Protein 7DZ9 (pdb70)

InterPro domains:
  IPR007801 RiPP precursor modification enzyme MbnB/TglH/ChrH [PF05114] (18-244)
  IPR007801 RiPP precursor modification enzyme MbnB/TglH/ChrH [PTHR42194] (23-264)
  IPR036237 Xylose isomerase-like superfamily [SSF51658] (25-200)

Radius of gyration: 30.86 Å; Cα contacts (8 Å, |Δi|>4): 1750; chains: 6; bounding box: 82×70×90 Å

Organism: NCBI:txid796620

CATH classification: 3.20.20.150

Structure (mmCIF, N/CA/C/O backbone):
data_7DZ9
#
_entry.id   7DZ9
#
_cell.length_a   81.915
_cell.length_b   69.065
_cell.length_c   82.573
_cell.angle_alpha   90.000
_cell.angle_beta   93.590
_cell.angle_gamma   90.000
#
_symmetry.space_group_name_H-M   'P 1 21 1'
#
loop_
_entity.id
_entity.type
_entity.pdbx_description
1 polymer MbnB
2 polymer cpMbnB
3 polymer MbnC
4 polymer MbnA
5 polymer MbnA
6 non-polymer 'FE (III) ION'
7 water water
#
loop_
_atom_site.group_PDB
_atom_site.id
_atom_site.type_symbol
_atom_site.label_atom_id
_atom_site.label_alt_id
_atom_site.label_comp_id
_atom_site.label_asym_id
_atom_site.label_entity_id
_atom_site.label_seq_id
_atom_site.pdbx_PDB_ins_code
_atom_site.Cartn_x
_atom_site.Cartn_y
_atom_site.Cartn_z
_atom_site.occupancy
_atom_site.B_iso_or_equiv
_atom_site.auth_seq_id
_atom_site.auth_comp_id
_atom_site.auth_asym_id
_atom_site.auth_atom_id
_atom_site.pdbx_PDB_model_num
ATOM 1 N N . MET A 1 1 ? 96.75300 21.54000 91.47000 1.000 34.39000 1 MET A N 1
ATOM 2 C CA . MET A 1 1 ? 96.23800 20.94700 90.24000 1.000 28.79000 1 MET A CA 1
ATOM 3 C C . MET A 1 1 ? 95.12500 19.96800 90.58800 1.000 31.67000 1 MET A C 1
ATOM 4 O O . MET A 1 1 ? 95.36300 18.93900 91.21700 1.000 34.19000 1 MET A O 1
ATOM 9 N N . ASN A 1 2 ? 93.90600 20.30700 90.18600 1.000 26.29000 2 ASN A N 1
ATOM 10 C CA . ASN A 1 2 ? 92.77700 19.39400 90.29700 1.000 30.07000 2 ASN A CA 1
ATOM 11 C C . ASN A 1 2 ? 92.79500 18.45000 89.10600 1.000 26.84000 2 ASN A C 1
ATOM 12 O O . ASN A 1 2 ? 92.83800 18.89500 87.95200 1.000 25.86000 2 ASN A O 1
ATOM 17 N N . VAL A 1 3 ? 92.79700 17.15400 89.37400 1.000 23.84000 3 VAL A N 1
ATOM 18 C CA . VAL A 1 3 ? 92.82800 16.14500 88.32400 1.000 23.69000 3 VAL A CA 1
ATOM 19 C C . VAL A 1 3 ? 91.45000 15.50000 88.25600 1.000 24.52000 3 VAL A C 1
ATOM 20 O O . VAL A 1 3 ? 90.94500 15.00400 89.27100 1.000 22.83000 3 VAL A O 1
ATOM 24 N N . GLY A 1 4 ? 90.83700 15.53200 87.07100 1.000 18.12000 4 GLY A N 1
ATOM 25 C CA . GLY A 1 4 ? 89.50300 14.98500 86.90400 1.000 22.52000 4 GLY A CA 1
ATOM 26 C C . GLY A 1 4 ? 89.35800 14.00800 85.75900 1.000 18.30000 4 GLY A C 1
ATOM 27 O O . GLY A 1 4 ? 90.35700 13.59400 85.15900 1.000 18.37000 4 GLY A O 1
ATOM 28 N N . VAL A 1 5 ? 88.11000 13.62300 85.46800 1.000 18.85000 5 VAL A N 1
ATOM 29 C CA . VAL A 1 5 ? 87.77200 12.68100 84.40500 1.000 16.45000 5 VAL A CA 1
ATOM 30 C C . VAL A 1 5 ? 86.52000 13.18500 83.69200 1.000 18.23000 5 VAL A C 1
ATOM 31 O O . VAL A 1 5 ? 85.77000 14.01400 84.21300 1.000 18.99000 5 VAL A O 1
ATOM 35 N N . ASN A 1 6 ? 86.28000 12.64300 82.49900 1.000 17.27000 6 ASN A N 1
ATOM 36 C CA . ASN A 1 6 ? 85.11000 12.99900 81.71500 1.000 18.27000 6 ASN A CA 1
ATOM 37 C C . ASN A 1 6 ? 84.00900 11.96400 81.93200 1.000 18.28000 6 ASN A C 1
ATOM 38 O O . ASN A 1 6 ? 84.27400 10.80100 82.25300 1.000 18.21000 6 ASN A O 1
ATOM 43 N N . TRP A 1 7 ? 82.76400 12.42000 81.80300 1.000 19.88000 7 TRP A N 1
ATOM 44 C CA . TRP A 1 7 ? 81.57200 11.59600 82.00600 1.000 20.02000 7 TRP A CA 1
ATOM 45 C C . TRP A 1 7 ? 80.57500 11.98500 80.92400 1.000 22.22000 7 TRP A C 1
ATOM 46 O O . TRP A 1 7 ? 80.10900 13.12700 80.90000 1.000 18.42000 7 TRP A O 1
ATOM 57 N N . SER A 1 8 ? 80.28700 11.05900 80.00700 1.000 23.04000 8 SER A N 1
ATOM 58 C CA . SER A 1 8 ? 79.38700 11.32200 78.89400 1.000 24.11000 8 SER A CA 1
ATOM 59 C C . SER A 1 8 ? 78.10800 10.49100 78.91000 1.000 26.93000 8 SER A C 1
ATOM 60 O O . SER A 1 8 ? 77.21100 10.75900 78.09900 1.000 25.74000 8 SER A O 1
ATOM 63 N N . GLY A 1 9 ? 77.99500 9.49100 79.77800 1.000 25.41000 9 GLY A N 1
ATOM 64 C CA . GLY A 1 9 ? 76.83000 8.62100 79.74800 1.000 22.94000 9 GLY A CA 1
ATOM 65 C C . GLY A 1 9 ? 76.86100 7.52400 80.79400 1.000 23.75000 9 GLY A C 1
ATOM 66 O O . GLY A 1 9 ? 77.50900 7.66000 81.83500 1.000 23.93000 9 GLY A O 1
ATOM 67 N N . GLN A 1 10 ? 76.17600 6.41900 80.52000 1.000 21.25000 10 GLN A N 1
ATOM 68 C CA . GLN A 1 10 ? 75.99000 5.38200 81.52400 1.000 26.43000 10 GLN A CA 1
ATOM 69 C C . GLN A 1 10 ? 76.88000 4.15900 81.31100 1.000 25.77000 10 GLN A C 1
ATOM 70 O O . GLN A 1 10 ? 77.10800 3.41300 82.26700 1.000 23.73000 10 GLN A O 1
ATOM 76 N N . ARG A 1 11 ? 77.39400 3.94700 80.09100 1.000 24.45000 11 ARG A N 1
ATOM 77 C CA . ARG A 1 11 ? 78.30300 2.83100 79.82900 1.000 22.80000 11 ARG A CA 1
ATOM 78 C C . ARG A 1 11 ? 79.48100 2.80700 80.80400 1.000 24.84000 11 ARG A C 1
ATOM 79 O O . ARG A 1 11 ? 79.90700 1.73600 81.24000 1.000 18.43000 11 ARG A O 1
ATOM 87 N N . GLU A 1 12 ? 80.03900 3.97600 81.13400 1.000 22.17000 12 GLU A N 1
ATOM 88 C CA . GLU A 1 12 ? 81.23600 4.09800 81.96100 1.000 21.73000 12 GLU A CA 1
ATOM 89 C C . GLU A 1 12 ? 80.95300 4.19200 83.46000 1.000 20.14000 12 GLU A C 1
ATOM 90 O O . GLU A 1 12 ? 81.90400 4.30100 84.24600 1.000 19.88000 12 GLU A O 1
ATOM 96 N N . LEU A 1 13 ? 79.68700 4.21700 83.87200 1.000 19.44000 13 LEU A N 1
ATOM 97 C CA . LEU A 1 13 ? 79.36900 4.42700 85.28600 1.000 20.91000 13 LEU A CA 1
ATOM 98 C C . LEU A 1 13 ? 79.98000 3.37400 86.20400 1.000 22.51000 13 LEU A C 1
ATOM 99 O O . LEU A 1 13 ? 80.53600 3.75700 87.25200 1.000 20.53000 13 LEU A O 1
ATOM 104 N N . PRO A 1 14 ? 79.91200 2.06100 85.90000 1.000 19.67000 14 PRO A N 1
ATOM 105 C CA . PRO A 1 14 ? 80.62900 1.08000 86.73800 1.000 20.48000 14 PRO A CA 1
ATOM 106 C C . PRO A 1 14 ? 82.08900 1.43000 86.90600 1.000 22.90000 14 PRO A C 1
ATOM 107 O O . PRO A 1 14 ? 82.63100 1.32600 88.01900 1.000 22.69000 14 PRO A O 1
ATOM 111 N N . CYS A 1 15 ? 82.73500 1.87500 85.82400 1.000 21.95000 15 CYS A N 1
ATOM 112 C CA . CYS A 1 15 ? 84.15600 2.17500 85.90700 1.000 22.21000 15 CYS A CA 1
ATOM 113 C C . CYS A 1 15 ? 84.41300 3.43500 86.72200 1.000 23.18000 15 CYS A C 1
ATOM 114 O O . CYS A 1 15 ? 85.30800 3.45600 87.57200 1.000 24.16000 15 CYS A O 1
ATOM 117 N N . ILE A 1 16 ? 83.59200 4.46500 86.52900 1.000 19.76000 16 ILE A N 1
ATOM 118 C CA . ILE A 1 16 ? 83.72900 5.68500 87.32000 1.000 19.25000 16 ILE A CA 1
ATOM 119 C C . ILE A 1 16 ? 83.45100 5.41200 88.79700 1.000 20.69000 16 ILE A C 1
ATOM 120 O O . ILE A 1 16 ? 84.14400 5.93100 89.68400 1.000 20.63000 16 ILE A O 1
ATOM 125 N N . ASN A 1 17 ? 82.43400 4.59500 89.08800 1.000 22.22000 17 ASN A N 1
ATOM 126 C CA . ASN A 1 17 ? 82.13600 4.27700 90.48100 1.000 20.99000 17 ASN A CA 1
ATOM 127 C C . ASN A 1 17 ? 83.32700 3.59300 91.14100 1.000 22.98000 17 ASN A C 1
ATOM 128 O O . ASN A 1 17 ? 83.62300 3.83200 92.32000 1.000 23.58000 17 ASN A O 1
ATOM 133 N N . GLN A 1 18 ? 84.03400 2.75000 90.38700 1.000 22.04000 18 GLN A N 1
ATOM 134 C CA . GLN A 1 18 ? 85.25100 2.13100 90.90400 1.000 22.47000 18 GLN A CA 1
ATOM 135 C C . GLN A 1 18 ? 86.35900 3.16100 91.12100 1.000 25.17000 18 GLN A C 1
ATOM 136 O O . GLN A 1 18 ? 87.07800 3.10600 92.12900 1.000 24.49000 18 GLN A O 1
ATOM 142 N N . LEU A 1 19 ? 86.50500 4.11300 90.19300 1.000 23.76000 19 LEU A N 1
ATOM 143 C CA . LEU A 1 19 ? 87.48100 5.18500 90.37200 1.000 22.94000 19 LEU A CA 1
ATOM 144 C C . LEU A 1 19 ? 87.19800 5.99000 91.62500 1.000 22.58000 19 LEU A C 1
ATOM 145 O O . LEU A 1 19 ? 88.13000 6.37800 92.33900 1.000 25.04000 19 LEU A O 1
ATOM 150 N N . PHE A 1 20 ? 85.91900 6.29000 91.88200 1.000 20.57000 20 PHE A N 1
ATOM 151 C CA . PHE A 1 20 ? 85.55300 7.06500 93.06600 1.000 22.62000 20 PHE A CA 1
ATOM 152 C C . PHE A 1 20 ? 86.00600 6.37600 94.35500 1.000 26.81000 20 PHE A C 1
ATOM 153 O O . PHE A 1 20 ? 86.24100 7.04700 95.36900 1.000 25.93000 20 PHE A O 1
ATOM 161 N N . LEU A 1 21 ? 86.10800 5.04000 94.34200 1.000 23.11000 21 LEU A N 1
ATOM 162 C CA . LEU A 1 21 ? 86.40700 4.26600 95.53900 1.000 23.70000 21 LEU A CA 1
ATOM 163 C C . LEU A 1 21 ? 87.88900 3.97300 95.72300 1.000 26.95000 21 LEU A C 1
ATOM 164 O O . LEU A 1 21 ? 88.28700 3.57600 96.82000 1.000 29.25000 21 LEU A O 1
ATOM 169 N N . THR A 1 22 ? 88.70900 4.15800 94.69200 1.000 24.46000 22 THR A N 1
ATOM 170 C CA . THR A 1 22 ? 90.11500 3.79100 94.74700 1.000 23.53000 22 THR A CA 1
ATOM 171 C C . THR A 1 22 ? 91.06000 4.94000 94.43400 1.000 24.67000 22 THR A C 1
ATOM 172 O O . THR A 1 22 ? 92.27800 4.74700 94.48400 1.000 24.26000 22 THR A O 1
ATOM 176 N N . ARG A 1 23 ? 90.54600 6.10700 94.05900 1.000 25.64000 23 ARG A N 1
ATOM 177 C CA . ARG A 1 23 ? 91.40300 7.22800 93.70600 1.000 28.41000 23 ARG A CA 1
ATOM 178 C C . ARG A 1 23 ? 90.69700 8.50700 94.10800 1.000 26.89000 23 ARG A C 1
ATOM 179 O O . ARG A 1 23 ? 89.49200 8.52000 94.36000 1.000 30.71000 23 ARG A O 1
ATOM 187 N N . ASP A 1 24 ? 91.46900 9.58000 94.18500 1.000 27.86000 24 ASP A N 1
ATOM 188 C CA . ASP A 1 24 ? 90.92500 10.91900 94.34600 1.000 31.06000 24 ASP A CA 1
ATOM 189 C C . ASP A 1 24 ? 90.59700 11.49500 92.96900 1.000 23.65000 24 ASP A C 1
ATOM 190 O O . ASP A 1 24 ? 91.48500 11.70800 92.14200 1.000 23.69000 24 ASP A O 1
ATOM 195 N N . ILE A 1 25 ? 89.32100 11.71700 92.72200 1.000 24.60000 25 ILE A N 1
ATOM 196 C CA . ILE A 1 25 ? 88.83000 12.38300 91.52500 1.000 22.16000 25 ILE A CA 1
ATOM 197 C C . ILE A 1 25 ? 88.40000 13.77700 91.95900 1.000 22.29000 25 ILE A C 1
ATOM 198 O O . ILE A 1 25 ? 87.36900 13.93300 92.62500 1.000 25.70000 25 ILE A O 1
ATOM 203 N N . ASP A 1 26 ? 89.17300 14.79700 91.58100 1.000 19.92000 26 ASP A N 1
ATOM 204 C CA . ASP A 1 26 ? 88.93100 16.13900 92.10900 1.000 21.24000 26 ASP A CA 1
ATOM 205 C C . ASP A 1 26 ? 87.71500 16.81800 91.48300 1.000 21.09000 26 ASP A C 1
ATOM 206 O O . ASP A 1 26 ? 87.09300 17.67000 92.12600 1.000 20.56000 26 ASP A O 1
ATOM 211 N N . PHE A 1 27 ? 87.36900 16.47300 90.24600 1.000 19.91000 27 PHE A N 1
ATOM 212 C CA . PHE A 1 27 ? 86.22200 17.07300 89.57200 1.000 19.55000 27 PHE A CA 1
ATOM 213 C C . PHE A 1 27 ? 85.80900 16.13800 88.44200 1.000 15.93000 27 PHE A C 1
ATOM 214 O O . PHE A 1 27 ? 86.53600 15.20800 88.08400 1.000 17.46000 27 PHE A O 1
ATOM 222 N N . VAL A 1 28 ? 84.61900 16.36600 87.90400 1.000 15.32000 28 VAL A N 1
ATOM 223 C CA . VAL A 1 28 ? 84.12400 15.58000 86.77900 1.000 16.85000 28 VAL A CA 1
ATOM 224 C C . VAL A 1 28 ? 83.68500 16.52500 85.67400 1.000 19.74000 28 VAL A C 1
ATOM 225 O O . VAL A 1 28 ? 82.91100 17.45500 85.92100 1.000 17.13000 28 VAL A O 1
ATOM 229 N N . GLU A 1 29 ? 84.19600 16.30000 84.46000 1.000 16.93000 29 GLU A N 1
ATOM 230 C CA . GLU A 1 29 ? 83.78500 17.07900 83.29800 1.000 15.21000 29 GLU A CA 1
ATOM 231 C C . GLU A 1 29 ? 82.63000 16.35700 82.61500 1.000 17.72000 29 GLU A C 1
ATOM 232 O O . GLU A 1 29 ? 82.82700 15.32600 81.97500 1.000 16.64000 29 GLU A O 1
ATOM 238 N N . LEU A 1 30 ? 81.42000 16.87600 82.77000 1.000 17.33000 30 LEU A N 1
ATOM 239 C CA . LEU A 1 30 ? 80.28400 16.29400 82.07300 1.000 19.60000 30 LEU A CA 1
ATOM 240 C C . LEU A 1 30 ? 80.29100 16.74600 80.61500 1.000 19.29000 30 LEU A C 1
ATOM 241 O O . LEU A 1 30 ? 80.52900 17.91900 80.31500 1.000 17.20000 30 LEU A O 1
ATOM 246 N N . LEU A 1 31 ? 80.03500 15.80600 79.70300 1.000 18.49000 31 LEU A N 1
ATOM 247 C CA . LEU A 1 31 ? 79.66300 16.16800 78.33300 1.000 16.91000 31 LEU A CA 1
ATOM 248 C C . LEU A 1 31 ? 78.20300 16.61400 78.40300 1.000 17.91000 31 LEU A C 1
ATOM 249 O O . LEU A 1 31 ? 77.25900 15.84000 78.20100 1.000 18.67000 31 LEU A O 1
ATOM 254 N N . ILE A 1 32 ? 78.02300 17.89100 78.74700 1.000 16.46000 32 ILE A N 1
ATOM 255 C CA . ILE A 1 32 ? 76.76000 18.34400 79.33300 1.000 16.72000 32 ILE A CA 1
ATOM 256 C C . ILE A 1 32 ? 75.59900 18.18700 78.36000 1.000 18.63000 32 ILE A C 1
ATOM 257 O O . ILE A 1 32 ? 74.45300 17.96300 78.78000 1.000 17.73000 32 ILE A O 1
ATOM 262 N N . ASP A 1 33 ? 75.86500 18.26400 77.05000 1.000 15.72000 33 ASP A N 1
ATOM 263 C CA . ASP A 1 33 ? 74.71900 18.15000 76.16300 1.000 16.15000 33 ASP A CA 1
ATOM 264 C C . ASP A 1 33 ? 74.19300 16.69500 76.04300 1.000 18.65000 33 ASP A C 1
ATOM 265 O O . ASP A 1 33 ? 73.28300 16.46400 75.25600 1.000 20.38000 33 ASP A O 1
ATOM 270 N N . ASN A 1 34 ? 74.72300 15.75400 76.82200 1.000 18.55000 34 ASN A N 1
ATOM 271 C CA . ASN A 1 34 ? 74.16500 14.41800 76.98000 1.000 18.93000 34 ASN A CA 1
ATOM 272 C C . ASN A 1 34 ? 73.28400 14.29400 78.21200 1.000 20.91000 34 ASN A C 1
ATOM 273 O O . ASN A 1 34 ? 72.87700 13.17900 78.55900 1.000 16.80000 34 ASN A O 1
ATOM 278 N N . PHE A 1 35 ? 73.04900 15.39500 78.92900 1.000 17.88000 35 PHE A N 1
ATOM 279 C CA . PHE A 1 35 ? 72.30300 15.34500 80.18200 1.000 20.04000 35 PHE A CA 1
ATOM 280 C C . PHE A 1 35 ? 71.17700 16.37600 80.20800 1.000 19.94000 35 PHE A C 1
ATOM 281 O O . PHE A 1 35 ? 70.71000 16.76200 81.28700 1.000 20.54000 35 PHE A O 1
ATOM 289 N N . LEU A 1 36 ? 70.72300 16.82700 79.04000 1.000 20.83000 36 LEU A N 1
ATOM 290 C CA . LEU A 1 36 ? 69.83400 17.98000 79.01100 1.000 19.15000 36 LEU A CA 1
ATOM 291 C C . LEU A 1 36 ? 68.44600 17.67800 79.57200 1.000 19.40000 36 LEU A C 1
ATOM 292 O O . LEU A 1 36 ? 67.76900 18.60600 80.01400 1.000 22.53000 36 LEU A O 1
ATOM 297 N N . THR A 1 37 ? 68.00100 16.41600 79.58800 1.000 16.49000 37 THR A N 1
ATOM 298 C CA . THR A 1 37 ? 66.74900 16.07300 80.25900 1.000 17.50000 37 THR A CA 1
ATOM 299 C C . THR A 1 37 ? 66.98300 15.26300 81.53100 1.000 20.12000 37 THR A C 1
ATOM 300 O O . THR A 1 37 ? 66.09800 14.51800 81.96700 1.000 19.35000 37 THR A O 1
ATOM 304 N N . THR A 1 38 ? 68.16600 15.37300 82.11900 1.000 18.49000 38 THR A N 1
ATOM 305 C CA . THR A 1 38 ? 68.51800 14.62100 83.31400 1.000 18.02000 38 THR A CA 1
ATOM 306 C C . THR A 1 38 ? 68.15800 15.41000 84.56900 1.000 17.48000 38 THR A C 1
ATOM 307 O O . THR A 1 38 ? 68.44900 16.60600 84.66900 1.000 19.11000 38 THR A O 1
ATOM 311 N N . ASP A 1 39 ? 67.54500 14.73000 85.52600 1.000 22.30000 39 ASP A N 1
ATOM 312 C CA . ASP A 1 39 ? 67.26300 15.32600 86.82600 1.000 22.62000 39 ASP A CA 1
ATOM 313 C C . ASP A 1 39 ? 68.55600 15.81700 87.48600 1.000 21.74000 39 ASP A C 1
ATOM 314 O O . ASP A 1 39 ? 69.48600 15.03800 87.70500 1.000 23.28000 39 ASP A O 1
ATOM 319 N N . VAL A 1 40 ? 68.61200 17.12100 87.78300 1.000 18.74000 40 VAL A N 1
ATOM 320 C CA . VAL A 1 40 ? 69.83800 17.73900 88.27300 1.000 18.15000 40 VAL A CA 1
ATOM 321 C C . VAL A 1 40 ? 70.22300 17.17300 89.63500 1.000 20.84000 40 VAL A C 1
ATOM 322 O O . VAL A 1 40 ? 71.40700 16.92000 89.89700 1.000 21.35000 40 VAL A O 1
ATOM 326 N N . ASP A 1 41 ? 69.24100 16.91400 90.50800 1.000 21.37000 41 ASP A N 1
ATOM 327 C CA . ASP A 1 41 ? 69.54700 16.31400 91.79900 1.000 23.85000 41 ASP A CA 1
ATOM 328 C C . ASP A 1 41 ? 70.16900 14.93200 91.64400 1.000 22.87000 41 ASP A C 1
ATOM 329 O O . ASP A 1 41 ? 71.09900 14.59100 92.37900 1.000 21.15000 41 ASP A O 1
ATOM 334 N N . SER A 1 42 ? 69.68100 14.11800 90.69300 1.000 19.81000 42 SER A N 1
ATOM 335 C CA . SER A 1 42 ? 70.33800 12.83300 90.42900 1.000 21.24000 42 SER A CA 1
ATOM 336 C C . SER A 1 42 ? 71.79000 13.02400 90.00300 1.000 22.56000 42 SER A C 1
ATOM 337 O O . SER A 1 42 ? 72.63000 12.17400 90.29100 1.000 23.72000 42 SER A O 1
ATOM 340 N N . ILE A 1 43 ? 72.09200 14.09200 89.26500 1.000 21.62000 43 ILE A N 1
ATOM 341 C CA . ILE A 1 43 ? 73.47600 14.36800 88.89400 1.000 22.70000 43 ILE A CA 1
ATOM 342 C C . ILE A 1 43 ? 74.28900 14.72100 90.13400 1.000 24.87000 43 ILE A C 1
ATOM 343 O O . ILE A 1 43 ? 75.40300 14.22400 90.33300 1.000 21.66000 43 ILE A O 1
ATOM 348 N N . LYS A 1 44 ? 73.74700 15.60800 90.97300 1.000 21.25000 44 LYS A N 1
ATOM 349 C CA . LYS A 1 44 ? 74.43300 15.99400 92.20100 1.000 23.37000 44 LYS A CA 1
ATOM 350 C C . LYS A 1 44 ? 74.63300 14.79300 93.11700 1.000 22.90000 44 LYS A C 1
ATOM 351 O O . LYS A 1 44 ? 75.69600 14.65000 93.73300 1.000 23.32000 44 LYS A O 1
ATOM 357 N N . ALA A 1 45 ? 73.62300 13.90900 93.21200 1.000 21.97000 45 ALA A N 1
ATOM 358 C CA . ALA A 1 45 ? 73.78000 12.69800 94.02300 1.000 25.82000 45 ALA A CA 1
ATOM 359 C C . ALA A 1 45 ? 74.98000 11.87900 93.54600 1.000 25.13000 45 ALA A C 1
ATOM 360 O O . ALA A 1 45 ? 75.80900 11.44100 94.35200 1.000 29.45000 45 ALA A O 1
ATOM 362 N N . PHE A 1 46 ? 75.11900 11.71100 92.23100 1.000 19.56000 46 PHE A N 1
ATOM 363 C CA . PHE A 1 46 ? 76.24400 10.95100 91.70900 1.000 21.99000 46 PHE A CA 1
ATOM 364 C C . PHE A 1 46 ? 77.57100 11.64700 91.99700 1.000 24.00000 46 PHE A C 1
ATOM 365 O O . PHE A 1 46 ? 78.55600 10.99100 92.35600 1.000 22.16000 46 PHE A O 1
ATOM 373 N N . LEU A 1 47 ? 77.62900 12.97300 91.81700 1.000 23.39000 47 LEU A N 1
ATOM 374 C CA . LEU A 1 47 ? 78.88600 13.68000 92.03800 1.000 22.34000 47 LEU A CA 1
ATOM 375 C C . LEU A 1 47 ? 79.30800 13.62600 93.50200 1.000 25.62000 47 LEU A C 1
ATOM 376 O O . LEU A 1 47 ? 80.51500 13.65800 93.79900 1.000 24.24000 47 LEU A O 1
ATOM 381 N N . ALA A 1 48 ? 78.33400 13.54700 94.41700 1.000 24.18000 48 ALA A N 1
ATOM 382 C CA . ALA A 1 48 ? 78.58800 13.39600 95.85700 1.000 23.22000 48 ALA A CA 1
ATOM 383 C C . ALA A 1 48 ? 79.56600 14.45000 96.36000 1.000 23.89000 48 ALA A C 1
ATOM 384 O O . ALA A 1 48 ? 80.54000 14.14900 97.05400 1.000 23.81000 48 ALA A O 1
ATOM 386 N N . GLY A 1 49 ? 79.31500 15.70200 95.96400 1.000 23.04000 49 GLY A N 1
ATOM 387 C CA . GLY A 1 49 ? 80.10500 16.82800 96.40500 1.000 24.86000 49 GLY A CA 1
ATOM 388 C C . GLY A 1 49 ? 81.25700 17.22600 95.50000 1.000 23.01000 49 GLY A C 1
ATOM 389 O O . GLY A 1 49 ? 81.79500 18.32100 95.66300 1.000 25.36000 49 GLY A O 1
ATOM 390 N N . ARG A 1 50 ? 81.65900 16.38300 94.56100 1.000 25.76000 50 ARG A N 1
ATOM 391 C CA . ARG A 1 50 ? 82.74800 16.76200 93.67300 1.000 23.87000 50 ARG A CA 1
ATOM 392 C C . ARG A 1 50 ? 82.30200 17.88500 92.74400 1.000 23.48000 50 ARG A C 1
ATOM 393 O O . ARG A 1 50 ? 81.18200 17.84900 92.22500 1.000 22.91000 50 ARG A O 1
ATOM 401 N N . PRO A 1 51 ? 83.14900 18.89500 92.52600 1.000 21.27000 51 PRO A N 1
ATOM 402 C CA . PRO A 1 51 ? 82.83600 19.93100 91.53500 1.000 20.61000 51 PRO A CA 1
ATOM 403 C C . PRO A 1 51 ? 82.77300 19.35800 90.12200 1.000 20.45000 51 PRO A C 1
ATOM 404 O O . PRO A 1 51 ? 83.25000 18.25600 89.83600 1.000 17.40000 51 PRO A O 1
ATOM 408 N N . CYS A 1 52 ? 82.13500 20.09600 89.23100 1.000 19.42000 52 CYS A N 1
ATOM 409 C CA . CYS A 1 52 ? 82.01800 19.63700 87.85800 1.000 18.32000 52 CYS A CA 1
ATOM 410 C C . CYS A 1 52 ? 82.47200 20.74500 86.92000 1.000 17.44000 52 CYS A C 1
ATOM 411 O O . CYS A 1 52 ? 82.66500 21.89500 87.32300 1.000 18.54000 52 CYS A O 1
ATOM 414 N N . ALA A 1 53 ? 82.70400 20.36500 85.66800 1.000 19.13000 53 ALA A N 1
ATOM 415 C CA . ALA A 1 53 ? 82.90200 21.29000 84.56700 1.000 16.50000 53 ALA A CA 1
ATOM 416 C C . ALA A 1 53 ? 82.05100 20.82800 83.39300 1.000 17.24000 53 ALA A C 1
ATOM 417 O O . ALA A 1 53 ? 81.65400 19.66300 83.33600 1.000 18.71000 53 ALA A O 1
ATOM 419 N N . PHE A 1 54 ? 81.78500 21.73700 82.43700 1.000 15.33000 54 PHE A N 1
ATOM 420 C CA . PHE A 1 54 ? 80.96200 21.41000 81.26900 1.000 17.63000 54 PHE A CA 1
ATOM 421 C C . PHE A 1 54 ? 81.79000 21.35700 79.98800 1.000 18.69000 54 PHE A C 1
ATOM 422 O O . PHE A 1 54 ? 82.63800 22.22500 79.73200 1.000 13.69000 54 PHE A O 1
ATOM 430 N N . HIS A 1 55 ? 81.50700 20.34200 79.17400 1.000 18.76000 55 HIS A N 1
ATOM 431 C CA . HIS A 1 55 ? 82.08600 20.16500 77.84900 1.000 17.37000 55 HIS A CA 1
ATOM 432 C C . HIS A 1 55 ? 80.94200 19.87400 76.88500 1.000 21.10000 55 HIS A C 1
ATOM 433 O O . HIS A 1 55 ? 80.19600 18.91700 77.10200 1.000 20.15000 55 HIS A O 1
ATOM 440 N N . ILE A 1 56 ? 80.82200 20.65900 75.81300 1.000 17.98000 56 ILE A N 1
ATOM 441 C CA . ILE A 1 56 ? 79.70000 20.55600 74.88100 1.000 20.17000 56 ILE A CA 1
ATOM 442 C C . ILE A 1 56 ? 80.20300 19.92500 73.59000 1.000 20.05000 56 ILE A C 1
ATOM 443 O O . ILE A 1 56 ? 81.12200 20.45000 72.95200 1.000 20.61000 56 ILE A O 1
ATOM 448 N N . MET A 1 57 ? 79.61900 18.79100 73.22400 1.000 21.74000 57 MET A N 1
ATOM 449 C CA . MET A 1 57 ? 80.00800 18.03900 72.03400 1.000 25.28000 57 MET A CA 1
ATOM 450 C C . MET A 1 57 ? 79.24300 18.46200 70.77800 1.000 24.34000 57 MET A C 1
ATOM 451 O O . MET A 1 57 ? 79.84900 18.68700 69.72500 1.000 24.34000 57 MET A O 1
ATOM 456 N N . ASN A 1 58 ? 77.91900 18.56900 70.85800 1.000 19.45000 58 ASN A N 1
ATOM 457 C CA . ASN A 1 58 ? 77.08900 18.65200 69.66200 1.000 23.71000 58 ASN A CA 1
ATOM 458 C C . ASN A 1 58 ? 76.19100 19.87700 69.64800 1.000 22.09000 58 ASN A C 1
ATOM 459 O O . ASN A 1 58 ? 75.01000 19.78800 69.30400 1.000 20.00000 58 ASN A O 1
ATOM 464 N N . SER A 1 59 ? 76.70300 21.03300 70.06100 1.000 20.84000 59 SER A N 1
ATOM 465 C CA . SER A 1 59 ? 75.98700 22.24900 69.70200 1.000 17.20000 59 SER A CA 1
ATOM 466 C C . SER A 1 59 ? 76.01100 22.43500 68.19600 1.000 20.90000 59 SER A C 1
ATOM 467 O O . SER A 1 59 ? 75.02400 22.89500 67.61500 1.000 22.72000 59 SER A O 1
ATOM 470 N N . GLN A 1 60 ? 77.10600 22.02300 67.54800 1.000 20.22000 60 GLN A N 1
ATOM 471 C CA . GLN A 1 60 ? 77.29400 22.20800 66.10800 1.000 18.72000 60 GLN A CA 1
ATOM 472 C C . GLN A 1 60 ? 77.09800 23.67500 65.72600 1.000 19.16000 60 GLN A C 1
ATOM 473 O O . GLN A 1 60 ? 76.52000 24.00200 64.68400 1.000 15.94000 60 GLN A O 1
ATOM 479 N N . PHE A 1 61 ? 77.61600 24.57400 66.58000 1.000 16.43000 61 PHE A N 1
ATOM 480 C CA . PHE A 1 61 ? 77.23200 25.97700 66.49200 1.000 15.97000 61 PHE A CA 1
ATOM 481 C C . PHE A 1 61 ? 77.77100 26.66000 65.23900 1.000 17.99000 61 PHE A C 1
ATOM 482 O O . PHE A 1 61 ? 77.24700 27.71000 64.84900 1.000 19.34000 61 PHE A O 1
ATOM 490 N N . LEU A 1 62 ? 78.80800 26.10600 64.60600 1.000 19.68000 62 LEU A N 1
ATOM 491 C CA . LEU A 1 62 ? 79.31500 26.67400 63.35500 1.000 22.12000 62 LEU A CA 1
ATOM 492 C C . LEU A 1 62 ? 78.38400 26.43600 62.17600 1.000 19.28000 62 LEU A C 1
ATOM 493 O O . LEU A 1 62 ? 78.58500 27.04400 61.11800 1.000 19.12000 62 LEU A O 1
ATOM 498 N N . HIS A 1 63 ? 77.39800 25.55600 62.32700 1.000 19.42000 63 HIS A N 1
ATOM 499 C CA . HIS A 1 63 ? 76.44900 25.21300 61.27300 1.000 21.18000 63 HIS A CA 1
ATOM 500 C C . HIS A 1 63 ? 75.10600 25.91800 61.44000 1.000 23.84000 63 HIS A C 1
ATOM 501 O O . HIS A 1 63 ? 74.12100 25.53500 60.79300 1.000 17.68000 63 HIS A O 1
ATOM 508 N N . LYS A 1 64 ? 75.01600 26.85100 62.38600 1.000 20.47000 64 LYS A N 1
ATOM 509 C CA . LYS A 1 64 ? 73.73400 27.38600 62.79800 1.000 20.83000 64 LYS A CA 1
ATOM 510 C C . LYS A 1 64 ? 73.77600 28.90100 62.89600 1.000 23.10000 64 LYS A C 1
ATOM 511 O O . LYS A 1 64 ? 74.82400 29.49700 63.16200 1.000 23.69000 64 LYS A O 1
ATOM 517 N N . ASP A 1 65 ? 72.61900 29.52400 62.68300 1.000 23.75000 65 ASP A N 1
ATOM 518 C CA . ASP A 1 65 ? 72.51200 30.91800 63.05700 1.000 24.52000 65 ASP A CA 1
ATOM 519 C C . ASP A 1 65 ? 72.20700 31.00300 64.55300 1.000 26.62000 65 ASP A C 1
ATOM 520 O O . ASP A 1 65 ? 71.79000 30.03100 65.19200 1.000 24.76000 65 ASP A O 1
ATOM 525 N N . GLU A 1 66 ? 72.36500 32.21500 65.08000 1.000 28.05000 66 GLU A N 1
ATOM 526 C CA . GLU A 1 66 ? 72.20500 32.50500 66.50100 1.000 31.49000 66 GLU A CA 1
ATOM 527 C C . GLU A 1 66 ? 70.84600 32.05900 67.02100 1.000 28.31000 66 GLU A C 1
ATOM 528 O O . GLU A 1 66 ? 70.73500 31.48200 68.11300 1.000 24.98000 66 GLU A O 1
ATOM 534 N N . ARG A 1 67 ? 69.80300 32.31900 66.23500 1.000 25.62000 67 ARG A N 1
ATOM 535 C CA . ARG A 1 67 ? 68.43300 32.04400 66.63800 1.000 28.07000 67 ARG A CA 1
ATOM 536 C C . ARG A 1 67 ? 68.15100 30.55200 66.76600 1.000 24.25000 67 ARG A C 1
ATOM 537 O O . ARG A 1 67 ? 67.32100 30.15700 67.58700 1.000 24.55000 67 ARG A O 1
ATOM 545 N N . GLU A 1 68 ? 68.79900 29.71800 65.95400 1.000 22.34000 68 GLU A N 1
ATOM 546 C CA . GLU A 1 68 ? 68.63400 28.27100 66.08900 1.000 21.84000 68 GLU A CA 1
ATOM 547 C C . GLU A 1 68 ? 69.17800 27.74600 67.41600 1.000 23.37000 68 GLU A C 1
ATOM 548 O O . GLU A 1 68 ? 68.77100 26.66900 67.86100 1.000 24.11000 68 GLU A O 1
ATOM 554 N N . LEU A 1 69 ? 70.15600 28.43700 68.01000 1.000 21.99000 69 LEU A N 1
ATOM 555 C CA . LEU A 1 69 ? 70.81800 28.05700 69.26300 1.000 20.22000 69 LEU A CA 1
ATOM 556 C C . LEU A 1 69 ? 70.09500 28.49300 70.54600 1.000 23.47000 69 LEU A C 1
ATOM 557 O O . LEU A 1 69 ? 70.52100 28.09000 71.64200 1.000 18.13000 69 LEU A O 1
ATOM 562 N N . LEU A 1 70 ? 69.09100 29.37500 70.45600 1.000 21.60000 70 LEU A N 1
ATOM 563 C CA . LEU A 1 70 ? 68.49800 29.93900 71.66600 1.000 18.89000 70 LEU A CA 1
ATOM 564 C C . LEU A 1 70 ? 67.98400 28.86300 72.60800 1.000 19.74000 70 LEU A C 1
ATOM 565 O O . LEU A 1 70 ? 68.20800 28.94900 73.82100 1.000 20.42000 70 LEU A O 1
ATOM 570 N N . ALA A 1 71 ? 67.29700 27.84100 72.07800 1.000 20.15000 71 ALA A N 1
ATOM 571 C CA . ALA A 1 71 ? 66.69000 26.82600 72.94700 1.000 20.78000 71 ALA A CA 1
ATOM 572 C C . ALA A 1 71 ? 67.74500 26.01500 73.68600 1.000 22.27000 71 ALA A C 1
ATOM 573 O O . ALA A 1 71 ? 67.57000 25.68000 74.86500 1.000 21.90000 71 ALA A O 1
ATOM 575 N N . MET A 1 72 ? 68.84100 25.68100 73.00800 1.000 17.42000 72 MET A N 1
ATOM 576 C CA . MET A 1 72 ? 69.89900 24.90000 73.64300 1.000 19.43000 72 MET A CA 1
ATOM 577 C C . MET A 1 72 ? 70.62300 25.72300 74.70300 1.000 19.35000 72 MET A C 1
ATOM 578 O O . MET A 1 72 ? 70.95600 25.21000 75.78400 1.000 16.06000 72 MET A O 1
ATOM 583 N N . ALA A 1 73 ? 70.87900 27.00000 74.40300 1.000 16.78000 73 ALA A N 1
ATOM 584 C CA . ALA A 1 73 ? 71.50900 27.88700 75.37800 1.000 19.70000 73 ALA A CA 1
ATOM 585 C C . ALA A 1 73 ? 70.66900 27.99600 76.64100 1.000 19.70000 73 ALA A C 1
ATOM 586 O O . ALA A 1 73 ? 71.21000 28.03400 77.75300 1.000 20.00000 73 ALA A O 1
ATOM 588 N N . LYS A 1 74 ? 69.34000 28.07700 76.48600 1.000 20.99000 74 LYS A N 1
ATOM 589 C CA . LYS A 1 74 ? 68.46500 28.15900 77.65200 1.000 19.28000 74 LYS A CA 1
ATOM 590 C C . LYS A 1 74 ? 68.64100 26.94200 78.55800 1.000 17.76000 74 LYS A C 1
ATOM 591 O O . LYS A 1 74 ? 68.80800 27.08700 79.76900 1.000 15.64000 74 LYS A O 1
ATOM 597 N N . ILE A 1 75 ? 68.64500 25.72700 77.98900 1.000 18.98000 75 ILE A N 1
ATOM 598 C CA . ILE A 1 75 ? 68.77600 24.53100 78.82700 1.000 15.65000 75 ILE A CA 1
ATOM 599 C C . ILE A 1 75 ? 70.13700 24.50300 79.49800 1.000 18.45000 75 ILE A C 1
ATOM 600 O O . ILE A 1 75 ? 70.25900 24.19600 80.69600 1.000 20.13000 75 ILE A O 1
ATOM 605 N N . ILE A 1 76 ? 71.18900 24.73400 78.71000 1.000 19.94000 76 ILE A N 1
ATOM 606 C CA . ILE A 1 76 ? 72.54700 24.68100 79.24100 1.000 15.10000 76 ILE A CA 1
ATOM 607 C C . ILE A 1 76 ? 72.71100 25.68900 80.36800 1.000 17.59000 76 ILE A C 1
ATOM 608 O O . ILE A 1 76 ? 73.31300 25.38700 81.40600 1.000 15.52000 76 ILE A O 1
ATOM 613 N N . ASN A 1 77 ? 72.14900 26.89300 80.19500 1.000 17.64000 77 ASN A N 1
ATOM 614 C CA . ASN A 1 77 ? 72.30100 27.95000 81.19700 1.000 18.56000 77 ASN A CA 1
ATOM 615 C C . ASN A 1 77 ? 71.58800 27.60500 82.49800 1.000 18.76000 77 ASN A C 1
ATOM 616 O O . ASN A 1 77 ? 72.05200 27.98400 83.57700 1.000 20.34000 77 ASN A O 1
ATOM 621 N N . LYS A 1 78 ? 70.42900 26.94300 82.41700 1.000 18.89000 78 LYS A N 1
ATOM 622 C CA . LYS A 1 78 ? 69.79400 26.42500 83.62300 1.000 19.31000 78 LYS A CA 1
ATOM 623 C C . LYS A 1 78 ? 70.70000 25.41800 84.32900 1.000 19.68000 78 LYS A C 1
ATOM 624 O O . LYS A 1 78 ? 70.82900 25.43900 85.55500 1.000 18.30000 78 LYS A O 1
ATOM 630 N N . LEU A 1 79 ? 71.35900 24.54600 83.56300 1.000 19.04000 79 LEU A N 1
ATOM 631 C CA . LEU A 1 79 ? 72.27800 23.57900 84.15800 1.000 19.76000 79 LEU A CA 1
ATOM 632 C C . LEU A 1 79 ? 73.53600 24.25000 84.71200 1.000 20.78000 79 LEU A C 1
ATOM 633 O O . LEU A 1 79 ? 74.10800 23.77900 85.70500 1.000 19.19000 79 LEU A O 1
ATOM 638 N N . ILE A 1 80 ? 73.99900 25.31800 84.06200 1.000 19.04000 80 ILE A N 1
ATOM 639 C CA . ILE A 1 80 ? 75.11500 26.09900 84.58900 1.000 18.80000 80 ILE A CA 1
ATOM 640 C C . ILE A 1 80 ? 74.74300 26.70900 85.93200 1.000 21.37000 80 ILE A C 1
ATOM 641 O O . ILE A 1 80 ? 75.52900 26.68900 86.88600 1.000 21.47000 80 ILE A O 1
ATOM 646 N N . HIS A 1 81 ? 73.55000 27.30500 86.01000 1.000 21.80000 81 HIS A N 1
ATOM 647 C CA . HIS A 1 81 ? 73.13500 27.94400 87.25300 1.000 22.54000 81 HIS A CA 1
ATOM 648 C C . HIS A 1 81 ? 73.01800 26.92300 88.38600 1.000 21.86000 81 HIS A C 1
ATOM 649 O O . HIS A 1 81 ? 73.44400 27.18800 89.51200 1.000 22.34000 81 HIS A O 1
ATOM 656 N N . SER A 1 82 ? 72.46800 25.74100 88.10200 1.000 21.29000 82 SER A N 1
ATOM 657 C CA . SER A 1 82 ? 72.23300 24.76000 89.15800 1.000 20.16000 82 SER A CA 1
ATOM 658 C C . SER A 1 82 ? 73.50600 24.01400 89.55800 1.000 22.42000 82 SER A C 1
ATOM 659 O O . SER A 1 82 ? 73.65500 23.62200 90.72100 1.000 24.16000 82 SER A O 1
ATOM 662 N N . LEU A 1 83 ? 74.40200 23.73200 88.61400 1.000 22.38000 83 LEU A N 1
ATOM 663 C CA . LEU A 1 83 ? 75.57500 22.91800 88.91600 1.000 22.78000 83 LEU A CA 1
ATOM 664 C C . LEU A 1 83 ? 76.85300 23.73200 89.11900 1.000 19.89000 83 LEU A C 1
ATOM 665 O O . LEU A 1 83 ? 77.83200 23.19000 89.64000 1.000 22.53000 83 LEU A O 1
ATOM 670 N N . GLN A 1 84 ? 76.87000 25.00500 88.73800 1.000 22.15000 84 GLN A N 1
ATOM 671 C CA . GLN A 1 84 ? 78.03100 25.87700 88.90000 1.000 20.97000 84 GLN A CA 1
ATOM 672 C C . GLN A 1 84 ? 79.34500 25.24300 88.41500 1.000 19.77000 84 GLN A C 1
ATOM 673 O O . GLN A 1 84 ? 80.26600 25.03300 89.20000 1.000 20.01000 84 GLN A O 1
ATOM 679 N N . PRO A 1 85 ? 79.45500 24.94400 87.12100 1.000 17.65000 85 PRO A N 1
ATOM 680 C CA . PRO A 1 85 ? 80.68900 24.32900 86.62200 1.000 16.74000 85 PRO A CA 1
ATOM 681 C C . PRO A 1 85 ? 81.88100 25.27100 86.73800 1.000 20.79000 85 PRO A C 1
ATOM 682 O O . PRO A 1 85 ? 81.75300 26.49800 86.65500 1.000 18.25000 85 PRO A O 1
ATOM 686 N N . ILE A 1 86 ? 83.05100 24.66500 86.95500 1.000 18.82000 86 ILE A N 1
ATOM 687 C CA . ILE A 1 86 ? 84.29900 25.41800 87.03400 1.000 17.31000 86 ILE A CA 1
ATOM 688 C C . ILE A 1 86 ? 84.56900 26.13800 85.72200 1.000 22.15000 86 ILE A C 1
ATOM 689 O O . ILE A 1 86 ? 85.08100 27.26800 85.70200 1.000 20.70000 86 ILE A O 1
ATOM 694 N N . TYR A 1 87 ? 84.25300 25.48600 84.60400 1.000 21.59000 87 TYR A N 1
ATOM 695 C CA . TYR A 1 87 ? 84.37100 26.11300 83.29600 1.000 18.37000 87 TYR A CA 1
ATOM 696 C C . TYR A 1 87 ? 83.33200 25.48900 82.37400 1.000 18.46000 87 TYR A C 1
ATOM 697 O O . TYR A 1 87 ? 82.73700 24.44900 82.67300 1.000 19.75000 87 TYR A O 1
ATOM 706 N N . ILE A 1 88 ? 83.11200 26.14800 81.24700 1.000 19.85000 88 ILE A N 1
ATOM 707 C CA . ILE A 1 88 ? 82.28100 25.61500 80.18500 1.000 17.66000 88 ILE A CA 1
ATOM 708 C C . ILE A 1 88 ? 83.08300 25.66700 78.90000 1.000 18.38000 88 ILE A C 1
ATOM 709 O O . ILE A 1 88 ? 83.96300 26.52100 78.73100 1.000 15.76000 88 ILE A O 1
ATOM 714 N N . SER A 1 89 ? 82.78500 24.73300 77.99200 1.000 17.14000 89 SER A N 1
ATOM 715 C CA . SER A 1 89 ? 83.66200 24.55100 76.84800 1.000 16.65000 89 SER A CA 1
ATOM 716 C C . SER A 1 89 ? 82.90800 23.88600 75.69700 1.000 14.80000 89 SER A C 1
ATOM 717 O O . SER A 1 89 ? 81.93300 23.16500 75.91200 1.000 17.26000 89 SER A O 1
ATOM 720 N N . ASP A 1 90 ? 83.36600 24.14900 74.47300 1.000 16.98000 90 ASP A N 1
ATOM 721 C CA . ASP A 1 90 ? 82.80500 23.55700 73.25800 1.000 17.39000 90 ASP A CA 1
ATOM 722 C C . ASP A 1 90 ? 83.95200 23.27600 72.28700 1.000 18.55000 90 ASP A C 1
ATOM 723 O O . ASP A 1 90 ? 85.13400 23.47300 72.60700 1.000 18.49000 90 ASP A O 1
ATOM 728 N N . HIS A 1 91 ? 83.59900 22.82400 71.08800 1.000 19.07000 91 HIS A N 1
ATOM 729 C CA . HIS A 1 91 ? 84.55500 22.40100 70.07900 1.000 18.12000 91 HIS A CA 1
ATOM 730 C C . HIS A 1 91 ? 84.49500 23.29900 68.86000 1.000 19.38000 91 HIS A C 1
ATOM 731 O O . HIS A 1 91 ? 83.49500 23.96700 68.60200 1.000 18.44000 91 HIS A O 1
ATOM 738 N N . ILE A 1 92 ? 85.58700 23.26600 68.10100 1.000 22.18000 92 ILE A N 1
ATOM 739 C CA . ILE A 1 92 ? 85.66800 23.80200 66.74800 1.000 18.67000 92 ILE A CA 1
ATOM 740 C C . ILE A 1 92 ? 85.61400 22.59100 65.82200 1.000 21.76000 92 ILE A C 1
ATOM 741 O O . ILE A 1 92 ? 86.62200 21.91100 65.61200 1.000 22.12000 92 ILE A O 1
ATOM 746 N N . GLY A 1 93 ? 84.44100 22.29500 65.27700 1.000 20.07000 93 GLY A N 1
ATOM 747 C CA . GLY A 1 93 ? 84.27400 21.04900 64.55300 1.000 16.84000 93 GLY A CA 1
ATOM 748 C C . GLY A 1 93 ? 83.33200 21.22200 63.38600 1.000 20.13000 93 GLY A C 1
ATOM 749 O O . GLY A 1 93 ? 82.53800 22.17000 63.33000 1.000 20.71000 93 GLY A O 1
ATOM 750 N N . LYS A 1 94 ? 83.44300 20.28900 62.43800 1.000 21.87000 94 LYS A N 1
ATOM 751 C CA . LYS A 1 94 ? 82.60000 20.24900 61.25300 1.000 18.81000 94 LYS A CA 1
ATOM 752 C C . LYS A 1 94 ? 81.76100 18.97800 61.28400 1.000 21.18000 94 LYS A C 1
ATOM 753 O O . LYS A 1 94 ? 82.30600 17.87300 61.39900 1.000 21.09000 94 LYS A O 1
ATOM 759 N N . PHE A 1 95 ? 80.44100 19.13500 61.12000 1.000 16.82000 95 PHE A N 1
ATOM 760 C CA . PHE A 1 95 ? 79.49600 18.04800 61.32200 1.000 17.73000 95 PHE A CA 1
ATOM 761 C C . PHE A 1 95 ? 78.68600 17.71400 60.07400 1.000 16.76000 95 PHE A C 1
ATOM 762 O O . PHE A 1 95 ? 78.02800 16.66700 60.04300 1.000 16.69000 95 PHE A O 1
ATOM 770 N N . TYR A 1 96 ? 78.74200 18.55700 59.05200 1.000 15.25000 96 TYR A N 1
ATOM 771 C CA . TYR A 1 96 ? 78.00700 18.40700 57.81300 1.000 16.76000 96 TYR A CA 1
ATOM 772 C C . TYR A 1 96 ? 78.94400 18.75000 56.67100 1.000 21.51000 96 TYR A C 1
ATOM 773 O O . TYR A 1 96 ? 79.87800 19.54500 56.83600 1.000 20.20000 96 TYR A O 1
ATOM 782 N N . HIS A 1 97 ? 78.66100 18.16600 55.50700 1.000 19.95000 97 HIS A N 1
ATOM 783 C CA . HIS A 1 97 ? 79.33400 18.52600 54.26900 1.000 21.92000 97 HIS A CA 1
ATOM 784 C C . HIS A 1 97 ? 78.27800 18.47300 53.17500 1.000 21.51000 97 HIS A C 1
ATOM 785 O O . HIS A 1 97 ? 77.64800 17.42800 52.98200 1.000 20.40000 97 HIS A O 1
ATOM 792 N N . ARG A 1 98 ? 78.03700 19.60000 52.49700 1.000 23.22000 98 ARG A N 1
ATOM 793 C CA . ARG A 1 98 ? 76.98900 19.65800 51.47500 1.000 22.83000 98 ARG A CA 1
ATOM 794 C C . ARG A 1 98 ? 75.63300 19.21500 51.99700 1.000 28.60000 98 ARG A C 1
ATOM 795 O O . ARG A 1 98 ? 74.86600 18.59700 51.26400 1.000 27.49000 98 ARG A O 1
ATOM 803 N N . GLY A 1 99 ? 75.34000 19.48800 53.26900 1.000 27.16000 99 GLY A N 1
ATOM 804 C CA . GLY A 1 99 ? 74.05500 19.10000 53.82600 1.000 26.23000 99 GLY A CA 1
ATOM 805 C C . GLY A 1 99 ? 73.95000 17.66700 54.31500 1.000 25.16000 99 GLY A C 1
ATOM 806 O O . GLY A 1 99 ? 72.89800 17.28500 54.85200 1.000 23.49000 99 GLY A O 1
ATOM 807 N N . GLN A 1 100 ? 74.96500 16.83700 54.09300 1.000 21.24000 100 GLN A N 1
ATOM 808 C CA . GLN A 1 100 ? 74.94500 15.46800 54.60300 1.000 21.04000 100 GLN A CA 1
ATOM 809 C C . GLN A 1 100 ? 75.62900 15.44100 55.96700 1.000 20.09000 100 GLN A C 1
ATOM 810 O O . GLN A 1 100 ? 76.70800 16.01700 56.14000 1.000 19.14000 100 GLN A O 1
ATOM 816 N N . ALA A 1 101 ? 74.98500 14.80300 56.93900 1.000 17.66000 101 ALA A N 1
ATOM 817 C CA . ALA A 1 101 ? 75.57800 14.66700 58.26400 1.000 19.27000 101 ALA A CA 1
ATOM 818 C C . ALA A 1 101 ? 76.76600 13.70900 58.23300 1.000 21.02000 101 ALA A C 1
ATOM 819 O O . ALA A 1 101 ? 76.66600 12.59600 57.70500 1.000 18.71000 101 ALA A O 1
ATOM 821 N N . LEU A 1 102 ? 77.87800 14.13300 58.83000 1.000 19.82000 102 LEU A N 1
ATOM 822 C CA . LEU A 1 102 ? 79.05900 13.28900 58.91000 1.000 18.26000 102 LEU A CA 1
ATOM 823 C C . LEU A 1 102 ? 78.95400 12.31800 60.08100 1.000 23.28000 102 LEU A C 1
ATOM 824 O O . LEU A 1 102 ? 78.31300 12.60900 61.09800 1.000 23.37000 102 LEU A O 1
ATOM 829 N N . PRO A 1 103 ? 79.55000 11.13300 59.95200 1.000 24.19000 103 PRO A N 1
ATOM 830 C CA . PRO A 1 103 ? 79.52300 10.18600 61.06800 1.000 21.72000 103 PRO A CA 1
ATOM 831 C C . PRO A 1 103 ? 80.52000 10.52200 62.15900 1.000 23.23000 103 PRO A C 1
ATOM 832 O O . PRO A 1 103 ? 80.49600 9.87100 63.21100 1.000 18.52000 103 PRO A O 1
ATOM 836 N N . GLN A 1 104 ? 81.42200 11.47500 61.91900 1.000 19.80000 104 GLN A N 1
ATOM 837 C CA . GLN A 1 104 ? 82.39700 11.93900 62.89800 1.000 21.31000 104 GLN A CA 1
ATOM 838 C C . GLN A 1 104 ? 82.51500 13.45100 62.77700 1.000 20.66000 104 GLN A C 1
ATOM 839 O O . GLN A 1 104 ? 82.22500 14.02900 61.72600 1.000 20.67000 104 GLN A O 1
ATOM 845 N N . MET A 1 105 ? 82.99900 14.08300 63.84200 1.000 19.59000 105 MET A N 1
ATOM 846 C CA . MET A 1 105 ? 83.32700 15.50400 63.81500 1.000 21.12000 105 MET A CA 1
ATOM 847 C C . MET A 1 105 ? 84.66900 15.68000 63.10900 1.000 19.28000 105 MET A C 1
ATOM 848 O O . MET A 1 105 ? 85.69100 15.16400 63.57500 1.000 20.97000 105 MET A O 1
ATOM 853 N N . LEU A 1 106 ? 84.67600 16.42200 62.00700 1.000 18.62000 106 LEU A N 1
ATOM 854 C CA . LEU A 1 106 ? 85.88700 16.60800 61.21600 1.000 19.48000 106 LEU A CA 1
ATOM 855 C C . LEU A 1 106 ? 86.48800 17.98300 61.48600 1.000 20.12000 106 LEU A C 1
ATOM 856 O O . LEU A 1 106 ? 85.83900 18.86800 62.04600 1.000 18.54000 106 LEU A O 1
ATOM 861 N N . GLU A 1 107 ? 87.75200 18.15200 61.09500 1.000 18.12000 107 GLU A N 1
ATOM 862 C CA . GLU A 1 107 ? 88.41100 19.42300 61.33900 1.000 19.85000 107 GLU A CA 1
ATOM 863 C C . GLU A 1 107 ? 87.81600 20.52200 60.45100 1.000 22.55000 107 GLU A C 1
ATOM 864 O O . GLU A 1 107 ? 87.40100 20.27900 59.31200 1.000 22.37000 107 GLU A O 1
ATOM 870 N N . VAL A 1 108 ? 87.74900 21.72600 60.99400 1.000 19.25000 108 VAL A N 1
ATOM 871 C CA . VAL A 1 108 ? 87.26700 22.90000 60.27400 1.000 18.68000 108 VAL A CA 1
ATOM 872 C C . VAL A 1 108 ? 88.35500 23.41000 59.33100 1.000 24.71000 108 VAL A C 1
ATOM 873 O O . VAL A 1 108 ? 89.55300 23.21600 59.56900 1.000 23.37000 108 VAL A O 1
ATOM 877 N N . ASP A 1 109 ? 87.94500 24.05300 58.23700 1.000 27.15000 109 ASP A N 1
ATOM 878 C CA . ASP A 1 109 ? 88.86600 24.80500 57.38200 1.000 27.28000 109 ASP A CA 1
ATOM 879 C C . ASP A 1 109 ? 89.07400 26.18300 58.00600 1.000 25.67000 109 ASP A C 1
ATOM 880 O O . ASP A 1 109 ? 88.26000 27.08800 57.81500 1.000 25.53000 109 ASP A O 1
ATOM 885 N N . TYR A 1 110 ? 90.18700 26.36800 58.72400 1.000 26.35000 110 TYR A N 1
ATOM 886 C CA . TYR A 1 110 ? 90.34900 27.58800 59.51800 1.000 23.64000 110 TYR A CA 1
ATOM 887 C C . TYR A 1 110 ? 90.41000 28.83000 58.63800 1.000 28.31000 110 TYR A C 1
ATOM 888 O O . TYR A 1 110 ? 89.80900 29.86000 58.97100 1.000 27.17000 110 TYR A O 1
ATOM 897 N N . GLY A 1 111 ? 91.09400 28.74800 57.49000 1.000 31.04000 111 GLY A N 1
ATOM 898 C CA . GLY A 1 111 ? 91.28400 29.91900 56.64800 1.000 26.21000 111 GLY A CA 1
ATOM 899 C C . GLY A 1 111 ? 90.11800 30.27200 55.75000 1.000 30.69000 111 GLY A C 1
ATOM 900 O O . GLY A 1 111 ? 90.09700 31.36000 55.16800 1.000 32.34000 111 GLY A O 1
ATOM 901 N N . LEU A 1 112 ? 89.12000 29.40900 55.64800 1.000 31.83000 112 LEU A N 1
ATOM 902 C CA . LEU A 1 112 ? 87.98300 29.66700 54.77600 1.000 31.18000 112 LEU A CA 1
ATOM 903 C C . LEU A 1 112 ? 86.94400 30.48200 55.54200 1.000 35.08000 112 LEU A C 1
ATOM 904 O O . LEU A 1 112 ? 86.34100 29.99000 56.50100 1.000 33.79000 112 LEU A O 1
ATOM 909 N N . GLN A 1 113 ? 86.73300 31.73000 55.11700 1.000 37.81000 113 GLN A N 1
ATOM 910 C CA . GLN A 1 113 ? 85.72200 32.59500 55.72200 1.000 33.12000 113 GLN A CA 1
ATOM 911 C C . GLN A 1 113 ? 85.95400 32.72900 57.22100 1.000 34.20000 113 GLN A C 1
ATOM 912 O O . GLN A 1 113 ? 85.02700 32.59400 58.02600 1.000 36.15000 113 GLN A O 1
ATOM 918 N N . THR A 1 114 ? 87.21200 32.97100 57.59500 1.000 28.89000 114 THR A N 1
ATOM 919 C CA . THR A 1 114 ? 87.57600 33.00900 59.00600 1.000 31.88000 114 THR A CA 1
ATOM 920 C C . THR A 1 114 ? 86.71100 34.00300 59.76500 1.000 35.24000 114 THR A C 1
ATOM 921 O O . THR A 1 114 ? 86.28600 33.73700 60.90500 1.000 31.90000 114 THR A O 1
ATOM 925 N N . HIS A 1 115 ? 86.41000 35.15100 59.14600 1.000 34.22000 115 HIS A N 1
ATOM 926 C CA . HIS A 1 115 ? 85.62600 36.13100 59.88800 1.000 39.41000 115 HIS A CA 1
ATOM 927 C C . HIS A 1 115 ? 84.20400 35.63200 60.20000 1.000 31.86000 115 HIS A C 1
ATOM 928 O O . HIS A 1 115 ? 83.67200 35.93400 61.27700 1.000 32.29000 115 HIS A O 1
ATOM 935 N N . SER A 1 116 ? 83.53500 34.93900 59.26100 1.000 28.39000 116 SER A N 1
ATOM 936 C CA . SER A 1 116 ? 82.21500 34.39400 59.58800 1.000 29.34000 116 SER A CA 1
ATOM 937 C C . SER A 1 116 ? 82.27200 33.37800 60.72000 1.000 29.40000 116 SER A C 1
ATOM 938 O O . SER A 1 116 ? 81.32900 33.27500 61.51400 1.000 26.36000 116 SER A O 1
ATOM 941 N N . THR A 1 117 ? 83.37700 32.64100 60.82800 1.000 30.39000 117 THR A N 1
ATOM 942 C CA . THR A 1 117 ? 83.49000 31.65500 61.89800 1.000 30.80000 117 THR A CA 1
ATOM 943 C C . THR A 1 117 ? 83.73500 32.33900 63.23600 1.000 25.73000 117 THR A C 1
ATOM 944 O O . THR A 1 117 ? 83.12500 31.97200 64.24300 1.000 27.19000 117 THR A O 1
ATOM 948 N N . ILE A 1 118 ? 84.55200 33.39700 63.23700 1.000 28.22000 118 ILE A N 1
ATOM 949 C CA . ILE A 1 118 ? 84.73900 34.19500 64.44800 1.000 24.72000 118 ILE A CA 1
ATOM 950 C C . ILE A 1 118 ? 83.40900 34.79600 64.89000 1.000 27.96000 118 ILE A C 1
ATOM 951 O O . ILE A 1 118 ? 83.11300 34.87700 66.09400 1.000 26.65000 118 ILE A O 1
ATOM 956 N N . LYS A 1 119 ? 82.57100 35.20200 63.93100 1.000 23.81000 119 LYS A N 1
ATOM 957 C CA . LYS A 1 119 ? 81.27300 35.75800 64.30800 1.000 29.97000 119 LYS A CA 1
ATOM 958 C C . LYS A 1 119 ? 80.37000 34.69600 64.92800 1.000 26.00000 119 LYS A C 1
ATOM 959 O O . LYS A 1 119 ? 79.67000 34.97200 65.90800 1.000 25.64000 119 LYS A O 1
ATOM 965 N N . LYS A 1 120 ? 80.40300 33.46400 64.41500 1.000 26.75000 120 LYS A N 1
ATOM 966 C CA . LYS A 1 120 ? 79.58700 32.43300 65.05000 1.000 23.91000 120 LYS A CA 1
ATOM 967 C C . LYS A 1 120 ? 80.10000 32.10900 66.44700 1.000 22.05000 120 LYS A C 1
ATOM 968 O O . LYS A 1 120 ? 79.29700 31.85900 67.35600 1.000 19.84000 120 LYS A O 1
ATOM 974 N N . VAL A 1 121 ? 81.42000 32.16200 66.64800 1.000 21.45000 121 VAL A N 1
ATOM 975 C CA . VAL A 1 121 ? 81.98900 31.99200 67.98300 1.000 20.93000 121 VAL A CA 1
ATOM 976 C C . VAL A 1 121 ? 81.44300 33.04500 68.94100 1.000 21.10000 121 VAL A C 1
ATOM 977 O O . VAL A 1 121 ? 80.97700 32.72400 70.04100 1.000 21.33000 121 VAL A O 1
ATOM 981 N N . LYS A 1 122 ? 81.48300 34.31800 68.53200 1.000 23.01000 122 LYS A N 1
ATOM 982 C CA . LYS A 1 122 ? 80.97400 35.39500 69.38300 1.000 24.50000 122 LYS A CA 1
ATOM 983 C C . LYS A 1 122 ? 79.50200 35.18200 69.71800 1.000 23.21000 122 LYS A C 1
ATOM 984 O O . LYS A 1 122 ? 79.08400 35.30600 70.87700 1.000 20.50000 122 LYS A O 1
ATOM 990 N N . ALA A 1 123 ? 78.70500 34.84800 68.70100 1.000 18.74000 123 ALA A N 1
ATOM 991 C CA . ALA A 1 123 ? 77.26800 34.68700 68.88600 1.000 21.05000 123 ALA A CA 1
ATOM 992 C C . ALA A 1 123 ? 76.96100 33.55900 69.86500 1.000 20.84000 123 ALA A C 1
ATOM 993 O O . ALA A 1 123 ? 76.22300 33.75100 70.83800 1.000 22.86000 123 ALA A O 1
ATOM 995 N N . TRP A 1 124 ? 77.54400 32.37800 69.64400 1.000 18.48000 124 TRP A N 1
ATOM 996 C CA . TRP A 1 124 ? 77.27100 31.24900 70.53200 1.000 20.62000 124 TRP A CA 1
ATOM 997 C C . TRP A 1 124 ? 77.73100 31.55200 71.95400 1.000 18.64000 124 TRP A C 1
ATOM 998 O O . TRP A 1 124 ? 76.97600 31.37200 72.91400 1.000 16.64000 124 TRP A O 1
ATOM 1009 N N . SER A 1 125 ? 78.96500 32.03500 72.10900 1.000 18.65000 125 SER A N 1
ATOM 1010 C CA . SER A 1 125 ? 79.49100 32.27200 73.45300 1.000 15.53000 125 SER A CA 1
ATOM 1011 C C . SER A 1 125 ? 78.72300 33.36400 74.19700 1.000 18.53000 125 SER A C 1
ATOM 1012 O O . SER A 1 125 ? 78.62600 33.32500 75.42900 1.000 17.46000 125 SER A O 1
ATOM 1015 N N . SER A 1 126 ? 78.21500 34.36600 73.48300 1.000 15.43000 126 SER A N 1
ATOM 1016 C CA . SER A 1 126 ? 77.41900 35.39600 74.13200 1.000 16.36000 126 SER A CA 1
ATOM 1017 C C . SER A 1 126 ? 76.10400 34.85600 74.68400 1.000 21.53000 126 SER A C 1
ATOM 1018 O O . SER A 1 126 ? 75.51900 35.47500 75.57900 1.000 19.21000 126 SER A O 1
ATOM 1021 N N . LEU A 1 127 ? 75.63900 33.71200 74.20000 1.000 19.26000 127 LEU A N 1
ATOM 1022 C CA . LEU A 1 127 ? 74.38500 33.15900 74.69000 1.000 19.10000 127 LEU A CA 1
ATOM 1023 C C . LEU A 1 127 ? 74.56900 32.24600 75.89200 1.000 18.11000 127 LEU A C 1
ATOM 1024 O O . LEU A 1 127 ? 73.57100 31.87200 76.51100 1.000 19.21000 127 LEU A O 1
ATOM 1029 N N . LEU A 1 128 ? 75.80600 31.88800 76.23800 1.000 15.53000 128 LEU A N 1
ATOM 1030 C CA . LEU A 1 128 ? 76.07900 30.97300 77.34000 1.000 18.07000 128 LEU A CA 1
ATOM 1031 C C . LEU A 1 128 ? 76.53100 31.76200 78.55500 1.000 18.68000 128 LEU A C 1
ATOM 1032 O O . LEU A 1 128 ? 77.24300 32.75900 78.42800 1.000 18.05000 128 LEU A O 1
ATOM 1037 N N . ASP A 1 129 ? 76.11300 31.30500 79.73000 1.000 21.44000 129 ASP A N 1
ATOM 1038 C CA . ASP A 1 129 ? 76.39600 31.97700 80.99400 1.000 15.21000 129 ASP A CA 1
ATOM 1039 C C . ASP A 1 129 ? 77.83700 31.66600 81.39900 1.000 24.13000 129 ASP A C 1
ATOM 1040 O O . ASP A 1 129 ? 78.11200 30.69600 82.11200 1.000 19.69000 129 ASP A O 1
ATOM 1045 N N . GLY A 1 130 ? 78.76900 32.51000 80.95600 1.000 18.77000 130 GLY A N 1
ATOM 1046 C CA . GLY A 1 130 ? 80.15700 32.32400 81.32300 1.000 19.90000 130 GLY A CA 1
ATOM 1047 C C . GLY A 1 130 ? 81.09600 32.53500 80.15400 1.000 20.67000 130 GLY A C 1
ATOM 1048 O O . GLY A 1 130 ? 80.65100 32.78500 79.02700 1.000 24.18000 130 GLY A O 1
ATOM 1049 N N . LYS A 1 131 ? 82.39200 32.47000 80.42600 1.000 17.47000 131 LYS A N 1
ATOM 1050 C CA . LYS A 1 131 ? 83.43500 32.54100 79.40500 1.000 21.00000 131 LYS A CA 1
ATOM 1051 C C . LYS A 1 131 ? 83.56700 31.18200 78.70900 1.000 19.15000 131 LYS A C 1
ATOM 1052 O O . LYS A 1 131 ? 84.00200 30.20400 79.32300 1.000 19.84000 131 LYS A O 1
ATOM 1058 N N . LEU A 1 132 ? 83.23700 31.11500 77.41800 1.000 20.72000 132 LEU A N 1
ATOM 1059 C CA . LEU A 1 132 ? 83.33400 29.85400 76.67900 1.000 19.61000 132 LEU A CA 1
ATOM 1060 C C . LEU A 1 132 ? 84.79100 29.54900 76.34100 1.000 19.55000 132 LEU A C 1
ATOM 1061 O O . LEU A 1 132 ? 85.48800 30.40900 75.79600 1.000 21.02000 132 LEU A O 1
ATOM 1066 N N . LEU A 1 133 ? 85.25300 28.33600 76.68600 1.000 14.54000 133 LEU A N 1
ATOM 1067 C CA . LEU A 1 133 ? 86.54900 27.82000 76.25100 1.000 14.42000 133 LEU A CA 1
ATOM 1068 C C . LEU A 1 133 ? 86.36400 26.89500 75.04500 1.000 18.80000 133 LEU A C 1
ATOM 1069 O O . LEU A 1 133 ? 85.44400 26.07700 75.00800 1.000 20.90000 133 LEU A O 1
ATOM 1074 N N . LEU A 1 134 ? 87.23300 27.02700 74.05400 1.000 17.17000 134 LEU A N 1
ATOM 1075 C CA . LEU A 1 134 ? 87.17400 26.20700 72.85500 1.000 17.61000 134 LEU A CA 1
ATOM 1076 C C . LEU A 1 134 ? 88.38000 25.27800 72.82600 1.000 19.56000 134 LEU A C 1
ATOM 1077 O O . LEU A 1 134 ? 89.50200 25.69800 73.13800 1.000 17.01000 134 LEU A O 1
ATOM 1082 N N . GLU A 1 135 ? 88.14000 24.01000 72.48100 1.000 16.26000 135 GLU A N 1
ATOM 1083 C CA . GLU A 1 135 ? 89.18100 22.98600 72.50900 1.000 17.59000 135 GLU A CA 1
ATOM 1084 C C . GLU A 1 135 ? 89.88500 22.86100 71.15700 1.000 20.00000 135 GLU A C 1
ATOM 1085 O O . GLU A 1 135 ? 89.23900 22.88900 70.10400 1.000 17.06000 135 GLU A O 1
ATOM 1091 N N . ASN A 1 136 ? 91.21300 22.70900 71.19400 1.000 18.40000 136 ASN A N 1
ATOM 1092 C CA . ASN A 1 136 ? 91.97600 22.44300 69.97500 1.000 16.39000 136 ASN A CA 1
ATOM 1093 C C . ASN A 1 136 ? 91.69400 21.04600 69.42700 1.000 17.56000 136 ASN A C 1
ATOM 1094 O O . ASN A 1 136 ? 91.55100 20.07500 70.18100 1.000 16.92000 136 ASN A O 1
ATOM 1099 N N . TYR A 1 137 ? 91.63100 20.94900 68.09300 1.000 16.50000 137 TYR A N 1
ATOM 1100 C CA . TYR A 1 137 ? 91.31900 19.77500 67.29800 1.000 16.58000 137 TYR A CA 1
ATOM 1101 C C . TYR A 1 137 ? 92.57600 18.93700 67.07100 1.000 20.11000 137 TYR A C 1
ATOM 1102 O O . TYR A 1 137 ? 93.64300 19.48600 66.80100 1.000 20.99000 137 TYR A O 1
ATOM 1111 N N . PRO A 1 138 ? 92.47100 17.60800 67.13900 1.000 18.29000 138 PRO A N 1
ATOM 1112 C CA . PRO A 1 138 ? 93.61700 16.71500 66.83500 1.000 17.24000 138 PRO A CA 1
ATOM 1113 C C . PRO A 1 138 ? 93.78800 16.54200 65.32700 1.000 21.13000 138 PRO A C 1
ATOM 1114 O O . PRO A 1 138 ? 93.39900 15.53200 64.72000 1.000 21.19000 138 PRO A O 1
ATOM 1118 N N . SER A 1 139 ? 94.34800 17.58500 64.70600 1.000 20.42000 139 SER A N 1
ATOM 1119 C CA . SER A 1 139 ? 94.49300 17.63800 63.25400 1.000 20.24000 139 SER A CA 1
ATOM 1120 C C . SER A 1 139 ? 95.00500 16.32200 62.67600 1.000 22.12000 139 SER A C 1
ATOM 1121 O O . SER A 1 139 ? 95.91400 15.68500 63.22500 1.000 19.49000 139 SER A O 1
ATOM 1124 N N . ILE A 1 140 ? 94.40400 15.92900 61.55500 1.000 16.61000 140 ILE A N 1
ATOM 1125 C CA . ILE A 1 140 ? 94.85700 14.79500 60.77300 1.000 19.01000 140 ILE A CA 1
ATOM 1126 C C . ILE A 1 140 ? 95.50200 15.23700 59.46200 1.000 21.76000 140 ILE A C 1
ATOM 1127 O O . ILE A 1 140 ? 96.49000 14.63900 59.02800 1.000 24.16000 140 ILE A O 1
ATOM 1132 N N . PHE A 1 141 ? 94.99200 16.31100 58.84200 1.000 19.67000 141 PHE A N 1
ATOM 1133 C CA . PHE A 1 141 ? 95.50900 16.83500 57.57700 1.000 19.61000 141 PHE A CA 1
ATOM 1134 C C . PHE A 1 141 ? 95.93100 18.29500 57.69700 1.000 21.33000 141 PHE A C 1
ATOM 1135 O O . PHE A 1 141 ? 95.26600 19.07600 58.38000 1.000 20.58000 141 PHE A O 1
ATOM 1143 N N . PRO A 1 142 ? 97.01300 18.69400 57.03100 1.000 23.94000 142 PRO A N 1
ATOM 1144 C CA . PRO A 1 142 ? 97.42100 20.10200 57.04400 1.000 22.11000 142 PRO A CA 1
ATOM 1145 C C . PRO A 1 142 ? 96.50300 20.94900 56.17000 1.000 26.00000 142 PRO A C 1
ATOM 1146 O O . PRO A 1 142 ? 95.74000 20.44600 55.34700 1.000 28.14000 142 PRO A O 1
ATOM 1150 N N . GLN A 1 143 ? 96.59800 22.26400 56.35700 1.000 23.34000 143 GLN A N 1
ATOM 1151 C CA . GLN A 1 143 ? 95.82200 23.22900 55.58800 1.000 26.28000 143 GLN A CA 1
ATOM 1152 C C . GLN A 1 143 ? 96.57400 24.55600 55.60600 1.000 28.51000 143 GLN A C 1
ATOM 1153 O O . GLN A 1 143 ? 97.66900 24.66200 56.16300 1.000 29.29000 143 GLN A O 1
ATOM 1159 N N . ASP A 1 144 ? 95.98900 25.57000 54.96600 1.000 31.39000 144 ASP A N 1
ATOM 1160 C CA . ASP A 1 144 ? 96.72300 26.81300 54.74600 1.000 31.80000 144 ASP A CA 1
ATOM 1161 C C . ASP A 1 144 ? 96.87800 27.60100 56.03700 1.000 30.82000 144 ASP A C 1
ATOM 1162 O O . ASP A 1 144 ? 97.97600 28.06200 56.36800 1.000 30.53000 144 ASP A O 1
ATOM 1167 N N . MET A 1 145 ? 95.80300 27.73900 56.79900 1.000 31.11000 145 MET A N 1
ATOM 1168 C CA . MET A 1 145 ? 95.87900 28.43400 58.07100 1.000 26.99000 145 MET A CA 1
ATOM 1169 C C . MET A 1 145 ? 96.20800 27.45300 59.18200 1.000 26.51000 145 MET A C 1
ATOM 1170 O O . MET A 1 145 ? 95.62000 26.37000 59.27000 1.000 26.85000 145 MET A O 1
ATOM 1175 N N . SER A 1 146 ? 97.16200 27.84000 60.01700 1.000 28.25000 146 SER A N 1
ATOM 1176 C CA . SER A 1 146 ? 97.50300 27.09300 61.21600 1.000 28.34000 146 SER A CA 1
ATOM 1177 C C . SER A 1 146 ? 96.36200 27.17000 62.23000 1.000 26.88000 146 SER A C 1
ATOM 1178 O O . SER A 1 146 ? 95.65000 28.17500 62.31600 1.000 24.00000 146 SER A O 1
ATOM 1181 N N . GLN A 1 147 ? 96.18000 26.08300 62.99200 1.000 23.16000 147 GLN A N 1
ATOM 1182 C CA . GLN A 1 147 ? 95.19600 26.11800 64.06700 1.000 22.46000 147 GLN A CA 1
ATOM 1183 C C . GLN A 1 147 ? 95.60400 27.13300 65.12600 1.000 25.89000 147 GLN A C 1
ATOM 1184 O O . GLN A 1 147 ? 94.74300 27.73200 65.77600 1.000 26.69000 147 GLN A O 1
ATOM 1190 N N . ILE A 1 148 ? 96.91000 27.36000 65.28100 1.000 25.78000 148 ILE A N 1
ATOM 1191 C CA . ILE A 1 148 ? 97.41200 28.34900 66.23000 1.000 25.05000 148 ILE A CA 1
ATOM 1192 C C . ILE A 1 148 ? 96.96000 29.74500 65.84300 1.000 25.68000 148 ILE A C 1
ATOM 1193 O O . ILE A 1 148 ? 96.42900 30.49300 66.67100 1.000 24.79000 148 ILE A O 1
ATOM 1198 N N . ASP A 1 149 ? 97.16900 30.11600 64.57600 1.000 27.52000 149 ASP A N 1
ATOM 1199 C CA . ASP A 1 149 ? 96.76600 31.44300 64.11900 1.000 27.46000 149 ASP A CA 1
ATOM 1200 C C . ASP A 1 149 ? 95.25800 31.62300 64.23800 1.000 24.52000 149 ASP A C 1
ATOM 1201 O O . ASP A 1 149 ? 94.77900 32.70100 64.60100 1.000 24.89000 149 ASP A O 1
ATOM 1206 N N . PHE A 1 150 ? 94.49500 30.56300 63.97900 1.000 23.07000 150 PHE A N 1
ATOM 1207 C CA . PHE A 1 150 ? 93.05000 30.61600 64.19000 1.000 24.86000 150 PHE A CA 1
ATOM 1208 C C . PHE A 1 150 ? 92.71300 30.95400 65.64300 1.000 21.63000 150 PHE A C 1
ATOM 1209 O O . PHE A 1 150 ? 91.94500 31.88100 65.91100 1.000 23.32000 150 PHE A O 1
ATOM 1217 N N . PHE A 1 151 ? 93.29000 30.21500 66.59900 1.000 23.36000 151 PHE A N 1
ATOM 1218 C CA . PHE A 1 151 ? 92.97900 30.46000 68.00800 1.000 23.69000 151 PHE A CA 1
ATOM 1219 C C . PHE A 1 151 ? 93.52000 31.80400 68.48200 1.000 24.77000 151 PHE A C 1
ATOM 1220 O O . PHE A 1 151 ? 92.93600 32.41500 69.38600 1.000 26.68000 151 PHE A O 1
ATOM 1228 N N . LYS A 1 152 ? 94.62300 32.28200 67.89600 1.000 24.89000 152 LYS A N 1
ATOM 1229 C CA . LYS A 1 152 ? 95.10600 33.61300 68.25300 1.000 27.29000 152 LYS A CA 1
ATOM 1230 C C . LYS A 1 152 ? 94.04400 34.65300 67.97200 1.000 28.23000 152 LYS A C 1
ATOM 1231 O O . LYS A 1 152 ? 93.80500 35.54600 68.79500 1.000 31.49000 152 LYS A O 1
ATOM 1237 N N . ARG A 1 153 ? 93.36900 34.52800 66.82600 1.000 28.34000 153 ARG A N 1
ATOM 1238 C CA . ARG A 1 153 ? 92.30800 35.46600 66.48100 1.000 30.95000 153 ARG A CA 1
ATOM 1239 C C . ARG A 1 153 ? 91.10100 35.31100 67.40200 1.000 28.68000 153 ARG A C 1
ATOM 1240 O O . ARG A 1 153 ? 90.48700 36.31400 67.78600 1.000 27.22000 153 ARG A O 1
ATOM 1248 N N . ILE A 1 154 ? 90.72300 34.06800 67.74400 1.000 23.06000 154 ILE A N 1
ATOM 1249 C CA . ILE A 1 154 ? 89.65200 33.86500 68.72400 1.000 24.74000 154 ILE A CA 1
ATOM 1250 C C . ILE A 1 154 ? 89.96700 34.60200 70.01800 1.000 24.75000 154 ILE A C 1
ATOM 1251 O O . ILE A 1 154 ? 89.12700 35.32900 70.56500 1.000 25.14000 154 ILE A O 1
ATOM 1256 N N . LEU A 1 155 ? 91.18000 34.39400 70.54400 1.000 24.70000 155 LEU A N 1
ATOM 1257 C CA . LEU A 1 155 ? 91.52600 34.96000 71.84400 1.000 27.40000 155 LEU A CA 1
ATOM 1258 C C . LEU A 1 155 ? 91.67000 36.47500 71.77500 1.000 29.48000 155 LEU A C 1
ATOM 1259 O O . LEU A 1 155 ? 91.45700 37.15800 72.77800 1.000 29.00000 155 LEU A O 1
ATOM 1264 N N . GLU A 1 156 ? 92.00400 37.01900 70.60800 1.000 30.15000 156 GLU A N 1
ATOM 1265 C CA . GLU A 1 156 ? 92.17700 38.46100 70.48800 1.000 32.41000 156 GLU A CA 1
ATOM 1266 C C . GLU A 1 156 ? 90.89000 39.20300 70.19000 1.000 30.38000 156 GLU A C 1
ATOM 1267 O O . GLU A 1 156 ? 90.75000 40.35700 70.61000 1.000 29.52000 156 GLU A O 1
ATOM 1273 N N . GLU A 1 157 ? 89.96900 38.59400 69.44000 1.000 23.81000 157 GLU A N 1
ATOM 1274 C CA . GLU A 1 157 ? 88.79400 39.29700 68.94600 1.000 25.93000 157 GLU A CA 1
ATOM 1275 C C . GLU A 1 157 ? 87.49800 38.94000 69.66100 1.000 28.03000 157 GLU A C 1
ATOM 1276 O O . GLU A 1 157 ? 86.48300 39.61000 69.43600 1.000 26.81000 157 GLU A O 1
ATOM 1282 N N . THR A 1 158 ? 87.48700 37.90700 70.49500 1.000 25.46000 158 THR A N 1
ATOM 1283 C CA . THR A 1 158 ? 86.26900 37.44700 71.14500 1.000 21.10000 158 THR A CA 1
ATOM 1284 C C . THR A 1 158 ? 86.49600 37.40300 72.64900 1.000 24.09000 158 THR A C 1
ATOM 1285 O O . THR A 1 158 ? 87.58400 37.70500 73.14800 1.000 19.70000 158 THR A O 1
ATOM 1289 N N . TYR A 1 159 ? 85.44200 37.04100 73.37300 1.000 19.26000 159 TYR A N 1
ATOM 1290 C CA . TYR A 1 159 ? 85.49800 36.84100 74.80800 1.000 17.40000 159 TYR A CA 1
ATOM 1291 C C . TYR A 1 159 ? 85.76900 35.39200 75.17600 1.000 21.90000 159 TYR A C 1
ATOM 1292 O O . TYR A 1 159 ? 85.57000 35.01400 76.33000 1.000 23.81000 159 TYR A O 1
ATOM 1301 N N . CYS A 1 160 ? 86.19900 34.57200 74.22900 1.000 22.46000 160 CYS A N 1
ATOM 1302 C CA . CYS A 1 160 ? 86.41800 33.16100 74.49600 1.000 23.56000 160 CYS A CA 1
ATOM 1303 C C . CYS A 1 160 ? 87.85300 32.88400 74.93900 1.000 21.93000 160 CYS A C 1
ATOM 1304 O O . CYS A 1 160 ? 88.74600 33.71600 74.79200 1.000 20.88000 160 CYS A O 1
ATOM 1307 N N . GLY A 1 161 ? 88.05600 31.69100 75.50700 1.000 19.69000 161 GLY A N 1
ATOM 1308 C CA . GLY A 1 161 ? 89.37900 31.25500 75.91700 1.000 19.96000 161 GLY A CA 1
ATOM 1309 C C . GLY A 1 161 ? 89.73800 29.91300 75.30400 1.000 20.39000 161 GLY A C 1
ATOM 1310 O O . GLY A 1 161 ? 89.03500 29.40900 74.41900 1.000 20.37000 161 GLY A O 1
ATOM 1311 N N . LEU A 1 162 ? 90.82500 29.31800 75.77100 1.000 17.59000 162 LEU A N 1
ATOM 1312 C CA . LEU A 1 162 ? 91.33400 28.06900 75.22600 1.000 17.77000 162 LEU A CA 1
ATOM 1313 C C . LEU A 1 162 ? 91.22900 26.96700 76.27000 1.000 18.44000 162 LEU A C 1
ATOM 1314 O O . LEU A 1 162 ? 91.67100 27.13700 77.41200 1.000 19.78000 162 LEU A O 1
ATOM 1319 N N . LEU A 1 163 ? 90.62900 25.85300 75.88000 1.000 17.98000 163 LEU A N 1
ATOM 1320 C CA . LEU A 1 163 ? 90.75100 24.59000 76.60500 1.000 18.68000 163 LEU A CA 1
ATOM 1321 C C . LEU A 1 163 ? 91.79200 23.76200 75.85900 1.000 18.38000 163 LEU A C 1
ATOM 1322 O O . LEU A 1 163 ? 91.53300 23.28800 74.74300 1.000 16.97000 163 LEU A O 1
ATOM 1327 N N . PHE A 1 164 ? 92.97600 23.60400 76.44800 1.000 15.81000 164 PHE A N 1
ATOM 1328 C CA . PHE A 1 164 ? 94.09400 23.03900 75.69800 1.000 19.37000 164 PHE A CA 1
ATOM 1329 C C . PHE A 1 164 ? 94.17700 21.54100 75.94400 1.000 16.84000 164 PHE A C 1
ATOM 1330 O O . PHE A 1 164 ? 94.41800 21.10400 77.07100 1.000 20.13000 164 PHE A O 1
ATOM 1338 N N . ASP A 1 165 ? 94.00000 20.76500 74.88700 1.000 18.50000 165 ASP A N 1
ATOM 1339 C CA . ASP A 1 165 ? 94.08700 19.31500 74.95200 1.000 20.63000 165 ASP A CA 1
ATOM 1340 C C . ASP A 1 165 ? 95.50900 18.93000 74.56400 1.000 19.03000 165 ASP A C 1
ATOM 1341 O O . ASP A 1 165 ? 95.91800 19.09900 73.40900 1.000 19.40000 165 ASP A O 1
ATOM 1346 N N . ILE A 1 166 ? 96.25100 18.41200 75.54000 1.000 19.73000 166 ILE A N 1
ATOM 1347 C CA . ILE A 1 166 ? 97.67100 18.13400 75.36900 1.000 18.78000 166 ILE A CA 1
ATOM 1348 C C . ILE A 1 166 ? 97.89700 17.00600 74.36700 1.000 20.74000 166 ILE A C 1
ATOM 1349 O O . ILE A 1 166 ? 98.81700 17.06600 73.54100 1.000 21.76000 166 ILE A O 1
ATOM 1354 N N . SER A 1 167 ? 97.08600 15.95100 74.42500 1.000 18.46000 167 SER A N 1
ATOM 1355 C CA . SER A 1 167 ? 97.31700 14.86300 73.48600 1.000 21.40000 167 SER A CA 1
ATOM 1356 C C . SER A 1 167 ? 96.77300 15.18500 72.09700 1.000 20.20000 167 SER A C 1
ATOM 1357 O O . SER A 1 167 ? 97.32600 14.69700 71.10700 1.000 20.13000 167 SER A O 1
ATOM 1360 N N . ASN A 1 168 ? 95.70300 15.98800 71.99400 1.000 18.58000 168 ASN A N 1
ATOM 1361 C CA . ASN A 1 168 ? 95.27500 16.47800 70.68100 1.000 17.82000 168 ASN A CA 1
ATOM 1362 C C . ASN A 1 168 ? 96.40000 17.23300 69.98200 1.000 17.99000 168 ASN A C 1
ATOM 1363 O O . ASN A 1 168 ? 96.62500 17.06100 68.77900 1.000 17.71000 168 ASN A O 1
ATOM 1368 N N . ALA A 1 169 ? 97.10500 18.08500 70.71900 1.000 19.77000 169 ALA A N 1
ATOM 1369 C CA . ALA A 1 169 ? 98.20800 18.83400 70.13100 1.000 17.38000 169 ALA A CA 1
ATOM 1370 C C . ALA A 1 169 ? 99.36600 17.90500 69.78400 1.000 20.61000 169 ALA A C 1
ATOM 1371 O O . ALA A 1 169 ? 100.06100 18.11800 68.78300 1.000 20.38000 169 ALA A O 1
ATOM 1373 N N . PHE A 1 170 ? 99.58800 16.86600 70.60600 1.000 22.62000 170 PHE A N 1
ATOM 1374 C CA . PHE A 1 170 ? 100.58000 15.85500 70.26200 1.000 20.46000 170 PHE A CA 1
ATOM 1375 C C . PHE A 1 170 ? 100.18300 15.11200 68.99600 1.000 23.23000 170 PHE A C 1
ATOM 1376 O O . PHE A 1 170 ? 101.03400 14.83700 68.14100 1.000 21.73000 170 PHE A O 1
ATOM 1384 N N . ILE A 1 171 ? 98.89800 14.75800 68.86800 1.000 19.03000 171 ILE A N 1
ATOM 1385 C CA . ILE A 1 171 ? 98.42800 14.07500 67.66200 1.000 21.26000 171 ILE A CA 1
ATOM 1386 C C . ILE A 1 171 ? 98.68300 14.92100 66.41800 1.000 20.00000 171 ILE A C 1
ATOM 1387 O O . ILE A 1 171 ? 99.08400 14.40100 65.36800 1.000 22.23000 171 ILE A O 1
ATOM 1392 N N . ALA A 1 172 ? 98.41700 16.22800 66.49900 1.000 19.35000 172 ALA A N 1
ATOM 1393 C CA . ALA A 1 172 ? 98.60900 17.09700 65.34300 1.000 18.41000 172 ALA A CA 1
ATOM 1394 C C . ALA A 1 172 ? 100.07900 17.18700 64.96600 1.000 26.05000 172 ALA A C 1
ATOM 1395 O O . ALA A 1 172 ? 100.42200 17.20300 63.77500 1.000 24.47000 172 ALA A O 1
ATOM 1397 N N . GLU A 1 173 ? 100.96100 17.25800 65.96700 1.000 23.49000 173 GLU A N 1
ATOM 1398 C CA . GLU A 1 173 ? 102.39100 17.26800 65.68900 1.000 24.50000 173 GLU A CA 1
ATOM 1399 C C . GLU A 1 173 ? 102.79800 16.02900 64.89700 1.000 23.38000 173 GLU A C 1
ATOM 1400 O O . GLU A 1 173 ? 103.50300 16.12500 63.88900 1.000 26.12000 173 GLU A O 1
ATOM 1406 N N . VAL A 1 174 ? 102.35700 14.85200 65.33500 1.000 22.88000 174 VAL A N 1
ATOM 1407 C CA . VAL A 1 174 ? 102.65700 13.63300 64.59000 1.000 23.92000 174 VAL A CA 1
ATOM 1408 C C . VAL A 1 174 ? 102.03100 13.67800 63.19700 1.000 24.77000 174 VAL A C 1
ATOM 1409 O O . VAL A 1 174 ? 102.69000 13.37900 62.19200 1.000 27.09000 174 VAL A O 1
ATOM 1413 N N . ASN A 1 175 ? 100.75200 14.06600 63.11800 1.000 21.14000 175 ASN A N 1
ATOM 1414 C CA . ASN A 1 175 ? 99.98000 13.87600 61.89300 1.000 20.59000 175 ASN A CA 1
ATOM 1415 C C . ASN A 1 175 ? 100.32200 14.90300 60.81900 1.000 25.77000 175 ASN A C 1
ATOM 1416 O O . ASN A 1 175 ? 100.39400 14.55400 59.63600 1.000 20.73000 175 ASN A O 1
ATOM 1421 N N . ILE A 1 176 ? 100.47500 16.17700 61.19700 1.000 23.29000 176 ILE A N 1
ATOM 1422 C CA . ILE A 1 176 ? 100.66500 17.26300 60.24400 1.000 22.53000 176 ILE A CA 1
ATOM 1423 C C . ILE A 1 176 ? 101.93600 18.06400 60.51400 1.000 23.29000 176 ILE A C 1
ATOM 1424 O O . ILE A 1 176 ? 102.15100 19.09600 59.88100 1.000 19.51000 176 ILE A O 1
ATOM 1429 N N . LYS A 1 177 ? 102.79200 17.60900 61.44300 1.000 22.51000 177 LYS A N 1
ATOM 1430 C CA . LYS A 1 177 ? 104.07300 18.26600 61.73300 1.000 25.44000 177 LYS A CA 1
ATOM 1431 C C . LYS A 1 177 ? 103.88600 19.68100 62.27200 1.000 31.34000 177 LYS A C 1
ATOM 1432 O O . LYS A 1 177 ? 104.78200 20.52700 62.15400 1.000 30.34000 177 LYS A O 1
ATOM 1438 N N . GLN A 1 178 ? 102.73100 19.94600 62.87600 1.000 28.01000 178 GLN A N 1
ATOM 1439 C CA . GLN A 1 178 ? 102.52600 21.18400 63.61500 1.000 26.38000 178 GLN A CA 1
ATOM 1440 C C . GLN A 1 178 ? 103.34000 21.11700 64.89400 1.000 33.38000 178 GLN A C 1
ATOM 1441 O O . GLN A 1 178 ? 102.96600 20.40300 65.83200 1.000 36.45000 178 GLN A O 1
ATOM 1447 N N . SER A 1 179 ? 104.43900 21.86700 64.94100 1.000 30.64000 179 SER A N 1
ATOM 1448 C CA . SER A 1 179 ? 105.26900 21.92900 66.13900 1.000 32.49000 179 SER A CA 1
ATOM 1449 C C . SER A 1 179 ? 104.42700 22.28200 67.36200 1.000 36.39000 179 SER A C 1
ATOM 1450 O O . SER A 1 179 ? 103.68200 23.26500 67.36000 1.000 34.08000 179 SER A O 1
ATOM 1453 N N . ARG A 1 180 ? 104.52200 21.44600 68.39700 1.000 40.09000 180 ARG A N 1
ATOM 1454 C CA . ARG A 1 180 ? 103.86300 21.75000 69.66400 1.000 36.77000 180 ARG A CA 1
ATOM 1455 C C . ARG A 1 180 ? 104.27400 23.12000 70.19000 1.000 36.21000 180 ARG A C 1
ATOM 1456 O O . ARG A 1 180 ? 103.46800 23.81000 70.82500 1.000 42.28000 180 ARG A O 1
ATOM 1464 N N . THR A 1 181 ? 105.52500 23.50900 69.95000 1.000 36.28000 181 THR A N 1
ATOM 1465 C CA . THR A 1 181 ? 106.11400 24.79700 70.29300 1.000 40.01000 181 THR A CA 1
ATOM 1466 C C . THR A 1 181 ? 105.17900 25.97300 70.03900 1.000 36.45000 181 THR A C 1
ATOM 1467 O O . THR A 1 181 ? 105.10700 26.90600 70.84700 1.000 31.05000 181 THR A O 1
ATOM 1471 N N . SER A 1 182 ? 104.48400 25.94200 68.90100 1.000 32.25000 182 SER A N 1
ATOM 1472 C CA . SER A 1 182 ? 103.65400 27.06900 68.50400 1.000 34.23000 182 SER A CA 1
ATOM 1473 C C . SER A 1 182 ? 102.52600 27.34800 69.48800 1.000 31.14000 182 SER A C 1
ATOM 1474 O O . SER A 1 182 ? 102.08400 28.49700 69.57800 1.000 30.51000 182 SER A O 1
ATOM 1477 N N . TRP A 1 183 ? 102.07900 26.34600 70.25500 1.000 27.71000 183 TRP A N 1
ATOM 1478 C CA . TRP A 1 183 ? 101.00500 26.58000 71.21300 1.000 27.06000 183 TRP A CA 1
ATOM 1479 C C . TRP A 1 183 ? 101.46500 27.31300 72.46800 1.000 27.23000 183 TRP A C 1
ATOM 1480 O O . TRP A 1 183 ? 100.61300 27.79700 73.21800 1.000 27.33000 183 TRP A O 1
ATOM 1491 N N . PHE A 1 184 ? 102.77200 27.39000 72.73700 1.000 23.71000 184 PHE A N 1
ATOM 1492 C CA . PHE A 1 184 ? 103.19200 27.81300 74.07500 1.000 30.64000 184 PHE A CA 1
ATOM 1493 C C . PHE A 1 184 ? 102.87400 29.27700 74.36700 1.000 30.67000 184 PHE A C 1
ATOM 1494 O O . PHE A 1 184 ? 102.71500 29.64200 75.53900 1.000 33.35000 184 PHE A O 1
ATOM 1502 N N . ASP A 1 185 ? 102.76500 30.12200 73.34100 1.000 27.94000 185 ASP A N 1
ATOM 1503 C CA . ASP A 1 185 ? 102.30200 31.48600 73.57800 1.000 32.96000 185 ASP A CA 1
ATOM 1504 C C . ASP A 1 185 ? 100.87700 31.49500 74.11600 1.000 33.29000 185 ASP A C 1
ATOM 1505 O O . ASP A 1 185 ? 100.55800 32.23400 75.05700 1.000 32.24000 185 ASP A O 1
ATOM 1510 N N . LEU A 1 186 ? 100.01700 30.64700 73.56000 1.000 30.19000 186 LEU A N 1
ATOM 1511 C CA . LEU A 1 186 ? 98.63300 30.60500 74.02200 1.000 35.01000 186 LEU A CA 1
ATOM 1512 C C . LEU A 1 186 ? 98.49700 29.81800 75.32300 1.000 30.53000 186 LEU A C 1
ATOM 1513 O O . LEU A 1 186 ? 97.73300 30.20900 76.20700 1.000 39.41000 186 LEU A O 1
ATOM 1518 N N . ILE A 1 187 ? 99.25800 28.73200 75.46300 1.000 30.56000 187 ILE A N 1
ATOM 1519 C CA . ILE A 1 187 ? 99.22200 27.89900 76.66500 1.000 33.20000 187 ILE A CA 1
ATOM 1520 C C . ILE A 1 187 ? 99.38400 28.74500 77.92500 1.000 34.14000 187 ILE A C 1
ATOM 1521 O O . ILE A 1 187 ? 98.73000 28.49600 78.94600 1.000 31.71000 187 ILE A O 1
ATOM 1526 N N . LYS A 1 188 ? 100.23100 29.77900 77.86500 1.000 36.86000 188 LYS A N 1
ATOM 1527 C CA . LYS A 1 188 ? 100.54700 30.55500 79.06100 1.000 39.09000 188 LYS A CA 1
ATOM 1528 C C . LYS A 1 188 ? 99.35600 31.33900 79.58500 1.000 36.12000 188 LYS A C 1
ATOM 1529 O O . LYS A 1 188 ? 99.38200 31.78000 80.73300 1.000 41.92000 188 LYS A O 1
ATOM 1535 N N . HIS A 1 189 ? 98.30100 31.48100 78.79400 1.000 39.30000 189 HIS A N 1
ATOM 1536 C CA . HIS A 1 189 ? 97.06800 32.10400 79.24400 1.000 39.92000 189 HIS A CA 1
ATOM 1537 C C . HIS A 1 189 ? 95.94900 31.07500 79.37100 1.000 35.15000 189 HIS A C 1
ATOM 1538 O O . HIS A 1 189 ? 94.76900 31.40700 79.23500 1.000 37.40000 189 HIS A O 1
ATOM 1545 N N . CYS A 1 190 ? 96.31000 29.81600 79.61700 1.000 30.01000 190 CYS A N 1
ATOM 1546 C CA . CYS A 1 190 ? 95.33700 28.74100 79.75700 1.000 31.53000 190 CYS A CA 1
ATOM 1547 C C . CYS A 1 190 ? 95.58700 28.02400 81.07500 1.000 24.50000 190 CYS A C 1
ATOM 1548 O O . CYS A 1 190 ? 96.73700 27.75300 81.42600 1.000 23.41000 190 CYS A O 1
ATOM 1551 N N . GLN A 1 191 ? 94.50800 27.69700 81.79700 1.000 19.99000 191 GLN A N 1
ATOM 1552 C CA . GLN A 1 191 ? 94.63700 26.98400 83.06200 1.000 20.73000 191 GLN A CA 1
ATOM 1553 C C . GLN A 1 191 ? 93.82300 25.69500 83.12500 1.000 18.90000 191 GLN A C 1
ATOM 1554 O O . GLN A 1 191 ? 93.89600 24.98800 84.13700 1.000 18.85000 191 GLN A O 1
ATOM 1560 N N . HIS A 1 192 ? 93.08000 25.35300 82.07700 1.000 20.26000 192 HIS A N 1
ATOM 1561 C CA . HIS A 1 192 ? 92.22000 24.17400 82.04500 1.000 16.25000 192 HIS A CA 1
ATOM 1562 C C . HIS A 1 192 ? 92.62100 23.28000 80.88200 1.000 19.72000 192 HIS A C 1
ATOM 1563 O O . HIS A 1 192 ? 92.69200 23.75100 79.74300 1.000 21.83000 192 HIS A O 1
ATOM 1570 N N . PHE A 1 193 ? 92.84400 21.99000 81.15700 1.000 17.03000 193 PHE A N 1
ATOM 1571 C CA . PHE A 1 193 ? 93.52500 21.11600 80.21100 1.000 16.23000 193 PHE A CA 1
ATOM 1572 C C . PHE A 1 193 ? 92.82000 19.76800 80.09200 1.000 17.54000 193 PHE A C 1
ATOM 1573 O O . PHE A 1 193 ? 92.03900 19.37400 80.96300 1.000 18.12000 193 PHE A O 1
ATOM 1581 N N . HIS A 1 194 ? 93.10000 19.08400 78.97100 1.000 16.60000 194 HIS A N 1
ATOM 1582 C CA . HIS A 1 194 ? 92.74100 17.69300 78.70800 1.000 14.47000 194 HIS A CA 1
ATOM 1583 C C . HIS A 1 194 ? 94.00000 16.87500 78.41600 1.000 16.30000 194 HIS A C 1
ATOM 1584 O O . HIS A 1 194 ? 94.97800 17.38300 77.86200 1.000 20.14000 194 HIS A O 1
ATOM 1591 N N . ILE A 1 195 ? 93.95000 15.58300 78.70500 1.000 19.32000 195 ILE A N 1
ATOM 1592 C CA . ILE A 1 195 ? 95.01300 14.67300 78.28300 1.000 17.90000 195 ILE A CA 1
ATOM 1593 C C . ILE A 1 195 ? 94.42100 13.27700 78.18300 1.000 16.93000 195 ILE A C 1
ATOM 1594 O O . ILE A 1 195 ? 93.56200 12.89900 78.98800 1.000 18.84000 195 ILE A O 1
ATOM 1599 N N . ALA A 1 196 ? 94.86400 12.51500 77.18700 1.000 21.01000 196 ALA A N 1
ATOM 1600 C CA . ALA A 1 196 ? 94.24800 11.21900 76.90600 1.000 19.84000 196 ALA A CA 1
ATOM 1601 C C . ALA A 1 196 ? 95.20000 10.35400 76.09100 1.000 19.59000 196 ALA A C 1
ATOM 1602 O O . ALA A 1 196 ? 96.31100 10.76400 75.74300 1.000 18.84000 196 ALA A O 1
ATOM 1604 N N . GLY A 1 197 ? 94.74900 9.13000 75.81500 1.000 18.54000 197 GLY A N 1
ATOM 1605 C CA . GLY A 1 197 ? 95.43900 8.22700 74.92600 1.000 21.76000 197 GLY A CA 1
ATOM 1606 C C . GLY A 1 197 ? 94.82900 8.23200 73.53100 1.000 21.51000 197 GLY A C 1
ATOM 1607 O O . GLY A 1 197 ? 93.81500 8.87900 73.25500 1.000 21.02000 197 GLY A O 1
ATOM 1608 N N . PHE A 1 198 ? 95.46200 7.46300 72.65100 1.000 19.35000 198 PHE A N 1
ATOM 1609 C CA . PHE A 1 198 ? 95.09100 7.43000 71.24500 1.000 18.27000 198 PHE A CA 1
ATOM 1610 C C . PHE A 1 198 ? 95.51500 6.08600 70.66300 1.000 22.38000 198 PHE A C 1
ATOM 1611 O O . PHE A 1 198 ? 96.09900 5.24300 71.35000 1.000 21.66000 198 PHE A O 1
ATOM 1619 N N . GLU A 1 199 ? 95.20600 5.88800 69.38300 1.000 20.31000 199 GLU A N 1
ATOM 1620 C CA . GLU A 1 199 ? 95.56600 4.66500 68.67400 1.000 24.89000 199 GLU A CA 1
ATOM 1621 C C . GLU A 1 199 ? 96.05400 5.03600 67.28500 1.000 23.03000 199 GLU A C 1
ATOM 1622 O O . GLU A 1 199 ? 95.73600 6.10600 66.76300 1.000 18.89000 199 GLU A O 1
ATOM 1628 N N . ASN A 1 200 ? 96.80700 4.12200 66.68500 1.000 21.33000 200 ASN A N 1
ATOM 1629 C CA . ASN A 1 200 ? 97.21000 4.24400 65.29100 1.000 23.73000 200 ASN A CA 1
ATOM 1630 C C . ASN A 1 200 ? 96.06700 3.90200 64.34800 1.000 20.99000 200 ASN A C 1
ATOM 1631 O O . ASN A 1 200 ? 95.30700 2.96900 64.59600 1.000 19.94000 200 ASN A O 1
ATOM 1636 N N . ALA A 1 201 ? 95.92200 4.69800 63.28400 1.000 21.78000 201 ALA A N 1
ATOM 1637 C CA . ALA A 1 201 ? 95.06100 4.32500 62.16800 1.000 23.20000 201 ALA A CA 1
ATOM 1638 C C . ALA A 1 201 ? 95.59700 3.07200 61.46300 1.000 23.01000 201 ALA A C 1
ATOM 1639 O O . ALA A 1 201 ? 96.76400 2.71000 61.62900 1.000 23.77000 201 ALA A O 1
ATOM 1641 N N . PRO A 1 202 ? 94.75900 2.39000 60.67300 1.000 25.63000 202 PRO A N 1
ATOM 1642 C CA . PRO A 1 202 ? 95.25900 1.26500 59.87000 1.000 31.86000 202 PRO A CA 1
ATOM 1643 C C . PRO A 1 202 ? 96.51100 1.64800 59.09200 1.000 27.13000 202 PRO A C 1
ATOM 1644 O O . PRO A 1 202 ? 96.60500 2.74200 58.53300 1.000 24.97000 202 PRO A O 1
ATOM 1648 N N . ASP A 1 203 ? 97.48700 0.74000 59.08200 1.000 31.45000 203 ASP A N 1
ATOM 1649 C CA . ASP A 1 203 ? 98.74700 0.94700 58.36200 1.000 32.84000 203 ASP A CA 1
ATOM 1650 C C . ASP A 1 203 ? 99.49300 2.16800 58.88600 1.000 30.48000 203 ASP A C 1
ATOM 1651 O O . ASP A 1 203 ? 100.20900 2.83900 58.14100 1.000 30.00000 203 ASP A O 1
ATOM 1656 N N . ASN A 1 204 ? 99.30100 2.46500 60.17300 1.000 28.55000 204 ASN A N 1
ATOM 1657 C CA . ASN A 1 204 ? 99.94500 3.57600 60.87100 1.000 28.16000 204 ASN A CA 1
ATOM 1658 C C . ASN A 1 204 ? 99.95600 4.88500 60.06500 1.000 28.57000 204 ASN A C 1
ATOM 1659 O O . ASN A 1 204 ? 100.94000 5.63400 60.08500 1.000 28.37000 204 ASN A O 1
ATOM 1664 N N . GLN A 1 205 ? 98.85100 5.20500 59.38700 1.000 23.23000 205 GLN A N 1
ATOM 1665 C CA . GLN A 1 205 ? 98.84900 6.39900 58.53600 1.000 24.42000 205 GLN A CA 1
ATOM 1666 C C . GLN A 1 205 ? 98.68600 7.70100 59.32100 1.000 22.96000 205 GLN A C 1
ATOM 1667 O O . GLN A 1 205 ? 99.12600 8.75500 58.85300 1.000 24.44000 205 GLN A O 1
ATOM 1673 N N . PHE A 1 206 ? 98.07700 7.65600 60.50300 1.000 20.56000 206 PHE A N 1
ATOM 1674 C CA . PHE A 1 206 ? 97.93400 8.82300 61.36800 1.000 18.29000 206 PHE A CA 1
ATOM 1675 C C . PHE A 1 206 ? 97.50100 8.31300 62.73000 1.000 24.69000 206 PHE A C 1
ATOM 1676 O O . PHE A 1 206 ? 97.14400 7.14000 62.89000 1.000 21.40000 206 PHE A O 1
ATOM 1684 N N . LEU A 1 207 ? 97.54400 9.20500 63.71300 1.000 18.25000 207 LEU A N 1
ATOM 1685 C CA . LEU A 1 207 ? 97.05400 8.88200 65.03900 1.000 18.54000 207 LEU A CA 1
ATOM 1686 C C . LEU A 1 207 ? 95.59200 9.27900 65.11600 1.000 20.65000 207 LEU A C 1
ATOM 1687 O O . LEU A 1 207 ? 95.19500 10.30900 64.56400 1.000 22.88000 207 LEU A O 1
ATOM 1692 N N . VAL A 1 208 ? 94.79000 8.43600 65.75600 1.000 21.27000 208 VAL A N 1
ATOM 1693 C CA . VAL A 1 208 ? 93.35500 8.64800 65.92400 1.000 21.64000 208 VAL A CA 1
ATOM 1694 C C . VAL A 1 208 ? 93.08800 9.00000 67.38900 1.000 26.63000 208 VAL A C 1
ATOM 1695 O O . VAL A 1 208 ? 93.59800 8.33100 68.29700 1.000 17.16000 208 VAL A O 1
ATOM 1699 N N . ASP A 1 209 ? 92.28000 10.04200 67.61300 1.000 17.15000 209 ASP A N 1
ATOM 1700 C CA . ASP A 1 209 ? 92.05800 10.59500 68.95300 1.000 20.80000 209 ASP A CA 1
ATOM 1701 C C . ASP A 1 209 ? 90.93200 9.83900 69.66700 1.000 21.18000 209 ASP A C 1
ATOM 1702 O O . ASP A 1 209 ? 89.85500 10.37600 69.92900 1.000 18.92000 209 ASP A O 1
ATOM 1707 N N . THR A 1 210 ? 91.22900 8.58000 70.03600 1.000 21.49000 210 THR A N 1
ATOM 1708 C CA . THR A 1 210 ? 90.20300 7.64100 70.48200 1.000 21.04000 210 THR A CA 1
ATOM 1709 C C . THR A 1 210 ? 89.84700 7.75500 71.95900 1.000 20.08000 210 THR A C 1
ATOM 1710 O O . THR A 1 210 ? 88.77100 7.28400 72.35100 1.000 19.72000 210 THR A O 1
ATOM 1714 N N . HIS A 1 211 ? 90.73100 8.30200 72.79300 1.000 19.54000 211 HIS A N 1
ATOM 1715 C CA . HIS A 1 211 ? 90.53900 8.28000 74.24500 1.000 20.41000 211 HIS A CA 1
ATOM 1716 C C . HIS A 1 211 ? 90.29200 6.85100 74.74900 1.000 21.69000 211 HIS A C 1
ATOM 1717 O O . HIS A 1 211 ? 89.42300 6.60100 75.58300 1.000 21.73000 211 HIS A O 1
ATOM 1724 N N . SER A 1 212 ? 91.03400 5.89200 74.20200 1.000 21.04000 212 SER A N 1
ATOM 1725 C CA . SER A 1 212 ? 90.78200 4.48200 74.46900 1.000 23.08000 212 SER A CA 1
ATOM 1726 C C . SER A 1 212 ? 91.98400 3.73600 75.04000 1.000 23.96000 212 SER A C 1
ATOM 1727 O O . SER A 1 212 ? 91.88600 2.52000 75.25700 1.000 23.83000 212 SER A O 1
ATOM 1730 N N . GLN A 1 213 ? 93.14100 4.38800 75.18700 1.000 25.97000 213 GLN A N 1
ATOM 1731 C CA . GLN A 1 213 ? 94.36000 3.74400 75.67300 1.000 24.85000 213 GLN A CA 1
ATOM 1732 C C . GLN A 1 213 ? 94.98900 4.61500 76.75400 1.000 24.98000 213 GLN A C 1
ATOM 1733 O O . GLN A 1 213 ? 94.57700 5.75600 76.98900 1.000 23.32000 213 GLN A O 1
ATOM 1739 N N . CYS A 1 214 ? 96.02500 4.07000 77.38300 1.000 23.19000 214 CYS A N 1
ATOM 1740 C CA . CYS A 1 214 ? 96.77700 4.80700 78.38200 1.000 23.79000 214 CYS A CA 1
ATOM 1741 C C . CYS A 1 214 ? 97.62900 5.88400 77.71900 1.000 23.35000 214 CYS A C 1
ATOM 1742 O O . CYS A 1 214 ? 97.96800 5.79500 76.53700 1.000 22.79000 214 CYS A O 1
ATOM 1745 N N . ILE A 1 215 ? 97.94700 6.92200 78.49300 1.000 22.19000 215 ILE A N 1
ATOM 1746 C CA . ILE A 1 215 ? 98.75700 8.02800 77.99800 1.000 20.32000 215 ILE A CA 1
ATOM 1747 C C . ILE A 1 215 ? 100.19700 7.56200 77.84600 1.000 23.08000 215 ILE A C 1
ATOM 1748 O O . ILE A 1 215 ? 100.78400 7.00100 78.78100 1.000 22.53000 215 ILE A O 1
ATOM 1753 N N . GLU A 1 216 ? 100.77900 7.81000 76.67800 1.000 22.68000 216 GLU A N 1
ATOM 1754 C CA . GLU A 1 216 ? 102.12500 7.33900 76.38300 1.000 23.66000 216 GLU A CA 1
ATOM 1755 C C . GLU A 1 216 ? 103.16100 8.33700 76.88400 1.000 22.21000 216 GLU A C 1
ATOM 1756 O O . GLU A 1 216 ? 102.86900 9.50900 77.13500 1.000 25.58000 216 GLU A O 1
ATOM 1762 N N . GLU A 1 217 ? 104.37500 7.83500 77.07500 1.000 26.46000 217 GLU A N 1
ATOM 1763 C CA . GLU A 1 217 ? 105.45500 8.63300 77.65500 1.000 26.63000 217 GLU A CA 1
ATOM 1764 C C . GLU A 1 217 ? 105.70400 9.96000 76.94400 1.000 21.70000 217 GLU A C 1
ATOM 1765 O O . GLU A 1 217 ? 105.81000 10.98700 77.63300 1.000 23.67000 217 GLU A O 1
ATOM 1771 N N . PRO A 1 218 ? 105.78200 10.03200 75.61100 1.000 24.21000 218 PRO A N 1
ATOM 1772 C CA . PRO A 1 218 ? 105.99100 11.34700 74.97500 1.000 26.09000 218 PRO A CA 1
ATOM 1773 C C . PRO A 1 218 ? 104.90300 12.35800 75.30300 1.000 22.16000 218 PRO A C 1
ATOM 1774 O O . PRO A 1 218 ? 105.19000 13.56200 75.37200 1.000 23.51000 218 PRO A O 1
ATOM 1778 N N . VAL A 1 219 ? 103.66900 11.90500 75.53300 1.000 22.48000 219 VAL A N 1
ATOM 1779 C CA . VAL A 1 219 ? 102.60100 12.84100 75.87300 1.000 23.05000 219 VAL A CA 1
ATOM 1780 C C . VAL A 1 219 ? 102.77300 13.34100 77.29800 1.000 20.43000 219 VAL A C 1
ATOM 1781 O O . VAL A 1 219 ? 102.54300 14.52300 77.58300 1.000 21.32000 219 VAL A O 1
ATOM 1785 N N . LEU A 1 220 ? 103.18400 12.45000 78.21000 1.000 21.25000 220 LEU A N 1
ATOM 1786 C CA . LEU A 1 220 ? 103.47600 12.85000 79.59000 1.000 22.15000 220 LEU A CA 1
ATOM 1787 C C . LEU A 1 220 ? 104.64800 13.82200 79.65400 1.000 24.92000 220 LEU A C 1
ATOM 1788 O O . LEU A 1 220 ? 104.66100 14.74500 80.48000 1.000 24.81000 220 LEU A O 1
ATOM 1793 N N . SER A 1 221 ? 105.64900 13.62800 78.79600 1.000 23.76000 221 SER A N 1
ATOM 1794 C CA . SER A 1 221 ? 106.76100 14.56300 78.78700 1.000 23.33000 221 SER A CA 1
ATOM 1795 C C . SER A 1 221 ? 106.32400 15.90100 78.21600 1.000 23.51000 221 SER A C 1
ATOM 1796 O O . SER A 1 221 ? 106.77900 16.94500 78.68600 1.000 24.82000 221 SER A O 1
ATOM 1799 N N . PHE A 1 222 ? 105.39600 15.88500 77.25300 1.000 25.68000 222 PHE A N 1
ATOM 1800 C CA . PHE A 1 222 ? 104.73800 17.12000 76.81900 1.000 23.86000 222 PHE A CA 1
ATOM 1801 C C . PHE A 1 222 ? 103.95900 17.76000 77.97300 1.000 21.61000 222 PHE A C 1
ATOM 1802 O O . PHE A 1 222 ? 104.03400 18.97800 78.17900 1.000 22.33000 222 PHE A O 1
ATOM 1810 N N . LEU A 1 223 ? 103.26100 16.94500 78.77900 1.000 22.96000 223 LEU A N 1
ATOM 1811 C CA . LEU A 1 223 ? 102.55300 17.48400 79.94200 1.000 21.39000 223 LEU A CA 1
ATOM 1812 C C . LEU A 1 223 ? 103.49800 18.24900 80.86300 1.000 21.11000 223 LEU A C 1
ATOM 1813 O O . LEU A 1 223 ? 103.16200 19.33800 81.34400 1.000 21.76000 223 LEU A O 1
ATOM 1818 N N . GLN A 1 224 ? 104.69900 17.71600 81.09400 1.000 23.75000 224 GLN A N 1
ATOM 1819 C CA . GLN A 1 224 ? 105.61400 18.40100 82.00200 1.000 24.50000 224 GLN A CA 1
ATOM 1820 C C . GLN A 1 224 ? 106.09100 19.71600 81.40500 1.000 24.42000 224 GLN A C 1
ATOM 1821 O O . GLN A 1 224 ? 106.21800 20.71700 82.11800 1.000 24.11000 224 GLN A O 1
ATOM 1827 N N . GLU A 1 225 ? 106.28400 19.75500 80.08300 1.000 24.10000 225 GLU A N 1
ATOM 1828 C CA . GLU A 1 225 ? 106.57600 21.02300 79.42600 1.000 25.63000 225 GLU A CA 1
ATOM 1829 C C . GLU A 1 225 ? 105.45200 22.02400 79.67200 1.000 26.59000 225 GLU A C 1
ATOM 1830 O O . GLU A 1 225 ? 105.70700 23.19200 79.97700 1.000 22.74000 225 GLU A O 1
ATOM 1836 N N . VAL A 1 226 ? 104.19800 21.57300 79.57800 1.000 26.96000 226 VAL A N 1
ATOM 1837 C CA . VAL A 1 226 ? 103.06400 22.47200 79.80700 1.000 25.98000 226 VAL A CA 1
ATOM 1838 C C . VAL A 1 226 ? 103.06400 22.97100 81.24900 1.000 26.06000 226 VAL A C 1
ATOM 1839 O O . VAL A 1 226 ? 102.81300 24.15500 81.52000 1.000 24.56000 226 VAL A O 1
ATOM 1843 N N . ASN A 1 227 ? 103.32800 22.06300 82.19600 1.000 25.98000 227 ASN A N 1
ATOM 1844 C CA . ASN A 1 227 ? 103.39900 22.41800 83.60600 1.000 24.44000 227 ASN A CA 1
ATOM 1845 C C . ASN A 1 227 ? 104.49900 23.43700 83.87600 1.000 29.69000 227 ASN A C 1
ATOM 1846 O O . ASN A 1 227 ? 104.34300 24.30300 84.74700 1.000 29.32000 227 ASN A O 1
ATOM 1851 N N . ASN A 1 228 ? 105.61800 23.35600 83.14100 1.000 30.57000 228 ASN A N 1
ATOM 1852 C CA . ASN A 1 228 ? 106.68600 24.33300 83.33400 1.000 31.79000 228 ASN A CA 1
ATOM 1853 C C . ASN A 1 228 ? 106.29700 25.67800 82.76000 1.000 32.39000 228 ASN A C 1
ATOM 1854 O O . ASN A 1 228 ? 106.75600 26.71800 83.24800 1.000 30.10000 228 ASN A O 1
ATOM 1859 N N . ALA A 1 229 ? 105.43100 25.67700 81.75300 1.000 30.07000 229 ALA A N 1
ATOM 1860 C CA . ALA A 1 229 ? 105.11700 26.89100 81.02100 1.000 26.96000 229 ALA A CA 1
ATOM 1861 C C . ALA A 1 229 ? 103.95900 27.67800 81.61000 1.000 26.81000 229 ALA A C 1
ATOM 1862 O O . ALA A 1 229 ? 103.84000 28.87000 81.32200 1.000 36.84000 229 ALA A O 1
ATOM 1864 N N . THR A 1 230 ? 103.09600 27.06400 82.40700 1.000 30.79000 230 THR A N 1
ATOM 1865 C CA . THR A 1 230 ? 101.89300 27.76000 82.84000 1.000 30.38000 230 THR A CA 1
ATOM 1866 C C . THR A 1 230 ? 101.35700 27.12400 84.12100 1.000 30.45000 230 THR A C 1
ATOM 1867 O O . THR A 1 230 ? 101.94600 26.20100 84.68400 1.000 29.99000 230 THR A O 1
ATOM 1871 N N . SER A 1 231 ? 100.23300 27.65500 84.58200 1.000 32.43000 231 SER A N 1
ATOM 1872 C CA . SER A 1 231 ? 99.54300 27.19400 85.77800 1.000 29.85000 231 SER A CA 1
ATOM 1873 C C . SER A 1 231 ? 98.45100 26.22000 85.37400 1.000 23.12000 231 SER A C 1
ATOM 1874 O O . SER A 1 231 ? 97.52300 26.60600 84.66300 1.000 28.99000 231 SER A O 1
ATOM 1877 N N . ILE A 1 232 ? 98.56400 24.96200 85.78700 1.000 23.35000 232 ILE A N 1
ATOM 1878 C CA . ILE A 1 232 ? 97.52600 23.98800 85.48400 1.000 24.09000 232 ILE A CA 1
ATOM 1879 C C . ILE A 1 232 ? 96.52800 24.01500 86.63900 1.000 25.84000 232 ILE A C 1
ATOM 1880 O O . ILE A 1 232 ? 96.74600 23.39200 87.67700 1.000 23.47000 232 ILE A O 1
ATOM 1885 N N . ALA A 1 233 ? 95.40500 24.70800 86.44700 1.000 22.39000 233 ALA A N 1
ATOM 1886 C CA . ALA A 1 233 ? 94.35400 24.67300 87.45500 1.000 16.43000 233 ALA A CA 1
ATOM 1887 C C . ALA A 1 233 ? 93.66300 23.31400 87.47400 1.000 23.75000 233 ALA A C 1
ATOM 1888 O O . ALA A 1 233 ? 93.47500 22.70700 88.53600 1.000 21.84000 233 ALA A O 1
ATOM 1890 N N . THR A 1 234 ? 93.25100 22.83000 86.30500 1.000 22.92000 234 THR A N 1
ATOM 1891 C CA . THR A 1 234 ? 92.54600 21.56000 86.21000 1.000 20.61000 234 THR A CA 1
ATOM 1892 C C . THR A 1 234 ? 93.02300 20.81300 84.97700 1.000 19.08000 234 THR A C 1
ATOM 1893 O O . THR A 1 234 ? 93.34800 21.41700 83.95200 1.000 18.81000 234 THR A O 1
ATOM 1897 N N . ILE A 1 235 ? 93.01800 19.49300 85.06700 1.000 18.47000 235 ILE A N 1
ATOM 1898 C CA . ILE A 1 235 ? 93.26600 18.65400 83.90200 1.000 20.50000 235 ILE A CA 1
ATOM 1899 C C . ILE A 1 235 ? 92.32800 17.46100 83.97500 1.000 19.22000 235 ILE A C 1
ATOM 1900 O O . ILE A 1 235 ? 92.21300 16.81200 85.02000 1.000 19.54000 235 ILE A O 1
ATOM 1905 N N . SER A 1 236 ? 91.62800 17.20600 82.88200 1.000 16.73000 236 SER A N 1
ATOM 1906 C CA . SER A 1 236 ? 90.72200 16.07800 82.79500 1.000 19.66000 236 SER A CA 1
ATOM 1907 C C . SER A 1 236 ? 91.44000 14.97800 82.03400 1.000 17.77000 236 SER A C 1
ATOM 1908 O O . SER A 1 236 ? 91.94000 15.20600 80.93100 1.000 19.88000 236 SER A O 1
ATOM 1911 N N . VAL A 1 237 ? 91.51800 13.80800 82.64300 1.000 16.92000 237 VAL A N 1
ATOM 1912 C CA . VAL A 1 237 ? 92.13400 12.62800 82.03600 1.000 17.24000 237 VAL A CA 1
ATOM 1913 C C . VAL A 1 237 ? 91.03100 11.85700 81.32600 1.000 19.58000 237 VAL A C 1
ATOM 1914 O O . VAL A 1 237 ? 90.22600 11.19200 81.97800 1.000 20.16000 237 VAL A O 1
ATOM 1918 N N . GLU A 1 238 ? 90.99000 11.93500 80.00100 1.000 16.32000 238 GLU A N 1
ATOM 1919 C CA . GLU A 1 238 ? 89.80900 11.50400 79.26200 1.000 18.43000 238 GLU A CA 1
ATOM 1920 C C . GLU A 1 238 ? 89.81200 10.01200 78.98500 1.000 20.67000 238 GLU A C 1
ATOM 1921 O O . GLU A 1 238 ? 90.86500 9.41800 78.74300 1.000 22.91000 238 GLU A O 1
ATOM 1927 N N . ARG A 1 239 ? 88.61600 9.41100 79.01100 1.000 22.11000 239 ARG A N 1
ATOM 1928 C CA . ARG A 1 239 ? 88.44200 8.04100 78.53600 1.000 22.87000 239 ARG A CA 1
ATOM 1929 C C . ARG A 1 239 ? 87.02900 7.84400 78.00100 1.000 22.50000 239 ARG A C 1
ATOM 1930 O O . ARG A 1 239 ? 86.05100 8.20800 78.66300 1.000 19.35000 239 ARG A O 1
ATOM 1938 N N . ASP A 1 240 ? 86.92600 7.25000 76.81500 1.000 22.36000 240 ASP A N 1
ATOM 1939 C CA . ASP A 1 240 ? 85.63200 7.00800 76.18100 1.000 22.74000 240 ASP A CA 1
ATOM 1940 C C . ASP A 1 240 ? 85.42900 5.56500 75.74100 1.000 23.66000 240 ASP A C 1
ATOM 1941 O O . ASP A 1 240 ? 84.32100 5.22800 75.30100 1.000 24.45000 240 ASP A O 1
ATOM 1946 N N . GLU A 1 241 ? 86.46300 4.72400 75.79300 1.000 24.28000 241 GLU A N 1
ATOM 1947 C CA . GLU A 1 241 ? 86.34800 3.29600 75.50900 1.000 23.62000 241 GLU A CA 1
ATOM 1948 C C . GLU A 1 241 ? 87.34200 2.56000 76.39000 1.000 25.92000 241 GLU A C 1
ATOM 1949 O O . GLU A 1 241 ? 88.23700 3.17000 76.98100 1.000 20.76000 241 GLU A O 1
ATOM 1955 N N . ASN A 1 242 ? 87.18900 1.23200 76.44900 1.000 17.45000 242 ASN A N 1
ATOM 1956 C CA . ASN A 1 242 ? 88.05700 0.37000 77.24900 1.000 19.49000 242 ASN A CA 1
ATOM 1957 C C . ASN A 1 242 ? 88.03500 0.81200 78.71100 1.000 24.92000 242 ASN A C 1
ATOM 1958 O O . ASN A 1 242 ? 89.04200 1.24400 79.28100 1.000 25.41000 242 ASN A O 1
ATOM 1963 N N . PHE A 1 243 ? 86.85300 0.70500 79.31200 1.000 25.61000 243 PHE A N 1
ATOM 1964 C CA . PHE A 1 243 ? 86.61700 1.24500 80.64800 1.000 25.25000 243 PHE A CA 1
ATOM 1965 C C . PHE A 1 243 ? 87.15900 0.28700 81.71700 1.000 31.08000 243 PHE A C 1
ATOM 1966 O O . PHE A 1 243 ? 86.45600 -0.20300 82.60700 1.000 24.63000 243 PHE A O 1
ATOM 1974 N N . ASP A 1 244 ? 88.46800 0.06000 81.62100 1.000 30.99000 244 ASP A N 1
ATOM 1975 C CA . ASP A 1 244 ? 89.23100 -0.70100 82.60400 1.000 26.03000 244 ASP A CA 1
ATOM 1976 C C . ASP A 1 244 ? 89.69500 0.26500 83.69100 1.000 25.85000 244 ASP A C 1
ATOM 1977 O O . ASP A 1 244 ? 90.47200 1.18700 83.41100 1.000 24.59000 244 ASP A O 1
ATOM 1982 N N . VAL A 1 245 ? 89.20900 0.05800 84.92600 1.000 27.46000 245 VAL A N 1
ATOM 1983 C CA . VAL A 1 245 ? 89.49500 0.98600 86.02200 1.000 26.53000 245 VAL A CA 1
ATOM 1984 C C . VAL A 1 245 ? 90.99900 1.09200 86.28400 1.000 26.27000 245 VAL A C 1
ATOM 1985 O O . VAL A 1 245 ? 91.50700 2.17600 86.59200 1.000 26.19000 245 VAL A O 1
ATOM 1989 N N . SER A 1 246 ? 91.73500 -0.01900 86.15000 1.000 22.65000 246 SER A N 1
ATOM 1990 C CA . SER A 1 246 ? 93.18300 -0.00300 86.38300 1.000 22.06000 246 SER A CA 1
ATOM 1991 C C . SER A 1 246 ? 93.92300 0.86300 85.37000 1.000 19.29000 246 SER A C 1
ATOM 1992 O O . SER A 1 246 ? 94.93000 1.48500 85.70100 1.000 18.12000 246 SER A O 1
ATOM 1995 N N . ASP A 1 247 ? 93.49800 0.84700 84.11000 1.000 21.71000 247 ASP A N 1
ATOM 1996 C CA . ASP A 1 247 ? 94.15800 1.67300 83.10200 1.000 23.59000 247 ASP A CA 1
ATOM 1997 C C . ASP A 1 247 ? 93.86600 3.15800 83.30400 1.000 21.22000 247 ASP A C 1
ATOM 1998 O O . ASP A 1 247 ? 94.76500 4.00100 83.16900 1.000 20.70000 247 ASP A O 1
ATOM 2003 N N . TRP A 1 248 ? 92.60900 3.49800 83.59600 1.000 21.37000 248 TRP A N 1
ATOM 2004 C CA . TRP A 1 248 ? 92.25700 4.88800 83.86300 1.000 20.16000 248 TRP A CA 1
ATOM 2005 C C . TRP A 1 248 ? 92.96500 5.39100 85.11800 1.000 21.66000 248 TRP A C 1
ATOM 2006 O O . TRP A 1 248 ? 93.53300 6.49100 85.12600 1.000 20.15000 248 TRP A O 1
ATOM 2017 N N . ALA A 1 249 ? 92.96900 4.57600 86.18300 1.000 21.29000 249 ALA A N 1
ATOM 2018 C CA . ALA A 1 249 ? 93.69900 4.92700 87.40000 1.000 22.66000 249 ALA A CA 1
ATOM 2019 C C . ALA A 1 249 ? 95.19800 5.07500 87.13600 1.000 23.30000 249 ALA A C 1
ATOM 2020 O O . ALA A 1 249 ? 95.83400 5.98000 87.68200 1.000 26.30000 249 ALA A O 1
ATOM 2022 N N . LEU A 1 250 ? 95.78500 4.18600 86.32100 1.000 19.05000 250 LEU A N 1
ATOM 2023 C CA . LEU A 1 250 ? 97.19300 4.34400 85.93600 1.000 24.04000 250 LEU A CA 1
ATOM 2024 C C . LEU A 1 250 ? 97.44300 5.68400 85.25400 1.000 23.44000 250 LEU A C 1
ATOM 2025 O O . LEU A 1 250 ? 98.44900 6.34500 85.52500 1.000 22.49000 250 LEU A O 1
ATOM 2030 N N . ASP A 1 251 ? 96.54400 6.09500 84.35600 1.000 24.87000 251 ASP A N 1
ATOM 2031 C CA . ASP A 1 251 ? 96.66400 7.40400 83.71600 1.000 19.98000 251 ASP A CA 1
ATOM 2032 C C . ASP A 1 251 ? 96.60000 8.52900 84.73700 1.000 20.01000 251 ASP A C 1
ATOM 2033 O O . ASP A 1 251 ? 97.38000 9.48400 84.67400 1.000 23.59000 251 ASP A O 1
ATOM 2038 N N . ILE A 1 252 ? 95.63900 8.46100 85.65400 1.000 23.62000 252 ILE A N 1
ATOM 2039 C CA . ILE A 1 252 ? 95.51300 9.51000 86.65800 1.000 25.15000 252 ILE A CA 1
ATOM 2040 C C . ILE A 1 252 ? 96.76900 9.57000 87.52300 1.000 23.77000 252 ILE A C 1
ATOM 2041 O O . ILE A 1 252 ? 97.29200 10.65500 87.80200 1.000 23.75000 252 ILE A O 1
ATOM 2046 N N . ASP A 1 253 ? 97.27100 8.40700 87.95400 1.000 23.06000 253 ASP A N 1
ATOM 2047 C CA . ASP A 1 253 ? 98.50100 8.36000 88.74600 1.000 27.67000 253 ASP A CA 1
ATOM 2048 C C . ASP A 1 253 ? 99.66900 8.99200 87.99300 1.000 24.43000 253 ASP A C 1
ATOM 2049 O O . ASP A 1 253 ? 100.41300 9.80800 88.54700 1.000 22.72000 253 ASP A O 1
ATOM 2054 N N . ASN A 1 254 ? 99.85300 8.60600 86.72700 1.000 24.17000 254 ASN A N 1
ATOM 2055 C CA . ASN A 1 254 ? 100.98500 9.09900 85.94200 1.000 25.39000 254 ASN A CA 1
ATOM 2056 C C . ASN A 1 254 ? 100.90400 10.60100 85.73100 1.000 25.00000 254 ASN A C 1
ATOM 2057 O O . ASN A 1 254 ? 101.92900 11.28700 85.70800 1.000 21.24000 254 ASN A O 1
ATOM 2062 N N . VAL A 1 255 ? 99.69200 11.13100 85.56300 1.000 23.21000 255 VAL A N 1
ATOM 2063 C CA . VAL A 1 255 ? 99.55600 12.57000 85.38500 1.000 21.01000 255 VAL A CA 1
ATOM 2064 C C . VAL A 1 255 ? 99.96700 13.29500 86.66800 1.000 22.19000 255 VAL A C 1
ATOM 2065 O O . VAL A 1 255 ? 100.72400 14.27300 86.63400 1.000 22.68000 255 VAL A O 1
ATOM 2069 N N . ARG A 1 256 ? 99.50000 12.80900 87.82000 1.000 22.39000 256 ARG A N 1
ATOM 2070 C CA . ARG A 1 256 ? 99.88200 13.43300 89.08800 1.000 26.26000 256 ARG A CA 1
ATOM 2071 C C . ARG A 1 256 ? 101.37900 13.28000 89.35500 1.000 24.96000 256 ARG A C 1
ATOM 2072 O O . ARG A 1 256 ? 102.05000 14.23200 89.75300 1.000 29.27000 256 ARG A O 1
ATOM 2080 N N . ASN A 1 257 ? 101.92400 12.09000 89.13800 1.000 25.08000 257 ASN A N 1
ATOM 2081 C CA . ASN A 1 257 ? 103.34600 11.89700 89.40400 1.000 31.10000 257 ASN A CA 1
ATOM 2082 C C . ASN A 1 257 ? 104.21100 12.77200 88.49700 1.000 25.95000 257 ASN A C 1
ATOM 2083 O O . ASN A 1 257 ? 105.22300 13.32500 88.94000 1.000 29.74000 257 ASN A O 1
ATOM 2088 N N . ARG A 1 258 ? 103.81100 12.94800 87.23700 1.000 25.82000 258 ARG A N 1
ATOM 2089 C CA . ARG A 1 258 ? 104.64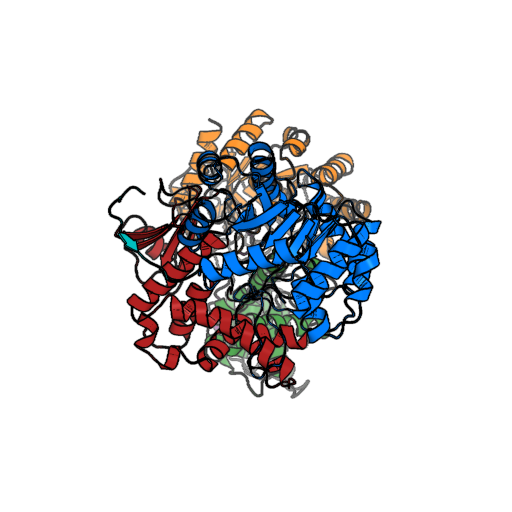000 13.69900 86.29300 1.000 26.36000 258 ARG A CA 1
ATOM 2090 C C . ARG A 1 258 ? 104.83700 15.16100 86.70500 1.000 29.00000 258 ARG A C 1
ATOM 2091 O O . ARG A 1 258 ? 105.88100 15.74600 86.39800 1.000 32.94000 258 ARG A O 1
ATOM 2099 N N . VAL A 1 259 ? 103.85400 15.78000 87.37600 1.000 29.42000 259 VAL A N 1
ATOM 2100 C CA . VAL A 1 259 ? 103.97900 17.18400 87.77400 1.000 32.06000 259 VAL A CA 1
ATOM 2101 C C . VAL A 1 259 ? 104.46300 17.36900 89.21500 1.000 34.16000 259 VAL A C 1
ATOM 2102 O O . VAL A 1 259 ? 104.61600 18.51100 89.66300 1.000 34.66000 259 VAL A O 1
ATOM 2106 N N . SER A 1 260 ? 104.72500 16.29600 89.95100 1.000 33.27000 260 SER A N 1
ATOM 2107 C CA . SER A 1 260 ? 105.10100 16.45200 91.35800 1.000 35.24000 260 SER A CA 1
ATOM 2108 C C . SER A 1 260 ? 106.49900 17.04400 91.53600 1.000 38.07000 260 SER A C 1
ATOM 2109 O O . SER A 1 260 ? 107.51100 16.35500 91.40700 1.000 42.64000 260 SER A O 1
ATOM 2112 N N . MET B 2 1 ? 30.89600 38.54600 61.88100 1.000 34.84000 1 MET B N 1
ATOM 2113 C CA . MET B 2 1 ? 32.07000 37.96700 61.23200 1.000 29.32000 1 MET B CA 1
ATOM 2114 C C . MET B 2 1 ? 31.64600 36.97100 60.14900 1.000 28.84000 1 MET B C 1
ATOM 2115 O O . MET B 2 1 ? 30.99000 35.98000 60.44300 1.000 29.86000 1 MET B O 1
ATOM 2120 N N . ASN B 2 2 ? 31.97900 37.28300 58.89900 1.000 26.45000 2 ASN B N 1
ATOM 2121 C CA . ASN B 2 2 ? 31.82400 36.34300 57.79500 1.000 24.11000 2 ASN B CA 1
ATOM 2122 C C . ASN B 2 2 ? 33.01400 35.39300 57.72600 1.000 24.13000 2 ASN B C 1
ATOM 2123 O O . ASN B 2 2 ? 34.17300 35.83100 57.67100 1.000 23.38000 2 ASN B O 1
ATOM 2128 N N . VAL B 2 3 ? 32.73300 34.09500 57.71300 1.000 23.09000 3 VAL B N 1
ATOM 2129 C CA . VAL B 2 3 ? 33.76200 33.07300 57.62200 1.000 23.29000 3 VAL B CA 1
ATOM 2130 C C . VAL B 2 3 ? 33.69800 32.45700 56.22600 1.000 22.92000 3 VAL B C 1
ATOM 2131 O O . VAL B 2 3 ? 32.65000 31.95600 55.80300 1.000 24.63000 3 VAL B O 1
ATOM 2135 N N . GLY B 2 4 ? 34.81500 32.50000 55.50900 1.000 20.19000 4 GLY B N 1
ATOM 2136 C CA . GLY B 2 4 ? 34.86600 31.95300 54.16600 1.000 22.88000 4 GLY B CA 1
ATOM 2137 C C . GLY B 2 4 ? 36.01100 30.98600 53.92300 1.000 18.39000 4 GLY B C 1
ATOM 2138 O O . GLY B 2 4 ? 36.69500 30.58700 54.87300 1.000 19.55000 4 GLY B O 1
ATOM 2139 N N . ILE B 2 5 ? 36.22900 30.61700 52.65200 1.000 17.93000 5 ILE B N 1
ATOM 2140 C CA . ILE B 2 5 ? 37.27200 29.67900 52.23600 1.000 18.22000 5 ILE B CA 1
ATOM 2141 C C . ILE B 2 5 ? 37.93300 30.20000 50.95700 1.000 19.44000 5 ILE B C 1
ATOM 2142 O O . ILE B 2 5 ? 37.40300 31.08100 50.27400 1.000 20.58000 5 ILE B O 1
ATOM 2147 N N . ASN B 2 6 ? 39.09700 29.64100 50.61800 1.000 18.48000 6 ASN B N 1
ATOM 2148 C CA . ASN B 2 6 ? 39.76400 30.01200 49.37200 1.000 18.04000 6 ASN B CA 1
ATOM 2149 C C . ASN B 2 6 ? 39.48000 28.99300 48.27700 1.000 17.80000 6 ASN B C 1
ATOM 2150 O O . ASN B 2 6 ? 39.20700 27.83000 48.55700 1.000 19.65000 6 ASN B O 1
ATOM 2155 N N . TRP B 2 7 ? 39.49800 29.46600 47.02200 1.000 18.80000 7 TRP B N 1
ATOM 2156 C CA . TRP B 2 7 ? 39.21900 28.64300 45.84100 1.000 21.07000 7 TRP B CA 1
ATOM 2157 C C . TRP B 2 7 ? 40.21100 29.00300 44.73500 1.000 19.63000 7 TRP B C 1
ATOM 2158 O O . TRP B 2 7 ? 40.15400 30.10400 44.18000 1.000 18.37000 7 TRP B O 1
ATOM 2169 N N . SER B 2 8 ? 41.11400 28.08300 44.40600 1.000 15.70000 8 SER B N 1
ATOM 2170 C CA . SER B 2 8 ? 42.14300 28.35500 43.40700 1.000 18.72000 8 SER B CA 1
ATOM 2171 C C . SER B 2 8 ? 42.03800 27.49500 42.14900 1.000 22.44000 8 SER B C 1
ATOM 2172 O O . SER B 2 8 ? 42.74100 27.77800 41.17000 1.000 21.86000 8 SER B O 1
ATOM 2175 N N . GLY B 2 9 ? 41.18500 26.46800 42.13100 1.000 20.82000 9 GLY B N 1
ATOM 2176 C CA . GLY B 2 9 ? 41.13700 25.58300 40.97700 1.000 16.82000 9 GLY B CA 1
ATOM 2177 C C . GLY B 2 9 ? 40.09200 24.49100 41.08400 1.000 21.64000 9 GLY B C 1
ATOM 2178 O O . GLY B 2 9 ? 39.09200 24.65200 41.79200 1.000 21.19000 9 GLY B O 1
ATOM 2179 N N . GLN B 2 10 ? 40.32500 23.36900 40.39500 1.000 19.63000 10 GLN B N 1
ATOM 2180 C CA . GLN B 2 10 ? 39.34000 22.30500 40.26700 1.000 23.88000 10 GLN B CA 1
ATOM 2181 C C . GLN B 2 10 ? 39.61400 21.10200 41.16800 1.000 19.81000 10 GLN B C 1
ATOM 2182 O O . GLN B 2 10 ? 38.67900 20.34900 41.46600 1.000 17.45000 10 GLN B O 1
ATOM 2188 N N . ARG B 2 11 ? 40.86200 20.91600 41.61200 1.000 20.70000 11 ARG B N 1
ATOM 2189 C CA . ARG B 2 11 ? 41.19800 19.82700 42.53400 1.000 25.13000 11 ARG B CA 1
ATOM 2190 C C . ARG B 2 11 ? 40.31600 19.83300 43.78000 1.000 26.77000 11 ARG B C 1
ATOM 2191 O O . ARG B 2 11 ? 39.90100 18.77400 44.27100 1.000 27.18000 11 ARG B O 1
ATOM 2199 N N . GLU B 2 12 ? 40.04600 21.01800 44.32700 1.000 25.31000 12 GLU B N 1
ATOM 2200 C CA . GLU B 2 12 ? 39.30100 21.13800 45.57400 1.000 24.81000 12 GLU B CA 1
ATOM 2201 C C . GLU B 2 12 ? 37.79400 21.20300 45.38100 1.000 21.03000 12 GLU B C 1
ATOM 2202 O O . GLU B 2 12 ? 37.06600 21.21900 46.37800 1.000 21.38000 12 GLU B O 1
ATOM 2208 N N . LEU B 2 13 ? 37.30600 21.24900 44.14100 1.000 20.20000 13 LEU B N 1
ATOM 2209 C CA . LEU B 2 13 ? 35.87400 21.46800 43.93300 1.000 20.74000 13 LEU B CA 1
ATOM 2210 C C . LEU B 2 13 ? 34.99900 20.42100 44.60900 1.000 21.74000 13 LEU B C 1
ATOM 2211 O O . LEU B 2 13 ? 34.03800 20.81000 45.29700 1.000 21.63000 13 LEU B O 1
ATOM 2216 N N . PRO B 2 14 ? 35.26900 19.11500 44.49900 1.000 17.71000 14 PRO B N 1
ATOM 2217 C CA . PRO B 2 14 ? 34.46300 18.15100 45.27100 1.000 19.54000 14 PRO B CA 1
ATOM 2218 C C . PRO B 2 14 ? 34.40900 18.48600 46.74500 1.000 20.46000 14 PRO B C 1
ATOM 2219 O O . PRO B 2 14 ? 33.32700 18.45700 47.33700 1.000 20.07000 14 PRO B O 1
ATOM 2223 N N . CYS B 2 15 ? 35.54300 18.86600 47.34700 1.000 19.13000 15 CYS B N 1
ATOM 2224 C CA . CYS B 2 15 ? 35.52000 19.14800 48.77400 1.000 19.44000 15 CYS B CA 1
ATOM 2225 C C . CYS B 2 15 ? 34.75400 20.43200 49.06300 1.000 20.62000 15 CYS B C 1
ATOM 2226 O O . CYS B 2 15 ? 33.99000 20.49400 50.03100 1.000 22.16000 15 CYS B O 1
ATOM 2229 N N . ILE B 2 16 ? 34.91800 21.46500 48.22800 1.000 20.29000 16 ILE B N 1
ATOM 2230 C CA . ILE B 2 16 ? 34.16100 22.69900 48.44400 1.000 19.22000 16 ILE B CA 1
ATOM 2231 C C . ILE B 2 16 ? 32.66400 22.44300 48.28300 1.000 19.77000 16 ILE B C 1
ATOM 2232 O O . ILE B 2 16 ? 31.83700 22.96300 49.04800 1.000 20.32000 16 ILE B O 1
ATOM 2237 N N . ASN B 2 17 ? 32.29000 21.66000 47.27300 1.000 19.46000 17 ASN B N 1
ATOM 2238 C CA . ASN B 2 17 ? 30.88100 21.33300 47.09300 1.000 22.96000 17 ASN B CA 1
ATOM 2239 C C . ASN B 2 17 ? 30.33700 20.60000 48.31300 1.000 24.14000 17 ASN B C 1
ATOM 2240 O O . ASN B 2 17 ? 29.21100 20.86200 48.75400 1.000 24.86000 17 ASN B O 1
ATOM 2245 N N . GLN B 2 18 ? 31.14700 19.72700 48.91600 1.000 19.27000 18 GLN B N 1
ATOM 2246 C CA . GLN B 2 18 ? 30.70900 19.07500 50.14500 1.000 22.78000 18 GLN B CA 1
ATOM 2247 C C . GLN B 2 18 ? 30.55900 20.08300 51.27400 1.000 23.94000 18 GLN B C 1
ATOM 2248 O O . GLN B 2 18 ? 29.60300 20.01600 52.05000 1.000 24.85000 18 GLN B O 1
ATOM 2254 N N . LEU B 2 19 ? 31.48800 21.03600 51.36900 1.000 20.18000 19 LEU B N 1
ATOM 2255 C CA . LEU B 2 19 ? 31.37700 22.09900 52.35700 1.000 22.68000 19 LEU B CA 1
ATOM 2256 C C . LEU B 2 19 ? 30.12500 22.94100 52.14000 1.000 25.20000 19 LEU B C 1
ATOM 2257 O O . LEU B 2 19 ? 29.42800 23.28800 53.10500 1.000 24.87000 19 LEU B O 1
ATOM 2262 N N . PHE B 2 20 ? 29.82600 23.28600 50.87900 1.000 22.25000 20 PHE B N 1
ATOM 2263 C CA . PHE B 2 20 ? 28.62800 24.07800 50.59700 1.000 23.30000 20 PHE B CA 1
ATOM 2264 C C . PHE B 2 20 ? 27.38100 23.39600 51.13000 1.000 26.78000 20 PHE B C 1
ATOM 2265 O O . PHE B 2 20 ? 26.39800 24.05600 51.48300 1.000 28.89000 20 PHE B O 1
ATOM 2273 N N . LEU B 2 21 ? 27.40800 22.07800 51.18500 1.000 26.01000 21 LEU B N 1
ATOM 2274 C CA . LEU B 2 21 ? 26.24800 21.28000 51.52300 1.000 31.38000 21 LEU B CA 1
ATOM 2275 C C . LEU B 2 21 ? 26.16400 20.94100 53.00400 1.000 33.56000 21 LEU B C 1
ATOM 2276 O O . LEU B 2 21 ? 25.11400 20.46300 53.44500 1.000 30.74000 21 LEU B O 1
ATOM 2281 N N . THR B 2 22 ? 27.24000 21.15600 53.78000 1.000 28.66000 22 THR B N 1
ATOM 2282 C CA . THR B 2 22 ? 27.24600 20.76900 55.18200 1.000 27.37000 22 THR B CA 1
ATOM 2283 C C . THR B 2 22 ? 27.55700 21.89900 56.15500 1.000 29.60000 22 THR B C 1
ATOM 2284 O O . THR B 2 22 ? 27.47300 21.67400 57.36800 1.000 27.93000 22 THR B O 1
ATOM 2288 N N . ARG B 2 23 ? 27.91700 23.09400 55.67500 1.000 25.87000 23 ARG B N 1
ATOM 2289 C CA . ARG B 2 23 ? 28.26100 24.20600 56.55500 1.000 29.37000 23 ARG B CA 1
ATOM 2290 C C . ARG B 2 23 ? 27.84600 25.50800 55.90000 1.000 24.01000 23 ARG B C 1
ATOM 2291 O O . ARG B 2 23 ? 27.60700 25.55900 54.69600 1.000 22.51000 23 ARG B O 1
ATOM 2299 N N . ASP B 2 24 ? 27.79900 26.56700 56.70800 1.000 26.27000 24 ASP B N 1
ATOM 2300 C CA . ASP B 2 24 ? 27.59400 27.92800 56.21000 1.000 30.39000 24 ASP B CA 1
ATOM 2301 C C . ASP B 2 24 ? 28.93400 28.48400 55.75500 1.000 23.78000 24 ASP B C 1
ATOM 2302 O O . ASP B 2 24 ? 29.83300 28.69100 56.57400 1.000 26.32000 24 ASP B O 1
ATOM 2307 N N . ILE B 2 25 ? 29.06200 28.71200 54.45700 1.000 20.25000 25 ILE B N 1
ATOM 2308 C CA . ILE B 2 25 ? 30.22500 29.34500 53.85100 1.000 21.46000 25 ILE B CA 1
ATOM 2309 C C . ILE B 2 25 ? 29.78900 30.74100 53.42600 1.000 22.59000 25 ILE B C 1
ATOM 2310 O O . ILE B 2 25 ? 29.03400 30.89600 52.45900 1.000 22.57000 25 ILE B O 1
ATOM 2315 N N . ASP B 2 26 ? 30.25100 31.76300 54.15000 1.000 21.82000 26 ASP B N 1
ATOM 2316 C CA . ASP B 2 26 ? 29.74300 33.11500 53.93200 1.000 19.03000 26 ASP B CA 1
ATOM 2317 C C . ASP B 2 26 ? 30.32000 33.76700 52.68200 1.000 21.41000 26 ASP B C 1
ATOM 2318 O O . ASP B 2 26 ? 29.68100 34.63200 52.08000 1.000 18.51000 26 ASP B O 1
ATOM 2323 N N . PHE B 2 27 ? 31.52500 33.39800 52.28200 1.000 19.67000 27 PHE B N 1
ATOM 2324 C CA . PHE B 2 27 ? 32.09300 33.98900 51.08700 1.000 18.33000 27 PHE B CA 1
ATOM 2325 C C . PHE B 2 27 ? 33.18300 33.06300 50.60500 1.000 20.48000 27 PHE B C 1
ATOM 2326 O O . PHE B 2 27 ? 33.62800 32.16600 51.32700 1.000 19.50000 27 PHE B O 1
ATOM 2334 N N . VAL B 2 28 ? 33.60500 33.27800 49.37000 1.000 18.39000 28 VAL B N 1
ATOM 2335 C CA . VAL B 2 28 ? 34.69100 32.50000 48.80000 1.000 18.31000 28 VAL B CA 1
ATOM 2336 C C . VAL B 2 28 ? 35.73500 33.47200 48.27300 1.000 19.48000 28 VAL B C 1
ATOM 2337 O O . VAL B 2 28 ? 35.40700 34.38900 47.51300 1.000 16.57000 28 VAL B O 1
ATOM 2341 N N . GLU B 2 29 ? 36.98200 33.28800 48.69200 1.000 14.89000 29 GLU B N 1
ATOM 2342 C CA . GLU B 2 29 ? 38.07800 34.10500 48.19500 1.000 14.87000 29 GLU B CA 1
ATOM 2343 C C . GLU B 2 29 ? 38.67800 33.39400 46.98800 1.000 18.46000 29 GLU B C 1
ATOM 2344 O O . GLU B 2 29 ? 39.36100 32.37700 47.14000 1.000 16.24000 29 GLU B O 1
ATOM 2350 N N . LEU B 2 30 ? 38.40200 33.90400 45.78800 1.000 16.63000 30 LEU B N 1
ATOM 2351 C CA . LEU B 2 30 ? 38.99900 33.32400 44.59100 1.000 16.18000 30 LEU B CA 1
ATOM 2352 C C . LEU B 2 30 ? 40.44800 33.77400 44.45600 1.000 18.67000 30 LEU B C 1
ATOM 2353 O O . LEU B 2 30 ? 40.77500 34.95300 44.64000 1.000 18.97000 30 LEU B O 1
ATOM 2358 N N . LEU B 2 31 ? 41.31900 32.82800 44.13100 1.000 16.60000 31 LEU B N 1
ATOM 2359 C CA . LEU B 2 31 ? 42.65800 33.16200 43.65100 1.000 16.48000 31 LEU B CA 1
ATOM 2360 C C . LEU B 2 31 ? 42.47400 33.58400 42.19600 1.000 15.58000 31 LEU B C 1
ATOM 2361 O O . LEU B 2 31 ? 42.58700 32.79100 41.26400 1.000 15.93000 31 LEU B O 1
ATOM 2366 N N . ILE B 2 32 ? 42.12700 34.86400 42.01400 1.000 15.99000 32 ILE B N 1
ATOM 2367 C CA . ILE B 2 32 ? 41.44800 35.30600 40.78800 1.000 14.73000 32 ILE B CA 1
ATOM 2368 C C . ILE B 2 32 ? 42.32000 35.12400 39.55100 1.000 14.72000 32 ILE B C 1
ATOM 2369 O O . ILE B 2 32 ? 41.79300 34.92900 38.44800 1.000 16.84000 32 ILE B O 1
ATOM 2374 N N . ASP B 2 33 ? 43.65600 35.16800 39.69400 1.000 11.77000 33 ASP B N 1
ATOM 2375 C CA . ASP B 2 33 ? 44.51800 35.02700 38.52100 1.000 14.64000 33 ASP B CA 1
ATOM 2376 C C . ASP B 2 33 ? 44.63400 33.57600 38.03100 1.000 15.64000 33 ASP B C 1
ATOM 2377 O O . ASP B 2 33 ? 45.41600 33.30000 37.12600 1.000 17.47000 33 ASP B O 1
ATOM 2382 N N . ASN B 2 34 ? 43.87600 32.66000 38.61300 1.000 16.07000 34 ASN B N 1
ATOM 2383 C CA . ASN B 2 34 ? 43.68600 31.31600 38.10000 1.000 17.76000 34 ASN B CA 1
ATOM 2384 C C . ASN B 2 34 ? 42.41200 31.20500 37.27500 1.000 16.88000 34 ASN B C 1
ATOM 2385 O O . ASN B 2 34 ? 42.10200 30.12600 36.77300 1.000 21.37000 34 ASN B O 1
ATOM 2390 N N . PHE B 2 35 ? 41.68200 32.30000 37.10900 1.000 17.85000 35 PHE B N 1
ATOM 2391 C CA . PHE B 2 35 ? 40.36300 32.27400 36.49100 1.000 18.07000 35 PHE B CA 1
ATOM 2392 C C . PHE B 2 35 ? 40.24100 33.31500 35.38300 1.000 19.97000 35 PHE B C 1
ATOM 2393 O O . PHE B 2 35 ? 39.12400 33.70200 35.02500 1.000 19.56000 35 PHE B O 1
ATOM 2401 N N . LEU B 2 36 ? 41.37100 33.76100 34.82600 1.000 20.28000 36 LEU B N 1
ATOM 2402 C CA . LEU B 2 36 ? 41.38100 34.93500 33.95800 1.000 19.36000 36 LEU B CA 1
ATOM 2403 C C . LEU B 2 36 ? 40.71500 34.68900 32.60300 1.000 21.90000 36 LEU B C 1
ATOM 2404 O O . LEU B 2 36 ? 40.30600 35.65600 31.94900 1.000 20.13000 36 LEU B O 1
ATOM 2409 N N . THR B 2 37 ? 40.61000 33.43300 32.15700 1.000 18.10000 37 THR B N 1
ATOM 2410 C CA . THR B 2 37 ? 39.83800 33.10200 30.95900 1.000 20.89000 37 THR B CA 1
ATOM 2411 C C . THR B 2 37 ? 38.56600 32.31600 31.28400 1.000 22.16000 37 THR B C 1
ATOM 2412 O O . THR B 2 37 ? 38.04500 31.60100 30.42300 1.000 23.63000 37 THR B O 1
ATOM 2416 N N . THR B 2 38 ? 38.05700 32.42400 32.50600 1.000 19.58000 38 THR B N 1
ATOM 2417 C CA . THR B 2 38 ? 36.90800 31.63100 32.93100 1.000 19.29000 38 THR B CA 1
ATOM 2418 C C . THR B 2 38 ? 35.59900 32.35800 32.64000 1.000 24.33000 38 THR B C 1
ATOM 2419 O O . THR B 2 38 ? 35.47200 33.56100 32.90500 1.000 20.49000 38 THR B O 1
ATOM 2423 N N . ASP B 2 39 ? 34.63500 31.62500 32.08600 1.000 21.71000 39 ASP B N 1
ATOM 2424 C CA . ASP B 2 39 ? 33.29900 32.17400 31.88300 1.000 24.06000 39 ASP B CA 1
ATOM 2425 C C . ASP B 2 39 ? 32.72200 32.65200 33.21100 1.000 22.00000 39 ASP B C 1
ATOM 2426 O O . ASP B 2 39 ? 32.54100 31.85900 34.13900 1.000 24.13000 39 ASP B O 1
ATOM 2431 N N . VAL B 2 40 ? 32.42900 33.95100 33.29600 1.000 23.45000 40 VAL B N 1
ATOM 2432 C CA . VAL B 2 40 ? 32.02400 34.53400 34.57600 1.000 25.28000 40 VAL B CA 1
ATOM 2433 C C . VAL B 2 40 ? 30.67900 33.98800 35.04500 1.000 20.03000 40 VAL B C 1
ATOM 2434 O O . VAL B 2 40 ? 30.46100 33.83100 36.24800 1.000 20.19000 40 VAL B O 1
ATOM 2438 N N . ASP B 2 41 ? 29.75400 33.71200 34.12700 1.000 23.58000 41 ASP B N 1
ATOM 2439 C CA . ASP B 2 41 ? 28.48300 33.12300 34.54400 1.000 24.58000 41 ASP B CA 1
ATOM 2440 C C . ASP B 2 41 ? 28.69900 31.77000 35.21000 1.000 22.13000 41 ASP B C 1
ATOM 2441 O O . ASP B 2 41 ? 28.02000 31.44000 36.18500 1.000 22.41000 41 ASP B O 1
ATOM 2446 N N . SER B 2 42 ? 29.65000 30.98100 34.70100 1.000 19.09000 42 SER B N 1
ATOM 2447 C CA . SER B 2 42 ? 29.99600 29.71600 35.34700 1.000 22.12000 42 SER B CA 1
ATOM 2448 C C . SER B 2 42 ? 30.48700 29.93600 36.77800 1.000 19.94000 42 SER B C 1
ATOM 2449 O O . SER B 2 42 ? 30.20900 29.12000 37.66700 1.000 19.61000 42 SER B O 1
ATOM 2452 N N . ILE B 2 43 ? 31.23100 31.02300 37.03000 1.000 18.31000 43 ILE B N 1
ATOM 2453 C CA . ILE B 2 43 ? 31.67700 31.29200 38.39700 1.000 20.06000 43 ILE B CA 1
ATOM 2454 C C . ILE B 2 43 ? 30.49000 31.66900 39.28000 1.000 18.96000 43 ILE B C 1
ATOM 2455 O O . ILE B 2 43 ? 30.36800 31.19800 40.41400 1.000 19.16000 43 ILE B O 1
ATOM 2460 N N . LYS B 2 44 ? 29.62700 32.56700 38.79400 1.000 18.35000 44 LYS B N 1
ATOM 2461 C CA . LYS B 2 44 ? 28.46600 32.98000 39.59000 1.000 23.35000 44 LYS B CA 1
ATOM 2462 C C . LYS B 2 44 ? 27.56400 31.79800 39.89500 1.000 20.59000 44 LYS B C 1
ATOM 2463 O O . LYS B 2 44 ? 27.07000 31.65600 41.02200 1.000 21.26000 44 LYS B O 1
ATOM 2469 N N . ALA B 2 45 ? 27.35400 30.92900 38.90300 1.000 19.25000 45 ALA B N 1
ATOM 2470 C CA . ALA B 2 45 ? 26.57000 29.72300 39.13100 1.000 19.62000 45 ALA B CA 1
ATOM 2471 C C . ALA B 2 45 ? 27.18200 28.88400 40.24300 1.000 18.42000 45 ALA B C 1
ATOM 2472 O O . ALA B 2 45 ? 26.46900 28.39800 41.13100 1.000 22.81000 45 ALA B O 1
ATOM 2474 N N . PHE B 2 46 ? 28.50100 28.70400 40.22500 1.000 18.78000 46 PHE B N 1
ATOM 2475 C CA . PHE B 2 46 ? 29.10400 27.89900 41.28000 1.000 19.31000 46 PHE B CA 1
ATOM 2476 C C . PHE B 2 46 ? 28.95900 28.57700 42.63800 1.000 21.79000 46 PHE B C 1
ATOM 2477 O O . PHE B 2 46 ? 28.64900 27.91700 43.63600 1.000 17.39000 46 PHE B O 1
ATOM 2485 N N . LEU B 2 47 ? 29.16800 29.89900 42.69200 1.000 20.89000 47 LEU B N 1
ATOM 2486 C CA . LEU B 2 47 ? 29.02600 30.59800 43.96900 1.000 22.98000 47 LEU B CA 1
ATOM 2487 C C . LEU B 2 47 ? 27.59300 30.53800 44.48100 1.000 20.85000 47 LEU B C 1
ATOM 2488 O O . LEU B 2 47 ? 27.37100 30.56300 45.69600 1.000 23.19000 47 LEU B O 1
ATOM 2493 N N . ALA B 2 48 ? 26.61900 30.46600 43.57600 1.000 20.81000 48 ALA B N 1
ATOM 2494 C CA . ALA B 2 48 ? 25.20500 30.34500 43.93200 1.000 21.22000 48 ALA B CA 1
ATOM 2495 C C . ALA B 2 48 ? 24.79300 31.41300 44.94300 1.000 24.28000 48 ALA B C 1
ATOM 2496 O O . ALA B 2 48 ? 24.15200 31.12900 45.95300 1.000 25.97000 48 ALA B O 1
ATOM 2498 N N . GLY B 2 49 ? 25.19300 32.65800 44.67900 1.000 25.19000 49 GLY B N 1
ATOM 2499 C CA . GLY B 2 49 ? 24.79600 33.78400 45.50100 1.000 22.84000 49 GLY B CA 1
ATOM 2500 C C . GLY B 2 49 ? 25.75400 34.18500 46.60900 1.000 22.84000 49 GLY B C 1
ATOM 2501 O O . GLY B 2 49 ? 25.60800 35.28100 47.16400 1.000 23.10000 49 GLY B O 1
ATOM 2502 N N . ARG B 2 50 ? 26.71700 33.35300 46.96400 1.000 20.48000 50 ARG B N 1
ATOM 2503 C CA . ARG B 2 50 ? 27.65400 33.75900 47.99900 1.000 18.62000 50 ARG B CA 1
ATOM 2504 C C . ARG B 2 50 ? 28.52100 34.89500 47.47900 1.000 18.54000 50 ARG B C 1
ATOM 2505 O O . ARG B 2 50 ? 28.95700 34.86000 46.33100 1.000 20.21000 50 ARG B O 1
ATOM 2513 N N . PRO B 2 51 ? 28.78700 35.91200 48.28200 1.000 17.28000 51 PRO B N 1
ATOM 2514 C CA . PRO B 2 51 ? 29.74200 36.93400 47.84600 1.000 17.96000 51 PRO B CA 1
ATOM 2515 C C . PRO B 2 51 ? 31.13000 36.32400 47.69200 1.000 20.32000 51 PRO B C 1
ATOM 2516 O O . PRO B 2 51 ? 31.39300 35.19500 48.11700 1.000 19.53000 51 PRO B O 1
ATOM 2520 N N . CYS B 2 52 ? 31.99400 37.03500 46.97700 1.000 16.71000 52 CYS B N 1
ATOM 2521 C CA . CYS B 2 52 ? 33.36300 36.59500 46.78400 1.000 17.03000 52 CYS B CA 1
ATOM 2522 C C . CYS B 2 52 ? 34.31400 37.72300 47.17000 1.000 18.56000 52 CYS B C 1
ATOM 2523 O O . CYS B 2 52 ? 33.91400 38.86600 47.41900 1.000 18.33000 52 CYS B O 1
ATOM 2526 N N . ALA B 2 53 ? 35.57900 37.35800 47.27600 1.000 19.37000 53 ALA B N 1
ATOM 2527 C CA . ALA B 2 53 ? 36.68700 38.28600 47.37700 1.000 18.83000 53 ALA B CA 1
ATOM 2528 C C . ALA B 2 53 ? 37.77500 37.81800 46.42000 1.000 15.98000 53 ALA B C 1
ATOM 2529 O O . ALA B 2 53 ? 37.76000 36.67700 45.95800 1.000 20.53000 53 ALA B O 1
ATOM 2531 N N . PHE B 2 54 ? 38.70500 38.70100 46.08700 1.000 15.94000 54 PHE B N 1
ATOM 2532 C CA . PHE B 2 54 ? 39.78300 38.35500 45.16700 1.000 16.18000 54 PHE B CA 1
ATOM 2533 C C . PHE B 2 54 ? 41.11700 38.34000 45.90100 1.000 16.88000 54 PHE B C 1
ATOM 2534 O O . PHE B 2 54 ? 41.42100 39.25200 46.67800 1.000 16.22000 54 PHE B O 1
ATOM 2542 N N . HIS B 2 55 ? 41.93000 37.33700 45.58900 1.000 15.97000 55 HIS B N 1
ATOM 2543 C CA . HIS B 2 55 ? 43.30000 37.20500 46.06300 1.000 16.80000 55 HIS B CA 1
ATOM 2544 C C . HIS B 2 55 ? 44.16400 36.93100 44.83800 1.000 17.97000 55 HIS B C 1
ATOM 2545 O O . HIS B 2 55 ? 43.83600 36.04200 44.04900 1.000 19.94000 55 HIS B O 1
ATOM 2552 N N . ILE B 2 56 ? 45.23700 37.70100 44.64800 1.000 16.07000 56 ILE B N 1
ATOM 2553 C CA . ILE B 2 56 ? 46.08600 37.59000 43.46300 1.000 17.89000 56 ILE B CA 1
ATOM 2554 C C . ILE B 2 56 ? 47.41600 36.95100 43.85500 1.000 20.72000 56 ILE B C 1
ATOM 2555 O O . ILE B 2 56 ? 48.21200 37.55000 44.58300 1.000 20.12000 56 ILE B O 1
ATOM 2560 N N . MET B 2 57 ? 47.69800 35.78000 43.29400 1.000 20.49000 57 MET B N 1
ATOM 2561 C CA . MET B 2 57 ? 48.90300 35.02800 43.62300 1.000 22.09000 57 MET B CA 1
ATOM 2562 C C . MET B 2 57 ? 50.09500 35.43700 42.76300 1.000 20.73000 57 MET B C 1
ATOM 2563 O O . MET B 2 57 ? 51.17400 35.72200 43.28900 1.000 21.56000 57 MET B O 1
ATOM 2568 N N . ASN B 2 58 ? 49.91600 35.50400 41.44900 1.000 19.07000 58 ASN B N 1
ATOM 2569 C CA . ASN B 2 58 ? 51.04100 35.55700 40.52800 1.000 21.94000 58 ASN B CA 1
ATOM 2570 C C . ASN B 2 58 ? 50.96200 36.75400 39.59600 1.000 21.63000 58 ASN B C 1
ATOM 2571 O O . ASN B 2 58 ? 51.29100 36.65400 38.41200 1.000 22.62000 58 ASN B O 1
ATOM 2576 N N . SER B 2 59 ? 50.55600 37.92200 40.08900 1.000 19.53000 59 SER B N 1
ATOM 2577 C CA . SER B 2 59 ? 50.85400 39.11300 39.30200 1.000 19.60000 59 SER B CA 1
ATOM 2578 C C . SER B 2 59 ? 52.36300 39.31500 39.19300 1.000 21.40000 59 SER B C 1
ATOM 2579 O O . SER B 2 59 ? 52.85300 39.81900 38.17600 1.000 19.51000 59 SER B O 1
ATOM 2582 N N . GLN B 2 60 ? 53.10900 38.92800 40.22900 1.000 22.53000 60 GLN B N 1
ATOM 2583 C CA . GLN B 2 60 ? 54.55400 39.14700 40.28200 1.000 22.37000 60 GLN B CA 1
ATOM 2584 C C . GLN B 2 60 ? 54.87000 40.60300 39.95900 1.000 21.59000 60 GLN B C 1
ATOM 2585 O O . GLN B 2 60 ? 55.83600 40.91200 39.26100 1.000 20.24000 60 GLN B O 1
ATOM 2591 N N . PHE B 2 61 ? 54.04600 41.51200 40.50200 1.000 19.55000 61 PHE B N 1
ATOM 2592 C CA . PHE B 2 61 ? 54.04700 42.88900 40.02500 1.000 20.52000 61 PHE B CA 1
ATOM 2593 C C . PHE B 2 61 ? 55.33400 43.60400 40.35800 1.000 22.70000 61 PHE B C 1
ATOM 2594 O O . PHE B 2 61 ? 55.65300 44.60800 39.71300 1.000 28.77000 61 PHE B O 1
ATOM 2602 N N . LEU B 2 62 ? 56.09300 43.11200 41.33100 1.000 21.69000 62 LEU B N 1
ATOM 2603 C CA . LEU B 2 62 ? 57.38500 43.72800 41.58000 1.000 22.31000 62 LEU B CA 1
ATOM 2604 C C . LEU B 2 62 ? 58.37500 43.44300 40.45500 1.000 22.74000 62 LEU B C 1
ATOM 2605 O O . LEU B 2 62 ? 59.40600 44.11500 40.37800 1.000 24.11000 62 LEU B O 1
ATOM 2610 N N . HIS B 2 63 ? 58.09200 42.46300 39.59200 1.000 22.18000 63 HIS B N 1
ATOM 2611 C CA . HIS B 2 63 ? 58.97200 42.11900 38.48100 1.000 21.79000 63 HIS B CA 1
ATOM 2612 C C . HIS B 2 63 ? 58.47200 42.60400 37.12700 1.000 22.20000 63 HIS B C 1
ATOM 2613 O O . HIS B 2 63 ? 59.19500 42.45700 36.13400 1.000 21.71000 63 HIS B O 1
ATOM 2620 N N . LYS B 2 64 ? 57.30200 43.23700 37.05500 1.000 21.51000 64 LYS B N 1
ATOM 2621 C CA . LYS B 2 64 ? 56.69500 43.48000 35.75300 1.000 23.38000 64 LYS B CA 1
ATOM 2622 C C . LYS B 2 64 ? 56.92800 44.92700 35.34700 1.000 23.29000 64 LYS B C 1
ATOM 2623 O O . LYS B 2 64 ? 57.00600 45.82000 36.19300 1.000 21.75000 64 LYS B O 1
ATOM 2629 N N . ASP B 2 65 ? 57.03500 45.15600 34.04100 1.000 24.74000 65 ASP B N 1
ATOM 2630 C CA . ASP B 2 65 ? 57.01500 46.52800 33.58000 1.000 28.62000 65 ASP B CA 1
ATOM 2631 C C . ASP B 2 65 ? 55.56400 46.99600 33.40900 1.000 25.24000 65 ASP B C 1
ATOM 2632 O O . ASP B 2 65 ? 54.60100 46.22300 33.51900 1.000 24.60000 65 ASP B O 1
ATOM 2637 N N . GLU B 2 66 ? 55.42700 48.28900 33.12500 1.000 28.86000 66 GLU B N 1
ATOM 2638 C CA . GLU B 2 66 ? 54.12900 48.92300 32.89100 1.000 28.92000 66 GLU B CA 1
ATOM 2639 C C . GLU B 2 66 ? 53.19900 48.22500 31.90900 1.000 28.94000 66 GLU B C 1
ATOM 2640 O O . GLU B 2 66 ? 52.01500 48.04900 32.20000 1.000 30.29000 66 GLU B O 1
ATOM 2646 N N . ARG B 2 67 ? 53.69700 47.80900 30.75900 1.000 29.26000 67 ARG B N 1
ATOM 2647 C CA . ARG B 2 67 ? 52.78200 47.20300 29.79800 1.000 31.89000 67 ARG B CA 1
ATOM 2648 C C . ARG B 2 67 ? 52.28500 45.84500 30.27700 1.000 26.49000 67 ARG B C 1
ATOM 2649 O O . ARG B 2 67 ? 51.11400 45.50100 30.05800 1.000 23.32000 67 ARG B O 1
ATOM 2657 N N . GLU B 2 68 ? 53.13800 45.07500 30.96300 1.000 24.97000 68 GLU B N 1
ATOM 2658 C CA . GLU B 2 68 ? 52.66700 43.81400 31.52200 1.000 25.73000 68 GLU B CA 1
ATOM 2659 C C . GLU B 2 68 ? 51.62400 44.07200 32.60000 1.000 23.93000 68 GLU B C 1
ATOM 2660 O O . GLU B 2 68 ? 50.60900 43.36600 32.66700 1.000 23.04000 68 GLU B O 1
ATOM 2666 N N . LEU B 2 69 ? 51.78900 45.15000 33.37700 1.000 20.41000 69 LEU B N 1
ATOM 2667 C CA . LEU B 2 69 ? 50.79900 45.40800 34.41600 1.000 25.31000 69 LEU B CA 1
ATOM 2668 C C . LEU B 2 69 ? 49.51000 45.95800 33.81700 1.000 20.84000 69 LEU B C 1
ATOM 2669 O O . LEU B 2 69 ? 48.42300 45.63600 34.30600 1.000 20.42000 69 LEU B O 1
ATOM 2674 N N . LEU B 2 70 ? 49.60600 46.74800 32.74200 1.000 21.62000 70 LEU B N 1
ATOM 2675 C CA . LEU B 2 70 ? 48.39600 47.26400 32.10700 1.000 24.40000 70 LEU B CA 1
ATOM 2676 C C . LEU B 2 70 ? 47.54100 46.11400 31.59000 1.000 22.22000 70 LEU B C 1
ATOM 2677 O O . LEU B 2 70 ? 46.31300 46.11500 31.73600 1.000 19.32000 70 LEU B O 1
ATOM 2682 N N . ALA B 2 71 ? 48.18000 45.12200 30.97800 1.000 19.53000 71 ALA B N 1
ATOM 2683 C CA . ALA B 2 71 ? 47.42000 44.01800 30.40700 1.000 22.01000 71 ALA B CA 1
ATOM 2684 C C . ALA B 2 71 ? 46.72800 43.19400 31.49600 1.000 20.62000 71 ALA B C 1
ATOM 2685 O O . ALA B 2 71 ? 45.56000 42.82300 31.34500 1.000 24.36000 71 ALA B O 1
ATOM 2687 N N . MET B 2 72 ? 47.40800 42.93800 32.62000 1.000 19.94000 72 MET B N 1
ATOM 2688 C CA . MET B 2 72 ? 46.80400 42.14300 33.69500 1.000 19.37000 72 MET B CA 1
ATOM 2689 C C . MET B 2 72 ? 45.69600 42.91400 34.40900 1.000 18.85000 72 MET B C 1
ATOM 2690 O O . MET B 2 72 ? 44.64800 42.34800 34.73700 1.000 19.50000 72 MET B O 1
ATOM 2695 N N . ALA B 2 73 ? 45.91100 44.20800 34.65400 1.000 18.14000 73 ALA B N 1
ATOM 2696 C CA . ALA B 2 73 ? 44.89700 45.03500 35.31200 1.000 18.25000 73 ALA B CA 1
ATOM 2697 C C . ALA B 2 73 ? 43.58200 45.07100 34.53400 1.000 18.15000 73 ALA B C 1
ATOM 2698 O O . ALA B 2 73 ? 42.50400 45.04400 35.14800 1.000 17.96000 73 ALA B O 1
ATOM 2700 N N . LYS B 2 74 ? 43.65300 45.12700 33.20800 1.000 19.36000 74 LYS B N 1
ATOM 2701 C CA . LYS B 2 74 ? 42.43300 45.15000 32.35700 1.000 20.84000 74 LYS B CA 1
ATOM 2702 C C . LYS B 2 74 ? 41.55900 43.91300 32.61200 1.000 20.54000 74 LYS B C 1
ATOM 2703 O O . LYS B 2 74 ? 40.35400 44.08400 32.79300 1.000 22.44000 74 LYS B O 1
ATOM 2709 N N . ILE B 2 75 ? 42.15900 42.72500 32.63500 1.000 19.81000 75 ILE B N 1
ATOM 2710 C CA . ILE B 2 75 ? 41.37700 41.50000 32.83800 1.000 20.67000 75 ILE B CA 1
ATOM 2711 C C . ILE B 2 75 ? 40.81700 41.45600 34.24900 1.000 17.54000 75 ILE B C 1
ATOM 2712 O O . ILE B 2 75 ? 39.62500 41.20300 34.45600 1.000 23.88000 75 ILE B O 1
ATOM 2717 N N . ILE B 2 76 ? 41.66900 41.72300 35.23800 1.000 18.49000 76 ILE B N 1
ATOM 2718 C CA . ILE B 2 76 ? 41.24000 41.67700 36.62900 1.000 18.24000 76 ILE B CA 1
ATOM 2719 C C . ILE B 2 76 ? 40.12200 42.68400 36.87800 1.000 16.57000 76 ILE B C 1
ATOM 2720 O O . ILE B 2 76 ? 39.13900 42.37600 37.56000 1.000 20.20000 76 ILE B O 1
ATOM 2725 N N . ASN B 2 77 ? 40.24000 43.89600 36.31200 1.000 16.97000 77 ASN B N 1
ATOM 2726 C CA . ASN B 2 77 ? 39.21900 44.92200 36.55400 1.000 17.59000 77 ASN B CA 1
ATOM 2727 C C . ASN B 2 77 ? 37.87400 44.54400 35.92300 1.000 18.64000 77 ASN B C 1
ATOM 2728 O O . ASN B 2 77 ? 36.81300 44.80900 36.49700 1.000 19.08000 77 ASN B O 1
ATOM 2733 N N . LYS B 2 78 ? 37.88200 43.91500 34.75000 1.000 19.18000 78 LYS B N 1
ATOM 2734 C CA . LYS B 2 78 ? 36.62000 43.39600 34.22400 1.000 21.65000 78 LYS B CA 1
ATOM 2735 C C . LYS B 2 78 ? 36.01100 42.37900 35.18500 1.000 21.81000 78 LYS B C 1
ATOM 2736 O O . LYS B 2 78 ? 34.79200 42.34900 35.38400 1.000 20.11000 78 LYS B O 1
ATOM 2742 N N . LEU B 2 79 ? 36.84600 41.53700 35.79400 1.000 20.75000 79 LEU B N 1
ATOM 2743 C CA . LEU B 2 79 ? 36.32700 40.56800 36.75600 1.000 17.90000 79 LEU B CA 1
ATOM 2744 C C . LEU B 2 79 ? 35.87400 41.25500 38.03600 1.000 20.14000 79 LEU B C 1
ATOM 2745 O O . LEU B 2 79 ? 34.87700 40.85000 38.65000 1.000 18.30000 79 LEU B O 1
ATOM 2750 N N . ILE B 2 80 ? 36.57800 42.31500 38.44100 1.000 17.98000 80 ILE B N 1
ATOM 2751 C CA . ILE B 2 80 ? 36.13400 43.08900 39.59800 1.000 21.27000 80 ILE B CA 1
ATOM 2752 C C . ILE B 2 80 ? 34.73800 43.64600 39.34100 1.000 22.43000 80 ILE B C 1
ATOM 2753 O O . ILE B 2 80 ? 33.83900 43.56000 40.19200 1.000 20.90000 80 ILE B O 1
ATOM 2758 N N . HIS B 2 81 ? 34.53800 44.21400 38.15200 1.000 20.20000 81 HIS B N 1
ATOM 2759 C CA . HIS B 2 81 ? 33.25400 44.82900 37.83700 1.000 24.91000 81 HIS B CA 1
ATOM 2760 C C . HIS B 2 81 ? 32.13100 43.79600 37.82700 1.000 24.21000 81 HIS B C 1
ATOM 2761 O O . HIS B 2 81 ? 31.06700 44.03300 38.40900 1.000 24.35000 81 HIS B O 1
ATOM 2768 N N . SER B 2 82 ? 32.37200 42.61600 37.24500 1.000 21.24000 82 SER B N 1
ATOM 2769 C CA . SER B 2 82 ? 31.31100 41.61400 37.13500 1.000 21.59000 82 SER B CA 1
ATOM 2770 C C . SER B 2 82 ? 31.02600 40.92400 38.45900 1.000 20.39000 82 SER B C 1
ATOM 2771 O O . SER B 2 82 ? 29.86800 40.66600 38.78400 1.000 22.75000 82 SER B O 1
ATOM 2774 N N . LEU B 2 83 ? 32.05500 40.61600 39.24400 1.000 22.41000 83 LEU B N 1
ATOM 2775 C CA . LEU B 2 83 ? 31.85700 39.80000 40.43800 1.000 20.58000 83 LEU B CA 1
ATOM 2776 C C . LEU B 2 83 ? 31.73100 40.62300 41.71100 1.000 19.35000 83 LEU B C 1
ATOM 2777 O O . LEU B 2 83 ? 31.29800 40.09000 42.73900 1.000 21.31000 83 LEU B O 1
ATOM 2782 N N . GLN B 2 84 ? 32.09800 41.89800 41.66500 1.000 20.25000 84 GLN B N 1
ATOM 2783 C CA . GLN B 2 84 ? 32.05600 42.79000 42.81400 1.000 21.27000 84 GLN B CA 1
ATOM 2784 C C . GLN B 2 84 ? 32.60700 42.15700 44.09800 1.000 20.23000 84 GLN B C 1
ATOM 2785 O O . GLN B 2 84 ? 31.87700 41.95000 45.06400 1.000 18.75000 84 GLN B O 1
ATOM 2791 N N . PRO B 2 85 ? 33.90400 41.84500 44.12800 1.000 18.90000 85 PRO B N 1
ATOM 2792 C CA . PRO B 2 85 ? 34.48800 41.25200 45.33600 1.000 17.60000 85 PRO B CA 1
ATOM 2793 C C . PRO B 2 85 ? 34.45000 42.22000 46.51200 1.000 21.02000 85 PRO B C 1
ATOM 2794 O O . PRO B 2 85 ? 34.51900 43.43900 46.34000 1.000 18.95000 85 PRO B O 1
ATOM 2798 N N . ILE B 2 86 ? 34.33300 41.64900 47.71700 1.000 20.69000 86 ILE B N 1
ATOM 2799 C CA . ILE B 2 86 ? 34.33100 42.42500 48.95800 1.000 20.48000 86 ILE B CA 1
ATOM 2800 C C . ILE B 2 86 ? 35.65300 43.15700 49.13900 1.000 20.13000 86 ILE B C 1
ATOM 2801 O O . ILE B 2 86 ? 35.70300 44.27500 49.66800 1.000 25.04000 86 ILE B O 1
ATOM 2806 N N . TYR B 2 87 ? 36.74400 42.51700 48.75000 1.000 17.23000 87 TYR B N 1
ATOM 2807 C CA . TYR B 2 87 ? 38.05300 43.14200 48.75900 1.000 22.86000 87 TYR B CA 1
ATOM 2808 C C . TYR B 2 87 ? 38.89100 42.52000 47.64800 1.000 17.67000 87 TYR B C 1
ATOM 2809 O O . TYR B 2 87 ? 38.54000 41.48300 47.07500 1.000 16.77000 87 TYR B O 1
ATOM 2818 N N . ILE B 2 88 ? 40.01300 43.16300 47.35500 1.000 16.85000 88 ILE B N 1
ATOM 2819 C CA . ILE B 2 88 ? 41.00400 42.63400 46.42600 1.000 15.97000 88 ILE B CA 1
ATOM 2820 C C . ILE B 2 88 ? 42.35800 42.66000 47.11600 1.000 16.99000 88 ILE B C 1
ATOM 2821 O O . ILE B 2 88 ? 42.61400 43.51100 47.97600 1.000 20.04000 88 ILE B O 1
ATOM 2826 N N . SER B 2 89 ? 43.23600 41.72700 46.74000 1.000 16.99000 89 SER B N 1
ATOM 2827 C CA . SER B 2 89 ? 44.44800 41.55400 47.53600 1.000 18.21000 89 SER B CA 1
ATOM 2828 C C . SER B 2 89 ? 45.55600 40.90500 46.70500 1.000 17.24000 89 SER B C 1
ATOM 2829 O O . SER B 2 89 ? 45.29000 40.20600 45.73300 1.000 16.30000 89 SER B O 1
ATOM 2832 N N . ASP B 2 90 ? 46.79900 41.16400 47.09300 1.000 16.25000 90 ASP B N 1
ATOM 2833 C CA . ASP B 2 90 ? 47.95600 40.59100 46.41600 1.000 18.33000 90 ASP B CA 1
ATOM 2834 C C . ASP B 2 90 ? 49.01400 40.31800 47.47900 1.000 18.36000 90 ASP B C 1
ATOM 2835 O O . ASP B 2 90 ? 48.80000 40.56000 48.67600 1.000 18.08000 90 ASP B O 1
ATOM 2840 N N . HIS B 2 91 ? 50.17400 39.84000 47.03500 1.000 19.31000 91 HIS B N 1
ATOM 2841 C CA . HIS B 2 91 ? 51.25700 39.46100 47.93000 1.000 18.47000 91 HIS B CA 1
ATOM 2842 C C . HIS B 2 91 ? 52.45400 40.35900 47.68600 1.000 22.80000 91 HIS B C 1
ATOM 2843 O O . HIS B 2 91 ? 52.60200 40.96000 46.61600 1.000 21.29000 91 HIS B O 1
ATOM 2850 N N . ILE B 2 92 ? 53.33100 40.39700 48.68100 1.000 21.35000 92 ILE B N 1
ATOM 2851 C CA . ILE B 2 92 ? 54.66600 40.96100 48.54900 1.000 22.21000 92 ILE B CA 1
ATOM 2852 C C . ILE B 2 92 ? 55.60600 39.76500 48.40600 1.000 21.97000 92 ILE B C 1
ATOM 2853 O O . ILE B 2 92 ? 55.88700 39.05000 49.37200 1.000 22.71000 92 ILE B O 1
ATOM 2858 N N . GLY B 2 93 ? 56.03200 39.48900 47.17800 1.000 20.57000 93 GLY B N 1
ATOM 2859 C CA . GLY B 2 93 ? 56.75000 38.25800 46.91200 1.000 20.19000 93 GLY B CA 1
ATOM 2860 C C . GLY B 2 93 ? 57.80400 38.42900 45.84700 1.000 19.58000 93 GLY B C 1
ATOM 2861 O O . GLY B 2 93 ? 57.75300 39.34700 45.01600 1.000 19.97000 93 GLY B O 1
ATOM 2862 N N . LYS B 2 94 ? 58.77700 37.52900 45.89300 1.000 18.92000 94 LYS B N 1
ATOM 2863 C CA . LYS B 2 94 ? 59.86600 37.47500 44.93000 1.000 17.45000 94 LYS B CA 1
ATOM 2864 C C . LYS B 2 94 ? 59.75600 36.17300 44.14600 1.000 19.29000 94 LYS B C 1
ATOM 2865 O O . LYS B 2 94 ? 59.59200 35.09800 44.73200 1.000 19.34000 94 LYS B O 1
ATOM 2871 N N . PHE B 2 95 ? 59.82100 36.27800 42.82800 1.000 21.05000 95 PHE B N 1
ATOM 2872 C CA . PHE B 2 95 ? 59.55600 35.16500 41.94300 1.000 19.35000 95 PHE B CA 1
ATOM 2873 C C . PHE B 2 95 ? 60.70900 34.86700 40.99100 1.000 19.88000 95 PHE B C 1
ATOM 2874 O O . PHE B 2 95 ? 60.67400 33.83300 40.31000 1.000 18.20000 95 PHE B O 1
ATOM 2882 N N . TYR B 2 96 ? 61.70600 35.74600 40.91300 1.000 18.90000 96 TYR B N 1
ATOM 2883 C CA . TYR B 2 96 ? 62.83200 35.61600 39.99600 1.000 19.32000 96 TYR B CA 1
ATOM 2884 C C . TYR B 2 96 ? 64.10200 35.96900 40.74500 1.000 21.13000 96 TYR B C 1
ATOM 2885 O O . TYR B 2 96 ? 64.05800 36.70300 41.73700 1.000 22.39000 96 TYR B O 1
ATOM 2894 N N . HIS B 2 97 ? 65.22500 35.39600 40.29800 1.000 19.44000 97 HIS B N 1
ATOM 2895 C CA . HIS B 2 97 ? 66.55000 35.76800 40.80000 1.000 23.26000 97 HIS B CA 1
ATOM 2896 C C . HIS B 2 97 ? 67.54600 35.65400 39.66000 1.000 19.42000 97 HIS B C 1
ATOM 2897 O O . HIS B 2 97 ? 67.69500 34.57100 39.09300 1.000 20.98000 97 HIS B O 1
ATOM 2904 N N . ARG B 2 98 ? 68.18900 36.76400 39.30400 1.000 18.70000 98 ARG B N 1
ATOM 2905 C CA . ARG B 2 98 ? 69.14300 36.81100 38.18200 1.000 19.52000 98 ARG B CA 1
ATOM 2906 C C . ARG B 2 98 ? 68.52600 36.27600 36.89100 1.000 23.51000 98 ARG B C 1
ATOM 2907 O O . ARG B 2 98 ? 69.19000 35.61000 36.09400 1.000 23.41000 98 ARG B O 1
ATOM 2915 N N . GLY B 2 99 ? 67.23200 36.55500 36.68300 1.000 24.77000 99 GLY B N 1
ATOM 2916 C CA . GLY B 2 99 ? 66.54200 36.13800 35.47000 1.000 25.82000 99 GLY B CA 1
ATOM 2917 C C . GLY B 2 99 ? 66.00600 34.71700 35.47200 1.000 22.74000 99 GLY B C 1
ATOM 2918 O O . GLY B 2 99 ? 65.29000 34.34500 34.53600 1.000 25.04000 99 GLY B O 1
ATOM 2919 N N . GLN B 2 100 ? 66.32300 33.90700 36.47900 1.000 20.57000 100 GLN B N 1
ATOM 2920 C CA . GLN B 2 100 ? 65.80800 32.54500 36.55300 1.000 20.98000 100 GLN B CA 1
ATOM 2921 C C . GLN B 2 100 ? 64.51100 32.55600 37.35300 1.000 21.47000 100 GLN B C 1
ATOM 2922 O O . GLN B 2 100 ? 64.46000 33.13800 38.44200 1.000 20.78000 100 GLN B O 1
ATOM 2928 N N . ALA B 2 101 ? 63.47100 31.91700 36.81800 1.000 18.75000 101 ALA B N 1
ATOM 2929 C CA . ALA B 2 101 ? 62.20700 31.80600 37.54400 1.000 21.43000 101 ALA B CA 1
ATOM 2930 C C . ALA B 2 101 ? 62.36000 30.86900 38.74200 1.000 19.37000 101 ALA B C 1
ATOM 2931 O O . ALA B 2 101 ? 62.86000 29.75400 38.60500 1.000 17.17000 101 ALA B O 1
ATOM 2933 N N . LEU B 2 102 ? 61.90300 31.31900 39.92100 1.000 22.45000 102 LEU B N 1
ATOM 2934 C CA . LEU B 2 102 ? 61.97800 30.51800 41.13900 1.000 17.58000 102 LEU B CA 1
ATOM 2935 C C . LEU B 2 102 ? 60.79900 29.54700 41.22200 1.000 20.14000 102 LEU B C 1
ATOM 2936 O O . LEU B 2 102 ? 59.69800 29.86500 40.77500 1.000 21.67000 102 LEU B O 1
ATOM 2941 N N . PRO B 2 103 ? 60.99900 28.36100 41.81000 1.000 19.47000 103 PRO B N 1
ATOM 2942 C CA . PRO B 2 103 ? 59.89200 27.39300 41.92200 1.000 16.93000 103 PRO B CA 1
ATOM 2943 C C . PRO B 2 103 ? 58.89300 27.69600 43.02700 1.000 23.31000 103 PRO B C 1
ATOM 2944 O O . PRO B 2 103 ? 57.82800 27.06300 43.05600 1.000 22.06000 103 PRO B O 1
ATOM 2948 N N . GLN B 2 104 ? 59.20900 28.63000 43.92800 1.000 20.26000 104 GLN B N 1
ATOM 2949 C CA . GLN B 2 104 ? 58.34300 29.06000 45.01700 1.000 21.10000 104 GLN B CA 1
ATOM 2950 C C . GLN B 2 104 ? 58.43600 30.57500 45.10400 1.000 19.93000 104 GLN B C 1
ATOM 2951 O O . GLN B 2 104 ? 59.44700 31.16900 44.71900 1.000 18.22000 104 GLN B O 1
ATOM 2957 N N . MET B 2 105 ? 57.40700 31.18600 45.68500 1.000 17.39000 105 MET B N 1
ATOM 2958 C CA . MET B 2 105 ? 57.42200 32.61700 45.98400 1.000 16.37000 105 MET B CA 1
ATOM 2959 C C . MET B 2 105 ? 58.23000 32.85800 47.25400 1.000 18.21000 105 MET B C 1
ATOM 2960 O O . MET B 2 105 ? 57.89600 32.34700 48.33000 1.000 21.23000 105 MET B O 1
ATOM 2965 N N . LEU B 2 106 ? 59.27600 33.65000 47.14100 1.000 17.39000 106 LEU B N 1
ATOM 2966 C CA . LEU B 2 106 ? 60.16600 33.86300 48.26400 1.000 20.11000 106 LEU B CA 1
ATOM 2967 C C . LEU B 2 106 ? 59.92500 35.22600 48.89900 1.000 20.71000 106 LEU B C 1
ATOM 2968 O O . LEU B 2 106 ? 59.29700 36.10500 48.31000 1.000 19.39000 106 LEU B O 1
ATOM 2973 N N . GLU B 2 107 ? 60.42700 35.39100 50.12000 1.000 18.16000 107 GLU B N 1
ATOM 2974 C CA . GLU B 2 107 ? 60.25300 36.66600 50.79900 1.000 21.50000 107 GLU B CA 1
ATOM 2975 C C . GLU B 2 107 ? 61.10900 37.74500 50.14900 1.000 22.16000 107 GLU B C 1
ATOM 2976 O O . GLU B 2 107 ? 62.21700 37.49600 49.66300 1.000 23.30000 107 GLU B O 1
ATOM 2982 N N . VAL B 2 108 ? 60.58200 38.93100 50.13200 1.000 23.64000 108 VAL B N 1
ATOM 2983 C CA . VAL B 2 108 ? 61.30100 40.09900 49.64600 1.000 19.22000 108 VAL B CA 1
ATOM 2984 C C . VAL B 2 108 ? 62.27500 40.59000 50.71400 1.000 21.35000 108 VAL B C 1
ATOM 2985 O O . VAL B 2 108 ? 62.07400 40.38300 51.92400 1.000 22.35000 108 VAL B O 1
ATOM 2989 N N . ASP B 2 109 ? 63.35800 41.22400 50.26400 1.000 22.16000 109 ASP B N 1
ATOM 2990 C CA . ASP B 2 109 ? 64.24200 41.99000 51.13900 1.000 24.40000 109 ASP B CA 1
ATOM 2991 C C . ASP B 2 109 ? 63.61800 43.37000 51.31100 1.000 24.98000 109 ASP B C 1
ATOM 2992 O O . ASP B 2 109 ? 63.69800 44.21300 50.41900 1.000 21.10000 109 ASP B O 1
ATOM 2997 N N . TYR B 2 110 ? 62.96900 43.59300 52.45800 1.000 21.56000 110 TYR B N 1
ATOM 2998 C CA . TYR B 2 110 ? 62.19900 44.81800 52.66200 1.000 22.42000 110 TYR B CA 1
ATOM 2999 C C . TYR B 2 110 ? 63.08400 46.06800 52.67600 1.000 26.47000 110 TYR B C 1
ATOM 3000 O O . TYR B 2 110 ? 62.68300 47.12800 52.17300 1.000 23.34000 110 TYR B O 1
ATOM 3009 N N . GLY B 2 111 ? 64.27000 45.97300 53.27800 1.000 22.44000 111 GLY B N 1
ATOM 3010 C CA . GLY B 2 111 ? 65.17400 47.10200 53.43900 1.000 22.06000 111 GLY B CA 1
ATOM 3011 C C . GLY B 2 111 ? 66.02800 47.42700 52.23200 1.000 24.45000 111 GLY B C 1
ATOM 3012 O O . GLY B 2 111 ? 66.72100 48.44500 52.23600 1.000 23.43000 111 GLY B O 1
ATOM 3013 N N . LEU B 2 112 ? 66.02000 46.57700 51.21200 1.000 26.54000 112 LEU B N 1
ATOM 3014 C CA . LEU B 2 112 ? 66.79200 46.80800 49.99500 1.000 26.22000 112 LEU B CA 1
ATOM 3015 C C . LEU B 2 112 ? 65.93100 47.61400 49.02500 1.000 32.22000 112 LEU B C 1
ATOM 3016 O O . LEU B 2 112 ? 64.89400 47.12800 48.56700 1.000 26.00000 112 LEU B O 1
ATOM 3021 N N . GLN B 2 113 ? 66.33700 48.85600 48.74500 1.000 35.56000 113 GLN B N 1
ATOM 3022 C CA . GLN B 2 113 ? 65.65900 49.71500 47.76600 1.000 31.59000 113 GLN B CA 1
ATOM 3023 C C . GLN B 2 113 ? 64.17000 49.82400 48.07700 1.000 28.93000 113 GLN B C 1
ATOM 3024 O O . GLN B 2 113 ? 63.30700 49.66400 47.21000 1.000 29.81000 113 GLN B O 1
ATOM 3030 N N . THR B 2 114 ? 63.88800 50.06700 49.35600 1.000 24.05000 114 THR B N 1
ATOM 3031 C CA . THR B 2 114 ? 62.51800 50.08800 49.85100 1.000 24.50000 114 THR B CA 1
ATOM 3032 C C . THR B 2 114 ? 61.65100 51.08500 49.08300 1.000 33.49000 114 THR B C 1
ATOM 3033 O O . THR B 2 114 ? 60.49100 50.78500 48.76800 1.000 28.81000 114 THR B O 1
ATOM 3037 N N . HIS B 2 115 ? 62.19600 52.27300 48.76700 1.000 27.74000 115 HIS B N 1
ATOM 3038 C CA . HIS B 2 115 ? 61.41200 53.29200 48.07400 1.000 30.97000 115 HIS B CA 1
ATOM 3039 C C . HIS B 2 115 ? 60.95300 52.81000 46.70300 1.000 28.54000 115 HIS B C 1
ATOM 3040 O O . HIS B 2 115 ? 59.79700 53.01900 46.31800 1.000 32.34000 115 HIS B O 1
ATOM 3047 N N . SER B 2 116 ? 61.83700 52.15400 45.96100 1.000 28.55000 116 SER B N 1
ATOM 3048 C CA . SER B 2 116 ? 61.45400 51.60800 44.66500 1.000 28.92000 116 SER B CA 1
ATOM 3049 C C . SER B 2 116 ? 60.37600 50.52800 44.79400 1.000 28.16000 116 SER B C 1
ATOM 3050 O O . SER B 2 116 ? 59.53500 50.38400 43.89800 1.000 27.44000 116 SER B O 1
ATOM 3053 N N . THR B 2 117 ? 60.35100 49.77800 45.90500 1.000 30.18000 117 THR B N 1
ATOM 3054 C CA . THR B 2 117 ? 59.30200 48.76900 46.06900 1.000 23.33000 117 THR B CA 1
ATOM 3055 C C . THR B 2 117 ? 57.96800 49.44000 46.38600 1.000 25.61000 117 THR B C 1
ATOM 3056 O O . THR B 2 117 ? 56.91800 49.04400 45.85700 1.000 23.91000 117 THR B O 1
ATOM 3060 N N . ILE B 2 118 ? 57.99600 50.48100 47.22500 1.000 24.04000 118 ILE B N 1
ATOM 3061 C CA . ILE B 2 118 ? 56.79000 51.26000 47.49100 1.000 26.86000 118 ILE B CA 1
ATOM 3062 C C . ILE B 2 118 ? 56.28400 51.91200 46.20900 1.000 23.50000 118 ILE B C 1
ATOM 3063 O O . ILE B 2 118 ? 55.07400 51.99500 45.97500 1.000 19.24000 118 ILE B O 1
ATOM 3068 N N . LYS B 2 119 ? 57.20000 52.36400 45.34400 1.000 21.95000 119 LYS B N 1
ATOM 3069 C CA . LYS B 2 119 ? 56.75200 52.97400 44.09700 1.000 25.57000 119 LYS B CA 1
ATOM 3070 C C . LYS B 2 119 ? 56.05700 51.95400 43.20000 1.000 26.51000 119 LYS B C 1
ATOM 3071 O O . LYS B 2 119 ? 55.04000 52.27800 42.57300 1.000 25.84000 119 LYS B O 1
ATOM 3077 N N . LYS B 2 120 ? 56.56500 50.70700 43.15200 1.000 21.26000 120 LYS B N 1
ATOM 3078 C CA . LYS B 2 120 ? 55.90500 49.67200 42.35500 1.000 21.54000 120 LYS B CA 1
ATOM 3079 C C . LYS B 2 120 ? 54.55500 49.30000 42.93500 1.000 20.86000 120 LYS B C 1
ATOM 3080 O O . LYS B 2 120 ? 53.63500 48.97100 42.18100 1.000 23.32000 120 LYS B O 1
ATOM 3086 N N . VAL B 2 121 ? 54.43600 49.31400 44.26500 1.000 19.23000 121 VAL B N 1
ATOM 3087 C CA . VAL B 2 121 ? 53.14700 49.09800 44.91700 1.000 23.31000 121 VAL B CA 1
ATOM 3088 C C . VAL B 2 121 ? 52.14900 50.16300 44.48400 1.000 23.50000 121 VAL B C 1
ATOM 3089 O O . VAL B 2 121 ? 50.99900 49.85800 44.14000 1.000 22.70000 121 VAL B O 1
ATOM 3093 N N . LYS B 2 122 ? 52.57000 51.43700 44.52300 1.000 21.89000 122 LYS B N 1
ATOM 3094 C CA . LYS B 2 122 ? 51.69300 52.53100 44.10500 1.000 23.82000 122 LYS B CA 1
ATOM 3095 C C . LYS B 2 122 ? 51.24200 52.34600 42.66300 1.000 23.11000 122 LYS B C 1
ATOM 3096 O O . LYS B 2 122 ? 50.05800 52.50200 42.34900 1.000 21.79000 122 LYS B O 1
ATOM 3102 N N . ALA B 2 123 ? 52.17800 52.00600 41.76900 1.000 20.41000 123 ALA B N 1
ATOM 3103 C CA . ALA B 2 123 ? 51.82800 51.82400 40.36100 1.000 20.35000 123 ALA B CA 1
ATOM 3104 C C . ALA B 2 123 ? 50.82500 50.67300 40.16700 1.000 24.51000 123 ALA B C 1
ATOM 3105 O O . ALA B 2 123 ? 49.79100 50.84500 39.51100 1.000 24.88000 123 ALA B O 1
ATOM 3107 N N . TRP B 2 124 ? 51.10000 49.49300 40.73900 1.000 19.71000 124 TRP B N 1
ATOM 3108 C CA . TRP B 2 124 ? 50.19600 48.35400 40.55200 1.000 19.46000 124 TRP B CA 1
ATOM 3109 C C . TRP B 2 124 ? 48.81600 48.62100 41.14500 1.000 18.12000 124 TRP B C 1
ATOM 3110 O O . TRP B 2 124 ? 47.80400 48.44100 40.47000 1.000 21.82000 124 TRP B O 1
ATOM 3121 N N . SER B 2 125 ? 48.75200 49.04700 42.40600 1.000 16.35000 125 SER B N 1
ATOM 3122 C CA . SER B 2 125 ? 47.44900 49.24900 43.03600 1.000 19.55000 125 SER B CA 1
ATOM 3123 C C . SER B 2 125 ? 46.66400 50.37100 42.36400 1.000 20.82000 125 SER B C 1
ATOM 3124 O O . SER B 2 125 ? 45.43000 50.33500 42.34200 1.000 18.94000 125 SER B O 1
ATOM 3127 N N . SER B 2 126 ? 47.35700 51.38600 41.83500 1.000 18.15000 126 SER B N 1
ATOM 3128 C CA . SER B 2 126 ? 46.66700 52.45300 41.12200 1.000 18.84000 126 SER B CA 1
ATOM 3129 C C . SER B 2 126 ? 46.01100 51.96100 39.83600 1.000 19.14000 126 SER B C 1
ATOM 3130 O O . SER B 2 126 ? 45.17200 52.66300 39.27500 1.000 19.52000 126 SER B O 1
ATOM 3133 N N . LEU B 2 127 ? 46.40600 50.80100 39.32600 1.000 20.69000 127 LEU B N 1
ATOM 3134 C CA . LEU B 2 127 ? 45.80300 50.28100 38.10800 1.000 20.24000 127 LEU B CA 1
ATOM 3135 C C . LEU B 2 127 ? 44.62800 49.34600 38.37200 1.000 18.51000 127 LEU B C 1
ATOM 3136 O O . LEU B 2 127 ? 43.92400 48.98700 37.42700 1.000 19.33000 127 LEU B O 1
ATOM 3141 N N . LEU B 2 128 ? 44.38700 48.96000 39.62300 1.000 19.20000 128 LEU B N 1
ATOM 3142 C CA . LEU B 2 128 ? 43.32500 48.02500 39.96800 1.000 21.15000 128 LEU B CA 1
ATOM 3143 C C . LEU B 2 128 ? 42.12600 48.76800 40.53900 1.000 25.22000 128 LEU B C 1
ATOM 3144 O O . LEU B 2 128 ? 42.28200 49.74500 41.28600 1.000 22.04000 128 LEU B O 1
ATOM 3149 N N . ASP B 2 129 ? 40.92400 48.28600 40.19900 1.000 22.86000 129 ASP B N 1
ATOM 3150 C CA . ASP B 2 129 ? 39.68500 48.94400 40.62200 1.000 18.74000 129 ASP B CA 1
ATOM 3151 C C . ASP B 2 129 ? 39.40700 48.57800 42.07000 1.000 21.10000 129 ASP B C 1
ATOM 3152 O O . ASP B 2 129 ? 38.73200 47.59300 42.36500 1.000 21.33000 129 ASP B O 1
ATOM 3157 N N . GLY B 2 130 ? 39.92400 49.39200 42.98600 1.000 18.39000 130 GLY B N 1
ATOM 3158 C CA . GLY B 2 130 ? 39.66500 49.18800 44.39500 1.000 17.18000 130 GLY B CA 1
ATOM 3159 C C . GLY B 2 130 ? 40.90200 49.38400 45.24700 1.000 23.88000 130 GLY B C 1
ATOM 3160 O O . GLY B 2 130 ? 42.01600 49.55700 44.72900 1.000 20.26000 130 GLY B O 1
ATOM 3161 N N . LYS B 2 131 ? 40.71900 49.33300 46.56300 1.000 17.32000 131 LYS B N 1
ATOM 3162 C CA . LYS B 2 131 ? 41.83700 49.41000 47.48800 1.000 19.21000 131 LYS B CA 1
ATOM 3163 C C . LYS B 2 131 ? 42.58100 48.07100 47.52400 1.000 17.82000 131 LYS B C 1
ATOM 3164 O O . LYS B 2 131 ? 42.01900 47.04800 47.92400 1.000 20.15000 131 LYS B O 1
ATOM 3170 N N . LEU B 2 132 ? 43.84000 48.06400 47.09900 1.000 18.29000 132 LEU B N 1
ATOM 3171 C CA . LEU B 2 132 ? 44.61100 46.82800 47.13000 1.000 17.34000 132 LEU B CA 1
ATOM 3172 C C . LEU B 2 132 ? 45.05900 46.53700 48.55800 1.000 20.50000 132 LEU B C 1
ATOM 3173 O O . LEU B 2 132 ? 45.66500 47.39300 49.20900 1.000 19.08000 132 LEU B O 1
ATOM 3178 N N . LEU B 2 133 ? 44.74900 45.33600 49.04900 1.000 18.80000 133 LEU B N 1
ATOM 3179 C CA . LEU B 2 133 ? 45.28400 44.83700 50.31400 1.000 16.75000 133 LEU B CA 1
ATOM 3180 C C . LEU B 2 133 ? 46.47400 43.93200 50.02700 1.000 15.61000 133 LEU B C 1
ATOM 3181 O O . LEU B 2 133 ? 46.46800 43.17400 49.05800 1.000 19.00000 133 LEU B O 1
ATOM 3186 N N . LEU B 2 134 ? 47.51300 44.04900 50.83200 1.000 14.31000 134 LEU B N 1
ATOM 3187 C CA . LEU B 2 134 ? 48.69700 43.22900 50.66800 1.000 17.82000 134 LEU B CA 1
ATOM 3188 C C . LEU B 2 134 ? 48.82500 42.31200 51.87600 1.000 18.00000 134 LEU B C 1
ATOM 3189 O O . LEU B 2 134 ? 48.60600 42.73700 53.01400 1.000 17.50000 134 LEU B O 1
ATOM 3194 N N . GLU B 2 135 ? 49.14900 41.04800 51.61900 1.000 18.06000 135 GLU B N 1
ATOM 3195 C CA . GLU B 2 135 ? 49.20600 40.03500 52.66200 1.000 15.16000 135 GLU B CA 1
ATOM 3196 C C . GLU B 2 135 ? 50.60900 39.94200 53.26000 1.000 16.48000 135 GLU B C 1
ATOM 3197 O O . GLU B 2 135 ? 51.60300 39.99700 52.53500 1.000 18.39000 135 GLU B O 1
ATOM 3203 N N . ASN B 2 136 ? 50.68600 39.79300 54.58500 1.000 16.82000 136 ASN B N 1
ATOM 3204 C CA . ASN B 2 136 ? 51.97200 39.54400 55.23700 1.000 16.78000 136 ASN B CA 1
ATOM 3205 C C . ASN B 2 136 ? 52.50800 38.15700 54.88900 1.000 17.92000 136 ASN B C 1
ATOM 3206 O O . ASN B 2 136 ? 51.75000 37.18900 54.77200 1.000 18.93000 136 ASN B O 1
ATOM 3211 N N . TYR B 2 137 ? 53.82900 38.06200 54.71500 1.000 16.84000 137 TYR B N 1
ATOM 3212 C CA . TYR B 2 137 ? 54.55400 36.85400 54.31000 1.000 15.53000 137 TYR B CA 1
ATOM 3213 C C . TYR B 2 137 ? 54.89500 35.97500 55.52400 1.000 17.84000 137 TYR B C 1
ATOM 3214 O O . TYR B 2 137 ? 55.20700 36.49800 56.60000 1.000 17.65000 137 TYR B O 1
ATOM 3223 N N . PRO B 2 138 ? 54.83500 34.62100 55.40700 1.000 14.96000 138 PRO B N 1
ATOM 3224 C CA . PRO B 2 138 ? 55.26400 33.73100 56.52700 1.000 13.69000 138 PRO B CA 1
ATOM 3225 C C . PRO B 2 138 ? 56.78600 33.56600 56.58500 1.000 18.21000 138 PRO B C 1
ATOM 3226 O O . PRO B 2 138 ? 57.36500 32.54000 56.20600 1.000 19.00000 138 PRO B O 1
ATOM 3230 N N . SER B 2 139 ? 57.44600 34.61700 57.06900 1.000 15.75000 139 SER B N 1
ATOM 3231 C CA . SER B 2 139 ? 58.90500 34.71400 57.09500 1.000 17.36000 139 SER B CA 1
ATOM 3232 C C . SER B 2 139 ? 59.59200 33.45100 57.61800 1.000 18.70000 139 SER B C 1
ATOM 3233 O O . SER B 2 139 ? 59.14400 32.82200 58.57900 1.000 16.75000 139 SER B O 1
ATOM 3236 N N . ILE B 2 140 ? 60.68000 33.07700 56.94600 1.000 19.00000 140 ILE B N 1
ATOM 3237 C CA . ILE B 2 140 ? 61.51600 31.97300 57.35800 1.000 18.57000 140 ILE B CA 1
ATOM 3238 C C . ILE B 2 140 ? 62.85400 32.45500 57.90300 1.000 20.00000 140 ILE B C 1
ATOM 3239 O O . ILE B 2 140 ? 63.36500 31.89700 58.87500 1.000 17.29000 140 ILE B O 1
ATOM 3244 N N . PHE B 2 141 ? 63.40400 33.52600 57.33400 1.000 20.35000 141 PHE B N 1
ATOM 3245 C CA . PHE B 2 141 ? 64.70100 34.03300 57.76400 1.000 20.73000 141 PHE B CA 1
ATOM 3246 C C . PHE B 2 141 ? 64.57400 35.47800 58.22300 1.000 19.79000 141 PHE B C 1
ATOM 3247 O O . PHE B 2 141 ? 63.79900 36.24200 57.63700 1.000 21.48000 141 PHE B O 1
ATOM 3255 N N . PRO B 2 142 ? 65.30900 35.88600 59.25100 1.000 22.64000 142 PRO B N 1
ATOM 3256 C CA . PRO B 2 142 ? 65.27000 37.29400 59.66000 1.000 20.13000 142 PRO B CA 1
ATOM 3257 C C . PRO B 2 142 ? 66.04600 38.15200 58.67200 1.000 20.92000 142 PRO B C 1
ATOM 3258 O O . PRO B 2 142 ? 66.80800 37.66000 57.84300 1.000 23.21000 142 PRO B O 1
ATOM 3262 N N . GLN B 2 143 ? 65.82700 39.46000 58.75500 1.000 22.19000 143 GLN B N 1
ATOM 3263 C CA . GLN B 2 143 ? 66.54800 40.41800 57.92100 1.000 24.66000 143 GLN B CA 1
ATOM 3264 C C . GLN B 2 143 ? 66.57500 41.76600 58.63900 1.000 25.68000 143 GLN B C 1
ATOM 3265 O O . GLN B 2 143 ? 65.97000 41.94100 59.69900 1.000 25.99000 143 GLN B O 1
ATOM 3271 N N . ASP B 2 144 ? 67.23700 42.75000 58.03000 1.000 27.28000 144 ASP B N 1
ATOM 3272 C CA . ASP B 2 144 ? 67.51200 43.97500 58.77900 1.000 30.73000 144 ASP B CA 1
ATOM 3273 C C . ASP B 2 144 ? 66.25600 44.82400 58.96400 1.000 29.11000 144 ASP B C 1
ATOM 3274 O O . ASP B 2 144 ? 66.00000 45.31100 60.07200 1.000 26.07000 144 ASP B O 1
ATOM 3279 N N . MET B 2 145 ? 65.43500 44.97900 57.92600 1.000 23.33000 145 MET B N 1
ATOM 3280 C CA . MET B 2 145 ? 64.15300 45.66900 58.08000 1.000 26.80000 145 MET B CA 1
ATOM 3281 C C . MET B 2 145 ? 63.07100 44.67900 58.50800 1.000 28.20000 145 MET B C 1
ATOM 3282 O O . MET B 2 145 ? 62.97600 43.57300 57.96400 1.000 27.85000 145 MET B O 1
ATOM 3287 N N . SER B 2 146 ? 62.28800 45.06400 59.51100 1.000 25.75000 146 SER B N 1
ATOM 3288 C CA . SER B 2 146 ? 61.12600 44.29500 59.94000 1.000 23.26000 146 SER B CA 1
ATOM 3289 C C . SER B 2 146 ? 59.99200 44.34500 58.90200 1.000 25.47000 146 SER B C 1
ATOM 3290 O O . SER B 2 146 ? 59.78500 45.35400 58.21900 1.000 20.18000 146 SER B O 1
ATOM 3293 N N . GLN B 2 147 ? 59.23300 43.24300 58.79200 1.000 21.81000 147 GLN B N 1
ATOM 3294 C CA . GLN B 2 147 ? 58.06500 43.27400 57.90500 1.000 25.44000 147 GLN B CA 1
ATOM 3295 C C . GLN B 2 147 ? 56.99000 44.22200 58.42800 1.000 22.46000 147 GLN B C 1
ATOM 3296 O O . GLN B 2 147 ? 56.22700 44.79000 57.63800 1.000 21.98000 147 GLN B O 1
ATOM 3302 N N . ILE B 2 148 ? 56.89800 44.38600 59.74600 1.000 23.49000 148 ILE B N 1
ATOM 3303 C CA . ILE B 2 148 ? 55.95000 45.34200 60.31300 1.000 21.95000 148 ILE B CA 1
ATOM 3304 C C . ILE B 2 148 ? 56.33500 46.76100 59.89900 1.000 26.50000 148 ILE B C 1
ATOM 3305 O O . ILE B 2 148 ? 55.48800 47.55500 59.47200 1.000 25.60000 148 ILE B O 1
ATOM 3310 N N . ASP B 2 149 ? 57.62400 47.10200 60.02500 1.000 23.54000 149 ASP B N 1
ATOM 3311 C CA . ASP B 2 149 ? 58.08800 48.40900 59.56700 1.000 25.51000 149 ASP B CA 1
ATOM 3312 C C . ASP B 2 149 ? 57.89300 48.57400 58.06500 1.000 24.39000 149 ASP B C 1
ATOM 3313 O O . ASP B 2 149 ? 57.56000 49.66800 57.59500 1.000 22.27000 149 ASP B O 1
ATOM 3318 N N . PHE B 2 150 ? 58.08100 47.50300 57.29200 1.000 21.54000 150 PHE B N 1
ATOM 3319 C CA . PHE B 2 150 ? 57.78600 47.59600 55.86700 1.000 20.17000 150 PHE B CA 1
ATOM 3320 C C . PHE B 2 150 ? 56.32600 47.96800 55.63700 1.000 22.14000 150 PHE B C 1
ATOM 3321 O O . PHE B 2 150 ? 56.02500 48.90900 54.89600 1.000 23.29000 150 PHE B O 1
ATOM 3329 N N . PHE B 2 151 ? 55.40100 47.23700 56.27000 1.000 21.99000 151 PHE B N 1
ATOM 3330 C CA . PHE B 2 151 ? 53.98600 47.50500 56.03800 1.000 22.85000 151 PHE B CA 1
ATOM 3331 C C . PHE B 2 151 ? 53.56600 48.85600 56.61300 1.000 26.91000 151 PHE B C 1
ATOM 3332 O O . PHE B 2 151 ? 52.65300 49.49900 56.07800 1.000 27.75000 151 PHE B O 1
ATOM 3340 N N . LYS B 2 152 ? 54.21600 49.32200 57.68000 1.000 26.65000 152 LYS B N 1
ATOM 3341 C CA . LYS B 2 152 ? 53.87800 50.65300 58.18400 1.000 28.13000 152 LYS B CA 1
ATOM 3342 C C . LYS B 2 152 ? 54.13000 51.72000 57.12100 1.000 25.86000 152 LYS B C 1
ATOM 3343 O O . LYS B 2 152 ? 53.31800 52.63500 56.94200 1.000 27.26000 152 LYS B O 1
ATOM 3349 N N . ARG B 2 153 ? 55.23200 51.60200 56.38200 1.000 25.55000 153 ARG B N 1
ATOM 3350 C CA . ARG B 2 153 ? 55.47500 52.55100 55.30400 1.000 27.75000 153 ARG B CA 1
ATOM 3351 C C . ARG B 2 153 ? 54.46400 52.37800 54.18400 1.000 26.25000 153 ARG B C 1
ATOM 3352 O O . ARG B 2 153 ? 53.96800 53.37200 53.64300 1.000 28.94000 153 ARG B O 1
ATOM 3360 N N . ILE B 2 154 ? 54.11200 51.13200 53.84700 1.000 26.00000 154 ILE B N 1
ATOM 3361 C CA . ILE B 2 154 ? 53.06100 50.91200 52.85400 1.000 25.43000 154 ILE B CA 1
ATOM 3362 C C . ILE B 2 154 ? 51.81600 51.71500 53.21100 1.000 24.16000 154 ILE B C 1
ATOM 3363 O O . ILE B 2 154 ? 51.25600 52.43700 52.37800 1.000 24.78000 154 ILE B O 1
ATOM 3368 N N . LEU B 2 155 ? 51.36600 51.59300 54.45800 1.000 24.49000 155 LEU B N 1
ATOM 3369 C CA . LEU B 2 155 ? 50.09300 52.18900 54.86000 1.000 29.41000 155 LEU B CA 1
ATOM 3370 C C . LEU B 2 155 ? 50.18200 53.71200 54.98100 1.000 30.18000 155 LEU B C 1
ATOM 3371 O O . LEU B 2 155 ? 49.17500 54.40800 54.79800 1.000 29.80000 155 LEU B O 1
ATOM 3376 N N . GLU B 2 156 ? 51.37800 54.25300 55.23500 1.000 30.53000 156 GLU B N 1
ATOM 3377 C CA . GLU B 2 156 ? 51.52900 55.69900 55.35800 1.000 30.47000 156 GLU B CA 1
ATOM 3378 C C . GLU B 2 156 ? 51.71200 56.35300 54.00300 1.000 25.85000 156 GLU B C 1
ATOM 3379 O O . GLU B 2 156 ? 51.23600 57.46800 53.79300 1.000 29.01000 156 GLU B O 1
ATOM 3385 N N . GLU B 2 157 ? 52.38800 55.67900 53.06900 1.000 24.78000 157 GLU B N 1
ATOM 3386 C CA . GLU B 2 157 ? 52.78100 56.30800 51.81400 1.000 24.49000 157 GLU B CA 1
ATOM 3387 C C . GLU B 2 157 ? 51.91700 55.92400 50.61800 1.000 27.93000 157 GLU B C 1
ATOM 3388 O O . GLU B 2 157 ? 52.06300 56.54700 49.55600 1.000 25.49000 157 GLU B O 1
ATOM 3394 N N . THR B 2 158 ? 51.05500 54.90700 50.73100 1.000 23.09000 158 THR B N 1
ATOM 3395 C CA . THR B 2 158 ? 50.27100 54.45600 49.58100 1.000 19.46000 158 THR B CA 1
ATOM 3396 C C . THR B 2 158 ? 48.79900 54.37000 49.94800 1.000 22.53000 158 THR B C 1
ATOM 3397 O O . THR B 2 158 ? 48.39800 54.57100 51.10200 1.000 19.86000 158 THR B O 1
ATOM 3401 N N . TYR B 2 159 ? 47.99200 54.02400 48.94700 1.000 22.48000 159 TYR B N 1
ATOM 3402 C CA . TYR B 2 159 ? 46.57200 53.78000 49.15400 1.000 21.09000 159 TYR B CA 1
ATOM 3403 C C . TYR B 2 159 ? 46.26600 52.31000 49.43600 1.000 23.80000 159 TYR B C 1
ATOM 3404 O O . TYR B 2 159 ? 45.10500 51.90700 49.36100 1.000 21.65000 159 TYR B O 1
ATOM 3413 N N . CYS B 2 160 ? 47.27300 51.50200 49.75300 1.000 22.02000 160 CYS B N 1
ATOM 3414 C CA . CYS B 2 160 ? 47.04500 50.08900 49.99600 1.000 19.62000 160 CYS B CA 1
ATOM 3415 C C . CYS B 2 160 ? 46.74200 49.84300 51.45800 1.000 24.30000 160 CYS B C 1
ATOM 3416 O O . CYS B 2 160 ? 47.05100 50.66100 52.33200 1.000 21.91000 160 CYS B O 1
ATOM 3419 N N . GLY B 2 161 ? 46.16700 48.66900 51.72200 1.000 21.89000 161 GLY B N 1
ATOM 3420 C CA . GLY B 2 161 ? 45.89600 48.25600 53.08200 1.000 18.53000 161 GLY B CA 1
ATOM 3421 C C . GLY B 2 161 ? 46.50000 46.90400 53.40500 1.000 19.33000 161 GLY B C 1
ATOM 3422 O O . GLY B 2 161 ? 47.29400 46.36000 52.63100 1.000 18.75000 161 GLY B O 1
ATOM 3423 N N . LEU B 2 162 ? 46.11800 46.34600 54.54500 1.000 22.57000 162 LEU B N 1
ATOM 3424 C CA . LEU B 2 162 ? 46.67900 45.10100 55.04800 1.000 19.32000 162 LEU B CA 1
ATOM 3425 C C . LEU B 2 162 ? 45.61700 44.00700 55.03000 1.000 16.25000 162 LEU B C 1
ATOM 3426 O O . LEU B 2 162 ? 44.53000 44.18500 55.58200 1.000 16.49000 162 LEU B O 1
ATOM 3431 N N . LEU B 2 163 ? 45.93100 42.87800 54.40100 1.000 19.02000 163 LEU B N 1
ATOM 3432 C CA . LEU B 2 163 ? 45.19200 41.62700 54.59100 1.000 17.61000 163 LEU B CA 1
ATOM 3433 C C . LEU B 2 16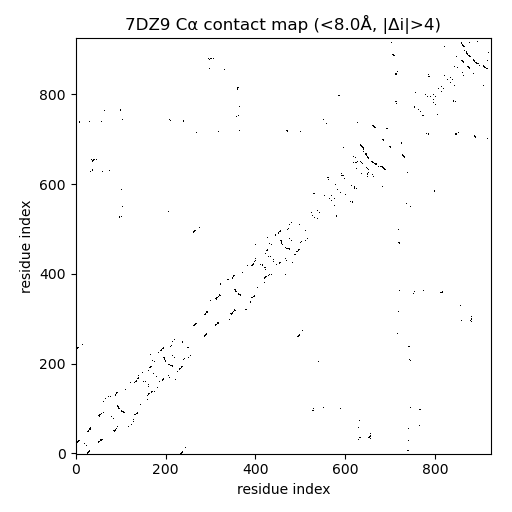3 ? 46.02900 40.80200 55.55900 1.000 17.82000 163 LEU B C 1
ATOM 3434 O O . LEU B 2 163 ? 47.13900 40.37800 55.21300 1.000 14.95000 163 LEU B O 1
ATOM 3439 N N . PHE B 2 164 ? 45.55100 40.62400 56.78500 1.000 19.05000 164 PHE B N 1
ATOM 3440 C CA . PHE B 2 164 ? 46.41800 40.07000 57.82200 1.000 18.58000 164 PHE B CA 1
ATOM 3441 C C . PHE B 2 164 ? 46.23300 38.56900 57.88900 1.000 17.51000 164 PHE B C 1
ATOM 3442 O O . PHE B 2 164 ? 45.12800 38.09700 58.16300 1.000 16.64000 164 PHE B O 1
ATOM 3450 N N . ASP B 2 165 ? 47.30800 37.82000 57.63200 1.000 16.27000 165 ASP B N 1
ATOM 3451 C CA . ASP B 2 165 ? 47.27500 36.36600 57.73200 1.000 19.21000 165 ASP B CA 1
ATOM 3452 C C . ASP B 2 165 ? 47.77800 35.96600 59.11900 1.000 19.36000 165 ASP B C 1
ATOM 3453 O O . ASP B 2 165 ? 48.97700 36.08300 59.42300 1.000 18.15000 165 ASP B O 1
ATOM 3458 N N . ILE B 2 166 ? 46.85900 35.46400 59.94500 1.000 19.00000 166 ILE B N 1
ATOM 3459 C CA . ILE B 2 166 ? 47.16400 35.18500 61.34700 1.000 16.55000 166 ILE B CA 1
ATOM 3460 C C . ILE B 2 166 ? 48.17000 34.04800 61.47100 1.000 19.39000 166 ILE B C 1
ATOM 3461 O O . ILE B 2 166 ? 49.09100 34.10500 62.29300 1.000 21.10000 166 ILE B O 1
ATOM 3466 N N . SER B 2 167 ? 48.02200 32.99700 60.66500 1.000 16.32000 167 SER B N 1
ATOM 3467 C CA . SER B 2 167 ? 48.96200 31.89600 60.80100 1.000 16.82000 167 SER B CA 1
ATOM 3468 C C . SER B 2 167 ? 50.29700 32.20200 60.12600 1.000 18.83000 167 SER B C 1
ATOM 3469 O O . SER B 2 167 ? 51.33800 31.70900 60.58700 1.000 16.55000 167 SER B O 1
ATOM 3472 N N . ASN B 2 168 ? 50.30400 33.00400 59.04800 1.000 16.68000 168 ASN B N 1
ATOM 3473 C CA . ASN B 2 168 ? 51.58200 33.47600 58.50800 1.000 16.83000 168 ASN B CA 1
ATOM 3474 C C . ASN B 2 168 ? 52.38100 34.22900 59.56900 1.000 15.78000 168 ASN B C 1
ATOM 3475 O O . ASN B 2 168 ? 53.60100 34.05600 59.68200 1.000 18.49000 168 ASN B O 1
ATOM 3480 N N . ALA B 2 169 ? 51.71400 35.08100 60.34300 1.000 15.79000 169 ALA B N 1
ATOM 3481 C CA . ALA B 2 169 ? 52.40400 35.82900 61.39100 1.000 15.73000 169 ALA B CA 1
ATOM 3482 C C . ALA B 2 169 ? 52.83900 34.91700 62.53200 1.000 16.09000 169 ALA B C 1
ATOM 3483 O O . ALA B 2 169 ? 53.91100 35.11400 63.11100 1.000 17.47000 169 ALA B O 1
ATOM 3485 N N . PHE B 2 170 ? 52.02900 33.90500 62.86200 1.000 15.95000 170 PHE B N 1
ATOM 3486 C CA . PHE B 2 170 ? 52.47400 32.92200 63.84400 1.000 19.08000 170 PHE B CA 1
ATOM 3487 C C . PHE B 2 170 ? 53.71200 32.18600 63.34700 1.000 19.45000 170 PHE B C 1
ATOM 3488 O O . PHE B 2 170 ? 54.68000 32.00400 64.09700 1.000 19.65000 170 PHE B O 1
ATOM 3496 N N . ILE B 2 171 ? 53.70400 31.79800 62.06800 1.000 14.92000 171 ILE B N 1
ATOM 3497 C CA . ILE B 2 171 ? 54.84400 31.11800 61.45400 1.000 18.05000 171 ILE B CA 1
ATOM 3498 C C . ILE B 2 171 ? 56.09300 31.98000 61.54900 1.000 18.72000 171 ILE B C 1
ATOM 3499 O O . ILE B 2 171 ? 57.18400 31.49200 61.87500 1.000 19.52000 171 ILE B O 1
ATOM 3504 N N . ALA B 2 172 ? 55.95700 33.27800 61.26000 1.000 17.10000 172 ALA B N 1
ATOM 3505 C CA . ALA B 2 172 ? 57.11400 34.16200 61.32200 1.000 14.13000 172 ALA B CA 1
ATOM 3506 C C . ALA B 2 172 ? 57.64600 34.25900 62.74000 1.000 17.11000 172 ALA B C 1
ATOM 3507 O O . ALA B 2 172 ? 58.86400 34.30300 62.94900 1.000 20.13000 172 ALA B O 1
ATOM 3509 N N . GLU B 2 173 ? 56.74700 34.31400 63.73000 1.000 17.23000 173 GLU B N 1
ATOM 3510 C CA . GLU B 2 173 ? 57.17500 34.35200 65.12700 1.000 19.58000 173 GLU B CA 1
ATOM 3511 C C . GLU B 2 173 ? 58.02600 33.13800 65.47700 1.000 19.93000 173 GLU B C 1
ATOM 3512 O O . GLU B 2 173 ? 59.11100 33.27200 66.05300 1.000 20.66000 173 GLU B O 1
ATOM 3518 N N . VAL B 2 174 ? 57.55500 31.94300 65.12000 1.000 17.22000 174 VAL B N 1
ATOM 3519 C CA . VAL B 2 174 ? 58.34200 30.73300 65.34900 1.000 17.62000 174 VAL B CA 1
ATOM 3520 C C . VAL B 2 174 ? 59.66100 30.79900 64.58300 1.000 18.11000 174 VAL B C 1
ATOM 3521 O O . VAL B 2 174 ? 60.72300 30.49900 65.12800 1.000 21.66000 174 VAL B O 1
ATOM 3525 N N . ASN B 2 175 ? 59.61400 31.20400 63.30600 1.000 14.74000 175 ASN B N 1
ATOM 3526 C CA . ASN B 2 175 ? 60.76400 31.02000 62.42400 1.000 15.34000 175 ASN B CA 1
ATOM 3527 C C . ASN B 2 175 ? 61.86400 32.05400 62.66200 1.000 19.68000 175 ASN B C 1
ATOM 3528 O O . ASN B 2 175 ? 63.05000 31.70000 62.65500 1.000 16.87000 175 ASN B O 1
ATOM 3533 N N . ILE B 2 176 ? 61.50800 33.32900 62.85000 1.000 15.81000 176 ILE B N 1
ATOM 3534 C CA . ILE B 2 176 ? 62.48900 34.40400 62.95200 1.000 20.97000 176 ILE B CA 1
ATOM 3535 C C . ILE B 2 176 ? 62.36700 35.17300 64.26200 1.000 20.36000 176 ILE B C 1
ATOM 3536 O O . ILE B 2 176 ? 63.02500 36.19400 64.43200 1.000 20.94000 176 ILE B O 1
ATOM 3541 N N . LYS B 2 177 ? 61.53300 34.70100 65.19100 1.000 17.42000 177 LYS B N 1
ATOM 3542 C CA . LYS B 2 177 ? 61.34700 35.33900 66.50000 1.000 23.45000 177 LYS B CA 1
ATOM 3543 C C . LYS B 2 177 ? 60.76500 36.75000 66.38100 1.000 23.47000 177 LYS B C 1
ATOM 3544 O O . LYS B 2 177 ? 60.96500 37.59700 67.25400 1.000 22.79000 177 LYS B O 1
ATOM 3550 N N . GLN B 2 178 ? 60.04000 37.03300 65.30700 1.000 25.51000 178 GLN B N 1
ATOM 3551 C CA . GLN B 2 178 ? 59.28100 38.28000 65.24100 1.000 28.06000 178 GLN B CA 1
ATOM 3552 C C . GLN B 2 178 ? 58.07500 38.16800 66.16300 1.000 29.05000 178 GLN B C 1
ATOM 3553 O O . GLN B 2 178 ? 57.14100 37.41500 65.88100 1.000 32.28000 178 GLN B O 1
ATOM 3559 N N . SER B 2 179 ? 58.10000 38.88500 67.28200 1.000 29.23000 179 SER B N 1
ATOM 3560 C CA . SER B 2 179 ? 56.94500 38.89900 68.16800 1.000 35.59000 179 SER B CA 1
ATOM 3561 C C . SER B 2 179 ? 55.68600 39.33800 67.42600 1.000 34.80000 179 SER B C 1
ATOM 3562 O O . SER B 2 179 ? 55.67600 40.37100 66.75100 1.000 31.98000 179 SER B O 1
ATOM 3565 N N . ARG B 2 180 ? 54.62400 38.53400 67.54500 1.000 39.16000 180 ARG B N 1
ATOM 3566 C CA . ARG B 2 180 ? 53.32500 38.91700 66.99600 1.000 39.34000 180 ARG B CA 1
ATOM 3567 C C . ARG B 2 180 ? 52.88600 40.29500 67.51000 1.000 39.42000 180 ARG B C 1
ATOM 3568 O O . ARG B 2 180 ? 52.23500 41.04900 66.77900 1.000 38.75000 180 ARG B O 1
ATOM 3576 N N . THR B 2 181 ? 53.24500 40.62600 68.76000 1.000 38.51000 181 THR B N 1
ATOM 3577 C CA . THR B 2 181 ? 52.98200 41.92300 69.37800 1.000 33.04000 181 THR B CA 1
ATOM 3578 C C . THR B 2 181 ? 53.12300 43.08200 68.40800 1.000 33.53000 181 THR B C 1
ATOM 3579 O O . THR B 2 181 ? 52.30400 44.00600 68.39300 1.000 36.39000 181 THR B O 1
ATOM 3583 N N . SER B 2 182 ? 54.18800 43.06600 67.62200 1.000 34.21000 182 SER B N 1
ATOM 3584 C CA . SER B 2 182 ? 54.49200 44.19400 66.75500 1.000 35.37000 182 SER B CA 1
ATOM 3585 C C . SER B 2 182 ? 53.40400 44.45500 65.72800 1.000 26.97000 182 SER B C 1
ATOM 3586 O O . SER B 2 182 ? 53.31600 45.57700 65.22800 1.000 31.42000 182 SER B O 1
ATOM 3589 N N . TRP B 2 183 ? 52.59500 43.44700 65.38000 1.000 23.82000 183 TRP B N 1
ATOM 3590 C CA . TRP B 2 183 ? 51.55100 43.65600 64.38000 1.000 24.55000 183 TRP B CA 1
ATOM 3591 C C . TRP B 2 183 ? 50.30900 44.35700 64.92300 1.000 25.15000 183 TRP B C 1
ATOM 3592 O O . TRP B 2 183 ? 49.52100 44.86500 64.12600 1.000 23.33000 183 TRP B O 1
ATOM 3603 N N . PHE B 2 184 ? 50.10600 44.40600 66.24300 1.000 22.31000 184 PHE B N 1
ATOM 3604 C CA . PHE B 2 184 ? 48.78400 44.77400 66.73800 1.000 25.39000 184 PHE B CA 1
ATOM 3605 C C . PHE B 2 184 ? 48.41300 46.21800 66.43300 1.000 28.15000 184 PHE B C 1
ATOM 3606 O O . PHE B 2 184 ? 47.22600 46.51800 66.26900 1.000 28.45000 184 PHE B O 1
ATOM 3614 N N . ASP B 2 185 ? 49.39800 47.10200 66.29000 1.000 25.66000 185 ASP B N 1
ATOM 3615 C CA . ASP B 2 185 ? 49.11600 48.46400 65.85500 1.000 30.17000 185 ASP B CA 1
ATOM 3616 C C . ASP B 2 185 ? 48.48300 48.48300 64.47200 1.000 31.44000 185 ASP B C 1
ATOM 3617 O O . ASP B 2 185 ? 47.58300 49.28900 64.20700 1.000 28.22000 185 ASP B O 1
ATOM 3622 N N . LEU B 2 186 ? 48.96100 47.62200 63.56900 1.000 25.73000 186 LEU B N 1
ATOM 3623 C CA . LEU B 2 186 ? 48.38900 47.54500 62.22800 1.000 29.35000 186 LEU B CA 1
ATOM 3624 C C . LEU B 2 186 ? 47.11900 46.70600 62.21700 1.000 27.78000 186 LEU B C 1
ATOM 3625 O O . LEU B 2 186 ? 46.17400 47.01700 61.48400 1.000 33.03000 186 LEU B O 1
ATOM 3630 N N . ILE B 2 187 ? 47.09000 45.63300 63.01200 1.000 25.52000 187 ILE B N 1
ATOM 3631 C CA . ILE B 2 187 ? 45.90600 44.78300 63.11300 1.000 26.89000 187 ILE B CA 1
ATOM 3632 C C . ILE B 2 187 ? 44.65600 45.61800 63.39700 1.000 31.51000 187 ILE B C 1
ATOM 3633 O O . ILE B 2 187 ? 43.56800 45.33200 62.87700 1.000 29.31000 187 ILE B O 1
ATOM 3638 N N . LYS B 2 188 ? 44.79100 46.66900 64.21900 1.000 33.11000 188 LYS B N 1
ATOM 3639 C CA . LYS B 2 188 ? 43.62300 47.44100 64.64900 1.000 34.52000 188 LYS B CA 1
ATOM 3640 C C . LYS B 2 188 ? 42.96700 48.22100 63.51700 1.000 34.22000 188 LYS B C 1
ATOM 3641 O O . LYS B 2 188 ? 41.85400 48.71600 63.69800 1.000 36.47000 188 LYS B O 1
ATOM 3647 N N . HIS B 2 189 ? 43.62200 48.37300 62.37300 1.000 32.57000 189 HIS B N 1
ATOM 3648 C CA . HIS B 2 189 ? 43.00800 49.01100 61.21600 1.000 34.90000 189 HIS B CA 1
ATOM 3649 C C . HIS B 2 189 ? 42.80900 48.02800 60.06600 1.000 32.67000 189 HIS B C 1
ATOM 3650 O O . HIS B 2 189 ? 42.77000 48.41300 58.89700 1.000 33.28000 189 HIS B O 1
ATOM 3657 N N . CYS B 2 190 ? 42.64500 46.75600 60.40300 1.000 30.03000 190 CYS B N 1
ATOM 3658 C CA . CYS B 2 190 ? 42.45100 45.68700 59.44000 1.000 26.68000 190 CYS B CA 1
ATOM 3659 C C . CYS B 2 190 ? 41.14800 44.97700 59.77100 1.000 19.31000 190 CYS B C 1
ATOM 3660 O O . CYS B 2 190 ? 40.83900 44.75800 60.94400 1.000 19.77000 190 CYS B O 1
ATOM 3663 N N . GLN B 2 191 ? 40.36500 44.63200 58.75100 1.000 21.48000 191 GLN B N 1
ATOM 3664 C CA . GLN B 2 191 ? 39.11900 43.90700 58.99600 1.000 19.12000 191 GLN B CA 1
ATOM 3665 C C . GLN B 2 191 ? 39.02000 42.60300 58.21300 1.000 19.82000 191 GLN B C 1
ATOM 3666 O O . GLN B 2 191 ? 38.07800 41.82800 58.44100 1.000 18.47000 191 GLN B O 1
ATOM 3672 N N . HIS B 2 192 ? 39.99800 42.30300 57.35900 1.000 17.69000 192 HIS B N 1
ATOM 3673 C CA . HIS B 2 192 ? 39.96400 41.13900 56.48200 1.000 22.19000 192 HIS B CA 1
ATOM 3674 C C . HIS B 2 192 ? 41.15100 40.23200 56.78600 1.000 21.28000 192 HIS B C 1
ATOM 3675 O O . HIS B 2 192 ? 42.29800 40.67600 56.73300 1.000 19.99000 192 HIS B O 1
ATOM 3682 N N . PHE B 2 193 ? 40.88700 38.95400 57.05900 1.000 18.83000 193 PHE B N 1
ATOM 3683 C CA . PHE B 2 193 ? 41.91600 38.10000 57.63700 1.000 19.08000 193 PHE B CA 1
ATOM 3684 C C . PHE B 2 193 ? 41.97400 36.73500 56.95500 1.000 22.47000 193 PHE B C 1
ATOM 3685 O O . PHE B 2 193 ? 41.02400 36.29300 56.29500 1.000 20.93000 193 PHE B O 1
ATOM 3693 N N . HIS B 2 194 ? 43.12700 36.08300 57.12800 1.000 16.84000 194 HIS B N 1
ATOM 3694 C CA . HIS B 2 194 ? 43.36100 34.69300 56.77000 1.000 16.66000 194 HIS B CA 1
ATOM 3695 C C . HIS B 2 194 ? 43.76800 33.91500 58.01800 1.000 18.72000 194 HIS B C 1
ATOM 3696 O O . HIS B 2 194 ? 44.39300 34.46700 58.92800 1.000 16.39000 194 HIS B O 1
ATOM 3703 N N . ILE B 2 195 ? 43.48000 32.61200 58.01100 1.000 18.10000 195 ILE B N 1
ATOM 3704 C CA . ILE B 2 195 ? 43.95900 31.67500 59.02400 1.000 18.25000 195 ILE B CA 1
ATOM 3705 C C . ILE B 2 195 ? 44.01500 30.29000 58.39000 1.000 19.91000 195 ILE B C 1
ATOM 3706 O O . ILE B 2 195 ? 43.16000 29.93900 57.56600 1.000 20.05000 195 ILE B O 1
ATOM 3711 N N . ALA B 2 196 ? 45.05100 29.51500 58.73000 1.000 19.71000 196 ALA B N 1
ATOM 3712 C CA . ALA B 2 196 ? 45.28300 28.23600 58.06300 1.000 17.04000 196 ALA B CA 1
ATOM 3713 C C . ALA B 2 196 ? 46.21000 27.36000 58.90100 1.000 17.20000 196 ALA B C 1
ATOM 3714 O O . ALA B 2 196 ? 46.75500 27.79200 59.91100 1.000 15.25000 196 ALA B O 1
ATOM 3716 N N . GLY B 2 197 ? 46.43900 26.13200 58.42700 1.000 19.52000 197 GLY B N 1
ATOM 3717 C CA . GLY B 2 197 ? 47.39000 25.23100 59.04000 1.000 19.63000 197 GLY B CA 1
ATOM 3718 C C . GLY B 2 197 ? 48.73700 25.25400 58.32400 1.000 19.37000 197 GLY B C 1
ATOM 3719 O O . GLY B 2 197 ? 48.92000 25.89900 57.29700 1.000 15.64000 197 GLY B O 1
ATOM 3720 N N . PHE B 2 198 ? 49.68600 24.51600 58.89100 1.000 17.64000 198 PHE B N 1
ATOM 3721 C CA . PHE B 2 198 ? 51.05100 24.50200 58.38200 1.000 17.50000 198 PHE B CA 1
ATOM 3722 C C . PHE B 2 198 ? 51.70100 23.17300 58.76200 1.000 20.47000 198 PHE B C 1
ATOM 3723 O O . PHE B 2 198 ? 51.08000 22.32000 59.39200 1.000 18.55000 198 PHE B O 1
ATOM 3731 N N . GLU B 2 199 ? 52.95900 22.99500 58.35300 1.000 21.58000 199 GLU B N 1
ATOM 3732 C CA . GLU B 2 199 ? 53.70800 21.77400 58.61800 1.000 18.81000 199 GLU B CA 1
ATOM 3733 C C . GLU B 2 199 ? 55.14200 22.10800 58.99700 1.000 20.51000 199 GLU B C 1
ATOM 3734 O O . GLU B 2 199 ? 55.65200 23.19400 58.70500 1.000 19.02000 199 GLU B O 1
ATOM 3740 N N . ASN B 2 200 ? 55.80000 21.12900 59.61800 1.000 19.68000 200 ASN B N 1
ATOM 3741 C CA . ASN B 2 200 ? 57.22700 21.23200 59.88400 1.000 24.44000 200 ASN B CA 1
ATOM 3742 C C . ASN B 2 200 ? 58.03200 21.01800 58.61400 1.000 20.20000 200 ASN B C 1
ATOM 3743 O O . ASN B 2 200 ? 57.76600 20.09300 57.84700 1.000 19.27000 200 ASN B O 1
ATOM 3748 N N . ALA B 2 201 ? 59.03900 21.86800 58.40700 1.000 18.19000 201 ALA B N 1
ATOM 3749 C CA . ALA B 2 201 ? 60.06000 21.58900 57.40600 1.000 19.42000 201 ALA B CA 1
ATOM 3750 C C . ALA B 2 201 ? 60.80300 20.30300 57.77000 1.000 22.93000 201 ALA B C 1
ATOM 3751 O O . ALA B 2 201 ? 60.75500 19.86800 58.92200 1.000 22.16000 201 ALA B O 1
ATOM 3753 N N . PRO B 2 202 ? 61.52400 19.69300 56.81700 1.000 24.13000 202 PRO B N 1
ATOM 3754 C CA . PRO B 2 202 ? 62.36800 18.53500 57.16400 1.000 22.27000 202 PRO B CA 1
ATOM 3755 C C . PRO B 2 202 ? 63.23900 18.82500 58.38200 1.000 25.02000 202 PRO B C 1
ATOM 3756 O O . PRO B 2 202 ? 63.80300 19.91400 58.52400 1.000 21.00000 202 PRO B O 1
ATOM 3760 N N . ASP B 2 203 ? 63.30200 17.84800 59.29000 1.000 21.28000 203 ASP B N 1
ATOM 3761 C CA . ASP B 2 203 ? 64.09300 17.94900 60.51700 1.000 24.13000 203 ASP B CA 1
ATOM 3762 C C . ASP B 2 203 ? 63.66900 19.14800 61.36000 1.000 23.16000 203 ASP B C 1
ATOM 3763 O O . ASP B 2 203 ? 64.48100 19.73300 62.06300 1.000 21.01000 203 ASP B O 1
ATOM 3768 N N . ASN B 2 204 ? 62.38500 19.51700 61.28300 1.000 26.80000 204 ASN B N 1
ATOM 3769 C CA . ASN B 2 204 ? 61.79900 20.61700 62.06000 1.000 25.07000 204 ASN B CA 1
ATOM 3770 C C . ASN B 2 204 ? 62.65900 21.88200 62.05700 1.000 18.86000 204 ASN B C 1
ATOM 3771 O O . ASN B 2 204 ? 62.79000 22.55200 63.07500 1.000 18.91000 204 ASN B O 1
ATOM 3776 N N . GLN B 2 205 ? 63.22600 22.24000 60.90100 1.000 16.86000 205 GLN B N 1
ATOM 3777 C CA . GLN B 2 205 ? 64.07300 23.42500 60.85200 1.000 16.61000 205 GLN B CA 1
ATOM 3778 C C . GLN B 2 205 ? 63.28400 24.73300 60.82200 1.000 19.39000 205 GLN B C 1
ATOM 3779 O O . GLN B 2 205 ? 63.82600 25.77100 61.21200 1.000 16.19000 205 GLN B O 1
ATOM 3785 N N . PHE B 2 206 ? 62.03500 24.71800 60.35800 1.000 19.94000 206 PHE B N 1
ATOM 3786 C CA . PHE B 2 206 ? 61.17300 25.90200 60.35300 1.000 18.88000 206 PHE B CA 1
ATOM 3787 C C . PHE B 2 206 ? 59.76500 25.41900 60.04500 1.000 20.19000 206 PHE B C 1
ATOM 3788 O O . PHE B 2 206 ? 59.55700 24.25000 59.70800 1.000 21.37000 206 PHE B O 1
ATOM 3796 N N . LEU B 2 207 ? 58.79400 26.32100 60.18400 1.000 16.53000 207 LEU B N 1
ATOM 3797 C CA . LEU B 2 207 ? 57.42900 26.00100 59.78600 1.000 18.01000 207 LEU B CA 1
ATOM 3798 C C . LEU B 2 207 ? 57.19600 26.43300 58.34700 1.000 17.54000 207 LEU B C 1
ATOM 3799 O O . LEU B 2 207 ? 57.61000 27.51800 57.93800 1.000 21.37000 207 LEU B O 1
ATOM 3804 N N . VAL B 2 208 ? 56.53300 25.56900 57.58400 1.000 18.92000 208 VAL B N 1
ATOM 3805 C CA . VAL B 2 208 ? 56.21700 25.79400 56.17700 1.000 16.33000 208 VAL B CA 1
ATOM 3806 C C . VAL B 2 208 ? 54.72700 26.07700 56.08500 1.000 19.12000 208 VAL B C 1
ATOM 3807 O O . VAL B 2 208 ? 53.90900 25.34900 56.66500 1.000 16.79000 208 VAL B O 1
ATOM 3811 N N . ASP B 2 209 ? 54.37900 27.11400 55.33300 1.000 17.80000 209 ASP B N 1
ATOM 3812 C CA . ASP B 2 209 ? 53.01300 27.62800 55.23900 1.000 18.66000 209 ASP B CA 1
ATOM 3813 C C . ASP B 2 209 ? 52.25000 26.83100 54.17300 1.000 18.21000 209 ASP B C 1
ATOM 3814 O O . ASP B 2 209 ? 51.96600 27.31100 53.07700 1.000 20.47000 209 ASP B O 1
ATOM 3819 N N . THR B 2 210 ? 51.92800 25.57500 54.50800 1.000 20.26000 210 THR B N 1
ATOM 3820 C CA . THR B 2 210 ? 51.37500 24.65400 53.51200 1.000 21.19000 210 THR B CA 1
ATOM 3821 C C . THR B 2 210 ? 49.86900 24.78000 53.30700 1.000 17.72000 210 THR B C 1
ATOM 3822 O O . THR B 2 210 ? 49.36800 24.29700 52.28700 1.000 19.98000 210 THR B O 1
ATOM 3826 N N . HIS B 2 211 ? 49.12500 25.34800 54.26100 1.000 18.67000 211 HIS B N 1
ATOM 3827 C CA . HIS B 2 211 ? 47.65200 25.33500 54.20600 1.000 19.32000 211 HIS B CA 1
ATOM 3828 C C . HIS B 2 211 ? 47.12800 23.90600 54.02800 1.000 23.36000 211 HIS B C 1
ATOM 3829 O O . HIS B 2 211 ? 46.19300 23.65200 53.26400 1.000 21.60000 211 HIS B O 1
ATOM 3836 N N . SER B 2 212 ? 47.74900 22.95900 54.73300 1.000 21.95000 212 SER B N 1
ATOM 3837 C CA . SER B 2 212 ? 47.51300 21.54000 54.51400 1.000 21.36000 212 SER B CA 1
ATOM 3838 C C . SER B 2 212 ? 47.02600 20.78700 55.74700 1.000 24.14000 212 SER B C 1
ATOM 3839 O O . SER B 2 212 ? 46.76500 19.58600 55.64500 1.000 23.29000 212 SER B O 1
ATOM 3842 N N . GLN B 2 213 ? 46.96000 21.42700 56.91300 1.000 24.71000 213 GLN B N 1
ATOM 3843 C CA . GLN B 2 213 ? 46.56800 20.77200 58.15600 1.000 25.30000 213 GLN B CA 1
ATOM 3844 C C . GLN B 2 213 ? 45.52600 21.62500 58.86800 1.000 25.97000 213 GLN B C 1
ATOM 3845 O O . GLN B 2 213 ? 45.25500 22.76700 58.48000 1.000 25.01000 213 GLN B O 1
ATOM 3851 N N . CYS B 2 214 ? 44.96900 21.08100 59.95100 1.000 23.75000 214 CYS B N 1
ATOM 3852 C CA . CYS B 2 214 ? 44.01900 21.85000 60.73600 1.000 23.20000 214 CYS B CA 1
ATOM 3853 C C . CYS B 2 214 ? 44.74500 22.94800 61.50500 1.000 23.98000 214 CYS B C 1
ATOM 3854 O O . CYS B 2 214 ? 45.94800 22.88100 61.74500 1.000 22.68000 214 CYS B O 1
ATOM 3857 N N . ILE B 2 215 ? 43.99700 23.98400 61.86300 1.000 25.34000 215 ILE B N 1
ATOM 3858 C CA . ILE B 2 215 ? 44.56100 25.09900 62.60900 1.000 22.84000 215 ILE B CA 1
ATOM 3859 C C . ILE B 2 215 ? 44.88000 24.64200 64.02500 1.000 23.18000 215 ILE B C 1
ATOM 3860 O O . ILE B 2 215 ? 44.05200 24.01000 64.69300 1.000 23.53000 215 ILE B O 1
ATOM 3865 N N . GLU B 2 216 ? 46.08600 24.95400 64.49100 1.000 21.71000 216 GLU B N 1
ATOM 3866 C CA . GLU B 2 216 ? 46.51300 24.48200 65.79700 1.000 27.46000 216 GLU B CA 1
ATOM 3867 C C . GLU B 2 216 ? 46.05000 25.42500 66.90900 1.000 23.82000 216 GLU B C 1
ATOM 3868 O O . GLU B 2 216 ? 45.79200 26.61200 66.68900 1.000 24.13000 216 GLU B O 1
ATOM 3874 N N . GLU B 2 217 ? 45.96200 24.87200 68.12300 1.000 22.88000 217 GLU B N 1
ATOM 3875 C CA . GLU B 2 217 ? 45.45800 25.61100 69.28100 1.000 23.28000 217 GLU B CA 1
ATOM 3876 C C . GLU B 2 217 ? 46.18400 26.92900 69.52900 1.000 22.40000 217 GLU B C 1
ATOM 3877 O O . GLU B 2 217 ? 45.50100 27.94000 69.74900 1.000 25.73000 217 GLU B O 1
ATOM 3883 N N . PRO B 2 218 ? 47.52400 27.01200 69.50500 1.000 23.72000 218 PRO B N 1
ATOM 3884 C CA . PRO B 2 218 ? 48.16000 28.33600 69.67400 1.000 21.19000 218 PRO B CA 1
ATOM 3885 C C . PRO B 2 218 ? 47.75700 29.34500 68.60000 1.000 23.66000 218 PRO B C 1
ATOM 3886 O O . PRO B 2 218 ? 47.78500 30.56000 68.84600 1.000 21.54000 218 PRO B O 1
ATOM 3890 N N . VAL B 2 219 ? 47.40800 28.88500 67.39900 1.000 22.63000 219 VAL B N 1
ATOM 3891 C CA . VAL B 2 219 ? 46.98200 29.83300 66.37600 1.000 23.34000 219 VAL B CA 1
ATOM 3892 C C . VAL B 2 219 ? 45.55500 30.30600 66.63500 1.000 19.96000 219 VAL B C 1
ATOM 3893 O O . VAL B 2 219 ? 45.26100 31.50000 66.50800 1.000 21.29000 219 VAL B O 1
ATOM 3897 N N . LEU B 2 220 ? 44.65900 29.40100 67.05300 1.000 18.47000 220 LEU B N 1
ATOM 3898 C CA . LEU B 2 220 ? 43.31200 29.82700 67.44000 1.000 22.52000 220 LEU B CA 1
ATOM 3899 C C . LEU B 2 220 ? 43.36300 30.80800 68.61300 1.000 24.93000 220 LEU B C 1
ATOM 3900 O O . LEU B 2 220 ? 42.58100 31.76700 68.66600 1.000 26.46000 220 LEU B O 1
ATOM 3905 N N . SER B 2 221 ? 44.31400 30.61800 69.54100 1.000 22.60000 221 SER B N 1
ATOM 3906 C CA . SER B 2 221 ? 44.42600 31.55200 70.66200 1.000 22.69000 221 SER B CA 1
ATOM 3907 C C . SER B 2 221 ? 44.93700 32.91500 70.18400 1.000 23.94000 221 SER B C 1
ATOM 3908 O O . SER B 2 221 ? 44.50200 33.95800 70.67800 1.000 23.25000 221 SER B O 1
ATOM 3911 N N . PHE B 2 222 ? 45.81400 32.92000 69.17200 1.000 25.75000 222 PHE B N 1
ATOM 3912 C CA . PHE B 2 222 ? 46.17200 34.14900 68.46600 1.000 24.87000 222 PHE B CA 1
ATOM 3913 C C . PHE B 2 222 ? 44.94600 34.76800 67.79700 1.000 23.52000 222 PHE B C 1
ATOM 3914 O O . PHE B 2 222 ? 44.76500 35.99000 67.82100 1.000 23.94000 222 PHE B O 1
ATOM 3922 N N . LEU B 2 223 ? 44.08600 33.93800 67.20100 1.000 24.28000 223 LEU B N 1
ATOM 3923 C CA . LEU B 2 223 ? 42.85200 34.45100 66.60500 1.000 22.22000 223 LEU B CA 1
ATOM 3924 C C . LEU B 2 223 ? 42.02500 35.21400 67.62700 1.000 23.59000 223 LEU B C 1
ATOM 3925 O O . LEU B 2 223 ? 41.50600 36.29600 67.33400 1.000 25.41000 223 LEU B O 1
ATOM 3930 N N . GLN B 2 224 ? 41.92900 34.68600 68.84900 1.000 27.68000 224 GLN B N 1
ATOM 3931 C CA . GLN B 2 224 ? 41.12200 35.34200 69.87300 1.000 26.86000 224 GLN B CA 1
ATOM 3932 C C . GLN B 2 224 ? 41.74400 36.67000 70.29000 1.000 26.47000 224 GLN B C 1
ATOM 3933 O O . GLN B 2 224 ? 41.02900 37.65400 70.51600 1.000 23.20000 224 GLN B O 1
ATOM 3939 N N . GLU B 2 225 ? 43.07400 36.73400 70.33700 1.000 22.69000 225 GLU B N 1
ATOM 3940 C CA . GLU B 2 225 ? 43.72800 38.01400 70.56500 1.000 24.91000 225 GLU B CA 1
ATOM 3941 C C . GLU B 2 225 ? 43.36900 39.01200 69.46800 1.000 26.92000 225 GLU B C 1
ATOM 3942 O O . GLU B 2 225 ? 43.07600 40.18100 69.75100 1.000 24.06000 225 GLU B O 1
ATOM 3948 N N . VAL B 2 226 ? 43.37100 38.56700 68.20600 1.000 24.25000 226 VAL B N 1
ATOM 3949 C CA . VAL B 2 226 ? 43.02500 39.47500 67.11700 1.000 23.22000 226 VAL B CA 1
ATOM 3950 C C . VAL B 2 226 ? 41.58200 39.93100 67.26700 1.000 20.81000 226 VAL B C 1
ATOM 3951 O O . VAL B 2 226 ? 41.27900 41.12600 67.17500 1.000 20.89000 226 VAL B O 1
ATOM 3955 N N . ASN B 2 227 ? 40.68700 38.99300 67.57000 1.000 21.27000 227 ASN B N 1
ATOM 3956 C CA . ASN B 2 227 ? 39.27700 39.32400 67.74400 1.000 24.62000 227 ASN B CA 1
ATOM 3957 C C . ASN B 2 227 ? 39.07800 40.36000 68.83900 1.000 27.86000 227 ASN B C 1
ATOM 3958 O O . ASN B 2 227 ? 38.19400 41.21500 68.72600 1.000 28.13000 227 ASN B O 1
ATOM 3963 N N . ASN B 2 228 ? 39.89600 40.31500 69.89300 1.000 26.96000 228 ASN B N 1
ATOM 3964 C CA . ASN B 2 228 ? 39.76300 41.30200 70.96000 1.000 28.94000 228 ASN B CA 1
ATOM 3965 C C . ASN B 2 228 ? 40.30600 42.66500 70.54800 1.000 27.83000 228 ASN B C 1
ATOM 3966 O O . ASN B 2 228 ? 39.91500 43.68000 71.12400 1.000 28.50000 228 ASN B O 1
ATOM 3971 N N . ALA B 2 229 ? 41.24000 42.70800 69.59900 1.000 28.04000 229 ALA B N 1
ATOM 3972 C CA . ALA B 2 229 ? 41.91100 43.95500 69.24300 1.000 27.80000 229 ALA B CA 1
ATOM 3973 C C . ALA B 2 229 ? 41.22600 44.74000 68.12900 1.000 27.97000 229 ALA B C 1
ATOM 3974 O O . ALA B 2 229 ? 41.48900 45.93700 67.98100 1.000 30.72000 229 ALA B O 1
ATOM 3976 N N . THR B 2 230 ? 40.39400 44.10100 67.32000 1.000 27.29000 230 THR B N 1
ATOM 3977 C CA . THR B 2 230 ? 39.87500 44.74600 66.12100 1.000 29.80000 230 THR B CA 1
ATOM 3978 C C . THR B 2 230 ? 38.56900 44.05700 65.74700 1.000 29.43000 230 THR B C 1
ATOM 3979 O O . THR B 2 230 ? 38.13400 43.11700 66.41500 1.000 32.12000 230 THR B O 1
ATOM 3983 N N . SER B 2 231 ? 37.92000 44.55600 64.69700 1.000 30.43000 231 SER B N 1
ATOM 3984 C CA . SER B 2 231 ? 36.66600 43.98700 64.21500 1.000 29.04000 231 SER B CA 1
ATOM 3985 C C . SER B 2 231 ? 36.97400 43.09800 63.02300 1.000 23.14000 231 SER B C 1
ATOM 3986 O O . SER B 2 231 ? 37.53400 43.56300 62.03000 1.000 28.35000 231 SER B O 1
ATOM 3989 N N . ILE B 2 232 ? 36.65300 41.81600 63.13000 1.000 22.09000 232 ILE B N 1
ATOM 3990 C CA . ILE B 2 232 ? 36.90100 40.88700 62.03500 1.000 24.17000 232 ILE B CA 1
ATOM 3991 C C . ILE B 2 232 ? 35.67600 40.90500 61.12600 1.000 24.86000 232 ILE B C 1
ATOM 3992 O O . ILE B 2 232 ? 34.66100 40.27200 61.41400 1.000 23.17000 232 ILE B O 1
ATOM 3997 N N . ALA B 2 233 ? 35.77800 41.62500 60.01000 1.000 21.91000 233 ALA B N 1
ATOM 3998 C CA . ALA B 2 233 ? 34.69800 41.59600 59.03300 1.000 20.92000 233 ALA B CA 1
ATOM 3999 C C . ALA B 2 233 ? 34.66500 40.26500 58.29400 1.000 22.39000 233 ALA B C 1
ATOM 4000 O O . ALA B 2 233 ? 33.59800 39.66400 58.13300 1.000 24.36000 233 ALA B O 1
ATOM 4002 N N . THR B 2 234 ? 35.82000 39.80200 57.80300 1.000 21.71000 234 THR B N 1
ATOM 4003 C CA . THR B 2 234 ? 35.90800 38.54400 57.07500 1.000 20.64000 234 THR B CA 1
ATOM 4004 C C . THR B 2 234 ? 37.17400 37.81000 57.48800 1.000 20.86000 234 THR B C 1
ATOM 4005 O O . THR B 2 234 ? 38.18900 38.42400 57.82400 1.000 18.82000 234 THR B O 1
ATOM 4009 N N . ILE B 2 235 ? 37.09500 36.48700 57.45600 1.000 17.58000 235 ILE B N 1
ATOM 4010 C CA . ILE B 2 235 ? 38.25000 35.62800 57.65900 1.000 20.91000 235 ILE B CA 1
ATOM 4011 C C . ILE B 2 235 ? 38.12700 34.45000 56.70200 1.000 19.15000 235 ILE B C 1
ATOM 4012 O O . ILE B 2 235 ? 37.09900 33.76600 56.66800 1.000 21.12000 235 ILE B O 1
ATOM 4017 N N . SER B 2 236 ? 39.16800 34.21300 55.92200 1.000 20.00000 236 SER B N 1
ATOM 4018 C CA . SER B 2 236 ? 39.19300 33.08600 55.00800 1.000 19.85000 236 SER B CA 1
ATOM 4019 C C . SER B 2 236 ? 39.99600 31.96500 55.66300 1.000 21.23000 236 SER B C 1
ATOM 4020 O O . SER B 2 236 ? 41.15400 32.17000 56.06200 1.000 20.30000 236 SER B O 1
ATOM 4023 N N . VAL B 2 237 ? 39.37000 30.79300 55.78600 1.000 17.35000 237 VAL B N 1
ATOM 4024 C CA . VAL B 2 237 ? 40.00000 29.60400 56.35300 1.000 17.64000 237 VAL B CA 1
ATOM 4025 C C . VAL B 2 237 ? 40.61200 28.84100 55.17700 1.000 20.12000 237 VAL B C 1
ATOM 4026 O O . VAL B 2 237 ? 39.90900 28.16400 54.43500 1.000 20.09000 237 VAL B O 1
ATOM 4030 N N . GLU B 2 238 ? 41.92800 28.92800 55.01300 1.000 17.12000 238 GLU B N 1
ATOM 4031 C CA . GLU B 2 238 ? 42.55900 28.46800 53.77800 1.000 17.18000 238 GLU B CA 1
ATOM 4032 C C . GLU B 2 238 ? 42.89300 26.97900 53.81900 1.000 20.30000 238 GLU B C 1
ATOM 4033 O O . GLU B 2 238 ? 43.29000 26.43900 54.85700 1.000 19.40000 238 GLU B O 1
ATOM 4039 N N . ARG B 2 239 ? 42.75300 26.32200 52.67100 1.000 20.14000 239 ARG B N 1
ATOM 4040 C CA . ARG B 2 239 ? 43.22000 24.94600 52.52600 1.000 21.62000 239 ARG B CA 1
ATOM 4041 C C . ARG B 2 239 ? 43.61100 24.73900 51.07100 1.000 24.45000 239 ARG B C 1
ATOM 4042 O O . ARG B 2 239 ? 42.86600 25.14000 50.17100 1.000 19.88000 239 ARG B O 1
ATOM 4050 N N . ASP B 2 240 ? 44.79000 24.13900 50.84500 1.000 23.72000 240 ASP B N 1
ATOM 4051 C CA . ASP B 2 240 ? 45.28700 23.92000 49.49900 1.000 21.61000 240 ASP B CA 1
ATOM 4052 C C . ASP B 2 240 ? 45.69600 22.48700 49.21800 1.000 23.89000 240 ASP B C 1
ATOM 4053 O O . ASP B 2 240 ? 45.96200 22.15900 48.05400 1.000 21.70000 240 ASP B O 1
ATOM 4058 N N . GLU B 2 241 ? 45.76500 21.63900 50.23600 1.000 22.79000 241 GLU B N 1
ATOM 4059 C CA . GLU B 2 241 ? 46.02700 20.21500 50.10200 1.000 26.09000 241 GLU B CA 1
ATOM 4060 C C . GLU B 2 241 ? 45.21800 19.51800 51.17800 1.000 25.01000 241 GLU B C 1
ATOM 4061 O O . GLU B 2 241 ? 44.72300 20.15300 52.11100 1.000 22.08000 241 GLU B O 1
ATOM 4067 N N . ASN B 2 242 ? 45.10600 18.19500 51.04700 1.000 25.83000 242 ASN B N 1
ATOM 4068 C CA . ASN B 2 242 ? 44.39600 17.36000 52.00500 1.000 24.74000 242 ASN B CA 1
ATOM 4069 C C . ASN B 2 242 ? 42.93800 17.79800 52.14000 1.000 24.23000 242 ASN B C 1
ATOM 4070 O O . ASN B 2 242 ? 42.47700 18.21400 53.20300 1.000 26.15000 242 ASN B O 1
ATOM 4075 N N . PHE B 2 243 ? 42.21100 17.67900 51.03300 1.000 24.09000 243 PHE B N 1
ATOM 4076 C CA . PHE B 2 243 ? 40.84500 18.18800 50.93200 1.000 24.76000 243 PHE B CA 1
ATOM 4077 C C . PHE B 2 243 ? 39.84700 17.21900 51.57100 1.000 29.91000 243 PHE B C 1
ATOM 4078 O O . PHE B 2 243 ? 38.96100 16.65600 50.92800 1.000 33.49000 243 PHE B O 1
ATOM 4086 N N . ASP B 2 244 ? 40.03400 17.01800 52.87400 1.000 25.93000 244 ASP B N 1
ATOM 4087 C CA . ASP B 2 244 ? 39.09500 16.27800 53.70300 1.000 29.08000 244 ASP B CA 1
ATOM 4088 C C . ASP B 2 244 ? 38.04700 17.25000 54.24700 1.000 27.40000 244 ASP B C 1
ATOM 4089 O O . ASP B 2 244 ? 38.37800 18.14200 55.03600 1.000 26.52000 244 ASP B O 1
ATOM 4094 N N . VAL B 2 245 ? 36.78500 17.06900 53.84100 1.000 24.75000 245 VAL B N 1
ATOM 4095 C CA . VAL B 2 245 ? 35.73700 18.02300 54.22800 1.000 28.66000 245 VAL B CA 1
ATOM 4096 C C . VAL B 2 245 ? 35.60700 18.11400 55.75100 1.000 29.60000 245 VAL B C 1
ATOM 4097 O O . VAL B 2 245 ? 35.37900 19.20100 56.30500 1.000 26.77000 245 VAL B O 1
ATOM 4101 N N . SER B 2 246 ? 35.77500 16.98900 56.45700 1.000 24.29000 246 SER B N 1
ATOM 4102 C CA . SER B 2 246 ? 35.62700 17.01400 57.91100 1.000 31.11000 246 SER B CA 1
ATOM 4103 C C . SER B 2 246 ? 36.70100 17.87700 58.56000 1.000 25.30000 246 SER B C 1
ATOM 4104 O O . SER B 2 246 ? 36.42400 18.60600 59.51900 1.000 24.84000 246 SER B O 1
ATOM 4107 N N . ASP B 2 247 ? 37.93000 17.82100 58.03600 1.000 25.81000 247 ASP B N 1
ATOM 4108 C CA . ASP B 2 247 ? 39.00800 18.64800 58.57200 1.000 24.26000 247 ASP B CA 1
ATOM 4109 C C . ASP B 2 247 ? 38.77700 20.12300 58.26900 1.000 23.78000 247 ASP B C 1
ATOM 4110 O O . ASP B 2 247 ? 38.96600 20.98500 59.14200 1.000 25.67000 247 ASP B O 1
ATOM 4115 N N . TRP B 2 248 ? 38.36900 20.43300 57.03900 1.000 20.00000 248 TRP B N 1
ATOM 4116 C CA . TRP B 2 248 ? 38.10400 21.82100 56.67900 1.000 21.28000 248 TRP B CA 1
ATOM 4117 C C . TRP B 2 248 ? 36.94600 22.38600 57.49400 1.000 22.26000 248 TRP B C 1
ATOM 4118 O O . TRP B 2 248 ? 37.00100 23.53400 57.95800 1.000 20.26000 248 TRP B O 1
ATOM 4129 N N . ALA B 2 249 ? 35.88200 21.59700 57.66100 1.000 22.00000 249 ALA B N 1
ATOM 4130 C CA . ALA B 2 249 ? 34.75300 22.01800 58.48700 1.000 24.88000 249 ALA B CA 1
ATOM 4131 C C . ALA B 2 249 ? 35.16300 22.20400 59.94300 1.000 21.93000 249 ALA B C 1
ATOM 4132 O O . ALA B 2 249 ? 34.74900 23.17300 60.58800 1.000 22.93000 249 ALA B O 1
ATOM 4134 N N . LEU B 2 250 ? 35.97600 21.28500 60.47700 1.000 23.94000 250 LEU B N 1
ATOM 4135 C CA . LEU B 2 250 ? 36.47800 21.42500 61.84500 1.000 22.05000 250 LEU B CA 1
ATOM 4136 C C . LEU B 2 250 ? 37.21600 22.74800 62.03500 1.000 22.59000 250 LEU B C 1
ATOM 4137 O O . LEU B 2 250 ? 37.02500 23.43300 63.04900 1.000 23.24000 250 LEU B O 1
ATOM 4142 N N . ASP B 2 251 ? 38.06300 23.12700 61.07300 1.000 24.45000 251 ASP B N 1
ATOM 4143 C CA . ASP B 2 251 ? 38.72100 24.43100 61.13700 1.000 20.44000 251 ASP B CA 1
ATOM 4144 C C . ASP B 2 251 ? 37.69900 25.54900 61.15200 1.000 18.64000 251 ASP B C 1
ATOM 4145 O O . ASP B 2 251 ? 37.82500 26.51500 61.90900 1.000 21.85000 251 ASP B O 1
ATOM 4150 N N . ILE B 2 252 ? 36.70800 25.46500 60.26300 1.000 23.08000 252 ILE B N 1
ATOM 4151 C CA . ILE B 2 252 ? 35.69400 26.51300 60.17100 1.000 21.67000 252 ILE B CA 1
ATOM 4152 C C . ILE B 2 252 ? 34.91500 26.61200 61.48000 1.000 20.93000 252 ILE B C 1
ATOM 4153 O O . ILE B 2 252 ? 34.73200 27.70200 62.02700 1.000 17.30000 252 ILE B O 1
ATOM 4158 N N . ASP B 2 253 ? 34.47400 25.46700 62.01300 1.000 22.00000 253 ASP B N 1
ATOM 4159 C CA . ASP B 2 253 ? 33.78000 25.44300 63.30300 1.000 22.43000 253 ASP B CA 1
ATOM 4160 C C . ASP B 2 253 ? 34.65600 26.02800 64.40700 1.000 24.60000 253 ASP B C 1
ATOM 4161 O O . ASP B 2 253 ? 34.19400 26.84000 65.21800 1.000 24.05000 253 ASP B O 1
ATOM 4166 N N . ASN B 2 254 ? 35.93600 25.62500 64.45300 1.000 22.50000 254 ASN B N 1
ATOM 4167 C CA . ASN B 2 254 ? 36.81100 26.10300 65.51900 1.000 23.86000 254 ASN B CA 1
ATOM 4168 C C . ASN B 2 254 ? 36.98800 27.61200 65.44700 1.000 23.15000 254 ASN B C 1
ATOM 4169 O O . ASN B 2 254 ? 37.00300 28.29700 66.47900 1.000 23.19000 254 ASN B O 1
ATOM 4174 N N . VAL B 2 255 ? 37.07700 28.16000 64.23800 1.000 22.12000 255 VAL B N 1
ATOM 4175 C CA . VAL B 2 255 ? 37.23700 29.60400 64.11000 1.000 23.15000 255 VAL B CA 1
ATOM 4176 C C . VAL B 2 255 ? 35.98700 30.32800 64.61500 1.000 26.48000 255 VAL B C 1
ATOM 4177 O O . VAL B 2 255 ? 36.08000 31.29000 65.39000 1.000 23.26000 255 VAL B O 1
ATOM 4181 N N . ARG B 2 256 ? 34.80100 29.85400 64.21500 1.000 24.78000 256 ARG B N 1
ATOM 4182 C CA . ARG B 2 256 ? 33.56000 30.46600 64.68700 1.000 23.73000 256 ARG B CA 1
ATOM 4183 C C . ARG B 2 256 ? 33.41100 30.31900 66.20200 1.000 28.24000 256 ARG B C 1
ATOM 4184 O O . ARG B 2 256 ? 33.06100 31.27500 66.90400 1.000 29.53000 256 ARG B O 1
ATOM 4192 N N . ASN B 2 257 ? 33.68000 29.12200 66.72300 1.000 28.93000 257 ASN B N 1
ATOM 4193 C CA . ASN B 2 257 ? 33.55700 28.88900 68.15900 1.000 31.15000 257 ASN B CA 1
ATOM 4194 C C . ASN B 2 257 ? 34.54100 29.75100 68.94800 1.000 33.82000 257 ASN B C 1
ATOM 4195 O O . ASN B 2 257 ? 34.19700 30.27600 70.01300 1.000 33.41000 257 ASN B O 1
ATOM 4200 N N . ARG B 2 258 ? 35.76400 29.92200 68.43400 1.000 33.67000 258 ARG B N 1
ATOM 4201 C CA . ARG B 2 258 ? 36.78400 30.65300 69.18300 1.000 30.65000 258 ARG B CA 1
ATOM 4202 C C . ARG B 2 258 ? 36.39800 32.10600 69.40900 1.000 33.84000 258 ARG B C 1
ATOM 4203 O O . ARG B 2 258 ? 36.74600 32.68700 70.44100 1.000 33.62000 258 ARG B O 1
ATOM 4211 N N . VAL B 2 259 ? 35.68400 32.71500 68.46500 1.000 33.11000 259 VAL B N 1
ATOM 4212 C CA . VAL B 2 259 ? 35.31000 34.11300 68.62300 1.000 36.46000 259 VAL B CA 1
ATOM 4213 C C . VAL B 2 259 ? 33.91400 34.28500 69.20200 1.000 42.06000 259 VAL B C 1
ATOM 4214 O O . VAL B 2 259 ? 33.48200 35.42700 69.42200 1.000 44.38000 259 VAL B O 1
ATOM 4218 N N . SER B 2 260 ? 33.18600 33.19500 69.43600 1.000 44.70000 260 SER B N 1
ATOM 4219 C CA . SER B 2 260 ? 31.82500 33.26300 69.96200 1.000 44.81000 260 SER B CA 1
ATOM 4220 C C . SER B 2 260 ? 31.81500 33.58400 71.45900 1.000 42.15000 260 SER B C 1
ATOM 4221 O O . SER B 2 260 ? 32.86200 33.62500 72.10700 1.000 45.83000 260 SER B O 1
ATOM 4224 N N . MET C 3 1 ? 90.88900 18.59000 52.71900 1.000 47.54000 1 MET D N 1
ATOM 4225 C CA . MET C 3 1 ? 90.48300 19.01600 51.38100 1.000 49.93000 1 MET D CA 1
ATOM 4226 C C . MET C 3 1 ? 88.99500 18.76400 51.17000 1.000 46.07000 1 MET D C 1
ATOM 4227 O O . MET C 3 1 ? 88.35300 17.99000 51.89000 1.000 38.42000 1 MET D O 1
ATOM 4232 N N . GLU C 3 2 ? 88.42600 19.40500 50.12800 1.000 43.68000 2 GLU D N 1
ATOM 4233 C CA . GLU C 3 2 ? 87.02400 19.11300 49.86300 1.000 41.36000 2 GLU D CA 1
ATOM 4234 C C . GLU C 3 2 ? 86.90300 17.81300 49.10400 1.000 36.80000 2 GLU D C 1
ATOM 4235 O O . GLU C 3 2 ? 85.83500 17.21500 49.08100 1.000 36.40000 2 GLU D O 1
ATOM 4241 N N . GLU C 3 3 ? 87.99800 17.34100 48.51800 1.000 37.79000 3 GLU D N 1
ATOM 4242 C CA . GLU C 3 3 ? 87.97100 16.03200 47.87600 1.000 39.14000 3 GLU D CA 1
ATOM 4243 C C . GLU C 3 3 ? 87.84200 14.91800 48.90900 1.000 34.21000 3 GLU D C 1
ATOM 4244 O O . GLU C 3 3 ? 87.12700 13.93400 48.69200 1.000 34.99000 3 GLU D O 1
ATOM 4250 N N . ILE C 3 4 ? 88.52100 15.06200 50.04000 1.000 31.81000 4 ILE D N 1
ATOM 4251 C CA . ILE C 3 4 ? 88.37800 14.08300 51.11200 1.000 32.07000 4 ILE D CA 1
ATOM 4252 C C . ILE C 3 4 ? 86.95700 14.11300 51.65500 1.000 28.18000 4 ILE D C 1
ATOM 4253 O O . ILE C 3 4 ? 86.33900 13.06800 51.87400 1.000 30.47000 4 ILE D O 1
ATOM 4258 N N . LEU C 3 5 ? 86.41300 15.31200 51.86300 1.000 28.47000 5 LEU D N 1
ATOM 4259 C CA . LEU C 3 5 ? 85.03100 15.43700 52.31300 1.000 26.30000 5 LEU D CA 1
ATOM 4260 C C . LEU C 3 5 ? 84.06400 14.85700 51.28900 1.000 26.84000 5 LEU D C 1
ATOM 4261 O O . LEU C 3 5 ? 83.16100 14.09000 51.63500 1.000 24.75000 5 LEU D O 1
ATOM 4266 N N . ASP C 3 6 ? 84.26400 15.18100 50.00800 1.000 28.06000 6 ASP D N 1
ATOM 4267 C CA . ASP C 3 6 ? 83.39400 14.64600 48.96400 1.000 27.89000 6 ASP D CA 1
ATOM 4268 C C . ASP C 3 6 ? 83.36700 13.12000 48.98600 1.000 26.67000 6 ASP D C 1
ATOM 4269 O O . ASP C 3 6 ? 82.30100 12.51400 48.83000 1.000 25.15000 6 ASP D O 1
ATOM 4274 N N . ARG C 3 7 ? 84.52600 12.47500 49.19000 1.000 24.55000 7 ARG D N 1
ATOM 4275 C CA . ARG C 3 7 ? 84.55000 11.01600 49.15900 1.000 28.93000 7 ARG D CA 1
ATOM 4276 C C . ARG C 3 7 ? 83.93300 10.41800 50.40800 1.000 25.65000 7 ARG D C 1
ATOM 4277 O O . ARG C 3 7 ? 83.50100 9.26000 50.38200 1.000 25.55000 7 ARG D O 1
ATOM 4285 N N . ILE C 3 8 ? 83.80300 11.20400 51.47400 1.000 22.52000 8 ILE D N 1
ATOM 4286 C CA . ILE C 3 8 ? 83.14400 10.68300 52.66100 1.000 22.27000 8 ILE D CA 1
ATOM 4287 C C . ILE C 3 8 ? 81.64000 10.60400 52.44800 1.000 22.30000 8 ILE D C 1
ATOM 4288 O O . ILE C 3 8 ? 80.99300 9.64100 52.88400 1.000 17.45000 8 ILE D O 1
ATOM 4293 N N . ILE C 3 9 ? 81.05400 11.60700 51.78100 1.000 22.67000 9 ILE D N 1
ATOM 4294 C CA . ILE C 3 9 ? 79.61300 11.57800 51.54500 1.000 22.72000 9 ILE D CA 1
ATOM 4295 C C . ILE C 3 9 ? 79.26400 10.92300 50.21800 1.000 21.52000 9 ILE D C 1
ATOM 4296 O O . ILE C 3 9 ? 78.11900 10.47700 50.03500 1.000 21.86000 9 ILE D O 1
ATOM 4301 N N . ASN C 3 10 ? 80.22100 10.81500 49.30900 1.000 21.78000 10 ASN D N 1
ATOM 4302 C CA . ASN C 3 10 ? 79.97700 10.35100 47.93900 1.000 22.27000 10 ASN D CA 1
ATOM 4303 C C . ASN C 3 10 ? 81.10400 9.38400 47.58300 1.000 23.04000 10 ASN D C 1
ATOM 4304 O O . ASN C 3 10 ? 81.93700 9.65400 46.71300 1.000 24.16000 10 ASN D O 1
ATOM 4309 N N . PRO C 3 11 ? 81.17200 8.24200 48.27100 1.000 22.98000 11 PRO D N 1
ATOM 4310 C CA . PRO C 3 11 ? 82.39800 7.42100 48.21200 1.000 25.36000 11 PRO D CA 1
ATOM 4311 C C . PRO C 3 11 ? 82.66600 6.72400 46.88900 1.000 28.06000 11 PRO D C 1
ATOM 4312 O O . PRO C 3 11 ? 83.82400 6.37000 46.64000 1.000 29.97000 11 PRO D O 1
ATOM 4316 N N . LEU C 3 12 ? 81.67300 6.52800 46.02400 1.000 28.35000 12 LEU D N 1
ATOM 4317 C CA . LEU C 3 12 ? 81.87800 5.69500 44.84600 1.000 30.67000 12 LEU D CA 1
ATOM 4318 C C . LEU C 3 12 ? 82.46600 6.42000 43.63900 1.000 36.17000 12 LEU D C 1
ATOM 4319 O O . LEU C 3 12 ? 82.60700 5.80200 42.58300 1.000 47.85000 12 LEU D O 1
ATOM 4324 N N . SER C 3 13 ? 82.81700 7.68800 43.73900 1.000 35.92000 13 SER D N 1
ATOM 4325 C CA . SER C 3 13 ? 83.72100 8.23600 42.73600 1.000 48.09000 13 SER D CA 1
ATOM 4326 C C . SER C 3 13 ? 85.00700 7.41200 42.65000 1.000 50.72000 13 SER D C 1
ATOM 4327 O O . SER C 3 13 ? 85.47600 6.83800 43.64000 1.000 54.10000 13 SER D O 1
ATOM 4330 N N . ALA C 3 14 ? 85.56900 7.33800 41.44200 1.000 54.46000 14 ALA D N 1
ATOM 4331 C CA . ALA C 3 14 ? 86.88000 6.73700 41.21400 1.000 52.61000 14 ALA D CA 1
ATOM 4332 C C . ALA C 3 14 ? 88.02100 7.75700 41.24700 1.000 58.13000 14 ALA D C 1
ATOM 4333 O O . ALA C 3 14 ? 89.16400 7.37700 40.97600 1.000 56.69000 14 ALA D O 1
ATOM 4335 N N . LYS C 3 15 ? 87.72700 9.03900 41.51600 1.000 56.51000 15 LYS D N 1
ATOM 4336 C CA . LYS C 3 15 ? 88.74900 10.06800 41.69700 1.000 57.45000 15 LYS D CA 1
ATOM 4337 C C . LYS C 3 15 ? 89.82000 9.60300 42.68400 1.000 52.74000 15 LYS D C 1
ATOM 4338 O O . LYS C 3 15 ? 89.49300 9.21600 43.81500 1.000 49.82000 15 LYS D O 1
ATOM 4344 N N . PRO C 3 16 ? 91.09300 9.67500 42.31600 1.000 56.65000 16 PRO D N 1
ATOM 4345 C CA . PRO C 3 16 ? 92.13900 9.04700 43.12600 1.000 48.84000 16 PRO D CA 1
ATOM 4346 C C . PRO C 3 16 ? 92.34700 9.73300 44.46700 1.000 45.36000 16 PRO D C 1
ATOM 4347 O O . PRO C 3 16 ? 92.16000 10.94600 44.62100 1.000 38.61000 16 PRO D O 1
ATOM 4351 N N . LEU C 3 17 ? 92.71100 8.91700 45.45700 1.000 38.70000 17 LEU D N 1
ATOM 4352 C CA . LEU C 3 17 ? 93.12200 9.39100 46.76700 1.000 35.22000 17 LEU D CA 1
ATOM 4353 C C . LEU C 3 17 ? 94.45300 8.74800 47.11700 1.000 26.99000 17 LEU D C 1
ATOM 4354 O O . LEU C 3 17 ? 94.71500 7.60000 46.74900 1.000 26.12000 17 LEU D O 1
ATOM 4359 N N . THR C 3 18 ? 95.27400 9.47400 47.87600 1.000 26.13000 18 THR D N 1
ATOM 4360 C CA . THR C 3 18 ? 96.47200 8.87500 48.44900 1.000 23.12000 18 THR D CA 1
ATOM 4361 C C . THR C 3 18 ? 96.07700 7.82400 49.48200 1.000 26.10000 18 THR D C 1
ATOM 4362 O O . THR C 3 18 ? 94.92400 7.75900 49.92800 1.000 24.33000 18 THR D O 1
ATOM 4366 N N . LYS C 3 19 ? 97.04800 6.99300 49.87400 1.000 22.21000 19 LYS D N 1
ATOM 4367 C CA . LYS C 3 19 ? 96.75400 5.95000 50.85100 1.000 24.06000 19 LYS D CA 1
ATOM 4368 C C . LYS C 3 19 ? 96.25900 6.55000 52.16500 1.000 23.57000 19 LYS D C 1
ATOM 4369 O O . LYS C 3 19 ? 95.24700 6.10500 52.71200 1.000 25.48000 19 LYS D O 1
ATOM 4375 N N . LYS C 3 20 ? 96.93400 7.58900 52.66700 1.000 22.65000 20 LYS D N 1
ATOM 4376 C CA . LYS C 3 20 ? 96.48000 8.23600 53.89900 1.000 23.92000 20 LYS D CA 1
ATOM 4377 C C . LYS C 3 20 ? 95.05200 8.77800 53.76000 1.000 25.73000 20 LYS D C 1
ATOM 4378 O O . LYS C 3 20 ? 94.20100 8.53600 54.62400 1.000 20.59000 20 LYS D O 1
ATOM 4384 N N . GLU C 3 21 ? 94.76700 9.50900 52.67300 1.000 24.29000 21 GLU D N 1
ATOM 4385 C CA . GLU C 3 21 ? 93.40900 10.02700 52.47700 1.000 26.11000 21 GLU D CA 1
ATOM 4386 C C . GLU C 3 21 ? 92.38600 8.89600 52.38800 1.000 25.70000 21 GLU D C 1
ATOM 4387 O O . GLU C 3 21 ? 91.28000 9.00100 52.93900 1.000 24.26000 21 GLU D O 1
ATOM 4393 N N . HIS C 3 22 ? 92.73200 7.81700 51.68100 1.000 23.07000 22 HIS D N 1
ATOM 4394 C CA . HIS C 3 22 ? 91.80000 6.70400 51.51900 1.000 28.05000 22 HIS D CA 1
ATOM 4395 C C . HIS C 3 22 ? 91.54500 6.00100 52.84400 1.000 24.89000 22 HIS D C 1
ATOM 4396 O O . HIS C 3 22 ? 90.40300 5.64400 53.15400 1.000 22.10000 22 HIS D O 1
ATOM 4403 N N . ILE C 3 23 ? 92.59100 5.81200 53.65000 1.000 23.03000 23 ILE D N 1
ATOM 4404 C CA . ILE C 3 23 ? 92.38400 5.14500 54.92900 1.000 21.60000 23 ILE D CA 1
ATOM 4405 C C . ILE C 3 23 ? 91.54800 6.02700 55.86500 1.000 21.41000 23 ILE D C 1
ATOM 4406 O O . ILE C 3 23 ? 90.68900 5.52100 56.59300 1.000 18.80000 23 ILE D O 1
ATOM 4411 N N . TYR C 3 24 ? 91.71600 7.35300 55.80000 1.000 18.23000 24 TYR D N 1
ATOM 4412 C CA . TYR C 3 24 ? 90.88100 8.24100 56.60400 1.000 18.18000 24 TYR D CA 1
ATOM 4413 C C . TYR C 3 24 ? 89.41100 8.17300 56.18200 1.000 21.33000 24 TYR D C 1
ATOM 4414 O O . TYR C 3 24 ? 88.52800 7.94700 57.01700 1.000 22.01000 24 TYR D O 1
ATOM 4423 N N . THR C 3 25 ? 89.12200 8.38300 54.88800 1.000 17.46000 25 THR D N 1
ATOM 4424 C CA . THR C 3 25 ? 87.73400 8.34000 54.43800 1.000 22.21000 25 THR D CA 1
ATOM 4425 C C . THR C 3 25 ? 87.10500 6.98800 54.75700 1.000 23.33000 25 THR D C 1
ATOM 4426 O O . THR C 3 25 ? 85.94000 6.92000 55.17100 1.000 19.21000 25 THR D O 1
ATOM 4430 N N . SER C 3 26 ? 87.86800 5.89900 54.57100 1.000 19.42000 26 SER D N 1
ATOM 4431 C CA . SER C 3 26 ? 87.34600 4.57900 54.90800 1.000 24.21000 26 SER D CA 1
ATOM 4432 C C . SER C 3 26 ? 87.10000 4.47200 56.40300 1.000 22.22000 26 SER D C 1
ATOM 4433 O O . SER C 3 26 ? 86.08900 3.90400 56.84000 1.000 22.26000 26 SER D O 1
ATOM 4436 N N . LEU C 3 27 ? 88.00600 5.03100 57.20000 1.000 20.24000 27 LEU D N 1
ATOM 4437 C CA . LEU C 3 27 ? 87.83400 4.97900 58.64300 1.000 25.22000 27 LEU D CA 1
ATOM 4438 C C . LEU C 3 27 ? 86.54300 5.68700 59.06600 1.000 20.75000 27 LEU D C 1
ATOM 4439 O O . LEU C 3 27 ? 85.72800 5.11800 59.79600 1.000 20.22000 27 LEU D O 1
ATOM 4444 N N . VAL C 3 28 ? 86.33200 6.91700 58.58600 1.000 20.04000 28 VAL D N 1
ATOM 4445 C CA . VAL C 3 28 ? 85.12400 7.68000 58.92400 1.000 19.28000 28 VAL D CA 1
ATOM 4446 C C . VAL C 3 28 ? 83.87400 6.93200 58.47600 1.000 21.92000 28 VAL D C 1
ATOM 4447 O O . VAL C 3 28 ? 82.92700 6.74800 59.24700 1.000 24.03000 28 VAL D O 1
ATOM 4451 N N . LEU C 3 29 ? 83.87300 6.44600 57.23600 1.000 21.96000 29 LEU D N 1
ATOM 4452 C CA . LEU C 3 29 ? 82.74900 5.64500 56.75800 1.000 22.15000 29 LEU D CA 1
ATOM 4453 C C . LEU C 3 29 ? 82.57600 4.38600 57.59800 1.000 22.43000 29 LEU D C 1
ATOM 4454 O O . LEU C 3 29 ? 81.44800 3.94500 57.85100 1.000 22.65000 29 LEU D O 1
ATOM 4459 N N . GLN C 3 30 ? 83.66300 3.77800 58.05800 1.000 22.70000 30 GLN D N 1
ATOM 4460 C CA . GLN C 3 30 ? 83.56000 2.50600 58.82300 1.000 25.31000 30 GLN D CA 1
ATOM 4461 C C . GLN C 3 30 ? 82.80200 2.74100 60.13300 1.000 21.04000 30 GLN D C 1
ATOM 4462 O O . GLN C 3 30 ? 82.12000 1.82800 60.59600 1.000 18.79000 30 GLN D O 1
ATOM 4468 N N . SER C 3 31 ? 82.92200 3.94300 60.68700 1.000 20.85000 31 SER D N 1
ATOM 4469 C CA . SER C 3 31 ? 82.26100 4.20700 61.97100 1.000 20.30000 31 SER D CA 1
ATOM 4470 C C . SER C 3 31 ? 80.74600 4.08800 61.87100 1.000 20.66000 31 SER D C 1
ATOM 4471 O O . SER C 3 31 ? 80.10700 3.57100 62.79000 1.000 21.51000 31 SER D O 1
ATOM 4474 N N . SER C 3 32 ? 80.14400 4.61300 60.80100 1.000 21.01000 32 SER D N 1
ATOM 4475 C CA . SER C 3 32 ? 78.69700 4.50200 60.65200 1.000 19.17000 32 SER D CA 1
ATOM 4476 C C . SER C 3 32 ? 78.27900 3.07200 60.31000 1.000 20.56000 32 SER D C 1
ATOM 4477 O O . SER C 3 32 ? 77.20900 2.62600 60.73800 1.000 22.16000 32 SER D O 1
ATOM 4480 N N . GLN C 3 33 ? 79.10700 2.32100 59.57800 1.000 18.77000 33 GLN D N 1
ATOM 4481 C CA . GLN C 3 33 ? 78.76900 0.91900 59.34700 1.000 23.71000 33 GLN D CA 1
ATOM 4482 C C . GLN C 3 33 ? 78.81800 0.11600 60.64500 1.000 21.02000 33 GLN D C 1
ATOM 4483 O O . GLN C 3 33 ? 77.95500 -0.74600 60.88000 1.000 20.14000 33 GLN D O 1
ATOM 4489 N N . SER C 3 34 ? 79.84800 0.34300 61.46600 1.000 20.46000 34 SER D N 1
ATOM 4490 C CA . SER C 3 34 ? 79.95600 -0.35200 62.74900 1.000 19.66000 34 SER D CA 1
ATOM 4491 C C . SER C 3 34 ? 78.73700 -0.10800 63.62700 1.000 22.17000 34 SER D C 1
ATOM 4492 O O . SER C 3 34 ? 78.25200 -1.02500 64.30400 1.000 25.79000 34 SER D O 1
ATOM 4495 N N . LEU C 3 35 ? 78.25900 1.12800 63.67000 1.000 19.60000 35 LEU D N 1
ATOM 4496 C CA . LEU C 3 35 ? 77.07700 1.41600 64.47300 1.000 24.14000 35 LEU D CA 1
ATOM 4497 C C . LEU C 3 35 ? 75.91100 0.52900 64.05400 1.000 20.41000 35 LEU D C 1
ATOM 4498 O O . LEU C 3 35 ? 75.27100 -0.11800 64.88600 1.000 24.70000 35 LEU D O 1
ATOM 4503 N N . ILE C 3 36 ? 75.66700 0.43900 62.75000 1.000 21.71000 36 ILE D N 1
ATOM 4504 C CA . ILE C 3 36 ? 74.56900 -0.37700 62.24400 1.000 19.03000 36 ILE D CA 1
ATOM 4505 C C . ILE C 3 36 ? 74.81000 -1.85300 62.55200 1.000 22.51000 36 ILE D C 1
ATOM 4506 O O . ILE C 3 36 ? 73.92500 -2.55200 63.05700 1.000 21.98000 36 ILE D O 1
ATOM 4511 N N . LEU C 3 37 ? 76.01100 -2.35400 62.23300 1.000 22.76000 37 LEU D N 1
ATOM 4512 C CA . LEU C 3 37 ? 76.28000 -3.78300 62.38700 1.000 22.48000 37 LEU D CA 1
ATOM 4513 C C . LEU C 3 37 ? 76.24200 -4.19900 63.85800 1.000 26.02000 37 LEU D C 1
ATOM 4514 O O . LEU C 3 37 ? 75.66400 -5.24200 64.20300 1.000 23.51000 37 LEU D O 1
ATOM 4519 N N . SER C 3 38 ? 76.83300 -3.38900 64.74300 1.000 21.62000 38 SER D N 1
ATOM 4520 C CA . SER C 3 38 ? 76.84300 -3.75500 66.15500 1.000 24.62000 38 SER D CA 1
ATOM 4521 C C . SER C 3 38 ? 75.42700 -3.83000 66.72100 1.000 26.69000 38 SER D C 1
ATOM 4522 O O . SER C 3 38 ? 75.13000 -4.70200 67.53900 1.000 24.82000 38 SER D O 1
ATOM 4525 N N . ALA C 3 39 ? 74.53400 -2.94200 66.28300 1.000 24.26000 39 ALA D N 1
ATOM 4526 C CA . ALA C 3 39 ? 73.20900 -2.83400 66.87700 1.000 23.89000 39 ALA D CA 1
ATOM 4527 C C . ALA C 3 39 ? 72.15900 -3.72800 66.22500 1.000 24.25000 39 ALA D C 1
ATOM 4528 O O . ALA C 3 39 ? 71.06100 -3.86300 66.77500 1.000 24.26000 39 ALA D O 1
ATOM 4530 N N . CYS C 3 40 ? 72.42300 -4.28900 65.04800 1.000 23.63000 40 CYS D N 1
ATOM 4531 C CA . CYS C 3 40 ? 71.42100 -5.06800 64.31500 1.000 26.50000 40 CYS D CA 1
ATOM 4532 C C . CYS C 3 40 ? 71.96800 -6.44300 63.94600 1.000 27.72000 40 CYS D C 1
ATOM 4533 O O . CYS C 3 40 ? 72.28500 -6.71400 62.77800 1.000 27.52000 40 CYS D O 1
ATOM 4536 N N . PRO C 3 41 ? 72.03700 -7.36000 64.91400 1.000 27.41000 41 PRO D N 1
ATOM 4537 C CA . PRO C 3 41 ? 72.59000 -8.68900 64.61300 1.000 25.79000 41 PRO D CA 1
ATOM 4538 C C . PRO C 3 41 ? 71.79900 -9.43700 63.56000 1.000 26.36000 41 PRO D C 1
ATOM 4539 O O . PRO C 3 41 ? 72.36100 -10.30500 62.88900 1.000 31.58000 41 PRO D O 1
ATOM 4543 N N . SER C 3 42 ? 70.51900 -9.13200 63.38400 1.000 23.23000 42 SER D N 1
ATOM 4544 C CA . SER C 3 42 ? 69.75200 -9.81200 62.35400 1.000 28.08000 42 SER D CA 1
ATOM 4545 C C . SER C 3 42 ? 70.31800 -9.60300 60.95800 1.000 31.49000 42 SER D C 1
ATOM 4546 O O . SER C 3 42 ? 70.05900 -10.42800 60.07600 1.000 30.59000 42 SER D O 1
ATOM 4549 N N . LEU C 3 43 ? 71.09900 -8.53600 60.73200 1.000 28.00000 43 LEU D N 1
ATOM 4550 C CA . LEU C 3 43 ? 71.68400 -8.33900 59.41200 1.000 32.10000 43 LEU D CA 1
ATOM 4551 C C . LEU C 3 43 ? 72.63100 -9.47300 59.02700 1.000 34.80000 43 LEU D C 1
ATOM 4552 O O . LEU C 3 43 ? 72.89400 -9.66900 57.83600 1.000 33.66000 43 LEU D O 1
ATOM 4557 N N . GLN C 3 44 ? 73.12500 -10.24100 60.00100 1.000 34.43000 44 GLN D N 1
ATOM 4558 C CA . GLN C 3 44 ? 74.00100 -11.36600 59.68800 1.000 37.73000 44 GLN D CA 1
ATOM 4559 C C . GLN C 3 44 ? 73.26900 -12.48500 58.95700 1.000 37.79000 44 GLN D C 1
ATOM 4560 O O . GLN C 3 44 ? 73.92400 -13.36500 58.38600 1.000 38.27000 44 GLN D O 1
ATOM 4566 N N . SER C 3 45 ? 71.93300 -12.47400 58.96900 1.000 36.11000 45 SER D N 1
ATOM 4567 C CA . SER C 3 45 ? 71.15400 -13.41200 58.16500 1.000 39.23000 45 SER D CA 1
ATOM 4568 C C . SER C 3 45 ? 71.33100 -13.19100 56.66900 1.000 43.22000 45 SER D C 1
ATOM 4569 O O . SER C 3 45 ? 71.00300 -14.08300 55.87800 1.000 39.54000 45 SER D O 1
ATOM 4572 N N . GLN C 3 46 ? 71.80700 -12.01700 56.26000 1.000 38.18000 46 GLN D N 1
ATOM 4573 C CA . GLN C 3 46 ? 72.07600 -11.71100 54.85600 1.000 36.92000 46 GLN D CA 1
ATOM 4574 C C . GLN C 3 46 ? 73.47600 -11.11700 54.80300 1.000 37.15000 46 GLN D C 1
ATOM 4575 O O . GLN C 3 46 ? 73.62700 -9.89600 54.89300 1.000 33.43000 46 GLN D O 1
ATOM 4581 N N . ARG C 3 47 ? 74.48900 -11.97300 54.64800 1.000 34.58000 47 ARG D N 1
ATOM 4582 C CA . ARG C 3 47 ? 75.87000 -11.50300 54.73900 1.000 35.76000 47 ARG D CA 1
ATOM 4583 C C . ARG C 3 47 ? 76.20200 -10.46000 53.67600 1.000 30.20000 47 ARG D C 1
ATOM 4584 O O . ARG C 3 47 ? 77.09600 -9.63500 53.88700 1.000 33.37000 47 ARG D O 1
ATOM 4592 N N . GLN C 3 48 ? 75.50200 -10.46800 52.53700 1.000 30.02000 48 GLN D N 1
ATOM 4593 C CA . GLN C 3 48 ? 75.77500 -9.47100 51.50800 1.000 27.71000 48 GLN D CA 1
ATOM 4594 C C . GLN C 3 48 ? 75.46000 -8.05600 51.98500 1.000 29.81000 48 GLN D C 1
ATOM 4595 O O . GLN C 3 48 ? 76.04800 -7.09000 51.48800 1.000 31.94000 48 GLN D O 1
ATOM 4601 N N . PHE C 3 49 ? 74.53000 -7.90400 52.93000 1.000 29.73000 49 PHE D N 1
ATOM 4602 C CA . PHE C 3 49 ? 74.23400 -6.57700 53.45500 1.000 25.75000 49 PHE D CA 1
ATOM 4603 C C . PHE C 3 49 ? 75.35700 -6.04100 54.32600 1.000 26.43000 49 PHE D C 1
ATOM 4604 O O . PHE C 3 49 ? 75.40700 -4.83100 54.58100 1.000 25.45000 49 PHE D O 1
ATOM 4612 N N . CYS C 3 50 ? 76.27100 -6.90500 54.76200 1.000 24.37000 50 CYS D N 1
ATOM 4613 C CA . CYS C 3 50 ? 77.21800 -6.56300 55.80900 1.000 23.56000 50 CYS D CA 1
ATOM 4614 C C . CYS C 3 50 ? 78.59600 -6.17800 55.28300 1.000 25.64000 50 CYS D C 1
ATOM 4615 O O . CYS C 3 50 ? 79.47000 -5.82500 56.08200 1.000 23.18000 50 CYS D O 1
ATOM 4618 N N . SER C 3 51 ? 78.82700 -6.25300 53.97600 1.000 23.10000 51 SER D N 1
ATOM 4619 C CA . SER C 3 51 ? 80.13900 -5.90300 53.45000 1.000 22.04000 51 SER D CA 1
ATOM 4620 C C . SER C 3 51 ? 80.33100 -4.39100 53.49500 1.000 22.23000 51 SER D C 1
ATOM 4621 O O . SER C 3 51 ? 79.36400 -3.61300 53.46100 1.000 21.26000 51 SER D O 1
ATOM 4624 N N . PHE C 3 52 ? 81.59400 -3.97400 53.62300 1.000 18.02000 52 PHE D N 1
ATOM 4625 C CA . PHE C 3 52 ? 81.88600 -2.55000 53.59900 1.000 21.41000 52 PHE D CA 1
ATOM 4626 C C . PHE C 3 52 ? 81.53600 -1.92600 52.25000 1.000 23.15000 52 PHE D C 1
ATOM 4627 O O . PHE C 3 52 ? 81.09600 -0.77100 52.20000 1.000 20.66000 52 PHE D O 1
ATOM 4635 N N . GLU C 3 53 ? 81.71700 -2.66500 51.15000 1.000 19.66000 53 GLU D N 1
ATOM 4636 C CA . GLU C 3 53 ? 81.33500 -2.13100 49.84800 1.000 18.89000 53 GLU D CA 1
ATOM 4637 C C . GLU C 3 53 ? 79.83100 -1.89800 49.77700 1.000 22.22000 53 GLU D C 1
ATOM 4638 O O . GLU C 3 53 ? 79.37500 -0.90700 49.18700 1.000 20.56000 53 GLU D O 1
ATOM 4644 N N . TYR C 3 54 ? 79.04000 -2.80600 50.36500 1.000 18.11000 54 TYR D N 1
ATOM 4645 C CA . TYR C 3 54 ? 77.59900 -2.57300 50.44500 1.000 20.52000 54 TYR D CA 1
ATOM 4646 C C . TYR C 3 54 ? 77.30400 -1.30400 51.23200 1.000 17.82000 54 TYR D C 1
ATOM 4647 O O . TYR C 3 54 ? 76.45200 -0.50800 50.83500 1.000 22.68000 54 TYR D O 1
ATOM 4656 N N . HIS C 3 55 ? 78.01200 -1.09500 52.34700 1.000 18.54000 55 HIS D N 1
ATOM 4657 C CA . HIS C 3 55 ? 77.86800 0.14700 53.08700 1.000 19.52000 55 HIS D CA 1
ATOM 4658 C C . HIS C 3 55 ? 78.20300 1.34900 52.21400 1.000 19.79000 55 HIS D C 1
ATOM 4659 O O . HIS C 3 55 ? 77.46000 2.33700 52.20300 1.000 17.17000 55 HIS D O 1
ATOM 4666 N N . GLN C 3 56 ? 79.30100 1.26700 51.44500 1.000 18.21000 56 GLN D N 1
ATOM 4667 C CA . GLN C 3 56 ? 79.69000 2.37400 50.57100 1.000 17.96000 56 GLN D CA 1
ATOM 4668 C C . GLN C 3 56 ? 78.62100 2.65200 49.52200 1.000 22.45000 56 GLN D C 1
ATOM 4669 O O . GLN C 3 56 ? 78.33500 3.82000 49.20500 1.000 20.63000 56 GLN D O 1
ATOM 4675 N N . GLN C 3 57 ? 78.04100 1.58900 48.94800 1.000 22.44000 57 GLN D N 1
ATOM 4676 C CA . GLN C 3 57 ? 76.93200 1.76800 48.01400 1.000 26.18000 57 GLN D CA 1
ATOM 4677 C C . GLN C 3 57 ? 75.75100 2.43900 48.70500 1.000 23.88000 57 GLN D C 1
ATOM 4678 O O . GLN C 3 57 ? 75.12100 3.34300 48.14800 1.000 22.93000 57 GLN D O 1
ATOM 4684 N N . PHE C 3 58 ? 75.46000 2.02300 49.93600 1.000 19.89000 58 PHE D N 1
ATOM 4685 C CA . PHE C 3 58 ? 74.39200 2.64700 50.70800 1.000 21.85000 58 PHE D CA 1
ATOM 4686 C C . PHE C 3 58 ? 74.65400 4.14300 50.89300 1.000 21.92000 58 PHE D C 1
ATOM 4687 O O . PHE C 3 58 ? 73.78900 4.97400 50.59800 1.000 19.92000 58 PHE D O 1
ATOM 4695 N N . ILE C 3 59 ? 75.86100 4.51200 51.33900 1.000 20.33000 59 ILE D N 1
ATOM 4696 C CA . ILE C 3 59 ? 76.12000 5.92800 51.59100 1.000 19.89000 59 ILE D CA 1
ATOM 4697 C C . ILE C 3 59 ? 76.04300 6.72500 50.29400 1.000 20.54000 59 ILE D C 1
ATOM 4698 O O . ILE C 3 59 ? 75.52400 7.84900 50.27400 1.000 21.82000 59 ILE D O 1
ATOM 4703 N N . ASP C 3 60 ? 76.55500 6.16100 49.19300 1.000 18.99000 60 ASP D N 1
ATOM 4704 C CA . ASP C 3 60 ? 76.48200 6.83500 47.89900 1.000 17.78000 60 ASP D CA 1
ATOM 4705 C C . ASP C 3 60 ? 75.03600 7.07800 47.47900 1.000 20.70000 60 ASP D C 1
ATOM 4706 O O . ASP C 3 60 ? 74.69600 8.15800 46.98100 1.000 18.83000 60 ASP D O 1
ATOM 4711 N N . TRP C 3 61 ? 74.17900 6.07500 47.64700 1.000 20.07000 61 TRP D N 1
ATOM 4712 C CA . TRP C 3 61 ? 72.75800 6.25100 47.35800 1.000 21.49000 61 TRP D CA 1
ATOM 4713 C C . TRP C 3 61 ? 72.15200 7.34000 48.23700 1.000 21.89000 61 TRP D C 1
ATOM 4714 O O . TRP C 3 61 ? 71.30900 8.11900 47.78000 1.000 20.43000 61 TRP D O 1
ATOM 4725 N N . CYS C 3 62 ? 72.60600 7.44000 49.49000 1.000 19.13000 62 CYS D N 1
ATOM 4726 C CA . CYS C 3 62 ? 72.11000 8.48400 50.37500 1.000 19.08000 62 CYS D CA 1
ATOM 4727 C C . CYS C 3 62 ? 72.50400 9.85600 49.85600 1.000 20.93000 62 CYS D C 1
ATOM 4728 O O . CYS C 3 62 ? 71.73500 10.81200 49.99100 1.000 18.00000 62 CYS D O 1
ATOM 4731 N N . PHE C 3 63 ? 73.68500 9.96000 49.23100 1.000 19.92000 63 PHE D N 1
ATOM 4732 C CA . PHE C 3 63 ? 74.10800 11.23200 48.65900 1.000 22.93000 63 PHE D CA 1
ATOM 4733 C C . PHE C 3 63 ? 73.22400 11.60100 47.47400 1.000 21.62000 63 PHE D C 1
ATOM 4734 O O . PHE C 3 63 ? 72.66900 12.70400 47.42300 1.000 21.16000 63 PHE D O 1
ATOM 4742 N N . PHE C 3 64 ? 73.01900 10.65500 46.54900 1.000 20.29000 64 PHE D N 1
ATOM 4743 C CA . PHE C 3 64 ? 72.26600 10.97300 45.33700 1.000 24.11000 64 PHE D CA 1
ATOM 4744 C C . PHE C 3 64 ? 70.81900 11.30600 45.65000 1.000 21.56000 64 PHE D C 1
ATOM 4745 O O . PHE C 3 64 ? 70.21800 12.14500 44.96900 1.000 21.21000 64 PHE D O 1
ATOM 4753 N N . ASN C 3 65 ? 70.26800 10.74200 46.72100 1.000 20.28000 65 ASN D N 1
ATOM 4754 C CA . ASN C 3 65 ? 68.86500 10.97100 47.03800 1.000 20.98000 65 ASN D CA 1
ATOM 4755 C C . ASN C 3 65 ? 68.69200 11.85600 48.26000 1.000 22.03000 65 ASN D C 1
ATOM 4756 O O . ASN C 3 65 ? 67.56800 12.01200 48.74200 1.000 21.46000 65 ASN D O 1
ATOM 4761 N N . LYS C 3 66 ? 69.77400 12.46400 48.74400 1.000 22.71000 66 LYS D N 1
ATOM 4762 C CA . LYS C 3 66 ? 69.75900 13.30000 49.94900 1.000 23.48000 66 LYS D CA 1
ATOM 4763 C C . LYS C 3 66 ? 68.95600 12.64800 51.07300 1.000 20.26000 66 LYS D C 1
ATOM 4764 O O . LYS C 3 66 ? 68.07000 13.25700 51.67300 1.000 19.10000 66 LYS D O 1
ATOM 4770 N N . LYS C 3 67 ? 69.23300 11.37600 51.31700 1.000 20.54000 67 LYS D N 1
ATOM 4771 C CA . LYS C 3 67 ? 68.70100 10.71500 52.49400 1.000 19.21000 67 LYS D CA 1
ATOM 4772 C C . LYS C 3 67 ? 69.52100 11.11000 53.72200 1.000 21.80000 67 LYS D C 1
ATOM 4773 O O . LYS C 3 67 ? 70.73300 11.33500 53.64400 1.000 16.65000 67 LYS D O 1
ATOM 4779 N N . ARG C 3 68 ? 68.84500 11.19600 54.86500 1.000 18.31000 68 ARG D N 1
ATOM 4780 C CA . ARG C 3 68 ? 69.50100 11.62400 56.09400 1.000 18.74000 68 ARG D CA 1
ATOM 4781 C C . ARG C 3 68 ? 70.51300 10.59400 56.57900 1.000 21.85000 68 ARG D C 1
ATOM 4782 O O . ARG C 3 68 ? 70.23000 9.39000 56.61500 1.000 20.17000 68 ARG D O 1
ATOM 4790 N N . THR C 3 69 ? 71.70200 11.06800 56.95800 1.000 18.93000 69 THR D N 1
ATOM 4791 C CA . THR C 3 69 ? 72.72600 10.20200 57.52900 1.000 17.54000 69 THR D CA 1
ATOM 4792 C C . THR C 3 69 ? 73.03400 10.58700 58.97400 1.000 17.67000 69 THR D C 1
ATOM 4793 O O . THR C 3 69 ? 74.12100 10.31700 59.46900 1.000 18.02000 69 THR D O 1
ATOM 4797 N N . ASP C 3 70 ? 72.09400 11.23300 59.65900 1.000 19.73000 70 ASP D N 1
ATOM 4798 C CA . ASP C 3 70 ? 72.25300 11.49100 61.08700 1.000 17.04000 70 ASP D CA 1
ATOM 4799 C C . ASP C 3 70 ? 71.63200 10.35400 61.89900 1.000 20.68000 70 ASP D C 1
ATOM 4800 O O . ASP C 3 70 ? 71.80900 9.17500 61.55800 1.000 17.27000 70 ASP D O 1
ATOM 4805 N N . TRP C 3 71 ? 70.88800 10.67400 62.96100 1.000 18.88000 71 TRP D N 1
ATOM 4806 C CA . TRP C 3 71 ? 70.27700 9.60300 63.74600 1.000 16.55000 71 TRP D CA 1
ATOM 4807 C C . TRP C 3 71 ? 69.29100 8.79300 62.91400 1.000 16.98000 71 TRP D C 1
ATOM 4808 O O . TRP C 3 71 ? 69.03200 7.63500 63.24400 1.000 20.21000 71 TRP D O 1
ATOM 4819 N N . CYS C 3 72 ? 68.79800 9.34900 61.80400 1.000 16.23000 72 CYS D N 1
ATOM 4820 C CA . CYS C 3 72 ? 67.91500 8.63200 60.88100 1.000 19.45000 72 CYS D CA 1
ATOM 4821 C C . CYS C 3 72 ? 68.65300 7.70900 59.92600 1.000 19.31000 72 CYS D C 1
ATOM 4822 O O . CYS C 3 72 ? 68.00800 7.12600 59.04800 1.000 20.02000 72 CYS D O 1
ATOM 4825 N N . LEU C 3 73 ? 69.97400 7.56500 60.07000 1.000 18.40000 73 LEU D N 1
ATOM 4826 C CA . LEU C 3 73 ? 70.74600 6.68500 59.19700 1.000 17.95000 73 LEU D CA 1
ATOM 4827 C C . LEU C 3 73 ? 70.13300 5.28900 59.09800 1.000 18.61000 73 LEU D C 1
ATOM 4828 O O . LEU C 3 73 ? 69.97200 4.75300 57.99800 1.000 20.19000 73 LEU D O 1
ATOM 4833 N N . ALA C 3 74 ? 69.80600 4.67800 60.24400 1.000 16.81000 74 ALA D N 1
ATOM 4834 C CA . ALA C 3 74 ? 69.26100 3.32100 60.23600 1.000 19.07000 74 ALA D CA 1
ATOM 4835 C C . ALA C 3 74 ? 67.97100 3.25000 59.42400 1.000 18.11000 74 ALA D C 1
ATOM 4836 O O . ALA C 3 74 ? 67.72700 2.26100 58.71900 1.000 20.22000 74 ALA D O 1
ATOM 4838 N N . LEU C 3 75 ? 67.13500 4.29600 59.49600 1.000 19.68000 75 LEU D N 1
ATOM 4839 C CA . LEU C 3 75 ? 65.92400 4.32300 58.67400 1.000 19.41000 75 LEU D CA 1
ATOM 4840 C C . LEU C 3 75 ? 66.27200 4.43300 57.19000 1.000 22.54000 75 LEU D C 1
ATOM 4841 O O . LEU C 3 75 ? 65.69200 3.72900 56.35300 1.000 22.06000 75 LEU D O 1
ATOM 4846 N N . SER C 3 76 ? 67.21200 5.32000 56.85300 1.000 19.93000 76 SER D N 1
ATOM 4847 C CA . SER C 3 76 ? 67.74000 5.38900 55.49700 1.000 21.07000 76 SER D CA 1
ATOM 4848 C C . SER C 3 76 ? 68.22500 4.02100 55.02000 1.000 20.94000 76 SER D C 1
ATOM 4849 O O . SER C 3 76 ? 67.98400 3.62800 53.87000 1.000 19.00000 76 SER D O 1
ATOM 4852 N N . PHE C 3 77 ? 68.92100 3.28400 55.89100 1.000 19.92000 77 PHE D N 1
ATOM 4853 C CA . PHE C 3 77 ? 69.41200 1.96700 55.49100 1.000 18.66000 77 PHE D CA 1
ATOM 4854 C C . PHE C 3 77 ? 68.26900 1.00400 55.16800 1.000 22.35000 77 PHE D C 1
ATOM 4855 O O . PHE C 3 77 ? 68.36400 0.23200 54.21100 1.000 22.54000 77 PHE D O 1
ATOM 4863 N N . TYR C 3 78 ? 67.18300 1.02100 55.95800 1.000 22.25000 78 TYR D N 1
ATOM 4864 C CA . TYR C 3 78 ? 66.04400 0.18100 55.59900 1.000 23.16000 78 TYR D CA 1
ATOM 4865 C C . TYR C 3 78 ? 65.49900 0.54900 54.22400 1.000 24.36000 78 TYR D C 1
ATOM 4866 O O . TYR C 3 78 ? 65.17900 -0.33700 53.42000 1.000 24.53000 78 TYR D O 1
ATOM 4875 N N . GLN C 3 79 ? 65.36900 1.84900 53.93900 1.000 18.48000 79 GLN D N 1
ATOM 4876 C CA . GLN C 3 79 ? 64.83100 2.24900 52.64500 1.000 20.93000 79 GLN D CA 1
ATOM 4877 C C . GLN C 3 79 ? 65.76200 1.82800 51.50600 1.000 25.49000 79 GLN D C 1
ATOM 4878 O O . GLN C 3 79 ? 65.29900 1.42600 50.43600 1.000 26.69000 79 GLN D O 1
ATOM 4884 N N . TYR C 3 80 ? 67.07800 1.86900 51.73000 1.000 24.99000 80 TYR D N 1
ATOM 4885 C CA . TYR C 3 80 ? 68.01100 1.37900 50.71900 1.000 23.49000 80 TYR D CA 1
ATOM 4886 C C . TYR C 3 80 ? 67.81600 -0.12100 50.46800 1.000 24.66000 80 TYR D C 1
ATOM 4887 O O . TYR C 3 80 ? 67.75600 -0.56700 49.31700 1.000 25.24000 80 TYR D O 1
ATOM 4896 N N . LEU C 3 81 ? 67.72300 -0.91200 51.54400 1.000 22.19000 81 LEU D N 1
ATOM 4897 C CA . LEU C 3 81 ? 67.46600 -2.34700 51.41600 1.000 25.44000 81 LEU D CA 1
ATOM 4898 C C . LEU C 3 81 ? 66.17800 -2.62400 50.64300 1.000 31.90000 81 LEU D C 1
ATOM 4899 O O . LEU C 3 81 ? 66.12600 -3.55200 49.82900 1.000 30.44000 81 LEU D O 1
ATOM 4904 N N . SER C 3 82 ? 65.11400 -1.85500 50.91300 1.000 28.32000 82 SER D N 1
ATOM 4905 C CA . SER C 3 82 ? 63.87500 -1.99200 50.15200 1.000 31.08000 82 SER D CA 1
ATOM 4906 C C . SER C 3 82 ? 64.09800 -1.63200 48.69400 1.000 35.05000 82 SER D C 1
ATOM 4907 O O . SER C 3 82 ? 63.59800 -2.30400 47.78500 1.000 36.40000 82 SER D O 1
ATOM 4910 N N . TYR C 3 83 ? 64.81300 -0.53700 48.46500 1.000 28.42000 83 TYR D N 1
ATOM 4911 C CA . TYR C 3 83 ? 65.11700 -0.09100 47.11700 1.000 32.03000 83 TYR D CA 1
ATOM 4912 C C . TYR C 3 83 ? 65.90100 -1.13700 46.32500 1.000 37.69000 83 TYR D C 1
ATOM 4913 O O . TYR C 3 83 ? 65.77900 -1.19800 45.09600 1.000 38.78000 83 TYR D O 1
ATOM 4922 N N . LYS C 3 84 ? 66.68900 -1.98000 46.99900 1.000 35.58000 84 LYS D N 1
ATOM 4923 C CA . LYS C 3 84 ? 67.57300 -2.92800 46.32900 1.000 34.24000 84 LYS D CA 1
ATOM 4924 C C . LYS C 3 84 ? 67.06100 -4.36100 46.33100 1.000 41.87000 84 LYS D C 1
ATOM 4925 O O . LYS C 3 84 ? 67.40800 -5.12200 45.42400 1.000 41.35000 84 LYS D O 1
ATOM 4931 N N . ASN C 3 85 ? 66.32600 -4.77700 47.35900 1.000 40.32000 85 ASN D N 1
ATOM 4932 C CA . ASN C 3 85 ? 65.87200 -6.15000 47.49400 1.000 39.47000 85 ASN D CA 1
ATOM 4933 C C . ASN C 3 85 ? 64.36300 -6.23500 47.36900 1.000 43.45000 85 ASN D C 1
ATOM 4934 O O . ASN C 3 85 ? 63.64000 -5.26900 47.62800 1.000 49.69000 85 ASN D O 1
ATOM 4939 N N . GLU C 3 86 ? 63.89100 -7.41100 46.94900 1.000 49.44000 86 GLU D N 1
ATOM 4940 C CA . GLU C 3 86 ? 62.44900 -7.64100 46.86700 1.000 57.26000 86 GLU D CA 1
ATOM 4941 C C . GLU C 3 86 ? 61.82400 -7.83200 48.24500 1.000 56.37000 86 GLU D C 1
ATOM 4942 O O . GLU C 3 86 ? 60.63100 -7.55600 48.42800 1.000 55.85000 86 GLU D O 1
ATOM 4948 N N . GLN C 3 87 ? 62.60300 -8.28800 49.22500 1.000 58.93000 87 GLN D N 1
ATOM 4949 C CA . GLN C 3 87 ? 62.06200 -8.40900 50.57000 1.000 59.12000 87 GLN D CA 1
ATOM 4950 C C . GLN C 3 87 ? 63.19100 -8.42600 51.59800 1.000 50.50000 87 GLN D C 1
ATOM 4951 O O . GLN C 3 87 ? 64.31900 -8.83800 51.30900 1.000 45.65000 87 GLN D O 1
ATOM 4957 N N . VAL C 3 88 ? 62.83300 -7.99800 52.81200 1.000 53.43000 88 VAL D N 1
ATOM 4958 C CA . VAL C 3 88 ? 63.71300 -7.78300 53.95800 1.000 43.57000 88 VAL D CA 1
ATOM 4959 C C . VAL C 3 88 ? 62.93400 -8.24600 55.18300 1.000 36.20000 88 VAL D C 1
ATOM 4960 O O . VAL C 3 88 ? 61.74700 -7.93500 55.31200 1.000 36.32000 88 VAL D O 1
ATOM 4964 N N . SER C 3 89 ? 63.57600 -8.98700 56.08000 1.000 32.29000 89 SER D N 1
ATOM 4965 C CA . SER C 3 89 ? 62.82900 -9.53200 57.20500 1.000 34.93000 89 SER D CA 1
ATOM 4966 C C . SER C 3 89 ? 62.37700 -8.42800 58.15500 1.000 31.94000 89 SER D C 1
ATOM 4967 O O . SER C 3 89 ? 63.05500 -7.41300 58.34000 1.000 31.48000 89 SER D O 1
ATOM 4970 N N . VAL C 3 90 ? 61.21300 -8.64100 58.76800 1.000 29.88000 90 VAL D N 1
ATOM 4971 C CA . VAL C 3 90 ? 60.68800 -7.64400 59.69400 1.000 35.25000 90 VAL D CA 1
ATOM 4972 C C . VAL C 3 90 ? 61.60600 -7.46400 60.89200 1.000 33.48000 90 VAL D C 1
ATOM 4973 O O . VAL C 3 90 ? 61.60100 -6.40400 61.52700 1.000 30.73000 90 VAL D O 1
ATOM 4977 N N . GLU C 3 91 ? 62.43200 -8.46300 61.20100 1.000 34.70000 91 GLU D N 1
ATOM 4978 C CA . GLU C 3 91 ? 63.33800 -8.30500 62.33000 1.000 30.61000 91 GLU D CA 1
ATOM 4979 C C . GLU C 3 91 ? 64.45100 -7.31200 62.02100 1.000 31.81000 91 GLU D C 1
ATOM 4980 O O . GLU C 3 91 ? 64.91100 -6.59900 62.92400 1.000 25.58000 91 GLU D O 1
ATOM 4986 N N . ILE C 3 92 ? 64.89200 -7.25400 60.76100 1.000 28.50000 92 ILE D N 1
ATOM 4987 C CA . ILE C 3 92 ? 65.82400 -6.21100 60.33800 1.000 26.64000 92 ILE D CA 1
ATOM 4988 C C . ILE C 3 92 ? 65.15900 -4.84200 60.41500 1.000 25.14000 92 ILE D C 1
ATOM 4989 O O . ILE C 3 92 ? 65.73500 -3.88300 60.94200 1.000 26.16000 92 ILE D O 1
ATOM 4994 N N . LEU C 3 93 ? 63.93300 -4.73200 59.90800 1.000 23.58000 93 LEU D N 1
ATOM 4995 C CA . LEU C 3 93 ? 63.19800 -3.47700 60.02800 1.000 24.70000 93 LEU D CA 1
ATOM 4996 C C . LEU C 3 93 ? 63.09600 -3.03700 61.48700 1.000 24.50000 93 LEU D C 1
ATOM 4997 O O . LEU C 3 93 ? 63.35600 -1.87200 61.82600 1.000 20.86000 93 LEU D O 1
ATOM 5002 N N . LYS C 3 94 ? 62.71200 -3.96500 62.36500 1.000 24.86000 94 LYS D N 1
ATOM 5003 C CA . LYS C 3 94 ? 62.53600 -3.63600 63.77500 1.000 23.74000 94 LYS D CA 1
ATOM 5004 C C . LYS C 3 94 ? 63.84500 -3.18600 64.40700 1.000 20.14000 94 LYS D C 1
ATOM 5005 O O . LYS C 3 94 ? 63.90300 -2.14900 65.07300 1.000 24.31000 94 LYS D O 1
ATOM 5011 N N . GLU C 3 95 ? 64.90900 -3.95400 64.21100 1.000 18.66000 95 GLU D N 1
ATOM 5012 C CA . GLU C 3 95 ? 66.18600 -3.57900 64.80000 1.000 20.58000 95 GLU D CA 1
ATOM 5013 C C . GLU C 3 95 ? 66.64800 -2.21400 64.29700 1.000 19.98000 95 GLU D C 1
ATOM 5014 O O . GLU C 3 95 ? 67.21100 -1.42400 65.06300 1.000 19.00000 95 GLU D O 1
ATOM 5020 N N . LEU C 3 96 ? 66.39500 -1.90300 63.02200 1.000 18.61000 96 LEU D N 1
ATOM 5021 C CA . LEU C 3 96 ? 66.82900 -0.61200 62.49900 1.000 20.57000 96 LEU D CA 1
ATOM 5022 C C . LEU C 3 96 ? 65.99300 0.52500 63.08500 1.000 15.98000 96 LEU D C 1
ATOM 5023 O O . LEU C 3 96 ? 66.52100 1.59900 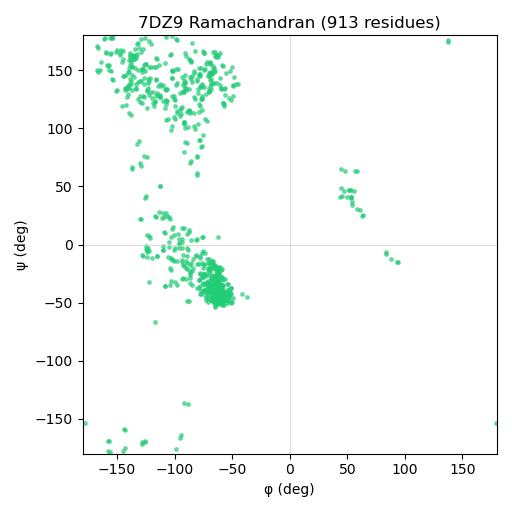63.38300 1.000 18.50000 96 LEU D O 1
ATOM 5028 N N . ILE C 3 97 ? 64.69900 0.29800 63.29100 1.000 17.12000 97 ILE D N 1
ATOM 5029 C CA . ILE C 3 97 ? 63.88500 1.29900 63.97600 1.000 19.52000 97 ILE D CA 1
ATOM 5030 C C . ILE C 3 97 ? 64.36700 1.48600 65.41200 1.000 17.47000 97 ILE D C 1
ATOM 5031 O O . ILE C 3 97 ? 64.48500 2.61700 65.88700 1.000 19.11000 97 ILE D O 1
ATOM 5036 N N . HIS C 3 98 ? 64.68400 0.38200 66.11500 1.000 16.03000 98 HIS D N 1
ATOM 5037 C CA . HIS C 3 98 ? 65.23300 0.48400 67.47200 1.000 17.81000 98 HIS D CA 1
ATOM 5038 C C . HIS C 3 98 ? 66.52900 1.29100 67.48200 1.000 19.73000 98 HIS D C 1
ATOM 5039 O O . HIS C 3 98 ? 66.75900 2.11500 68.37600 1.000 21.49000 98 HIS D O 1
ATOM 5046 N N . LEU C 3 99 ? 67.40500 1.03900 66.51300 1.000 17.75000 99 LEU D N 1
ATOM 5047 C CA . LEU C 3 99 ? 68.65300 1.78200 66.42900 1.000 18.50000 99 LEU D CA 1
ATOM 5048 C C . LEU C 3 99 ? 68.39700 3.27400 66.23800 1.000 16.91000 99 LEU D C 1
ATOM 5049 O O . LEU C 3 99 ? 68.98600 4.11300 66.93300 1.000 16.97000 99 LEU D O 1
ATOM 5054 N N . ALA C 3 100 ? 67.50700 3.62100 65.30100 1.000 18.46000 100 ALA D N 1
ATOM 5055 C CA . ALA C 3 100 ? 67.16300 5.02200 65.07400 1.000 18.62000 100 ALA D CA 1
ATOM 5056 C C . ALA C 3 100 ? 66.60200 5.66700 66.33400 1.000 17.08000 100 ALA D C 1
ATOM 5057 O O . ALA C 3 100 ? 66.97100 6.80400 66.66000 1.000 13.80000 100 ALA D O 1
ATOM 5059 N N . CYS C 3 101 ? 65.72400 4.95700 67.07100 1.000 16.31000 101 CYS D N 1
ATOM 5060 C CA . CYS C 3 101 ? 65.18500 5.54800 68.29900 1.000 14.20000 101 CYS D CA 1
ATOM 5061 C C . CYS C 3 101 ? 66.26400 5.77300 69.33600 1.000 16.15000 101 CYS D C 1
ATOM 5062 O O . CYS C 3 101 ? 66.29100 6.81200 70.00300 1.000 16.03000 101 CYS D O 1
ATOM 5065 N N . SER C 3 102 ? 67.16000 4.80400 69.47300 1.000 17.57000 102 SER D N 1
ATOM 5066 C CA . SER C 3 102 ? 68.33000 4.96100 70.31900 1.000 18.82000 102 SER D CA 1
ATOM 5067 C C . SER C 3 102 ? 69.16200 6.16700 69.89000 1.000 17.93000 102 SER D C 1
ATOM 5068 O O . SER C 3 102 ? 69.52000 7.02000 70.71000 1.000 20.17000 102 SER D O 1
ATOM 5071 N N . GLN C 3 103 ? 69.50500 6.23900 68.60300 1.000 17.41000 103 GLN D N 1
ATOM 5072 C CA . GLN C 3 103 ? 70.35600 7.32600 68.12600 1.000 18.74000 103 GLN D CA 1
ATOM 5073 C C . GLN C 3 103 ? 69.67200 8.67500 68.28100 1.000 16.31000 103 GLN D C 1
ATOM 5074 O O . GLN C 3 103 ? 70.33900 9.68300 68.51900 1.000 17.24000 103 GLN D O 1
ATOM 5080 N N . TRP C 3 104 ? 68.34200 8.71100 68.19000 1.000 17.85000 104 TRP D N 1
ATOM 5081 C CA . TRP C 3 104 ? 67.64200 9.95700 68.46300 1.000 16.19000 104 TRP D CA 1
ATOM 5082 C C . TRP C 3 104 ? 67.93800 10.46200 69.87600 1.000 19.34000 104 TRP D C 1
ATOM 5083 O O . TRP C 3 104 ? 68.20200 11.65600 70.06800 1.000 14.83000 104 TRP D O 1
ATOM 5094 N N . THR C 3 105 ? 67.88800 9.57400 70.88300 1.000 17.43000 105 THR D N 1
ATOM 5095 C CA . THR C 3 105 ? 68.08000 10.04300 72.25700 1.000 17.31000 105 THR D CA 1
ATOM 5096 C C . THR C 3 105 ? 69.47400 10.62300 72.47700 1.000 20.75000 105 THR D C 1
ATOM 5097 O O . THR C 3 105 ? 69.64900 11.44500 73.38100 1.000 22.77000 105 THR D O 1
ATOM 5101 N N . TYR C 3 106 ? 70.46600 10.22200 71.67800 1.000 20.52000 106 TYR D N 1
ATOM 5102 C CA . TYR C 3 106 ? 71.80100 10.80000 71.78000 1.000 21.45000 106 TYR D CA 1
ATOM 5103 C C . TYR C 3 106 ? 71.97900 12.07300 70.95700 1.000 23.34000 106 TYR D C 1
ATOM 5104 O O . TYR C 3 106 ? 72.87500 12.86500 71.26400 1.000 23.72000 106 TYR D O 1
ATOM 5113 N N . ALA C 3 107 ? 71.19300 12.27000 69.90100 1.000 19.40000 107 ALA D N 1
ATOM 5114 C CA . ALA C 3 107 ? 71.41600 13.36900 68.96800 1.000 22.41000 107 ALA D CA 1
ATOM 5115 C C . ALA C 3 107 ? 70.51500 14.57500 69.21200 1.000 23.17000 107 ALA D C 1
ATOM 5116 O O . ALA C 3 107 ? 70.91700 15.71200 68.93100 1.000 23.24000 107 ALA D O 1
ATOM 5118 N N . ASP C 3 108 ? 69.29900 14.37400 69.69300 1.000 21.92000 108 ASP D N 1
ATOM 5119 C CA . ASP C 3 108 ? 68.39000 15.50000 69.85700 1.000 20.62000 108 ASP D CA 1
ATOM 5120 C C . ASP C 3 108 ? 68.76700 16.30900 71.09700 1.000 20.12000 108 ASP D C 1
ATOM 5121 O O . ASP C 3 108 ? 68.85000 15.77100 72.20700 1.000 19.27000 108 ASP D O 1
ATOM 5126 N N . LYS C 3 109 ? 68.97900 17.60900 70.91200 1.000 21.80000 109 LYS D N 1
ATOM 5127 C CA . LYS C 3 109 ? 69.46900 18.46200 71.99000 1.000 20.62000 109 LYS D CA 1
ATOM 5128 C C . LYS C 3 109 ? 68.42000 19.48100 72.43300 1.000 24.73000 109 LYS D C 1
ATOM 5129 O O . LYS C 3 109 ? 68.69500 20.68200 72.50300 1.000 34.09000 109 LYS D O 1
ATOM 5135 N N . SER C 3 110 ? 67.21200 19.01600 72.69900 1.000 27.16000 110 SER D N 1
ATOM 5136 C CA . SER C 3 110 ? 66.09500 19.82400 73.16200 1.000 24.44000 110 SER D CA 1
ATOM 5137 C C . SER C 3 110 ? 65.61100 19.26600 74.49600 1.000 29.19000 110 SER D C 1
ATOM 5138 O O . SER C 3 110 ? 66.10000 18.23300 74.96900 1.000 26.94000 110 SER D O 1
ATOM 5141 N N . THR C 3 111 ? 64.64500 19.95700 75.11300 1.000 23.93000 111 THR D N 1
ATOM 5142 C CA . THR C 3 111 ? 64.01600 19.42000 76.31200 1.000 26.68000 111 THR D CA 1
ATOM 5143 C C . THR C 3 111 ? 63.01500 18.31100 76.01300 1.000 23.55000 111 THR D C 1
ATOM 5144 O O . THR C 3 111 ? 62.47800 17.71800 76.94900 1.000 25.18000 111 THR D O 1
ATOM 5148 N N . ASN C 3 112 ? 62.70500 18.04600 74.75000 1.000 24.74000 112 ASN D N 1
ATOM 5149 C CA . ASN C 3 112 ? 61.77200 16.97000 74.44900 1.000 26.53000 112 ASN D CA 1
ATOM 5150 C C . ASN C 3 112 ? 62.40100 15.63700 74.83400 1.000 26.65000 112 ASN D C 1
ATOM 5151 O O . ASN C 3 112 ? 63.59500 15.40700 74.61400 1.000 24.89000 112 ASN D O 1
ATOM 5156 N N . GLN C 3 113 ? 61.59600 14.75700 75.41600 1.000 25.19000 113 GLN D N 1
ATOM 5157 C CA . GLN C 3 113 ? 62.12800 13.52000 75.96500 1.000 25.20000 113 GLN D CA 1
ATOM 5158 C C . GLN C 3 113 ? 61.91900 12.29500 75.08200 1.000 23.38000 113 GLN D C 1
ATOM 5159 O O . GLN C 3 113 ? 62.59300 11.28100 75.30500 1.000 21.78000 113 GLN D O 1
ATOM 5165 N N . THR C 3 114 ? 61.06300 12.37300 74.06100 1.000 20.85000 114 THR D N 1
ATOM 5166 C CA . THR C 3 114 ? 60.54000 11.17500 73.41700 1.000 19.11000 114 THR D CA 1
ATOM 5167 C C . THR C 3 114 ? 60.45500 11.33900 71.90500 1.000 23.41000 114 THR D C 1
ATOM 5168 O O . THR C 3 114 ? 60.03000 12.38500 71.40000 1.000 20.67000 114 THR D O 1
ATOM 5172 N N . VAL C 3 115 ? 60.87600 10.30300 71.18800 1.000 21.41000 115 VAL D N 1
ATOM 5173 C CA . VAL C 3 115 ? 60.59200 10.15800 69.77000 1.000 18.27000 115 VAL D CA 1
ATOM 5174 C C . VAL C 3 115 ? 59.72700 8.91900 69.59800 1.000 18.96000 115 VAL D C 1
ATOM 5175 O O . VAL C 3 115 ? 59.89300 7.93300 70.32400 1.000 18.36000 115 VAL D O 1
ATOM 5179 N N . VAL C 3 116 ? 58.77400 8.99600 68.67200 1.000 17.74000 116 VAL D N 1
ATOM 5180 C CA . VAL C 3 116 ? 57.92900 7.87800 68.27900 1.000 19.38000 116 VAL D CA 1
ATOM 5181 C C . VAL C 3 116 ? 58.09600 7.70400 66.78100 1.000 22.64000 116 VAL D C 1
ATOM 5182 O O . VAL C 3 116 ? 58.03900 8.68500 66.03300 1.000 22.73000 116 VAL D O 1
ATOM 5186 N N . ILE C 3 117 ? 58.30400 6.46700 66.35100 1.000 19.73000 117 ILE D N 1
ATOM 5187 C CA . ILE C 3 117 ? 58.53200 6.12600 64.95800 1.000 21.96000 117 ILE D CA 1
ATOM 5188 C C . ILE C 3 117 ? 57.57700 5.00200 64.58400 1.000 23.75000 117 ILE D C 1
ATOM 5189 O O . ILE C 3 117 ? 57.38300 4.06000 65.36200 1.000 21.59000 117 ILE D O 1
ATOM 5194 N N . CYS C 3 118 ? 57.02500 5.07400 63.37100 1.000 24.27000 118 CYS D N 1
ATOM 5195 C CA . CYS C 3 118 ? 56.24900 3.98700 62.79000 1.000 22.84000 118 CYS D CA 1
ATOM 5196 C C . CYS C 3 118 ? 56.64600 3.79200 61.33800 1.000 24.39000 118 CYS D C 1
ATOM 5197 O O . CYS C 3 118 ? 57.22100 4.68600 60.71000 1.000 26.25000 118 CYS D O 1
ATOM 5200 N N . HIS C 3 119 ? 56.29100 2.61900 60.79800 1.000 25.60000 119 HIS D N 1
ATOM 5201 C CA . HIS C 3 119 ? 56.52400 2.25300 59.40100 1.000 21.20000 119 HIS D CA 1
ATOM 5202 C C . HIS C 3 119 ? 55.27400 1.57400 58.85400 1.000 29.27000 119 HIS D C 1
ATOM 5203 O O . HIS C 3 119 ? 54.58300 0.84600 59.57400 1.000 28.84000 119 HIS D O 1
ATOM 5210 N N . THR C 3 120 ? 55.00800 1.79600 57.56100 1.000 29.53000 120 THR D N 1
ATOM 5211 C CA . THR C 3 120 ? 53.80400 1.26600 56.90900 1.000 28.83000 120 THR D CA 1
ATOM 5212 C C . THR C 3 120 ? 53.69700 -0.25300 56.99900 1.000 31.79000 120 THR D C 1
ATOM 5213 O O . THR C 3 120 ? 52.58200 -0.79100 56.97000 1.000 33.82000 120 THR D O 1
ATOM 5217 N N . ARG C 3 121 ? 54.82800 -0.95300 57.06100 1.000 31.61000 121 ARG D N 1
ATOM 5218 C CA . ARG C 3 121 ? 54.81300 -2.40500 57.11400 1.000 30.68000 121 ARG D CA 1
ATOM 5219 C C . ARG C 3 121 ? 54.30100 -2.94100 58.44300 1.000 33.56000 121 ARG D C 1
ATOM 5220 O O . ARG C 3 121 ? 53.88600 -4.10200 58.50600 1.000 31.22000 121 ARG D O 1
ATOM 5228 N N . LEU C 3 122 ? 54.31700 -2.13500 59.50200 1.000 29.05000 122 LEU D N 1
ATOM 5229 C CA . LEU C 3 122 ? 53.90900 -2.58000 60.83300 1.000 30.34000 122 LEU D CA 1
ATOM 5230 C C . LEU C 3 122 ? 52.90600 -1.58400 61.39400 1.000 30.00000 122 LEU D C 1
ATOM 5231 O O . LEU C 3 122 ? 53.19900 -0.83900 62.33500 1.000 29.52000 122 LEU D O 1
ATOM 5236 N N . PRO C 3 123 ? 51.69600 -1.54600 60.82400 1.000 35.14000 123 PRO D N 1
ATOM 5237 C CA . PRO C 3 123 ? 50.72200 -0.52300 61.23400 1.000 34.06000 123 PRO D CA 1
ATOM 5238 C C . PRO C 3 123 ? 50.22600 -0.68700 62.65800 1.000 33.51000 123 PRO D C 1
ATOM 5239 O O . PRO C 3 123 ? 49.63700 0.25900 63.19300 1.000 37.39000 123 PRO D O 1
ATOM 5243 N N . SER C 3 124 ? 50.41400 -1.85800 63.27200 1.000 31.70000 124 SER D N 1
ATOM 5244 C CA . SER C 3 124 ? 49.97400 -2.13300 64.63400 1.000 36.00000 124 SER D CA 1
ATOM 5245 C C . SER C 3 124 ? 51.12400 -2.13700 65.64100 1.000 36.81000 124 SER D C 1
ATOM 5246 O O . SER C 3 124 ? 51.02300 -2.78300 66.69000 1.000 39.00000 124 SER D O 1
ATOM 5249 N N . MET C 3 125 ? 52.21900 -1.45400 65.33300 1.000 34.21000 125 MET D N 1
ATOM 5250 C CA . MET C 3 125 ? 53.37400 -1.37800 66.21100 1.000 28.86000 125 MET D CA 1
ATOM 5251 C C . MET C 3 125 ? 53.81800 0.06900 66.28900 1.000 27.12000 125 MET D C 1
ATOM 5252 O O . MET C 3 125 ? 53.91900 0.74500 65.26200 1.000 25.75000 125 MET D O 1
ATOM 5257 N N . VAL C 3 126 ? 54.07800 0.53800 67.50200 1.000 28.56000 126 VAL D N 1
ATOM 5258 C CA . VAL C 3 126 ? 54.57200 1.88300 67.74400 1.000 27.17000 126 VAL D CA 1
ATOM 5259 C C . VAL C 3 126 ? 55.93500 1.76400 68.40300 1.000 26.81000 126 VAL D C 1
ATOM 5260 O O . VAL C 3 126 ? 56.05600 1.19400 69.49000 1.000 27.67000 126 VAL D O 1
ATOM 5264 N N . PHE C 3 127 ? 56.95600 2.30000 67.75400 1.000 26.96000 127 PHE D N 1
ATOM 5265 C CA . PHE C 3 127 ? 58.30300 2.27900 68.29200 1.000 21.21000 127 PHE D CA 1
ATOM 5266 C C . PHE C 3 127 ? 58.63900 3.64400 68.87800 1.000 25.06000 127 PHE D C 1
ATOM 5267 O O . PHE C 3 127 ? 58.15400 4.67700 68.40400 1.000 25.64000 127 PHE D O 1
ATOM 5275 N N . GLY C 3 128 ? 59.49000 3.64700 69.90500 1.000 20.18000 128 GLY D N 1
ATOM 5276 C CA . GLY C 3 128 ? 59.80800 4.88700 70.58500 1.000 19.46000 128 GLY D CA 1
ATOM 5277 C C . GLY C 3 128 ? 61.15500 4.86200 71.27500 1.000 21.95000 128 GLY D C 1
ATOM 5278 O O . GLY C 3 128 ? 61.77900 3.81300 71.44700 1.000 18.15000 128 GLY D O 1
ATOM 5279 N N . GLY C 3 129 ? 61.61400 6.05200 71.63800 1.000 22.89000 129 GLY D N 1
ATOM 5280 C CA . GLY C 3 129 ? 62.77100 6.18400 72.49300 1.000 21.88000 129 GLY D CA 1
ATOM 5281 C C . GLY C 3 129 ? 62.57700 7.28600 73.51100 1.000 23.35000 129 GLY D C 1
ATOM 5282 O O . GLY C 3 129 ? 62.04600 8.34400 73.16200 1.000 20.60000 129 GLY D O 1
ATOM 5283 N N . ASN C 3 130 ? 62.98800 7.04100 74.76100 1.000 17.80000 130 ASN D N 1
ATOM 5284 C CA . ASN C 3 130 ? 63.00200 8.03500 75.83100 1.000 19.58000 130 ASN D CA 1
ATOM 5285 C C . ASN C 3 130 ? 64.44400 8.34400 76.21300 1.000 19.63000 130 ASN D C 1
ATOM 5286 O O . ASN C 3 130 ? 65.21300 7.42900 76.53400 1.000 20.07000 130 ASN D O 1
ATOM 5291 N N . LYS C 3 131 ? 64.79600 9.62200 76.21500 1.000 17.41000 131 LYS D N 1
ATOM 5292 C CA . LYS C 3 131 ? 66.08500 10.03100 76.75700 1.000 21.97000 131 LYS D CA 1
ATOM 5293 C C . LYS C 3 131 ? 66.21600 9.60200 78.21700 1.000 20.94000 131 LYS D C 1
ATOM 5294 O O . LYS C 3 131 ? 65.22200 9.44100 78.93300 1.000 19.22000 131 LYS D O 1
ATOM 5300 N N . SER C 3 132 ? 67.45600 9.41100 78.66300 1.000 20.17000 132 SER D N 1
ATOM 5301 C CA . SER C 3 132 ? 67.68300 9.22900 80.08900 1.000 20.89000 132 SER D CA 1
ATOM 5302 C C . SER C 3 132 ? 67.12300 10.41900 80.86100 1.000 18.96000 132 SER D C 1
ATOM 5303 O O . SER C 3 132 ? 67.31200 11.57400 80.46600 1.000 19.54000 132 SER D O 1
ATOM 5306 N N . LEU C 3 133 ? 66.41000 10.13200 81.94600 1.000 19.57000 133 LEU D N 1
ATOM 5307 C CA . LEU C 3 133 ? 65.84300 11.15400 82.81700 1.000 20.21000 133 LEU D CA 1
ATOM 5308 C C . LEU C 3 133 ? 66.53300 11.21400 84.17200 1.000 21.57000 133 LEU D C 1
ATOM 5309 O O . LEU C 3 133 ? 66.23900 12.11500 84.96100 1.000 20.90000 133 LEU D O 1
ATOM 5314 N N . PHE C 3 134 ? 67.47200 10.30900 84.44200 1.000 19.94000 134 PHE D N 1
ATOM 5315 C CA . PHE C 3 134 ? 68.18700 10.27200 85.71100 1.000 19.74000 134 PHE D CA 1
ATOM 5316 C C . PHE C 3 134 ? 69.62300 9.83200 85.44000 1.000 17.75000 134 PHE D C 1
ATOM 5317 O O . PHE C 3 134 ? 69.87500 9.02300 84.54300 1.000 17.24000 134 PHE D O 1
ATOM 5325 N N . ALA C 3 135 ? 70.55800 10.38900 86.22100 1.000 17.27000 135 ALA D N 1
ATOM 5326 C CA . ALA C 3 135 ? 71.98500 10.29900 85.90900 1.000 19.07000 135 ALA D CA 1
ATOM 5327 C C . ALA C 3 135 ? 72.45200 8.86300 85.64400 1.000 21.90000 135 ALA D C 1
ATOM 5328 O O . ALA C 3 135 ? 73.26400 8.62200 84.73800 1.000 20.70000 135 ALA D O 1
ATOM 5330 N N . GLN C 3 136 ? 71.97700 7.89300 86.41700 1.000 19.52000 136 GLN D N 1
ATOM 5331 C CA . GLN C 3 136 ? 72.49500 6.53500 86.26200 1.000 22.55000 136 GLN D CA 1
ATOM 5332 C C . GLN C 3 136 ? 71.56700 5.61200 85.48200 1.000 24.82000 136 GLN D C 1
ATOM 5333 O O . GLN C 3 136 ? 71.79300 4.39400 85.44500 1.000 21.37000 136 GLN D O 1
ATOM 5339 N N . GLU C 3 137 ? 70.56900 6.15500 84.80600 1.000 22.40000 137 GLU D N 1
ATOM 5340 C CA . GLU C 3 137 ? 69.61100 5.33400 84.08600 1.000 23.96000 137 GLU D CA 1
ATOM 5341 C C . GLU C 3 137 ? 69.85500 5.42700 82.58800 1.000 24.09000 137 GLU D C 1
ATOM 5342 O O . GLU C 3 137 ? 70.02100 6.52800 82.05400 1.000 24.03000 137 GLU D O 1
ATOM 5348 N N . PHE C 3 138 ? 69.86100 4.27600 81.91700 1.000 21.70000 138 PHE D N 1
ATOM 5349 C CA . PHE C 3 138 ? 70.00800 4.25800 80.46700 1.000 19.62000 138 PHE D CA 1
ATOM 5350 C C . PHE C 3 138 ? 68.80400 4.88100 79.76600 1.000 19.80000 138 PHE D C 1
ATOM 5351 O O . PHE C 3 138 ? 67.68100 4.88200 80.27900 1.000 19.47000 138 PHE D O 1
ATOM 5359 N N . ARG C 3 139 ? 69.06900 5.44500 78.58800 1.000 23.33000 139 ARG D N 1
ATOM 5360 C CA . ARG C 3 139 ? 68.02300 5.73100 77.61700 1.000 21.12000 139 ARG D CA 1
ATOM 5361 C C . ARG C 3 139 ? 67.19400 4.47700 77.37400 1.000 21.09000 139 ARG D C 1
ATOM 5362 O O . ARG C 3 139 ? 67.70700 3.35600 77.42200 1.000 19.23000 139 ARG D O 1
ATOM 5370 N N . GLU C 3 140 ? 65.92000 4.68500 77.06000 1.000 19.80000 140 GLU D N 1
ATOM 5371 C CA . GLU C 3 140 ? 64.94600 3.61200 76.93900 1.000 21.56000 140 GLU D CA 1
ATOM 5372 C C . GLU C 3 140 ? 64.43300 3.55800 75.50500 1.000 22.87000 140 GLU D C 1
ATOM 5373 O O . GLU C 3 140 ? 63.95700 4.56600 74.96600 1.000 23.37000 140 GLU D O 1
ATOM 5379 N N . VAL C 3 141 ? 64.57600 2.39800 74.87700 1.000 21.15000 141 VAL D N 1
ATOM 5380 C CA . VAL C 3 141 ? 64.04600 2.12400 73.54700 1.000 21.31000 141 VAL D CA 1
ATOM 5381 C C . VAL C 3 141 ? 62.90300 1.13500 73.72900 1.000 24.31000 141 VAL D C 1
ATOM 5382 O O . VAL C 3 141 ? 63.09800 0.05000 74.29300 1.000 23.67000 141 VAL D O 1
ATOM 5386 N N . PHE C 3 142 ? 61.71700 1.49200 73.25900 1.000 22.10000 142 PHE D N 1
ATOM 5387 C CA . PHE C 3 142 ? 60.55100 0.68900 73.58000 1.000 24.16000 142 PHE D CA 1
ATOM 5388 C C . PHE C 3 142 ? 59.74000 0.37900 72.33100 1.000 22.73000 142 PHE D C 1
ATOM 5389 O O . PHE C 3 142 ? 59.96600 0.92300 71.24000 1.000 21.08000 142 PHE D O 1
ATOM 5397 N N . LEU C 3 143 ? 58.79000 -0.53000 72.52300 1.000 24.43000 143 LEU D N 1
ATOM 5398 C CA . LEU C 3 143 ? 57.93400 -1.03300 71.46400 1.000 27.78000 143 LEU D CA 1
ATOM 5399 C C . LEU C 3 143 ? 56.54500 -1.23600 72.05100 1.000 27.48000 143 LEU D C 1
ATOM 5400 O O . LEU C 3 143 ? 56.41000 -1.80400 73.13600 1.000 26.60000 143 LEU D O 1
ATOM 5405 N N . LEU C 3 144 ? 55.52200 -0.76200 71.34000 1.000 30.29000 144 LEU D N 1
ATOM 5406 C CA . LEU C 3 144 ? 54.12800 -0.89500 71.75300 1.000 32.44000 144 LEU D CA 1
ATOM 5407 C C . LEU C 3 144 ? 53.34400 -1.59600 70.66300 1.000 32.02000 144 LEU D C 1
ATOM 5408 O O . LEU C 3 144 ? 53.45900 -1.24700 69.48400 1.000 30.88000 144 LEU D O 1
ATOM 5413 N N . GLU C 3 145 ? 52.52500 -2.55400 71.06000 1.000 35.62000 145 GLU D N 1
ATOM 5414 C CA . GLU C 3 145 ? 51.59600 -3.20200 70.15200 1.000 40.38000 145 GLU D CA 1
ATOM 5415 C C . GLU C 3 145 ? 50.26400 -2.51000 70.36200 1.000 38.02000 145 GLU D C 1
ATOM 5416 O O . GLU C 3 145 ? 49.69300 -2.58500 71.44500 1.000 42.41000 145 GLU D O 1
ATOM 5422 N N . THR C 3 146 ? 49.78500 -1.81500 69.34100 1.000 37.67000 146 THR D N 1
ATOM 5423 C CA . THR C 3 146 ? 48.58700 -1.01500 69.51200 1.000 39.43000 146 THR D CA 1
ATOM 5424 C C . THR C 3 146 ? 48.04800 -0.64000 68.14400 1.000 40.86000 146 THR D C 1
ATOM 5425 O O . THR C 3 146 ? 48.80300 -0.48200 67.18000 1.000 39.99000 146 THR D O 1
ATOM 5429 N N . GLU C 3 147 ? 46.73600 -0.48200 68.08400 1.000 42.05000 147 GLU D N 1
ATOM 5430 C CA . GLU C 3 147 ? 46.06500 -0.03900 66.87800 1.000 42.86000 147 GLU D CA 1
ATOM 5431 C C . GLU C 3 147 ? 45.86700 1.46400 66.85200 1.000 43.17000 147 GLU D C 1
ATOM 5432 O O . GLU C 3 147 ? 45.24200 1.97400 65.91700 1.000 44.45000 147 GLU D O 1
ATOM 5438 N N . GLN C 3 148 ? 46.40500 2.17800 67.84200 1.000 42.69000 148 GLN D N 1
ATOM 5439 C CA . GLN C 3 148 ? 46.05200 3.58200 68.02400 1.000 44.62000 148 GLN D CA 1
ATOM 5440 C C . GLN C 3 148 ? 46.41500 4.42200 66.80800 1.000 45.67000 148 GLN D C 1
ATOM 5441 O O . GLN C 3 148 ? 45.68100 5.35100 66.44800 1.000 48.96000 148 GLN D O 1
ATOM 5447 N N . LEU C 3 149 ? 47.53900 4.12200 66.16100 1.000 42.93000 149 LEU D N 1
ATOM 5448 C CA . LEU C 3 149 ? 47.97000 4.91200 65.01800 1.000 42.34000 149 LEU D CA 1
ATOM 5449 C C . LEU C 3 149 ? 47.73400 4.19700 63.70400 1.000 45.59000 149 LEU D C 1
ATOM 5450 O O . LEU C 3 149 ? 48.03300 4.76200 62.64700 1.000 44.88000 149 LEU D O 1
ATOM 5455 N N . LYS C 3 150 ? 47.15200 2.99900 63.74400 1.000 46.83000 150 LYS D N 1
ATOM 5456 C CA . LYS C 3 150 ? 46.96000 2.22600 62.52100 1.000 44.70000 150 LYS D CA 1
ATOM 5457 C C . LYS C 3 150 ? 46.04300 2.93300 61.53200 1.000 47.95000 150 LYS D C 1
ATOM 5458 O O . LYS C 3 150 ? 46.41700 3.02800 60.35000 1.000 51.52000 150 LYS D O 1
ATOM 5464 N N . PRO C 3 151 ? 44.89300 3.50800 61.93000 1.000 51.47000 151 PRO D N 1
ATOM 5465 C CA . PRO C 3 151 ? 44.10000 4.27900 60.94900 1.000 52.84000 151 PRO D CA 1
ATOM 5466 C C . PRO C 3 151 ? 44.86500 5.43800 60.33600 1.000 52.05000 151 PRO D C 1
ATOM 5467 O O . PRO C 3 151 ? 44.76500 5.67300 59.12300 1.000 52.06000 151 PRO D O 1
ATOM 5471 N N . PHE C 3 152 ? 45.64200 6.16400 61.14200 1.000 45.88000 152 PHE D N 1
ATOM 5472 C CA . PHE C 3 152 ? 46.39400 7.28600 60.59900 1.000 50.22000 152 PHE D CA 1
ATOM 5473 C C . PHE C 3 152 ? 47.49500 6.83200 59.63800 1.000 48.93000 152 PHE D C 1
ATOM 5474 O O . PHE C 3 152 ? 47.78300 7.53600 58.66400 1.000 50.46000 152 PHE D O 1
ATOM 5482 N N . ILE C 3 153 ? 48.04000 5.62400 59.81500 1.000 46.35000 153 ILE D N 1
ATOM 5483 C CA . ILE C 3 153 ? 49.21000 5.24900 59.02000 1.000 47.60000 153 ILE D CA 1
ATOM 5484 C C . ILE C 3 153 ? 48.78900 4.65200 57.69100 1.000 51.28000 153 ILE D C 1
ATOM 5485 O O . ILE C 3 153 ? 49.50400 4.78500 56.68700 1.000 48.89000 153 ILE D O 1
ATOM 5490 N N . GLN C 3 154 ? 47.57100 4.12900 57.61400 1.000 51.34000 154 GLN D N 1
ATOM 5491 C CA . GLN C 3 154 ? 47.11400 3.58600 56.34800 1.000 55.19000 154 GLN D CA 1
ATOM 5492 C C . GLN C 3 154 ? 46.50100 4.67800 55.49300 1.000 55.45000 154 GLN D C 1
ATOM 5493 O O . GLN C 3 154 ? 46.57000 4.61000 54.26000 1.000 57.46000 154 GLN D O 1
ATOM 5499 N N . SER C 3 155 ? 45.94200 5.70700 56.12300 1.000 52.50000 155 SER D N 1
ATOM 5500 C CA . SER C 3 155 ? 45.34700 6.79300 55.36500 1.000 57.76000 155 SER D CA 1
ATOM 5501 C C . SER C 3 155 ? 46.33000 7.91400 55.04100 1.000 58.93000 155 SER D C 1
ATOM 5502 O O . SER C 3 155 ? 46.18900 8.55300 53.98900 1.000 61.89000 155 SER D O 1
ATOM 5505 N N . HIS C 3 156 ? 47.34800 8.14700 55.87900 1.000 55.87000 156 HIS D N 1
ATOM 5506 C CA . HIS C 3 156 ? 48.20500 9.31600 55.69600 1.000 57.77000 156 HIS D CA 1
ATOM 5507 C C . HIS C 3 156 ? 49.69700 9.03000 55.49900 1.000 54.87000 156 HIS D C 1
ATOM 5508 O O . HIS C 3 156 ? 50.47900 9.98900 55.41300 1.000 52.87000 156 HIS D O 1
ATOM 5515 N N . VAL C 3 157 ? 50.13000 7.77500 55.39700 1.000 48.28000 157 VAL D N 1
ATOM 5516 C CA . VAL C 3 157 ? 51.53800 7.47300 55.16200 1.000 45.02000 157 VAL D CA 1
ATOM 5517 C C . VAL C 3 157 ? 51.64400 6.60500 53.91500 1.000 45.10000 157 VAL D C 1
ATOM 5518 O O . VAL C 3 157 ? 51.18000 5.46100 53.91800 1.000 46.54000 157 VAL D O 1
ATOM 5522 N N . PRO C 3 158 ? 52.31000 7.06800 52.86200 1.000 48.61000 158 PRO D N 1
ATOM 5523 C CA . PRO C 3 158 ? 52.45100 6.23800 51.66200 1.000 46.57000 158 PRO D CA 1
ATOM 5524 C C . PRO C 3 158 ? 53.30100 5.02700 51.97700 1.000 48.52000 158 PRO D C 1
ATOM 5525 O O . PRO C 3 158 ? 54.19300 5.08200 52.83000 1.000 44.21000 158 PRO D O 1
ATOM 5529 N N . ASP C 3 159 ? 53.04800 3.94700 51.23700 1.000 45.46000 159 ASP D N 1
ATOM 5530 C CA . ASP C 3 159 ? 53.73600 2.69300 51.50600 1.000 52.75000 159 ASP D CA 1
ATOM 5531 C C . ASP C 3 159 ? 55.23700 2.88100 51.33800 1.000 52.28000 159 ASP D C 1
ATOM 5532 O O . ASP C 3 159 ? 55.69400 3.56500 50.42000 1.000 50.55000 159 ASP D O 1
ATOM 5537 N N . GLY C 3 160 ? 56.00800 2.21400 52.19900 1.000 48.01000 160 GLY D N 1
ATOM 5538 C CA . GLY C 3 160 ? 57.45000 2.33400 52.18000 1.000 42.77000 160 GLY D CA 1
ATOM 5539 C C . GLY C 3 160 ? 58.00800 3.47000 53.01800 1.000 42.14000 160 GLY D C 1
ATOM 5540 O O . GLY C 3 160 ? 59.22100 3.48900 53.26700 1.000 45.36000 160 GLY D O 1
ATOM 5541 N N . TYR C 3 161 ? 57.16600 4.39800 53.48800 1.000 41.03000 161 TYR D N 1
ATOM 5542 C CA . TYR C 3 161 ? 57.61900 5.53400 54.28700 1.000 35.83000 161 TYR D CA 1
ATOM 5543 C C . TYR C 3 161 ? 57.59700 5.23200 55.78800 1.000 34.94000 161 TYR D C 1
ATOM 5544 O O . TYR C 3 161 ? 56.70300 4.55000 56.29500 1.000 28.68000 161 TYR D O 1
ATOM 5553 N N . PHE C 3 162 ? 58.56500 5.80500 56.50500 1.000 34.54000 162 PHE D N 1
ATOM 5554 C CA . PHE C 3 162 ? 58.49100 5.94600 57.95600 1.000 31.64000 162 PHE D CA 1
ATOM 5555 C C . PHE C 3 162 ? 57.77200 7.24700 58.28500 1.000 29.86000 162 PHE D C 1
ATOM 5556 O O . PHE C 3 162 ? 57.68200 8.15200 57.45800 1.000 32.76000 162 PHE D O 1
ATOM 5564 N N . VAL C 3 163 ? 57.25400 7.33900 59.50100 1.000 23.89000 163 VAL D N 1
ATOM 5565 C CA . VAL C 3 163 ? 56.78300 8.61100 60.03200 1.000 28.24000 163 VAL D CA 1
ATOM 5566 C C . VAL C 3 163 ? 57.22800 8.69100 61.48000 1.000 25.28000 163 VAL D C 1
ATOM 5567 O O . VAL C 3 163 ? 57.24600 7.68100 62.19100 1.000 26.10000 163 VAL D O 1
ATOM 5571 N N . TYR C 3 164 ? 57.62100 9.88800 61.90600 1.000 27.71000 164 TYR D N 1
ATOM 5572 C CA . TYR C 3 164 ? 58.16300 10.06300 63.24000 1.000 25.16000 164 TYR D CA 1
ATOM 5573 C C . TYR C 3 164 ? 57.64400 11.35200 63.85300 1.000 25.16000 164 TYR D C 1
ATOM 5574 O O . TYR C 3 164 ? 57.32700 12.32100 63.15500 1.000 24.79000 164 TYR D O 1
ATOM 5583 N N . TRP C 3 165 ? 57.56800 11.34100 65.17700 1.000 21.80000 165 TRP D N 1
ATOM 5584 C CA . TRP C 3 165 ? 57.12200 12.46600 65.98000 1.000 22.75000 165 TRP D CA 1
ATOM 5585 C C . TRP C 3 165 ? 58.10700 12.68300 67.11000 1.000 24.68000 165 TRP D C 1
ATOM 5586 O O . TRP C 3 165 ? 58.59800 11.71700 67.70800 1.000 21.11000 165 TRP D O 1
ATOM 5597 N N . ILE C 3 166 ? 58.38400 13.94900 67.40300 1.000 23.60000 166 ILE D N 1
ATOM 5598 C CA . ILE C 3 166 ? 59.10100 14.34300 68.61000 1.000 24.05000 166 ILE D CA 1
ATOM 5599 C C . ILE C 3 166 ? 58.08700 14.86600 69.61600 1.000 22.78000 166 ILE D C 1
ATOM 5600 O O . ILE C 3 166 ? 57.26500 15.72600 69.28200 1.000 30.43000 166 ILE D O 1
ATOM 5605 N N . LEU C 3 167 ? 58.12200 14.33700 70.83400 1.000 27.48000 167 LEU D N 1
ATOM 5606 C CA . LEU C 3 167 ? 57.14800 14.66600 71.87300 1.000 26.98000 167 LEU D CA 1
ATOM 5607 C C . LEU C 3 167 ? 57.85900 15.11100 73.14200 1.000 28.61000 167 LEU D C 1
ATOM 5608 O O . LEU C 3 167 ? 59.00200 14.72100 73.40300 1.000 27.10000 167 LEU D O 1
ATOM 5613 N N . ARG C 3 168 ? 57.16000 15.91100 73.95400 1.000 31.08000 168 ARG D N 1
ATOM 5614 C CA . ARG C 3 168 ? 57.76000 16.38100 75.19900 1.000 31.60000 168 ARG D CA 1
ATOM 5615 C C . ARG C 3 168 ? 58.01300 15.23000 76.16400 1.000 29.46000 168 ARG D C 1
ATOM 5616 O O . ARG C 3 168 ? 58.99500 15.26500 76.91900 1.000 28.61000 168 ARG D O 1
ATOM 5624 N N . ASP C 3 169 ? 57.15100 14.21300 76.15900 1.000 26.61000 169 ASP D N 1
ATOM 5625 C CA . ASP C 3 169 ? 57.34600 13.00800 76.96500 1.000 27.18000 169 ASP D CA 1
ATOM 5626 C C . ASP C 3 169 ? 56.54900 11.88300 76.31400 1.000 28.53000 169 ASP D C 1
ATOM 5627 O O . ASP C 3 169 ? 56.07200 12.01700 75.18400 1.000 28.71000 169 ASP D O 1
ATOM 5632 N N . ASP C 3 170 ? 56.41300 10.76300 77.01400 1.000 26.80000 170 ASP D N 1
ATOM 5633 C CA . ASP C 3 170 ? 55.73200 9.60700 76.44500 1.000 34.60000 170 ASP D CA 1
ATOM 5634 C C . ASP C 3 170 ? 54.34800 9.37300 77.05100 1.000 37.56000 170 ASP D C 1
ATOM 5635 O O . ASP C 3 170 ? 53.84900 8.24600 77.01100 1.000 38.34000 170 ASP D O 1
ATOM 5640 N N . SER C 3 171 ? 53.71100 10.41200 77.59200 1.000 30.46000 171 SER D N 1
ATOM 5641 C CA . SER C 3 171 ? 52.40100 10.22900 78.21700 1.000 39.12000 171 SER D CA 1
ATOM 5642 C C . SER C 3 171 ? 51.27100 10.06900 77.20300 1.000 44.53000 171 SER D C 1
ATOM 5643 O O . SER C 3 171 ? 50.30500 9.34500 77.47300 1.000 44.76000 171 SER D O 1
ATOM 5646 N N . GLU C 3 172 ? 51.35500 10.72800 76.04500 1.000 43.06000 172 GLU D N 1
ATOM 5647 C CA . GLU C 3 172 ? 50.26400 10.73200 75.08100 1.000 44.79000 172 GLU D CA 1
ATOM 5648 C C . GLU C 3 172 ? 50.76300 10.27300 73.72100 1.000 43.06000 172 GLU D C 1
ATOM 5649 O O . GLU C 3 172 ? 51.91900 10.50800 73.35300 1.000 40.71000 172 GLU D O 1
ATOM 5655 N N . TYR C 3 173 ? 49.86200 9.63300 72.97400 1.000 42.42000 173 TYR D N 1
ATOM 5656 C CA . TYR C 3 173 ? 50.12700 9.32300 71.58100 1.000 43.49000 173 TYR D CA 1
ATOM 5657 C C . TYR C 3 173 ? 50.20500 10.61000 70.77400 1.000 33.50000 173 TYR D C 1
ATOM 5658 O O . TYR C 3 173 ? 49.59500 11.61600 71.13700 1.000 36.96000 173 TYR D O 1
ATOM 5667 N N . PRO C 3 174 ? 50.93700 10.59500 69.66300 1.000 41.17000 174 PRO D N 1
ATOM 5668 C CA . PRO C 3 174 ? 50.94600 11.76400 68.77400 1.000 43.31000 174 PRO D CA 1
ATOM 5669 C C . PRO C 3 174 ? 49.55700 12.06400 68.23200 1.000 46.34000 174 PRO D C 1
ATOM 5670 O O . PRO C 3 174 ? 48.80600 11.16700 67.84500 1.000 48.11000 174 PRO D O 1
ATOM 5674 N N . SER C 3 175 ? 49.22500 13.35000 68.22000 1.000 51.94000 175 SER D N 1
ATOM 5675 C CA . SER C 3 175 ? 47.95400 13.84200 67.70600 1.000 55.80000 175 SER D CA 1
ATOM 5676 C C . SER C 3 175 ? 48.03100 14.25400 66.24100 1.000 60.47000 175 SER D C 1
ATOM 5677 O O . SER C 3 175 ? 47.04100 14.12100 65.51100 1.000 55.30000 175 SER D O 1
ATOM 5680 N N . THR C 3 176 ? 49.20500 14.70300 65.80100 1.000 57.43000 176 THR D N 1
ATOM 5681 C CA . THR C 3 176 ? 49.43100 15.46900 64.58800 1.000 55.46000 176 THR D CA 1
ATOM 5682 C C . THR C 3 176 ? 49.99700 14.59700 63.47300 1.000 53.14000 176 THR D C 1
ATOM 5683 O O . THR C 3 176 ? 50.20300 13.39300 63.62700 1.000 52.54000 176 THR D O 1
ATOM 5687 N N . MET C 3 177 ? 50.22400 15.21500 62.31700 1.000 53.35000 177 MET D N 1
ATOM 5688 C CA . MET C 3 177 ? 51.05200 14.58300 61.30300 1.000 53.19000 177 MET D CA 1
ATOM 5689 C C . MET C 3 177 ? 52.51200 14.78200 61.67700 1.000 44.47000 177 MET D C 1
ATOM 5690 O O . MET C 3 177 ? 52.93100 15.88800 62.03200 1.000 49.28000 177 MET D O 1
ATOM 5695 N N . GLY C 3 178 ? 53.29000 13.70900 61.58800 1.000 38.32000 178 GLY D N 1
ATOM 5696 C CA . GLY C 3 178 ? 54.71900 13.77100 61.79200 1.000 38.64000 178 GLY D CA 1
ATOM 5697 C C . GLY C 3 178 ? 55.45700 13.90300 60.47300 1.000 37.62000 178 GLY D C 1
ATOM 5698 O O . GLY C 3 178 ? 54.87500 14.16400 59.41800 1.000 41.75000 178 GLY D O 1
ATOM 5699 N N . GLU C 3 179 ? 56.76400 13.68200 60.53500 1.000 33.23000 179 GLU D N 1
ATOM 5700 C CA . GLU C 3 179 ? 57.59800 13.85000 59.36000 1.000 29.34000 179 GLU D CA 1
ATOM 5701 C C . GLU C 3 179 ? 57.72700 12.53300 58.60100 1.000 37.65000 179 GLU D C 1
ATOM 5702 O O . GLU C 3 179 ? 57.89100 11.46500 59.20500 1.000 32.66000 179 GLU D O 1
ATOM 5708 N N . LYS C 3 180 ? 57.71200 12.64200 57.26700 1.000 39.51000 180 LYS D N 1
ATOM 5709 C CA . LYS C 3 180 ? 57.74800 11.53900 56.29200 1.000 44.42000 180 LYS D CA 1
ATOM 5710 C C . LYS C 3 180 ? 56.48600 10.69200 56.35100 1.000 46.68000 180 LYS D C 1
ATOM 5711 O O . LYS C 3 180 ? 55.74100 10.61700 55.37100 1.000 50.08000 180 LYS D O 1
ATOM 5717 N N . MET D 4 1 ? 41.79600 23.84500 15.27300 1.000 47.37000 1 MET E N 1
ATOM 5718 C CA . MET D 4 1 ? 42.29100 22.48800 15.42000 1.000 50.54000 1 MET E CA 1
ATOM 5719 C C . MET D 4 1 ? 41.45200 21.69200 16.42700 1.000 65.21000 1 MET E C 1
ATOM 5720 O O . MET D 4 1 ? 41.83700 20.59600 16.84800 1.000 69.62000 1 MET E O 1
ATOM 5725 N N . LYS D 4 2 ? 40.29200 22.25000 16.80600 1.000 68.36000 2 LYS E N 1
ATOM 5726 C CA . LYS D 4 2 ? 39.41500 21.59300 17.77700 1.000 69.10000 2 LYS E CA 1
ATOM 5727 C C . LYS D 4 2 ? 38.45800 20.59400 17.10100 1.000 75.47000 2 LYS E C 1
ATOM 5728 O O . LYS D 4 2 ? 37.96200 19.67300 17.77100 1.000 74.56000 2 LYS E O 1
ATOM 5734 N N . ASN D 4 3 ? 38.28700 20.70900 15.77300 1.000 77.34000 3 ASN E N 1
ATOM 5735 C CA . ASN D 4 3 ? 37.62800 19.72200 14.91900 1.000 81.52000 3 ASN E CA 1
ATOM 5736 C C . ASN D 4 3 ? 38.53200 18.64600 14.34800 1.000 79.97000 3 ASN E C 1
ATOM 5737 O O . ASN D 4 3 ? 38.09300 17.88400 13.46800 1.000 78.94000 3 ASN E O 1
ATOM 5742 N N . ASP D 4 4 ? 39.77100 18.56900 14.78800 1.000 73.57000 4 ASP E N 1
ATOM 5743 C CA . ASP D 4 4 ? 40.62200 17.54500 14.22500 1.000 70.85000 4 ASP E CA 1
ATOM 5744 C C . ASP D 4 4 ? 40.66700 16.35700 15.18500 1.000 65.53000 4 ASP E C 1
ATOM 5745 O O . ASP D 4 4 ? 40.00600 16.34100 16.22900 1.000 66.27000 4 ASP E O 1
ATOM 5750 N N . LYS D 4 5 ? 41.48500 15.36200 14.84200 1.000 58.18000 5 LYS E N 1
ATOM 5751 C CA . LYS D 4 5 ? 41.59300 14.10500 15.59100 1.000 60.71000 5 LYS E CA 1
ATOM 5752 C C . LYS D 4 5 ? 42.47600 14.34100 16.81500 1.000 50.99000 5 LYS E C 1
ATOM 5753 O O . LYS D 4 5 ? 43.70500 14.40900 16.71100 1.000 46.01000 5 LYS E O 1
ATOM 5759 N N . LYS D 4 6 ? 41.84200 14.45600 17.98200 1.000 41.01000 6 LYS E N 1
ATOM 5760 C CA . LYS D 4 6 ? 42.47400 14.97200 19.18800 1.000 37.86000 6 LYS E CA 1
ATOM 5761 C C . LYS D 4 6 ? 42.31400 14.00600 20.35900 1.000 36.02000 6 LYS E C 1
ATOM 5762 O O . LYS D 4 6 ? 41.26000 13.38700 20.53200 1.000 34.39000 6 LYS E O 1
ATOM 5768 N N . VAL D 4 7 ? 43.35600 13.92000 21.18300 1.000 29.31000 7 VAL E N 1
ATOM 5769 C CA . VAL D 4 7 ? 43.35400 13.15200 22.42100 1.000 29.85000 7 VAL E CA 1
ATOM 5770 C C . VAL D 4 7 ? 43.65000 14.09500 23.58100 1.000 29.04000 7 VAL E C 1
ATOM 5771 O O . VAL D 4 7 ? 44.61200 14.86500 23.52200 1.000 28.28000 7 VAL E O 1
ATOM 5775 N N . VAL D 4 8 ? 42.83600 14.03300 24.63900 1.000 26.17000 8 VAL E N 1
ATOM 5776 C CA . VAL D 4 8 ? 43.10600 14.75300 25.88300 1.000 24.56000 8 VAL E CA 1
ATOM 5777 C C . VAL D 4 8 ? 43.81400 13.80700 26.83900 1.000 25.22000 8 VAL E C 1
ATOM 5778 O O . VAL D 4 8 ? 43.35400 12.67700 27.05000 1.000 23.09000 8 VAL E O 1
ATOM 5782 N N . VAL D 4 9 ? 44.92600 14.26000 27.42700 1.000 18.87000 9 VAL E N 1
ATOM 5783 C CA . VAL D 4 9 ? 45.71600 13.41300 28.31700 1.000 20.51000 9 VAL E CA 1
ATOM 5784 C C . VAL D 4 9 ? 45.70400 13.99900 29.71800 1.000 19.91000 9 VAL E C 1
ATOM 5785 O O . VAL D 4 9 ? 45.52100 15.20900 29.90600 1.000 24.03000 9 VAL E O 1
ATOM 5789 N N . LYS 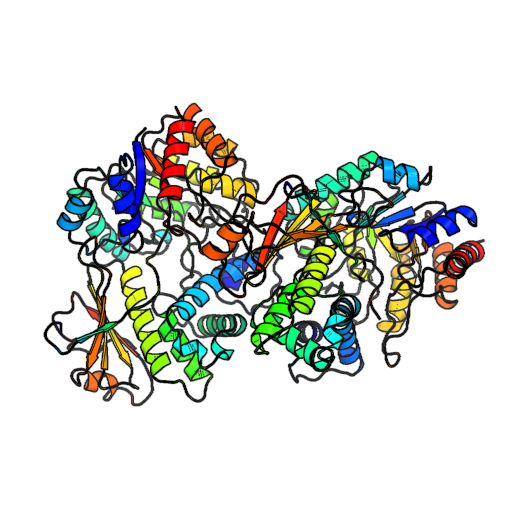D 4 10 ? 45.86100 13.12100 30.70600 1.000 16.72000 10 LYS E N 1
ATOM 5790 C CA . LYS D 4 10 ? 45.98300 13.54200 32.09100 1.000 17.87000 10 LYS E CA 1
ATOM 5791 C C . LYS D 4 10 ? 47.41200 13.99600 32.39100 1.000 18.72000 10 LYS E C 1
ATOM 5792 O O . LYS D 4 10 ? 48.39100 13.40000 31.92700 1.000 19.18000 10 LYS E O 1
ATOM 5798 N N . VAL D 4 11 ? 47.53100 15.05700 33.17400 1.000 21.20000 11 VAL E N 1
ATOM 5799 C CA . VAL D 4 11 ? 48.81100 15.48000 33.71800 1.000 20.95000 11 VAL E CA 1
ATOM 5800 C C . VAL D 4 11 ? 48.60900 15.63400 35.20900 1.000 24.65000 11 VAL E C 1
ATOM 5801 O O . VAL D 4 11 ? 47.74300 16.39800 35.65200 1.000 23.34000 11 VAL E O 1
ATOM 5805 N N . LYS D 4 12 ? 49.39100 14.90100 35.99000 1.000 22.97000 12 LYS E N 1
ATOM 5806 C CA . LYS D 4 12 ? 49.21200 14.97100 37.43200 1.000 19.71000 12 LYS E CA 1
ATOM 5807 C C . LYS D 4 12 ? 50.10600 16.05200 38.01000 1.000 25.82000 12 LYS E C 1
ATOM 5808 O O . LYS D 4 12 ? 51.24700 15.82200 38.42100 1.000 25.56000 12 LYS E O 1
ATOM 5814 N N . ASP D 4 13 ? 49.55000 17.25700 38.03300 1.000 24.08000 13 ASP E N 1
ATOM 5815 C CA . ASP D 4 13 ? 50.18100 18.44500 38.60800 1.000 25.87000 13 ASP E CA 1
ATOM 5816 C C . ASP D 4 13 ? 49.07300 19.26200 39.27200 1.000 29.16000 13 ASP E C 1
ATOM 5817 O O . ASP D 4 13 ? 47.97600 18.76400 39.55000 1.000 26.68000 13 ASP E O 1
ATOM 5822 N N . LYS D 4 14 ? 49.32400 20.54300 39.49400 1.000 26.90000 14 LYS E N 1
ATOM 5823 C CA . LYS D 4 14 ? 48.38500 21.32300 40.28500 1.000 31.03000 14 LYS E CA 1
ATOM 5824 C C . LYS D 4 14 ? 48.51200 22.79000 39.91900 1.000 31.17000 14 LYS E C 1
ATOM 5825 O O . LYS D 4 14 ? 49.58800 23.25900 39.52800 1.000 26.76000 14 LYS E O 1
ATOM 5831 N N . GLU D 4 15 ? 47.38900 23.49800 40.04200 1.000 27.00000 15 GLU E N 1
ATOM 5832 C CA . GLU D 4 15 ? 47.38400 24.94100 39.85900 1.000 32.25000 15 GLU E CA 1
ATOM 5833 C C . GLU D 4 15 ? 48.27800 25.60600 40.90700 1.000 31.75000 15 GLU E C 1
ATOM 5834 O O . GLU D 4 15 ? 48.63100 25.00800 41.93100 1.000 31.42000 15 GLU E O 1
ATOM 5840 N N . MET D 4 16 ? 48.66400 26.85400 40.62400 1.000 31.31000 16 MET E N 1
ATOM 5841 C CA . MET D 4 16 ? 49.34800 27.68600 41.61300 1.000 31.88000 16 MET E CA 1
ATOM 5842 C C . MET D 4 16 ? 48.46200 27.87600 42.83500 1.000 30.54000 16 MET E C 1
ATOM 5843 O O . MET D 4 16 ? 47.27200 28.17900 42.71600 1.000 28.07000 16 MET E O 1
ATOM 5848 N N . THR D 4 17 ? 49.05400 27.72600 44.00800 1.000 29.20000 17 THR E N 1
ATOM 5849 C CA . THR D 4 17 ? 48.34900 27.89800 45.26400 1.000 33.30000 17 THR E CA 1
ATOM 5850 C C . THR D 4 17 ? 49.19500 28.78100 46.16600 1.000 29.80000 17 THR E C 1
ATOM 5851 O O . THR D 4 17 ? 50.38600 28.99100 45.91100 1.000 31.68000 17 THR E O 1
ATOM 5855 N N . CYS D 4 18 ? 48.56700 29.32200 47.21700 1.000 30.63000 18 CYS E N 1
ATOM 5856 C CA . CYS D 4 18 ? 49.35400 30.06600 48.19000 1.000 33.82000 18 CYS E CA 1
ATOM 5857 C C . CYS D 4 18 ? 50.13700 29.12300 49.07600 1.000 30.42000 18 CYS E C 1
ATOM 5858 O O . CYS D 4 18 ? 51.19200 29.49100 49.59600 1.000 32.99000 18 CYS E O 1
ATOM 5861 N N . GLY D 4 19 ? 49.64800 27.90100 49.22900 1.000 30.67000 19 GLY E N 1
ATOM 5862 C CA . GLY D 4 19 ? 50.32000 26.87500 50.00400 1.000 31.65000 19 GLY E CA 1
ATOM 5863 C C . GLY D 4 19 ? 51.72000 26.56600 49.50900 1.000 31.29000 19 GLY E C 1
ATOM 5864 O O . GLY D 4 19 ? 51.91500 26.20900 48.33900 1.000 32.62000 19 GLY E O 1
ATOM 5865 N N . ALA D 4 20 ? 52.70500 26.73500 50.38800 1.000 25.02000 20 ALA E N 1
ATOM 5866 C CA . ALA D 4 20 ? 54.07100 26.37200 50.05700 1.000 22.73000 20 ALA E CA 1
ATOM 5867 C C . ALA D 4 20 ? 54.21700 24.85300 49.94700 1.000 24.12000 20 ALA E C 1
ATOM 5868 O O . ALA D 4 20 ? 53.44500 24.07400 50.51400 1.000 27.96000 20 ALA E O 1
ATOM 5870 N N . PHE D 4 21 ? 55.22900 24.42700 49.20000 1.000 28.14000 21 PHE E N 1
ATOM 5871 C CA . PHE D 4 21 ? 55.50700 23.00100 49.04000 1.000 26.69000 21 PHE E CA 1
ATOM 5872 C C . PHE D 4 21 ? 56.22100 22.45600 50.27700 1.000 28.34000 21 PHE E C 1
ATOM 5873 O O . PHE D 4 21 ? 57.04900 23.14200 50.88400 1.000 22.08000 21 PHE E O 1
ATOM 5881 N N . ASN D 4 22 ? 55.91300 21.20200 50.63400 1.000 28.23000 22 ASN E N 1
ATOM 5882 C CA . ASN D 4 22 ? 56.63500 20.48000 51.67800 1.000 31.82000 22 ASN E CA 1
ATOM 5883 C C . ASN D 4 22 ? 56.77500 19.02000 51.26300 1.000 32.46000 22 ASN E C 1
ATOM 5884 O O . ASN D 4 22 ? 55.89800 18.46100 50.60300 1.000 32.78000 22 ASN E O 1
ATOM 5889 N N . LYS D 4 23 ? 57.89400 18.41000 51.64200 1.000 39.07000 23 LYS E N 1
ATOM 5890 C CA . LYS D 4 23 ? 58.25000 17.08600 51.12400 1.000 43.14000 23 LYS E CA 1
ATOM 5891 C C . LYS D 4 23 ? 57.28600 16.03400 51.64600 1.000 46.58000 23 LYS E C 1
ATOM 5892 O O . LYS D 4 23 ? 56.75900 16.16800 52.75300 1.000 52.24000 23 LYS E O 1
ATOM 5898 N N . MET E 5 1 ? 52.41400 5.80800 76.91700 1.000 52.18000 1 MET F N 1
ATOM 5899 C CA . MET E 5 1 ? 51.20100 6.10800 76.15800 1.000 56.15000 1 MET F CA 1
ATOM 5900 C C . MET E 5 1 ? 50.10000 5.23400 76.73700 1.000 71.07000 1 MET F C 1
ATOM 5901 O O . MET E 5 1 ? 50.36300 4.51000 77.70400 1.000 77.46000 1 MET F O 1
ATOM 5906 N N . LYS E 5 2 ? 48.88100 5.24800 76.15800 1.000 71.60000 2 LYS F N 1
ATOM 5907 C CA . LYS E 5 2 ? 47.77500 4.62700 76.88900 1.000 76.56000 2 LYS F CA 1
ATOM 5908 C C . LYS E 5 2 ? 47.63700 3.12400 76.66000 1.000 76.64000 2 LYS F C 1
ATOM 5909 O O . LYS E 5 2 ? 46.98900 2.46100 77.46700 1.000 81.11000 2 LYS F O 1
ATOM 5915 N N . ASN E 5 3 ? 48.25800 2.53000 75.64100 1.000 65.69000 3 ASN F N 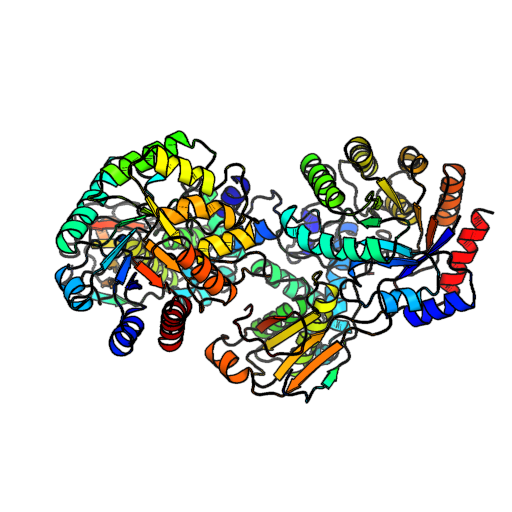1
ATOM 5916 C CA . ASN E 5 3 ? 48.39100 1.07100 75.69200 1.000 72.95000 3 ASN F CA 1
ATOM 5917 C C . ASN E 5 3 ? 49.73500 0.79300 76.36100 1.000 76.09000 3 ASN F C 1
ATOM 5918 O O . ASN E 5 3 ? 50.73600 0.46000 75.72000 1.000 71.52000 3 ASN F O 1
ATOM 5923 N N . ASP E 5 4 ? 49.73900 0.89400 77.69500 1.000 74.76000 4 ASP F N 1
ATOM 5924 C CA . ASP E 5 4 ? 50.95100 0.73700 78.49900 1.000 70.80000 4 ASP F CA 1
ATOM 5925 C C . ASP E 5 4 ? 51.57700 -0.65500 78.38800 1.000 69.08000 4 ASP F C 1
ATOM 5926 O O . ASP E 5 4 ? 52.50600 -0.97600 79.14000 1.000 71.00000 4 ASP F O 1
ATOM 5931 N N . LYS E 5 5 ? 50.99400 -1.44800 77.46900 1.000 64.22000 5 LYS F N 1
ATOM 5932 C CA . LYS E 5 5 ? 51.53400 -2.79700 77.14600 1.000 64.36000 5 LYS F CA 1
ATOM 5933 C C . LYS E 5 5 ? 52.77300 -2.54100 76.30500 1.000 59.66000 5 LYS F C 1
ATOM 5934 O O . LYS E 5 5 ? 52.63100 -2.40300 75.07500 1.000 58.76000 5 LYS F O 1
ATOM 5940 N N . LYS E 5 6 ? 53.93200 -2.49700 76.94000 1.000 51.35000 6 LYS F N 1
ATOM 5941 C CA . LYS E 5 6 ? 55.16200 -2.08300 76.26900 1.000 43.55000 6 LYS F CA 1
ATOM 5942 C C . LYS E 5 6 ? 56.28000 -3.07200 76.56700 1.000 36.87000 6 LYS F C 1
ATOM 5943 O O . LYS E 5 6 ? 56.28100 -3.74200 77.60000 1.000 38.10000 6 LYS F O 1
ATOM 5949 N N . VAL E 5 7 ? 57.20000 -3.20600 75.62000 1.000 34.15000 7 VAL F N 1
ATOM 5950 C CA . VAL E 5 7 ? 58.43000 -3.96700 75.81600 1.000 34.89000 7 VAL F CA 1
ATOM 5951 C C . VAL E 5 7 ? 59.60600 -3.00300 75.64900 1.000 27.74000 7 VAL F C 1
ATOM 5952 O O . VAL E 5 7 ? 59.63100 -2.21200 74.70300 1.000 25.47000 7 VAL F O 1
ATOM 5956 N N . VAL E 5 8 ? 60.54700 -3.03400 76.59200 1.000 25.22000 8 VAL F N 1
ATOM 5957 C CA . VAL E 5 8 ? 61.80600 -2.30200 76.47500 1.000 24.59000 8 VAL F CA 1
ATOM 5958 C C . VAL E 5 8 ? 62.83000 -3.24400 75.86500 1.000 21.03000 8 VAL F C 1
ATOM 5959 O O . VAL E 5 8 ? 62.95500 -4.39000 76.30600 1.000 26.67000 8 VAL F O 1
ATOM 5963 N N . VAL E 5 9 ? 63.54700 -2.78300 74.84000 1.000 21.89000 9 VAL F N 1
ATOM 5964 C CA . VAL E 5 9 ? 64.51900 -3.62700 74.14100 1.000 25.40000 9 VAL F CA 1
ATOM 5965 C C . VAL E 5 9 ? 65.92500 -3.05100 74.27200 1.000 20.95000 9 VAL F C 1
ATOM 5966 O O . VAL E 5 9 ? 66.11500 -1.83500 74.39800 1.000 22.53000 9 VAL F O 1
ATOM 5970 N N . LYS E 5 10 ? 66.91700 -3.94200 74.20400 1.000 19.85000 10 LYS F N 1
ATOM 5971 C CA . LYS E 5 10 ? 68.31700 -3.54200 74.16700 1.000 22.78000 10 LYS F CA 1
ATOM 5972 C C . LYS E 5 10 ? 68.73100 -3.11000 72.76300 1.000 21.03000 10 LYS F C 1
ATOM 5973 O O . LYS E 5 10 ? 68.30500 -3.70500 71.77100 1.000 20.55000 10 LYS F O 1
ATOM 5979 N N . VAL E 5 11 ? 69.58200 -2.08300 72.69600 1.000 22.01000 11 VAL F N 1
ATOM 5980 C CA . VAL E 5 11 ? 70.27200 -1.64800 71.48200 1.000 20.91000 11 VAL F CA 1
ATOM 5981 C C . VAL E 5 11 ? 71.75800 -1.50700 71.81100 1.000 23.22000 11 VAL F C 1
ATOM 5982 O O . VAL E 5 11 ? 72.12800 -0.74600 72.71600 1.000 24.57000 11 VAL F O 1
ATOM 5986 N N . LYS E 5 12 ? 72.61500 -2.22300 71.08400 1.000 24.01000 12 LYS F N 1
ATOM 5987 C CA . LYS E 5 12 ? 74.05700 -2.17000 71.36900 1.000 23.49000 12 LYS F CA 1
ATOM 5988 C C . LYS E 5 12 ? 74.68500 -1.03400 70.55900 1.000 21.80000 12 LYS F C 1
ATOM 5989 O O . LYS E 5 12 ? 75.18000 -1.22600 69.45300 1.000 24.81000 12 LYS F O 1
ATOM 5995 N N . ASP E 5 13 ? 74.66800 0.16700 71.12500 1.000 25.28000 13 ASP F N 1
ATOM 5996 C CA . ASP E 5 13 ? 75.25800 1.35200 70.50100 1.000 28.00000 13 ASP F CA 1
ATOM 5997 C C . ASP E 5 13 ? 75.86400 2.19200 71.62200 1.000 25.34000 13 ASP F C 1
ATOM 5998 O O . ASP E 5 13 ? 76.14800 1.69600 72.71800 1.000 24.90000 13 ASP F O 1
ATOM 6003 N N . LYS E 5 14 ? 76.06700 3.48200 71.36800 1.000 25.20000 14 LYS F N 1
ATOM 6004 C CA . LYS E 5 14 ? 76.75000 4.29400 72.36400 1.000 28.71000 14 LYS F CA 1
ATOM 6005 C C . LYS E 5 14 ? 76.40100 5.76300 72.16700 1.000 31.49000 14 LYS F C 1
ATOM 6006 O O . LYS E 5 14 ? 76.12600 6.21400 71.04800 1.000 28.49000 14 LYS F O 1
ATOM 6012 N N . GLU E 5 15 ? 76.42100 6.49500 73.28000 1.000 32.67000 15 GLU F N 1
ATOM 6013 C CA . GLU E 5 15 ? 76.23300 7.94100 73.29100 1.000 30.92000 15 GLU F CA 1
ATOM 6014 C C . GLU E 5 15 ? 77.31300 8.65200 72.47000 1.000 35.03000 15 GLU F C 1
ATOM 6015 O O . GLU E 5 15 ? 78.33800 8.07000 72.09600 1.000 33.81000 15 GLU F O 1
ATOM 6021 N N . MET E 5 16 ? 77.05000 9.92400 72.15600 1.000 31.20000 16 MET F N 1
ATOM 6022 C CA . MET E 5 16 ? 78.08800 10.78900 71.60300 1.000 32.10000 16 MET F CA 1
ATOM 6023 C C . MET E 5 16 ? 79.25000 10.90200 72.57700 1.000 34.43000 16 MET F C 1
ATOM 6024 O O . MET E 5 16 ? 79.04700 11.07900 73.78500 1.000 31.08000 16 MET F O 1
ATOM 6029 N N . THR E 5 17 ? 80.46800 10.76900 72.05200 1.000 24.10000 17 THR F N 1
ATOM 6030 C CA . THR E 5 17 ? 81.68600 10.91600 72.84100 1.000 30.97000 17 THR F CA 1
ATOM 6031 C C . THR E 5 17 ? 82.68700 11.74400 72.05300 1.000 30.44000 17 THR F C 1
ATOM 6032 O O . THR E 5 17 ? 82.60500 11.84700 70.82600 1.000 30.77000 17 THR F O 1
ATOM 6036 N N . CYS E 5 18 ? 83.68100 12.27900 72.76600 1.000 32.37000 18 CYS F N 1
ATOM 6037 C CA . CYS E 5 18 ? 84.74400 13.01400 72.09100 1.000 30.14000 18 CYS F CA 1
ATOM 6038 C C . CYS E 5 18 ? 85.71600 12.07900 71.39600 1.000 28.44000 18 CYS F C 1
ATOM 6039 O O . CYS E 5 18 ? 86.29000 12.44700 70.36900 1.000 37.08000 18 CYS F O 1
ATOM 6042 N N . GLY E 5 19 ? 85.86300 10.85900 71.90800 1.000 28.11000 19 GLY F N 1
ATOM 6043 C CA . GLY E 5 19 ? 86.69300 9.84600 71.30300 1.000 25.73000 19 GLY F CA 1
ATOM 6044 C C . GLY E 5 19 ? 86.28400 9.51900 69.88500 1.000 32.33000 19 GLY F C 1
ATOM 6045 O O . GLY E 5 19 ? 85.13300 9.14000 69.63300 1.000 35.20000 19 GLY F O 1
ATOM 6046 N N . ALA E 5 20 ? 87.21700 9.69600 68.95100 1.000 27.60000 20 ALA F N 1
ATOM 6047 C CA . ALA E 5 20 ? 87.00300 9.29000 67.57200 1.000 32.75000 20 ALA F CA 1
ATOM 6048 C C . ALA E 5 20 ? 86.95800 7.76300 67.45200 1.000 28.82000 20 ALA F C 1
ATOM 6049 O O . ALA E 5 20 ? 87.49800 7.02600 68.28000 1.000 31.17000 20 ALA F O 1
ATOM 6051 N N . PHE E 5 21 ? 86.32200 7.29600 66.38300 1.000 28.73000 21 PHE F N 1
ATOM 6052 C CA . PHE E 5 21 ? 86.21900 5.87200 66.09000 1.000 29.54000 21 PHE F CA 1
ATOM 6053 C C . PHE E 5 21 ? 87.51100 5.33000 65.47800 1.000 28.51000 21 PHE F C 1
ATOM 6054 O O . PHE E 5 21 ? 88.19700 6.01500 64.70800 1.000 29.24000 21 PHE F O 1
ATOM 6062 N N . ASN E 5 22 ? 87.83100 4.07900 65.80300 1.000 27.39000 22 ASN F N 1
ATOM 6063 C CA . ASN E 5 22 ? 88.93100 3.39600 65.11000 1.000 29.52000 22 ASN F CA 1
ATOM 6064 C C . ASN E 5 22 ? 88.59600 1.92100 64.85700 1.000 29.36000 22 ASN F C 1
ATOM 6065 O O . ASN E 5 22 ? 87.92600 1.28200 65.67600 1.000 32.20000 22 ASN F O 1
ATOM 6070 N N . MET F 3 1 ? 68.49900 36.51200 52.20600 1.000 49.09000 1 MET C N 1
ATOM 6071 C CA . MET F 3 1 ? 69.70900 37.11600 51.66800 1.000 44.38000 1 MET C CA 1
ATOM 6072 C C . MET F 3 1 ? 70.07200 36.57100 50.28200 1.000 43.68000 1 MET C C 1
ATOM 6073 O O . MET F 3 1 ? 69.46300 35.61500 49.77300 1.000 34.59000 1 MET C O 1
ATOM 6078 N N . GLU F 3 2 ? 71.08200 37.18400 49.67200 1.000 42.51000 2 GLU C N 1
ATOM 6079 C CA . GLU F 3 2 ? 71.43900 36.83200 48.30600 1.000 41.07000 2 GLU C CA 1
ATOM 6080 C C . GLU F 3 2 ? 72.18700 35.50500 48.22600 1.000 34.48000 2 GLU C C 1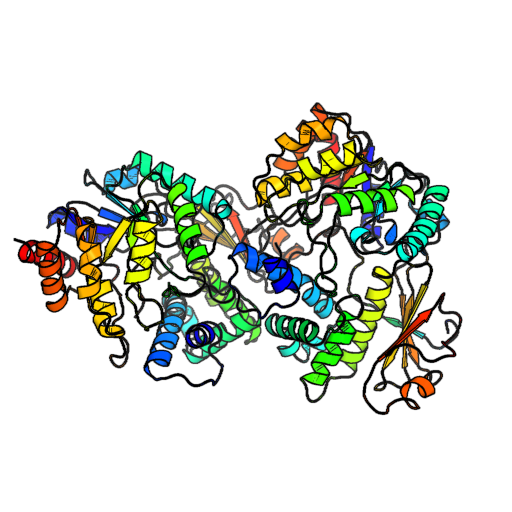
ATOM 6081 O O . GLU F 3 2 ? 72.17200 34.85600 47.17400 1.000 34.78000 2 GLU C O 1
ATOM 6087 N N . GLU F 3 3 ? 72.77700 35.03900 49.32400 1.000 33.58000 3 GLU C N 1
ATOM 6088 C CA . GLU F 3 3 ? 73.41300 33.72900 49.27000 1.000 32.73000 3 GLU C CA 1
ATOM 6089 C C . GLU F 3 3 ? 72.37600 32.62200 49.18300 1.000 28.70000 3 GLU C C 1
ATOM 6090 O O . GLU F 3 3 ? 72.55800 31.65500 48.43700 1.000 30.49000 3 GLU C O 1
ATOM 6096 N N . ILE F 3 4 ? 71.26600 32.75900 49.91400 1.000 24.79000 4 ILE C N 1
ATOM 6097 C CA . ILE F 3 4 ? 70.21300 31.75200 49.84400 1.000 23.97000 4 ILE C CA 1
ATOM 6098 C C . ILE F 3 4 ? 69.63000 31.69500 48.43800 1.000 25.03000 4 ILE C C 1
ATOM 6099 O O . ILE F 3 4 ? 69.48400 30.61500 47.85100 1.000 24.74000 4 ILE C O 1
ATOM 6104 N N . LEU F 3 5 ? 69.32500 32.86300 47.86800 1.000 24.35000 5 LEU C N 1
ATOM 6105 C CA . LEU F 3 5 ? 68.78700 32.92100 46.51600 1.000 22.82000 5 LEU C CA 1
ATOM 6106 C C . LEU F 3 5 ? 69.76300 32.32100 45.51200 1.000 23.73000 5 LEU C C 1
ATOM 6107 O O . LEU F 3 5 ? 69.35700 31.58100 44.60600 1.000 21.69000 5 LEU C O 1
ATOM 6112 N N . ASP F 3 6 ? 71.05400 32.64300 45.65100 1.000 24.52000 6 ASP C N 1
ATOM 6113 C CA . ASP F 3 6 ? 72.06500 32.11500 44.73700 1.000 23.17000 6 ASP C CA 1
ATOM 6114 C C . ASP F 3 6 ? 72.09600 30.59300 44.75600 1.000 23.94000 6 ASP C C 1
ATOM 6115 O O . ASP F 3 6 ? 72.21200 29.95700 43.70200 1.000 22.64000 6 ASP C O 1
ATOM 6120 N N . ARG F 3 7 ? 71.99500 29.98300 45.94000 1.000 21.01000 7 ARG C N 1
ATOM 6121 C CA . ARG F 3 7 ? 72.06700 28.52500 45.98200 1.000 25.12000 7 ARG C CA 1
ATOM 6122 C C . ARG F 3 7 ? 70.79000 27.87400 45.47600 1.000 23.97000 7 ARG C C 1
ATOM 6123 O O . ARG F 3 7 ? 70.81600 26.69100 45.14500 1.000 27.61000 7 ARG C O 1
ATOM 6131 N N . ILE F 3 8 ? 69.68300 28.61700 45.38300 1.000 19.03000 8 ILE C N 1
ATOM 6132 C CA . ILE F 3 8 ? 68.45400 28.04800 44.83400 1.000 21.03000 8 ILE C CA 1
ATOM 6133 C C . ILE F 3 8 ? 68.54200 27.90800 43.31800 1.000 20.43000 8 ILE C C 1
ATOM 6134 O O . ILE F 3 8 ? 68.07800 26.91500 42.74700 1.000 20.20000 8 ILE C O 1
ATOM 6139 N N . ILE F 3 9 ? 69.12500 28.89600 42.64200 1.000 19.18000 9 ILE C N 1
ATOM 6140 C CA . ILE F 3 9 ? 69.25900 28.83700 41.19100 1.000 20.22000 9 ILE C CA 1
ATOM 6141 C C . ILE F 3 9 ? 70.58900 28.22700 40.75200 1.000 20.96000 9 ILE C C 1
ATOM 6142 O O . ILE F 3 9 ? 70.73300 27.84000 39.58200 1.000 20.20000 9 ILE C O 1
ATOM 6147 N N . ASN F 3 10 ? 71.56800 28.16100 41.64600 1.000 21.47000 10 ASN C N 1
ATOM 6148 C CA . ASN F 3 10 ? 72.92700 27.70200 41.33900 1.000 22.17000 10 ASN C CA 1
ATOM 6149 C C . ASN F 3 10 ? 73.34400 26.78100 42.48800 1.000 23.88000 10 ASN C C 1
ATOM 6150 O O . ASN F 3 10 ? 74.22400 27.11200 43.28800 1.000 25.39000 10 ASN C O 1
ATOM 6155 N N . PRO F 3 11 ? 72.68900 25.61400 42.62100 1.000 23.35000 11 PRO C N 1
ATOM 6156 C CA . PRO F 3 11 ? 72.81500 24.83400 43.86800 1.000 26.96000 11 PRO C CA 1
ATOM 6157 C C . PRO F 3 11 ? 74.18000 24.20900 44.10600 1.000 30.89000 11 PRO C C 1
ATOM 6158 O O . PRO F 3 11 ? 74.48100 23.86100 45.25300 1.000 32.30000 11 PRO C O 1
ATOM 6162 N N . LEU F 3 12 ? 75.00000 24.02100 43.08100 1.000 31.04000 12 LEU C N 1
ATOM 6163 C CA . LEU F 3 12 ? 76.29000 23.37000 43.25400 1.000 30.51000 12 LEU C CA 1
ATOM 6164 C C . LEU F 3 12 ? 77.38700 24.35600 43.64100 1.000 33.54000 12 LEU C C 1
ATOM 6165 O O . LEU F 3 12 ? 78.56400 23.99300 43.59600 1.000 41.05000 12 LEU C O 1
ATOM 6170 N N . SER F 3 13 ? 77.03400 25.60100 43.97900 1.000 39.59000 13 SER C N 1
ATOM 6171 C CA . SER F 3 13 ? 77.96700 26.47600 44.67800 1.000 41.99000 13 SER C CA 1
ATOM 6172 C C . SER F 3 13 ? 78.57600 25.72500 45.85300 1.000 41.21000 13 SER C C 1
ATOM 6173 O O . SER F 3 13 ? 77.92000 24.89600 46.48900 1.000 45.59000 13 SER C O 1
ATOM 6176 N N . ALA F 3 14 ? 79.84700 25.99400 46.12100 1.000 53.37000 14 ALA C N 1
ATOM 6177 C CA . ALA F 3 14 ? 80.51000 25.40400 47.27400 1.000 57.11000 14 ALA C CA 1
ATOM 6178 C C . ALA F 3 14 ? 80.45800 26.30100 48.49900 1.000 47.54000 14 ALA C C 1
ATOM 6179 O O . ALA F 3 14 ? 80.92500 25.88800 49.56600 1.000 46.38000 14 ALA C O 1
ATOM 6181 N N . LYS F 3 15 ? 79.89600 27.50000 48.36300 1.000 52.59000 15 LYS C N 1
ATOM 6182 C CA . LYS F 3 15 ? 79.64700 28.41400 49.46800 1.000 51.51000 15 LYS C CA 1
ATOM 6183 C C . LYS F 3 15 ? 78.89600 27.70900 50.59700 1.000 54.26000 15 LYS C C 1
ATOM 6184 O O . LYS F 3 15 ? 77.80300 27.16800 50.36000 1.000 46.20000 15 LYS C O 1
ATOM 6190 N N . PRO F 3 16 ? 79.42500 27.71300 51.82200 1.000 59.30000 16 PRO C N 1
ATOM 6191 C CA . PRO F 3 16 ? 78.76500 26.99200 52.91700 1.000 50.23000 16 PRO C CA 1
ATOM 6192 C C . PRO F 3 16 ? 77.46700 27.67300 53.33400 1.000 40.14000 16 PRO C C 1
ATOM 6193 O O . PRO F 3 16 ? 77.31800 28.89300 53.25800 1.000 41.36000 16 PRO C O 1
ATOM 6197 N N . LEU F 3 17 ? 76.51300 26.86100 53.77000 1.000 38.66000 17 LEU C N 1
ATOM 6198 C CA . LEU F 3 17 ? 75.24400 27.35500 54.28100 1.000 32.48000 17 LEU C CA 1
ATOM 6199 C C . LEU F 3 17 ? 75.02700 26.77800 55.66800 1.000 27.17000 17 LEU C C 1
ATOM 6200 O O . LEU F 3 17 ? 75.60400 25.74800 56.02300 1.000 28.17000 17 LEU C O 1
ATOM 6205 N N . THR F 3 18 ? 74.22600 27.47600 56.47300 1.000 21.92000 18 THR C N 1
ATOM 6206 C CA . THR F 3 18 ? 73.78600 26.85900 57.71500 1.000 23.48000 18 THR C CA 1
ATOM 6207 C C . THR F 3 18 ? 72.90500 25.63500 57.43400 1.000 21.89000 18 THR C C 1
ATOM 6208 O O . THR F 3 18 ? 72.38700 25.43200 56.32900 1.000 22.65000 18 THR C O 1
ATOM 6212 N N . LYS F 3 19 ? 72.70900 24.83600 58.48500 1.000 18.59000 19 LYS C N 1
ATOM 6213 C CA . LYS F 3 19 ? 71.85900 23.65500 58.38700 1.000 22.34000 19 LYS C CA 1
ATOM 6214 C C . LYS F 3 19 ? 70.44100 24.04800 57.98300 1.000 21.80000 19 LYS C C 1
ATOM 6215 O O . LYS F 3 19 ? 69.84300 23.43100 57.09100 1.000 17.93000 19 LYS C O 1
ATOM 6221 N N . LYS F 3 20 ? 69.89200 25.08500 58.62700 1.000 19.78000 20 LYS C N 1
ATOM 6222 C CA . LYS F 3 20 ? 68.57100 25.58600 58.24800 1.000 21.56000 20 LYS C CA 1
ATOM 6223 C C . LYS F 3 20 ? 68.56800 26.08700 56.80900 1.000 20.99000 20 LYS C C 1
ATOM 6224 O O . LYS F 3 20 ? 67.67900 25.74700 56.01800 1.000 20.17000 20 LYS C O 1
ATOM 6230 N N . GLU F 3 21 ? 69.56500 26.89800 56.45100 1.000 22.98000 21 GLU C N 1
ATOM 6231 C CA . GLU F 3 21 ? 69.63100 27.42300 55.09500 1.000 23.79000 21 GLU C CA 1
ATOM 6232 C C . GLU F 3 21 ? 69.71400 26.30200 54.06700 1.000 21.35000 21 GLU C C 1
ATOM 6233 O O . GLU F 3 21 ? 69.10700 26.39400 52.99600 1.000 20.64000 21 GLU C O 1
ATOM 6239 N N . HIS F 3 22 ? 70.47300 25.24400 54.35600 1.000 21.69000 22 HIS C N 1
ATOM 6240 C CA . HIS F 3 22 ? 70.59100 24.19600 53.34900 1.000 23.24000 22 HIS C CA 1
ATOM 6241 C C . HIS F 3 22 ? 69.27600 23.45200 53.16100 1.000 20.18000 22 HIS C C 1
ATOM 6242 O O . HIS F 3 22 ? 68.90600 23.10300 52.03400 1.000 20.73000 22 HIS C O 1
ATOM 6249 N N . ILE F 3 23 ? 68.55700 23.19600 54.25000 1.000 18.74000 23 ILE C N 1
ATOM 6250 C CA . ILE F 3 23 ? 67.29300 22.48800 54.12300 1.000 20.92000 23 ILE C CA 1
ATOM 6251 C C . ILE F 3 23 ? 66.24400 23.34400 53.40900 1.000 20.71000 23 ILE C C 1
ATOM 6252 O O . ILE F 3 23 ? 65.43800 22.81800 52.63100 1.000 19.49000 23 ILE C O 1
ATOM 6257 N N . TYR F 3 24 ? 66.27200 24.66700 53.61300 1.000 15.59000 24 TYR C N 1
ATOM 6258 C CA . TYR F 3 24 ? 65.36100 25.56800 52.90400 1.000 18.25000 24 TYR C CA 1
ATOM 6259 C C . TYR F 3 24 ? 65.63200 25.57700 51.40400 1.000 19.98000 24 TYR C C 1
ATOM 6260 O O . TYR F 3 24 ? 64.70900 25.42400 50.60100 1.000 21.41000 24 TYR C O 1
ATOM 6269 N N . THR F 3 25 ? 66.88200 25.82500 51.00600 1.000 15.94000 25 THR C N 1
ATOM 6270 C CA . THR F 3 25 ? 67.19700 25.85900 49.58200 1.000 19.32000 25 THR C CA 1
ATOM 6271 C C . THR F 3 25 ? 66.88700 24.51800 48.93800 1.000 19.47000 25 THR C C 1
ATOM 6272 O O . THR F 3 25 ? 66.33100 24.46900 47.84000 1.000 16.27000 25 THR C O 1
ATOM 6276 N N . SER F 3 26 ? 67.20700 23.41700 49.63100 1.000 15.27000 26 SER C N 1
ATOM 6277 C CA . SER F 3 26 ? 66.88700 22.09300 49.10400 1.000 20.00000 26 SER C CA 1
ATOM 6278 C C . SER F 3 26 ? 65.38100 21.88500 48.97900 1.000 19.67000 26 SER C C 1
ATOM 6279 O O . SER F 3 26 ? 64.91000 21.31000 47.99300 1.000 20.39000 26 SER C O 1
ATOM 6282 N N . LEU F 3 27 ? 64.61300 22.34900 49.96900 1.000 18.20000 27 LEU C N 1
ATOM 6283 C CA . LEU F 3 27 ? 63.16500 22.19100 49.92800 1.000 17.45000 27 LEU C CA 1
ATOM 6284 C C . LEU F 3 27 ? 62.57700 22.90400 48.71600 1.000 22.06000 27 LEU C C 1
ATOM 6285 O O . LEU F 3 27 ? 61.78100 22.32600 47.96600 1.000 22.16000 27 LEU C O 1
ATOM 6290 N N . VAL F 3 28 ? 62.96600 24.16800 48.50900 1.000 17.62000 28 VAL C N 1
ATOM 6291 C CA . VAL F 3 28 ? 62.49400 24.91800 47.35100 1.000 16.68000 28 VAL C CA 1
ATOM 6292 C C . VAL F 3 28 ? 62.85700 24.18800 46.06300 1.000 19.51000 28 VAL C C 1
ATOM 6293 O O . VAL F 3 28 ? 62.02400 24.05000 45.15600 1.000 18.80000 28 VAL C O 1
ATOM 6297 N N . LEU F 3 29 ? 64.10200 23.69900 45.96800 1.000 18.16000 29 LEU C N 1
ATOM 6298 C CA . LEU F 3 29 ? 64.51800 22.91000 44.81400 1.000 19.68000 29 LEU C CA 1
ATOM 6299 C C . LEU F 3 29 ? 63.68400 21.63300 44.67200 1.000 23.51000 29 LEU C C 1
ATOM 6300 O O . LEU F 3 29 ? 63.35500 21.21600 43.55100 1.000 21.56000 29 LEU C O 1
ATOM 6305 N N . GLN F 3 30 ? 63.34800 20.99100 45.79400 1.000 21.99000 30 GLN C N 1
ATOM 6306 C CA . GLN F 3 30 ? 62.52700 19.78700 45.73300 1.000 22.56000 30 GLN C CA 1
ATOM 6307 C C . GLN F 3 30 ? 61.15700 20.06100 45.12000 1.000 20.89000 30 GLN C C 1
ATOM 6308 O O . GLN F 3 30 ? 60.60600 19.18900 44.44100 1.000 19.18000 30 GLN C O 1
ATOM 6314 N N . SER F 3 31 ? 60.58500 21.24800 45.34200 1.000 17.51000 31 SER C N 1
ATOM 6315 C CA . SER F 3 31 ? 59.26100 21.50700 44.77400 1.000 19.46000 31 SER C CA 1
ATOM 6316 C C . SER F 3 31 ? 59.26400 21.32600 43.25600 1.000 20.72000 31 SER C C 1
ATOM 6317 O O . SER F 3 31 ? 58.34000 20.73200 42.69100 1.000 21.40000 31 SER C O 1
ATOM 6320 N N . SER F 3 32 ? 60.31400 21.80300 42.58400 1.000 20.12000 32 SER C N 1
ATOM 6321 C CA . SER F 3 32 ? 60.37000 21.65700 41.13600 1.000 19.58000 32 SER C CA 1
ATOM 6322 C C . SER F 3 32 ? 60.65800 20.21600 40.72400 1.000 20.13000 32 SER C C 1
ATOM 6323 O O . SER F 3 32 ? 60.17700 19.76300 39.67600 1.000 19.60000 32 SER C O 1
ATOM 6326 N N . GLN F 3 33 ? 61.44500 19.48200 41.50900 1.000 19.37000 33 GLN C N 1
ATOM 6327 C CA . GLN F 3 33 ? 61.63600 18.07700 41.17100 1.000 20.81000 33 GLN C CA 1
ATOM 6328 C C . GLN F 3 33 ? 60.33800 17.29600 41.34100 1.000 20.24000 33 GLN C C 1
ATOM 6329 O O . GLN F 3 33 ? 59.96700 16.49800 40.47200 1.000 18.88000 33 GLN C O 1
ATOM 6335 N N . SER F 3 34 ? 59.64200 17.52600 42.45400 1.000 19.39000 34 SER C N 1
ATOM 6336 C CA . SER F 3 34 ? 58.35200 16.89300 42.71500 1.000 19.52000 34 SER C CA 1
ATOM 6337 C C . SER F 3 34 ? 57.40000 17.10100 41.54600 1.000 19.14000 34 SER C C 1
ATOM 6338 O O . SER F 3 34 ? 56.70600 16.17900 41.11300 1.000 20.70000 34 SER C O 1
ATOM 6341 N N . LEU F 3 35 ? 57.34500 18.32600 41.03700 1.000 22.39000 35 LEU C N 1
ATOM 6342 C CA . LEU F 3 35 ? 56.47900 18.64800 39.91400 1.000 19.95000 35 LEU C CA 1
ATOM 6343 C C . LEU F 3 35 ? 56.78500 17.76300 38.71100 1.000 23.38000 35 LEU C C 1
ATOM 6344 O O . LEU F 3 35 ? 55.86700 17.21000 38.09600 1.000 22.91000 35 LEU C O 1
ATOM 6349 N N . ILE F 3 36 ? 58.07200 17.62400 38.35400 1.000 18.41000 36 ILE C N 1
ATOM 6350 C CA . ILE F 3 36 ? 58.46000 16.80400 37.20000 1.000 17.98000 36 ILE C CA 1
ATOM 6351 C C . ILE F 3 36 ? 58.15400 15.33000 37.45000 1.000 23.03000 36 ILE C C 1
ATOM 6352 O O . ILE F 3 36 ? 57.52100 14.65800 36.62000 1.000 20.02000 36 ILE C O 1
ATOM 6357 N N . LEU F 3 37 ? 58.59000 14.80400 38.60000 1.000 22.76000 37 LEU C N 1
ATOM 6358 C CA . LEU F 3 37 ? 58.49700 13.36500 38.84500 1.000 20.08000 37 LEU C CA 1
ATOM 6359 C C . LEU F 3 37 ? 57.05000 12.89800 38.92300 1.000 24.00000 37 LEU C C 1
ATOM 6360 O O . LEU F 3 37 ? 56.70800 11.82500 38.40300 1.000 24.32000 37 LEU C O 1
ATOM 6365 N N . SER F 3 38 ? 56.20000 13.66700 39.60500 1.000 20.21000 38 SER C N 1
ATOM 6366 C CA . SER F 3 38 ? 54.80100 13.27200 39.76600 1.000 25.18000 38 SER C CA 1
ATOM 6367 C C . SER F 3 38 ? 54.08300 13.23700 38.42500 1.000 21.58000 38 SER C C 1
ATOM 6368 O O . SER F 3 38 ? 53.20700 12.40000 38.20500 1.000 21.96000 38 SER C O 1
ATOM 6371 N N . ALA F 3 39 ? 54.42700 14.14900 37.52100 1.000 21.98000 39 ALA C N 1
ATOM 6372 C CA . ALA F 3 39 ? 53.68400 14.24700 36.27600 1.000 22.97000 39 ALA C CA 1
ATOM 6373 C C . ALA F 3 39 ? 54.23800 13.34900 35.18200 1.000 24.23000 39 ALA C C 1
ATOM 6374 O O . ALA F 3 39 ? 53.52800 13.08700 34.19700 1.000 23.32000 39 ALA C O 1
ATOM 6376 N N . CYS F 3 40 ? 55.46800 12.83900 35.34400 1.000 22.62000 40 CYS C N 1
ATOM 6377 C CA . CYS F 3 40 ? 56.16400 12.09400 34.29500 1.000 19.60000 40 CYS C CA 1
ATOM 6378 C C . CYS F 3 40 ? 56.56700 10.72200 34.82100 1.000 21.33000 40 CYS C C 1
ATOM 6379 O O . CYS F 3 40 ? 57.75500 10.45900 35.05800 1.000 23.69000 40 CYS C O 1
ATOM 6382 N N . PRO F 3 41 ? 55.60800 9.79800 34.94200 1.000 25.44000 41 PRO C N 1
ATOM 6383 C CA . PRO F 3 41 ? 55.93300 8.46000 35.47700 1.000 29.95000 41 PRO C CA 1
ATOM 6384 C C . PRO F 3 41 ? 56.92800 7.67400 34.62500 1.000 25.85000 41 PRO C C 1
ATOM 6385 O O . PRO F 3 41 ? 57.68100 6.85300 35.16700 1.000 26.19000 41 PRO C O 1
ATOM 6389 N N . SER F 3 42 ? 56.98000 7.92300 33.31700 1.000 25.17000 42 SER C N 1
ATOM 6390 C CA . SER F 3 42 ? 57.94000 7.22900 32.46000 1.000 23.86000 42 SER C CA 1
ATOM 6391 C C . SER F 3 42 ? 59.39600 7.46100 32.87900 1.000 28.95000 42 SER C C 1
ATOM 6392 O O . SER F 3 42 ? 60.26600 6.67200 32.49700 1.000 32.61000 42 SER C O 1
ATOM 6395 N N . LEU F 3 43 ? 59.69200 8.53800 33.62600 1.000 30.99000 43 LEU C N 1
ATOM 6396 C CA . LEU F 3 43 ? 61.05200 8.76300 34.12200 1.000 27.66000 43 LEU C CA 1
ATOM 6397 C C . LEU F 3 43 ? 61.51400 7.68600 35.09500 1.000 30.61000 43 LEU C C 1
ATOM 6398 O O . LEU F 3 43 ? 62.72100 7.53900 35.31400 1.000 26.51000 43 LEU C O 1
ATOM 6403 N N . GLN F 3 44 ? 60.58700 6.94200 35.69400 1.000 32.15000 44 GLN C N 1
ATOM 6404 C CA . GLN F 3 44 ? 60.96700 5.87300 36.61000 1.000 34.52000 44 GLN C CA 1
ATOM 6405 C C . GLN F 3 44 ? 61.64300 4.71000 35.89000 1.000 35.16000 44 GLN C C 1
ATOM 6406 O O . GLN F 3 44 ? 62.31500 3.89600 36.53400 1.000 37.51000 44 GLN C O 1
ATOM 6412 N N . SER F 3 45 ? 61.49600 4.63400 34.56900 1.000 35.58000 45 SER C N 1
ATOM 6413 C CA . SER F 3 45 ? 62.21300 3.66200 33.75400 1.000 38.57000 45 SER C CA 1
ATOM 6414 C C . SER F 3 45 ? 63.71900 3.89800 33.74000 1.000 42.47000 45 SER C C 1
ATOM 6415 O O . SER F 3 45 ? 64.47100 3.01300 33.30900 1.000 41.34000 45 SER C O 1
ATOM 6418 N N . GLN F 3 46 ? 64.17500 5.09200 34.11600 1.000 36.84000 46 GLN C N 1
ATOM 6419 C CA . GLN F 3 46 ? 65.60400 5.38100 34.25600 1.000 37.62000 46 GLN C CA 1
ATOM 6420 C C . GLN F 3 46 ? 65.73200 6.09000 35.60200 1.000 38.25000 46 GLN C C 1
ATOM 6421 O O . GLN F 3 46 ? 65.69600 7.32800 35.68300 1.000 29.05000 46 GLN C O 1
ATOM 6427 N N . ARG F 3 47 ? 65.87200 5.28800 36.66300 1.000 31.09000 47 ARG C N 1
ATOM 6428 C CA . ARG F 3 47 ? 65.82300 5.82800 38.01200 1.000 32.87000 47 ARG C CA 1
ATOM 6429 C C . ARG F 3 47 ? 66.95500 6.79700 38.28900 1.000 30.27000 47 ARG C C 1
ATOM 6430 O O . ARG F 3 47 ? 66.82800 7.63100 39.18900 1.000 27.21000 47 ARG C O 1
ATOM 6438 N N . GLN F 3 48 ? 68.05600 6.70900 37.54400 1.000 28.37000 48 GLN C N 1
ATOM 6439 C CA . GLN F 3 48 ? 69.13700 7.66500 37.73200 1.000 30.14000 48 GLN C CA 1
ATOM 6440 C C . GLN F 3 48 ? 68.68100 9.09200 37.42100 1.000 29.90000 48 GLN C C 1
ATOM 6441 O O . GLN F 3 48 ? 69.18900 10.04400 38.01900 1.000 27.40000 48 GLN C O 1
ATOM 6447 N N . PHE F 3 49 ? 67.69900 9.25500 36.52300 1.000 26.36000 49 PHE C N 1
ATOM 6448 C CA . PHE F 3 49 ? 67.15100 10.57700 36.23300 1.000 27.09000 49 PHE C CA 1
ATOM 6449 C C . PHE F 3 49 ? 66.33700 11.14000 37.39600 1.000 24.18000 49 PHE C C 1
ATOM 6450 O O . PHE F 3 49 ? 65.99700 12.32400 37.37500 1.000 25.38000 49 PHE C O 1
ATOM 6458 N N . CYS F 3 50 ? 65.99700 10.32200 38.38600 1.000 24.73000 50 CYS C N 1
ATOM 6459 C CA . CYS F 3 50 ? 65.04800 10.67200 39.43300 1.000 22.73000 50 CYS C CA 1
ATOM 6460 C C . CYS F 3 50 ? 65.69700 11.08600 40.75300 1.000 23.38000 50 CYS C C 1
ATOM 6461 O O . CYS F 3 50 ? 64.97700 11.44600 41.69600 1.000 21.81000 50 CYS C O 1
ATOM 6464 N N . SER F 3 51 ? 67.01900 11.00100 40.88300 1.000 21.85000 51 SER C N 1
ATOM 6465 C CA . SER F 3 51 ? 67.62700 11.37600 42.15500 1.000 22.72000 51 SER C CA 1
ATOM 6466 C C . SER F 3 51 ? 67.62300 12.89300 42.31100 1.000 20.92000 51 SER C C 1
ATOM 6467 O O . SER F 3 51 ? 67.68600 13.64000 41.32800 1.000 17.93000 51 SER C O 1
ATOM 6470 N N . PHE F 3 52 ? 67.55800 13.34600 43.56700 1.000 20.26000 52 PHE C N 1
ATOM 6471 C CA . PHE F 3 52 ? 67.63900 14.77400 43.83000 1.000 20.75000 52 PHE C CA 1
ATOM 6472 C C . PHE F 3 52 ? 68.96100 15.36100 43.35700 1.000 20.45000 52 PHE C C 1
ATOM 6473 O O . PHE F 3 52 ? 69.00700 16.52700 42.94500 1.000 16.95000 52 PHE C O 1
ATOM 6481 N N . GLU F 3 53 ? 70.04500 14.58300 43.42600 1.000 19.66000 53 GLU C N 1
ATOM 6482 C CA . GLU F 3 53 ? 71.32500 15.08000 42.93700 1.000 23.58000 53 GLU C CA 1
ATOM 6483 C C . GLU F 3 53 ? 71.27000 15.34000 41.43500 1.000 21.44000 53 GLU C C 1
ATOM 6484 O O . GLU F 3 53 ? 71.81300 16.33900 40.95500 1.000 21.43000 53 GLU C O 1
ATOM 6490 N N . TYR F 3 54 ? 70.59100 14.46700 40.68300 1.000 20.25000 54 TYR C N 1
ATOM 6491 C CA . TYR F 3 54 ? 70.42100 14.70200 39.25500 1.000 19.85000 54 TYR C CA 1
ATOM 6492 C C . TYR F 3 54 ? 69.64400 15.98200 39.00200 1.000 17.87000 54 TYR C C 1
ATOM 6493 O O . TYR F 3 54 ? 70.00100 16.76900 38.12100 1.000 18.61000 54 TYR C O 1
ATOM 6502 N N . HIS F 3 55 ? 68.58200 16.20400 39.77200 1.000 17.98000 55 HIS C N 1
ATOM 6503 C CA . HIS F 3 55 ? 67.81000 17.43600 39.64900 1.000 23.48000 55 HIS C CA 1
ATOM 6504 C C . HIS F 3 55 ? 68.67000 18.66200 39.92300 1.000 20.49000 55 HIS C C 1
ATOM 6505 O O . HIS F 3 55 ? 68.53600 19.68400 39.24300 1.000 18.47000 55 HIS C O 1
ATOM 6512 N N . GLN F 3 56 ? 69.52900 18.59000 40.94300 1.000 20.40000 56 GLN C N 1
ATOM 6513 C CA . GLN F 3 56 ? 70.43200 19.69900 41.24500 1.000 21.79000 56 GLN C CA 1
ATOM 6514 C C . GLN F 3 56 ? 71.38300 19.96500 40.09100 1.000 21.14000 56 GLN C C 1
ATOM 6515 O O . GLN F 3 56 ? 71.67100 21.12300 39.76000 1.000 19.49000 56 GLN C O 1
ATOM 6521 N N . GLN F 3 57 ? 71.92300 18.89300 39.51000 1.000 19.71000 57 GLN C N 1
ATOM 6522 C CA . GLN F 3 57 ? 72.79700 19.02700 38.35300 1.000 21.03000 57 GLN C CA 1
ATOM 6523 C C . GLN F 3 57 ? 72.04600 19.66600 37.20100 1.000 18.98000 57 GLN C C 1
ATOM 6524 O O . GLN F 3 57 ? 72.59900 20.48900 36.46500 1.000 19.13000 57 GLN C O 1
ATOM 6530 N N . PHE F 3 58 ? 70.78000 19.28200 37.03500 1.000 18.90000 58 PHE C N 1
ATOM 6531 C CA . PHE F 3 58 ? 69.91400 19.86500 36.01800 1.000 19.47000 58 PHE C CA 1
ATOM 6532 C C . PHE F 3 58 ? 69.72600 21.36800 36.22600 1.000 19.35000 58 PHE C C 1
ATOM 6533 O O . PHE F 3 58 ? 69.86700 22.16000 35.28300 1.000 18.16000 58 PHE C O 1
ATOM 6541 N N . ILE F 3 59 ? 69.36900 21.77200 37.44900 1.000 18.15000 59 ILE C N 1
ATOM 6542 C CA . ILE F 3 59 ? 69.10700 23.18300 37.72200 1.000 18.37000 59 ILE C CA 1
ATOM 6543 C C . ILE F 3 59 ? 70.38300 23.99900 37.56500 1.000 18.20000 59 ILE C C 1
ATOM 6544 O O . ILE F 3 59 ? 70.36700 25.11000 37.01900 1.000 18.01000 59 ILE C O 1
ATOM 6549 N N . ASP F 3 60 ? 71.50500 23.46100 38.03600 1.000 18.07000 60 ASP C N 1
ATOM 6550 C CA . ASP F 3 60 ? 72.77500 24.15100 37.86000 1.000 20.15000 60 ASP C CA 1
ATOM 6551 C C . ASP F 3 60 ? 73.08400 24.34900 36.37900 1.000 20.27000 60 ASP C C 1
ATOM 6552 O O . ASP F 3 60 ? 73.48300 25.44100 35.96400 1.000 22.70000 60 ASP C O 1
ATOM 6557 N N . TRP F 3 61 ? 72.86700 23.31500 35.56300 1.000 16.55000 61 TRP C N 1
ATOM 6558 C CA . TRP F 3 61 ? 73.06600 23.44500 34.12600 1.000 16.72000 61 TRP C CA 1
ATOM 6559 C C . TRP F 3 61 ? 72.17000 24.53400 33.54900 1.000 18.47000 61 TRP C C 1
ATOM 6560 O O . TRP F 3 61 ? 72.58800 25.29000 32.65600 1.000 17.05000 61 TRP C O 1
ATOM 6571 N N . CYS F 3 62 ? 70.94500 24.65300 34.07300 1.000 16.84000 62 CYS C N 1
ATOM 6572 C CA . CYS F 3 62 ? 70.05400 25.70500 33.61200 1.000 15.76000 62 CYS C CA 1
ATOM 6573 C C . CYS F 3 62 ? 70.59300 27.08400 33.96300 1.000 20.59000 62 CYS C C 1
ATOM 6574 O O . CYS F 3 62 ? 70.43900 28.03600 33.18600 1.000 18.87000 62 CYS C O 1
ATOM 6577 N N . PHE F 3 63 ? 71.26600 27.19600 35.10700 1.000 16.97000 63 PHE C N 1
ATOM 6578 C CA . PHE F 3 63 ? 71.82400 28.48200 35.50900 1.000 18.25000 63 PHE C CA 1
ATOM 6579 C C . PHE F 3 63 ? 73.00300 28.87000 34.63100 1.000 21.93000 63 PHE C C 1
ATOM 6580 O O . PHE F 3 63 ? 73.11000 30.01900 34.19800 1.000 22.35000 63 PHE C O 1
ATOM 6588 N N . PHE F 3 64 ? 73.91400 27.92900 34.38500 1.000 18.22000 64 PHE C N 1
ATOM 6589 C CA . PHE F 3 64 ? 75.08200 28.24000 33.57400 1.000 18.07000 64 PHE C CA 1
ATOM 6590 C C . PHE F 3 64 ? 74.69500 28.52700 32.12300 1.000 22.95000 64 PHE C C 1
ATOM 6591 O O . PHE F 3 64 ? 75.35800 29.32600 31.45000 1.000 25.28000 64 PHE C O 1
ATOM 6599 N N . ASN F 3 65 ? 73.60200 27.94300 31.63600 1.000 21.59000 65 ASN C N 1
ATOM 6600 C CA . ASN F 3 65 ? 73.22500 28.11000 30.24100 1.000 20.00000 65 ASN C CA 1
ATOM 6601 C C . ASN F 3 65 ? 71.98600 28.97000 30.06000 1.000 22.60000 65 ASN C C 1
ATOM 6602 O O . ASN F 3 65 ? 71.47700 29.05900 28.94400 1.000 25.38000 65 ASN C O 1
ATOM 6607 N N . LYS F 3 66 ? 71.52000 29.63200 31.11900 1.000 20.76000 66 LYS C N 1
ATOM 6608 C CA . LYS F 3 66 ? 70.30400 30.44700 31.09500 1.000 25.92000 66 LYS C CA 1
ATOM 6609 C C . LYS F 3 66 ? 69.13000 29.72700 30.42700 1.000 25.31000 66 LYS C C 1
ATOM 6610 O O . LYS F 3 66 ? 68.39500 30.29900 29.61900 1.000 27.48000 66 LYS C O 1
ATOM 6616 N N . LYS F 3 67 ? 68.93000 28.46800 30.79300 1.000 25.30000 67 LYS C N 1
ATOM 6617 C CA . LYS F 3 67 ? 67.71300 27.77400 30.39200 1.000 23.39000 67 LYS C CA 1
ATOM 6618 C C . LYS F 3 67 ? 66.55500 28.20800 31.28000 1.000 23.91000 67 LYS C C 1
ATOM 6619 O O . LYS F 3 67 ? 66.73000 28.52300 32.46600 1.000 22.67000 67 LYS C O 1
ATOM 6625 N N . ARG F 3 68 ? 65.37100 28.24800 30.68600 1.000 21.39000 68 ARG C N 1
ATOM 6626 C CA . ARG F 3 68 ? 64.18600 28.67800 31.40900 1.000 20.57000 68 ARG C CA 1
ATOM 6627 C C . ARG F 3 68 ? 63.77500 27.64600 32.45400 1.000 20.96000 68 ARG C C 1
ATOM 6628 O O . ARG F 3 68 ? 63.77600 26.43200 32.20500 1.000 19.43000 68 ARG C O 1
ATOM 6636 N N . THR F 3 69 ? 63.47300 28.13400 33.64900 1.000 16.83000 69 THR C N 1
ATOM 6637 C CA . THR F 3 69 ? 62.93800 27.28800 34.70400 1.000 17.42000 69 THR C CA 1
ATOM 6638 C C . THR F 3 69 ? 61.53200 27.73300 35.10500 1.000 19.23000 69 THR C C 1
ATOM 6639 O O . THR F 3 69 ? 61.10900 27.48000 36.22700 1.000 19.16000 69 THR C O 1
ATOM 6643 N N . ASP F 3 70 ? 60.80200 28.41100 34.20700 1.000 20.04000 70 ASP C N 1
ATOM 6644 C CA . ASP F 3 70 ? 59.38500 28.69100 34.43400 1.000 18.02000 70 ASP C CA 1
ATOM 6645 C C . ASP F 3 70 ? 58.55600 27.52500 33.88300 1.000 17.49000 70 ASP C C 1
ATOM 6646 O O . ASP F 3 70 ? 58.95700 26.37000 34.03700 1.000 17.30000 70 ASP C O 1
ATOM 6651 N N . TRP F 3 71 ? 57.43700 27.79200 33.19400 1.000 20.24000 71 TRP C N 1
ATOM 6652 C CA . TRP F 3 71 ? 56.62700 26.69600 32.64700 1.000 18.84000 71 TRP C CA 1
ATOM 6653 C C . TRP F 3 71 ? 57.41300 25.83700 31.65000 1.000 19.96000 71 TRP C C 1
ATOM 6654 O O . TRP F 3 71 ? 57.03400 24.68100 31.40800 1.000 21.15000 71 TRP C O 1
ATOM 6665 N N . CYS F 3 72 ? 58.51600 26.36000 31.10300 1.000 18.60000 72 CYS C N 1
ATOM 6666 C CA . CYS F 3 72 ? 59.39300 25.63400 30.19100 1.000 18.90000 72 CYS C CA 1
ATOM 6667 C C . CYS F 3 72 ? 60.38300 24.71700 30.90600 1.000 19.48000 72 CYS C C 1
ATOM 6668 O O . CYS F 3 72 ? 61.17600 24.05300 30.23400 1.000 20.68000 72 CYS C O 1
ATOM 6671 N N . LEU F 3 73 ? 60.30400 24.61300 32.23400 1.000 20.16000 73 LEU C N 1
ATOM 6672 C CA . LEU F 3 73 ? 61.22400 23.76900 32.99000 1.000 16.07000 73 LEU C CA 1
ATOM 6673 C C . LEU F 3 73 ? 61.28000 22.34900 32.43000 1.000 18.09000 73 LEU C C 1
ATOM 6674 O O . LEU F 3 73 ? 62.36700 21.78600 32.22800 1.000 16.63000 73 LEU C O 1
ATOM 6679 N N . ALA F 3 74 ? 60.10900 21.75000 32.19400 1.000 17.52000 74 ALA C N 1
ATOM 6680 C CA . ALA F 3 74 ? 60.05200 20.39400 31.66100 1.000 18.83000 74 ALA C CA 1
ATOM 6681 C C . ALA F 3 74 ? 60.75100 20.30700 30.31400 1.000 19.05000 74 ALA C C 1
ATOM 6682 O O . ALA F 3 74 ? 61.40800 19.30700 30.01400 1.000 20.46000 74 ALA C O 1
ATOM 6684 N N . LEU F 3 75 ? 60.60200 21.33900 29.47400 1.000 18.84000 75 LEU C N 1
ATOM 6685 C CA . LEU F 3 75 ? 61.30600 21.32200 28.19900 1.000 18.61000 75 LEU C CA 1
ATOM 6686 C C . LEU F 3 75 ? 62.81000 21.43700 28.40500 1.000 20.02000 75 LEU C C 1
ATOM 6687 O O . LEU F 3 75 ? 63.58100 20.68700 27.80500 1.000 23.65000 75 LEU C O 1
ATOM 6692 N N . SER F 3 76 ? 63.24100 22.35600 29.26400 1.000 16.59000 76 SER C N 1
ATOM 6693 C CA . SER F 3 76 ? 64.64500 22.43200 29.65700 1.000 20.50000 76 SER C CA 1
ATOM 6694 C C . SER F 3 76 ? 65.17900 21.07200 30.13700 1.000 20.30000 76 SER C C 1
ATOM 6695 O O . SER F 3 76 ? 66.30800 20.69200 29.80700 1.000 21.71000 76 SER C O 1
ATOM 6698 N N . PHE F 3 77 ? 64.38900 20.33400 30.93600 1.000 17.18000 77 PHE C N 1
ATOM 6699 C CA . PHE F 3 77 ? 64.84300 19.03700 31.44200 1.000 18.56000 77 PHE C CA 1
ATOM 6700 C C . PHE F 3 77 ? 65.09000 18.05900 30.30700 1.000 20.17000 77 PHE C C 1
ATOM 6701 O O . PHE F 3 77 ? 66.05900 17.29300 30.34000 1.000 22.11000 77 PHE C O 1
ATOM 6709 N N . TYR F 3 78 ? 64.20800 18.04100 29.30500 1.000 21.07000 78 TYR C N 1
ATOM 6710 C CA . TYR F 3 78 ? 64.47600 17.19000 28.15600 1.000 23.36000 78 TYR C CA 1
ATOM 6711 C C . TYR F 3 78 ? 65.79100 17.58200 27.50800 1.000 26.06000 78 TYR C C 1
ATOM 6712 O O . TYR F 3 78 ? 66.58800 16.71100 27.12800 1.000 24.05000 78 TYR C O 1
ATOM 6721 N N . GLN F 3 79 ? 66.03500 18.89300 27.37800 1.000 22.81000 79 GLN C N 1
ATOM 6722 C CA . GLN F 3 79 ? 67.27000 19.35300 26.75200 1.000 25.34000 79 GLN C CA 1
ATOM 6723 C C . GLN F 3 79 ? 68.48100 18.92800 27.57700 1.000 26.01000 79 GLN C C 1
ATOM 6724 O O . GLN F 3 79 ? 69.51900 18.56000 27.02100 1.000 29.29000 79 GLN C O 1
ATOM 6730 N N . TYR F 3 80 ? 68.35800 18.94500 28.90700 1.000 24.12000 80 TYR C N 1
ATOM 6731 C CA . TYR F 3 80 ? 69.43900 18.44800 29.75100 1.000 23.22000 80 TYR C CA 1
ATOM 6732 C C . TYR F 3 80 ? 69.66000 16.95100 29.54000 1.000 25.66000 80 TYR C C 1
ATOM 6733 O O . TYR F 3 80 ? 70.80000 16.49300 29.41800 1.000 27.23000 80 TYR C O 1
ATOM 6742 N N . LEU F 3 81 ? 68.57600 16.16500 29.53100 1.000 25.55000 81 LEU C N 1
ATOM 6743 C CA . LEU F 3 81 ? 68.70600 14.73100 29.28100 1.000 29.92000 81 LEU C CA 1
ATOM 6744 C C . LEU F 3 81 ? 69.40800 14.46700 27.95800 1.000 30.11000 81 LEU C C 1
ATOM 6745 O O . LEU F 3 81 ? 70.26000 13.57500 27.86300 1.000 29.32000 81 LEU C O 1
ATOM 6750 N N . SER F 3 82 ? 69.05500 15.23400 26.92600 1.000 30.42000 82 SER C N 1
ATOM 6751 C CA . SER F 3 82 ? 69.72600 15.12300 25.63500 1.000 33.26000 82 SER C CA 1
ATOM 6752 C C . SER F 3 82 ? 71.18600 15.52900 25.74900 1.000 36.73000 82 SER C C 1
ATOM 6753 O O . SER F 3 82 ? 72.07500 14.84700 25.23000 1.000 40.23000 82 SER C O 1
ATOM 6756 N N . TYR F 3 83 ? 71.45200 16.65100 26.42600 1.000 34.05000 83 TYR C N 1
ATOM 6757 C CA . TYR F 3 83 ? 72.83100 17.10400 26.59300 1.000 36.34000 83 TYR C CA 1
ATOM 6758 C C . TYR F 3 83 ? 73.67600 16.06800 27.33100 1.000 39.93000 83 TYR C C 1
ATOM 6759 O O . TYR F 3 83 ? 74.89200 15.99000 27.11100 1.000 45.14000 83 TYR C O 1
ATOM 6768 N N . LYS F 3 84 ? 73.05700 15.26500 28.20000 1.000 34.29000 84 LYS C N 1
ATOM 6769 C CA . LYS F 3 84 ? 73.77900 14.33800 29.06300 1.000 39.88000 84 LYS C CA 1
ATOM 6770 C C . LYS F 3 84 ? 73.69400 12.89900 28.60400 1.000 45.49000 84 LYS C C 1
ATOM 6771 O O . LYS F 3 84 ? 74.65700 12.13700 28.77100 1.000 42.36000 84 LYS C O 1
ATOM 6777 N N . ASN F 3 85 ? 72.56700 12.50000 28.03900 1.000 47.87000 85 ASN C N 1
ATOM 6778 C CA . ASN F 3 85 ? 72.39800 11.10600 27.68700 1.000 45.15000 85 ASN C CA 1
ATOM 6779 C C . ASN F 3 85 ? 72.46400 10.94700 26.18600 1.000 53.24000 85 ASN C C 1
ATOM 6780 O O . ASN F 3 85 ? 72.22500 11.87600 25.39800 1.000 54.81000 85 ASN C O 1
ATOM 6785 N N . GLU F 3 86 ? 72.81700 9.73300 25.84800 1.000 60.39000 86 GLU C N 1
ATOM 6786 C CA . GLU F 3 86 ? 72.98100 9.21100 24.51900 1.000 67.39000 86 GLU C CA 1
ATOM 6787 C C . GLU F 3 86 ? 71.64600 9.04600 23.80700 1.000 67.50000 86 GLU C C 1
ATOM 6788 O O . GLU F 3 86 ? 71.59300 9.18600 22.57900 1.000 67.19000 86 GLU C O 1
ATOM 6794 N N . GLN F 3 87 ? 70.57500 8.76300 24.56500 1.000 67.76000 87 GLN C N 1
ATOM 6795 C CA . GLN F 3 87 ? 69.20400 8.66900 24.06900 1.000 63.71000 87 GLN C CA 1
ATOM 6796 C C . GLN F 3 87 ? 68.21800 8.73300 25.22500 1.000 59.52000 87 GLN C C 1
ATOM 6797 O O . GLN F 3 87 ? 68.53700 8.35200 26.35400 1.000 53.12000 87 GLN C O 1
ATOM 6803 N N . VAL F 3 88 ? 66.98900 9.13100 24.88000 1.000 49.61000 88 VAL C N 1
ATOM 6804 C CA . VAL F 3 88 ? 65.87800 9.36500 25.80300 1.000 44.03000 88 VAL C CA 1
ATOM 6805 C C . VAL F 3 88 ? 64.62500 8.84400 25.10900 1.000 37.45000 88 VAL C C 1
ATOM 6806 O O . VAL F 3 88 ? 64.42800 9.10800 23.92100 1.000 35.02000 88 VAL C O 1
ATOM 6810 N N . SER F 3 89 ? 63.79400 8.09200 25.82600 1.000 32.05000 89 SER C N 1
ATOM 6811 C CA . SER F 3 89 ? 62.62800 7.49600 25.19100 1.000 29.33000 89 SER C CA 1
ATOM 6812 C C . SER F 3 89 ? 61.60200 8.56200 24.81700 1.000 35.05000 89 SER C C 1
ATOM 6813 O O . SER F 3 89 ? 61.44800 9.58100 25.49700 1.000 29.98000 89 SER C O 1
ATOM 6816 N N . VAL F 3 90 ? 60.87900 8.30300 23.72500 1.000 33.43000 90 VAL C N 1
ATOM 6817 C CA . VAL F 3 90 ? 59.85500 9.23500 23.27200 1.000 31.84000 90 VAL C CA 1
ATOM 6818 C C . VAL F 3 90 ? 58.73700 9.35400 24.30000 1.000 31.44000 90 VAL C C 1
ATOM 6819 O O . VAL F 3 90 ? 58.01300 10.36000 24.33400 1.000 25.29000 90 VAL C O 1
ATOM 6823 N N . GLU F 3 91 ? 58.58500 8.35700 25.16600 1.000 29.57000 91 GLU C N 1
ATOM 6824 C CA . GLU F 3 91 ? 57.55500 8.48100 26.18600 1.000 34.46000 91 GLU C CA 1
ATOM 6825 C C . GLU F 3 91 ? 57.95100 9.53800 27.21500 1.000 33.03000 91 GLU C C 1
ATOM 6826 O O . GLU F 3 91 ? 57.10800 10.32100 27.66600 1.000 26.33000 91 GLU C O 1
ATOM 6832 N N . ILE F 3 92 ? 59.24400 9.64400 27.51900 1.000 28.28000 92 ILE C N 1
ATOM 6833 C CA . ILE F 3 92 ? 59.71300 10.73300 28.37400 1.000 31.09000 92 ILE C CA 1
ATOM 6834 C C . ILE F 3 92 ? 59.49800 12.08400 27.69100 1.000 25.84000 92 ILE C C 1
ATOM 6835 O O . ILE F 3 92 ? 58.94000 13.01800 28.28300 1.000 24.80000 92 ILE C O 1
ATOM 6840 N N . LEU F 3 93 ? 59.90100 12.19400 26.42700 1.000 19.08000 93 LEU C N 1
ATOM 6841 C CA . LEU F 3 93 ? 59.69300 13.42900 25.67700 1.000 23.06000 93 LEU C CA 1
ATOM 6842 C C . LEU F 3 93 ? 58.22500 13.85600 25.69200 1.000 23.56000 93 LEU C C 1
ATOM 6843 O O . LEU F 3 93 ? 57.90500 15.01700 25.97400 1.000 20.40000 93 LEU C O 1
ATOM 6848 N N . LYS F 3 94 ? 57.31700 12.91800 25.40200 1.000 22.02000 94 LYS C N 1
ATOM 6849 C CA . LYS F 3 94 ? 55.89500 13.24800 25.34800 1.000 22.40000 94 LYS C CA 1
ATOM 6850 C C . LYS F 3 94 ? 55.38600 13.73400 26.70000 1.000 23.66000 94 LYS C C 1
ATOM 6851 O O . LYS F 3 94 ? 54.71800 14.77400 26.78700 1.000 22.97000 94 LYS C O 1
ATOM 6857 N N . GLU F 3 95 ? 55.67500 12.98200 27.77000 1.000 20.05000 95 GLU C N 1
ATOM 6858 C CA . GLU F 3 95 ? 55.22300 13.39200 29.09700 1.000 22.75000 95 GLU C CA 1
ATOM 6859 C C . GLU F 3 95 ? 55.76000 14.77300 29.46800 1.000 18.90000 95 GLU C C 1
ATOM 6860 O O . GLU F 3 95 ? 55.06200 15.57000 30.10400 1.000 21.09000 95 GLU C O 1
ATOM 6866 N N . LEU F 3 96 ? 56.99100 15.07900 29.07600 1.000 15.91000 96 LEU C N 1
ATOM 6867 C CA . LEU F 3 96 ? 57.55500 16.37500 29.43700 1.000 19.36000 96 LEU C CA 1
ATOM 6868 C C . LEU F 3 96 ? 56.89100 17.50900 28.66000 1.000 18.64000 96 LEU C C 1
ATOM 6869 O O . LEU F 3 96 ? 56.64900 18.58100 29.21400 1.000 18.69000 96 LEU C O 1
ATOM 6874 N N . ILE F 3 97 ? 56.55700 17.28100 27.38900 1.000 21.17000 97 ILE C N 1
ATOM 6875 C CA . ILE F 3 97 ? 55.82300 18.29100 26.62900 1.000 22.04000 97 ILE C CA 1
ATOM 6876 C C . ILE F 3 97 ? 54.44100 18.50900 27.23600 1.000 22.69000 97 ILE C C 1
ATOM 6877 O O . ILE F 3 97 ? 53.96800 19.64900 27.35200 1.000 21.58000 97 ILE C O 1
ATOM 6882 N N . HIS F 3 98 ? 53.77700 17.41500 27.62800 1.000 17.78000 98 HIS C N 1
ATOM 6883 C CA . HIS F 3 98 ? 52.48100 17.51000 28.28300 1.000 19.87000 98 HIS C CA 1
ATOM 6884 C C . HIS F 3 98 ? 52.57800 18.33400 29.56000 1.000 20.14000 98 HIS C C 1
ATOM 6885 O O . HIS F 3 98 ? 51.71500 19.17600 29.83600 1.000 18.75000 98 HIS C O 1
ATOM 6892 N N . LEU F 3 99 ? 53.61300 18.08400 30.36300 1.000 17.38000 99 LEU C N 1
ATOM 6893 C CA . LEU F 3 99 ? 53.78900 18.84800 31.59100 1.000 21.68000 99 LEU C CA 1
ATOM 6894 C C . LEU F 3 99 ? 53.93500 20.33300 31.28300 1.000 18.73000 99 LEU C C 1
ATOM 6895 O O . LEU F 3 99 ? 53.28600 21.17200 31.91100 1.000 19.67000 99 LEU C O 1
ATOM 6900 N N . ALA F 3 100 ? 54.77100 20.66600 30.29800 1.000 18.55000 100 ALA C N 1
ATOM 6901 C CA . ALA F 3 100 ? 54.98100 22.06000 29.90700 1.000 20.20000 100 ALA C CA 1
ATOM 6902 C C . ALA F 3 100 ? 53.68200 22.72200 29.47000 1.000 16.85000 100 ALA C C 1
ATOM 6903 O O . ALA F 3 100 ? 53.43400 23.89100 29.79300 1.000 18.28000 100 ALA C O 1
ATOM 6905 N N . CYS F 3 101 ? 52.84700 22.00000 28.71700 1.000 20.24000 101 CYS C N 1
ATOM 6906 C CA . CYS F 3 101 ? 51.58500 22.58100 28.27600 1.000 18.07000 101 CYS C CA 1
ATOM 6907 C C . CYS F 3 101 ? 50.66900 22.84000 29.45900 1.000 18.23000 101 CYS C C 1
ATOM 6908 O O . CYS F 3 101 ? 50.01900 23.89100 29.53200 1.000 20.62000 101 CYS C O 1
ATOM 6911 N N . SER F 3 102 ? 50.61400 21.89200 30.39600 1.000 17.26000 102 SER C N 1
ATOM 6912 C CA . SER F 3 102 ? 49.85500 22.08700 31.62600 1.000 15.83000 102 SER C CA 1
ATOM 6913 C C . SER F 3 102 ? 50.35900 23.29300 32.40400 1.000 18.87000 102 SER C C 1
ATOM 6914 O O . SER F 3 102 ? 49.57500 24.16900 32.78500 1.000 20.31000 102 SER C O 1
ATOM 6917 N N . GLN F 3 103 ? 51.67300 23.35200 32.64700 1.000 17.77000 103 GLN C N 1
ATOM 6918 C CA . GLN F 3 103 ? 52.23800 24.42700 33.46400 1.000 18.03000 103 GLN C CA 1
ATOM 6919 C C . GLN F 3 103 ? 52.02900 25.78800 32.81700 1.000 17.62000 103 GLN C C 1
ATOM 6920 O O . GLN F 3 103 ? 51.84400 26.78500 33.51900 1.000 18.93000 103 GLN C O 1
ATOM 6926 N N . TRP F 3 104 ? 52.00300 25.84600 31.48300 1.000 19.03000 104 TRP C N 1
ATOM 6927 C CA . TRP F 3 104 ? 51.66700 27.10100 30.81800 1.000 17.71000 104 TRP C CA 1
ATOM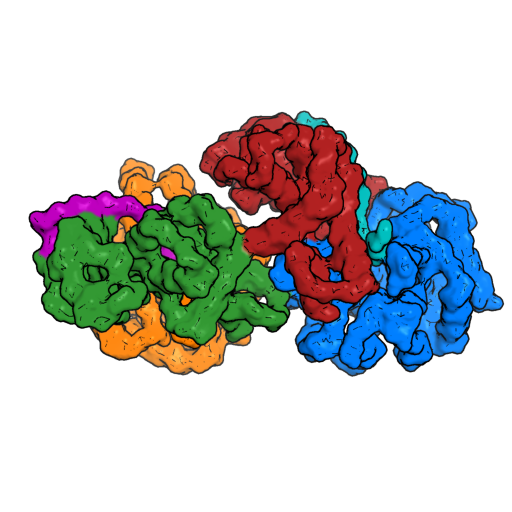 6928 C C . TRP F 3 104 ? 50.26900 27.58700 31.20900 1.000 19.79000 104 TRP C C 1
ATOM 6929 O O . TRP F 3 104 ? 50.07400 28.78200 31.47700 1.000 19.19000 104 TRP C O 1
ATOM 6940 N N . THR F 3 105 ? 49.27700 26.68300 31.22400 1.000 16.45000 105 THR C N 1
ATOM 6941 C CA . THR F 3 105 ? 47.91100 27.11300 31.53000 1.000 20.28000 105 THR C CA 1
ATOM 6942 C C . THR F 3 105 ? 47.78800 27.67100 32.94300 1.000 20.10000 105 THR C C 1
ATOM 6943 O O . THR F 3 105 ? 46.88500 28.47500 33.19000 1.000 23.19000 105 THR C O 1
ATOM 6947 N N . TYR F 3 106 ? 48.68200 27.28500 33.86000 1.000 20.00000 106 TYR C N 1
ATOM 6948 C CA . TYR F 3 106 ? 48.69700 27.84000 35.21300 1.000 22.45000 106 TYR C CA 1
ATOM 6949 C C . TYR F 3 106 ? 49.50300 29.12200 35.34800 1.000 21.39000 106 TYR C C 1
ATOM 6950 O O . TYR F 3 106 ? 49.25600 29.90600 36.26400 1.000 25.27000 106 TYR C O 1
ATOM 6959 N N . ALA F 3 107 ? 50.49500 29.33100 34.49700 1.000 21.28000 107 ALA C N 1
ATOM 6960 C CA . ALA F 3 107 ? 51.44300 30.41700 34.69500 1.000 23.80000 107 ALA C CA 1
ATOM 6961 C C . ALA F 3 107 ? 51.11100 31.65300 33.87900 1.000 23.58000 107 ALA C C 1
ATOM 6962 O O . ALA F 3 107 ? 51.32800 32.77600 34.34900 1.000 23.51000 107 ALA C O 1
ATOM 6964 N N . ASP F 3 108 ? 50.57000 31.46700 32.68500 1.000 20.40000 108 ASP C N 1
ATOM 6965 C CA . ASP F 3 108 ? 50.35200 32.57300 31.76800 1.000 21.43000 108 ASP C CA 1
ATOM 6966 C C . ASP F 3 108 ? 49.14000 33.37900 32.20200 1.000 22.33000 108 ASP C C 1
ATOM 6967 O O . ASP F 3 108 ? 48.04700 32.83100 32.34700 1.000 21.65000 108 ASP C O 1
ATOM 6972 N N . LYS F 3 109 ? 49.33300 34.68600 32.37700 1.000 20.48000 109 LYS C N 1
ATOM 6973 C CA . LYS F 3 109 ? 48.29800 35.56600 32.89600 1.000 21.97000 109 LYS C CA 1
ATOM 6974 C C . LYS F 3 109 ? 47.82900 36.54800 31.82200 1.000 21.82000 109 LYS C C 1
ATOM 6975 O O . LYS F 3 109 ? 47.77500 37.75500 32.05400 1.000 32.73000 109 LYS C O 1
ATOM 6981 N N . SER F 3 110 ? 47.48900 36.04100 30.64600 1.000 29.14000 110 SER C N 1
ATOM 6982 C CA . SER F 3 110 ? 46.96100 36.82000 29.53300 1.000 25.60000 110 SER C CA 1
ATOM 6983 C C . SER F 3 110 ? 45.57400 36.29300 29.16900 1.000 23.42000 110 SER C C 1
ATOM 6984 O O . SER F 3 110 ? 45.12800 35.25400 29.66500 1.000 27.33000 110 SER C O 1
ATOM 6987 N N . THR F 3 111 ? 44.88900 36.99600 28.27000 1.000 20.24000 111 THR C N 1
ATOM 6988 C CA . THR F 3 111 ? 43.62100 36.49600 27.75800 1.000 21.75000 111 THR C CA 1
ATOM 6989 C C . THR F 3 111 ? 43.80000 35.35800 26.75900 1.000 22.96000 111 THR C C 1
ATOM 6990 O O . THR F 3 111 ? 42.79300 34.79200 26.31400 1.000 23.80000 111 THR C O 1
ATOM 6994 N N . ASN F 3 112 ? 45.03800 35.03200 26.38100 1.000 20.26000 112 ASN C N 1
ATOM 6995 C CA . ASN F 3 112 ? 45.28100 33.91700 25.47500 1.000 25.31000 112 ASN C CA 1
ATOM 6996 C C . ASN F 3 112 ? 44.89100 32.60500 26.13800 1.000 22.91000 112 ASN C C 1
ATOM 6997 O O . ASN F 3 112 ? 45.12800 32.39600 27.33300 1.000 23.36000 112 ASN C O 1
ATOM 7002 N N . GLN F 3 113 ? 44.26400 31.72400 25.37000 1.000 22.64000 113 GLN C N 1
ATOM 7003 C CA . GLN F 3 113 ? 43.76000 30.48500 25.95100 1.000 24.32000 113 GLN C CA 1
ATOM 7004 C C . GLN F 3 113 ? 44.62500 29.26300 25.64500 1.000 25.34000 113 GLN C C 1
ATOM 7005 O O . GLN F 3 113 ? 44.44700 28.23100 26.30900 1.000 25.10000 113 GLN C O 1
ATOM 7011 N N . THR F 3 114 ? 45.57600 29.35500 24.70300 1.000 19.39000 114 THR C N 1
ATOM 7012 C CA . THR F 3 114 ? 46.13300 28.15300 24.08800 1.000 18.89000 114 THR C CA 1
ATOM 7013 C C . THR F 3 114 ? 47.63900 28.24900 23.88800 1.000 20.98000 114 THR C C 1
ATOM 7014 O O . THR F 3 114 ? 48.13900 29.26100 23.39500 1.000 21.22000 114 THR C O 1
ATOM 7018 N N . VAL F 3 115 ? 48.36200 27.18800 24.24100 1.000 22.02000 115 VAL C N 1
ATOM 7019 C CA . VAL F 3 115 ? 49.75800 27.03100 23.85300 1.000 20.20000 115 VAL C CA 1
ATOM 7020 C C . VAL F 3 115 ? 49.85500 25.80700 22.95200 1.000 23.84000 115 VAL C C 1
ATOM 7021 O O . VAL F 3 115 ? 49.16100 24.80700 23.16900 1.000 22.09000 115 VAL C O 1
ATOM 7025 N N . VAL F 3 116 ? 50.69800 25.89600 21.92800 1.000 21.37000 116 VAL C N 1
ATOM 7026 C CA . VAL F 3 116 ? 50.97200 24.78700 21.02500 1.000 20.24000 116 VAL C CA 1
ATOM 7027 C C . VAL F 3 116 ? 52.46900 24.54900 21.03200 1.000 22.93000 116 VAL C C 1
ATOM 7028 O O . VAL F 3 116 ? 53.24600 25.50000 20.90000 1.000 23.28000 116 VAL C O 1
ATOM 7032 N N . ILE F 3 117 ? 52.87400 23.28800 21.17900 1.000 21.79000 117 ILE C N 1
ATOM 7033 C CA . ILE F 3 117 ? 54.27900 22.89900 21.19800 1.000 20.95000 117 ILE C CA 1
ATOM 7034 C C . ILE F 3 117 ? 54.49500 21.74300 20.22800 1.000 21.10000 117 ILE C C 1
ATOM 7035 O O . ILE F 3 117 ? 53.66500 20.82900 20.14300 1.000 25.75000 117 ILE C O 1
ATOM 7040 N N . CYS F 3 118 ? 55.61900 21.77200 19.51100 1.000 19.68000 118 CYS C N 1
ATOM 7041 C CA . CYS F 3 118 ? 56.08500 20.61700 18.75000 1.000 23.53000 118 CYS C CA 1
ATOM 7042 C C . CYS F 3 118 ? 57.57000 20.44200 18.97400 1.000 23.91000 118 CYS C C 1
ATOM 7043 O O . CYS F 3 118 ? 58.26000 21.35000 19.44100 1.000 24.47000 118 CYS C O 1
ATOM 7046 N N . HIS F 3 119 ? 58.04600 19.25100 18.63700 1.000 19.45000 119 HIS C N 1
ATOM 7047 C CA . HIS F 3 119 ? 59.45900 18.92000 18.70000 1.000 27.09000 119 HIS C CA 1
ATOM 7048 C C . HIS F 3 119 ? 59.82100 18.18100 17.42200 1.000 30.90000 119 HIS C C 1
ATOM 7049 O O . HIS F 3 119 ? 59.01400 17.42300 16.87800 1.000 28.59000 119 HIS C O 1
ATOM 7056 N N . THR F 3 120 ? 61.03500 18.43400 16.93800 1.000 31.20000 120 THR C N 1
ATOM 7057 C CA . THR F 3 120 ? 61.49500 17.84800 15.68700 1.000 34.29000 120 THR C CA 1
ATOM 7058 C C . THR F 3 120 ? 61.51700 16.33400 15.73100 1.000 28.62000 120 THR C C 1
ATOM 7059 O O . THR F 3 120 ? 61.38600 15.68800 14.69100 1.000 28.17000 120 THR C O 1
ATOM 7063 N N . ARG F 3 121 ? 61.69300 15.75300 16.90600 1.000 29.40000 121 ARG C N 1
ATOM 7064 C CA . ARG F 3 121 ? 61.69600 14.30800 16.99700 1.000 31.21000 121 ARG C CA 1
ATOM 7065 C C . ARG F 3 121 ? 60.31600 13.71800 16.72900 1.000 31.37000 121 ARG C C 1
ATOM 7066 O O . ARG F 3 121 ? 60.20100 12.51700 16.47000 1.000 27.96000 121 ARG C O 1
ATOM 7074 N N . LEU F 3 122 ? 59.26500 14.53200 16.77300 1.000 30.72000 122 LEU C N 1
ATOM 7075 C CA . LEU F 3 122 ? 57.89400 14.06300 16.58400 1.000 28.97000 122 LEU C CA 1
ATOM 7076 C C . LEU F 3 122 ? 57.19700 14.91100 15.53000 1.000 32.60000 122 LEU C C 1
ATOM 7077 O O . LEU F 3 122 ? 56.21600 15.60700 15.82300 1.000 29.35000 122 LEU C O 1
ATOM 7082 N N . PRO F 3 123 ? 57.62900 14.81600 14.26900 1.000 35.43000 123 PRO C N 1
ATOM 7083 C CA . PRO F 3 123 ? 57.08200 15.72200 13.24400 1.000 36.88000 123 PRO C CA 1
ATOM 7084 C C . PRO F 3 123 ? 55.59300 15.54200 12.96600 1.000 34.80000 123 PRO C C 1
ATOM 7085 O O . PRO F 3 123 ? 54.97000 16.46800 12.43600 1.000 39.83000 123 PRO C O 1
ATOM 7089 N N . SER F 3 124 ? 54.98200 14.42300 13.34100 1.000 29.98000 124 SER C N 1
ATOM 7090 C CA . SER F 3 124 ? 53.57100 14.21100 13.04000 1.000 34.43000 124 SER C CA 1
ATOM 7091 C C . SER F 3 124 ? 52.66300 14.39900 14.25500 1.000 35.04000 124 SER C C 1
ATOM 7092 O O . SER F 3 124 ? 51.52700 13.90600 14.25900 1.000 33.69000 124 SER C O 1
ATOM 7095 N N . MET F 3 125 ? 53.11900 15.13300 15.26600 1.000 36.56000 125 MET C N 1
ATOM 7096 C CA . MET F 3 125 ? 52.35500 15.32500 16.49000 1.000 35.80000 125 MET C CA 1
ATOM 7097 C C . MET F 3 125 ? 52.37000 16.79300 16.88200 1.000 30.38000 125 MET C C 1
ATOM 7098 O O . MET F 3 125 ? 53.41600 17.44600 16.85200 1.000 29.16000 125 MET C O 1
ATOM 7103 N N . VAL F 3 126 ? 51.20500 17.30300 17.23900 1.000 29.20000 126 VAL C N 1
ATOM 7104 C CA . VAL F 3 126 ? 51.04300 18.66600 17.71200 1.000 27.15000 126 VAL C CA 1
ATOM 7105 C C . VAL F 3 126 ? 50.51000 18.57300 19.13200 1.000 25.99000 126 VAL C C 1
ATOM 7106 O O . VAL F 3 126 ? 49.49900 17.89700 19.37600 1.000 23.30000 126 VAL C O 1
ATOM 7110 N N . PHE F 3 127 ? 51.24500 19.15800 20.07100 1.000 21.18000 127 PHE C N 1
ATOM 7111 C CA . PHE F 3 127 ? 50.86700 19.20100 21.47200 1.000 18.98000 127 PHE C CA 1
ATOM 7112 C C . PHE F 3 127 ? 50.30900 20.57100 21.81800 1.000 21.33000 127 PHE C C 1
ATOM 7113 O O . PHE F 3 127 ? 50.69400 21.58600 21.23500 1.000 23.47000 127 PHE C O 1
ATOM 7121 N N . GLY F 3 128 ? 49.39900 20.58700 22.78400 1.000 22.33000 128 GLY C N 1
ATOM 7122 C CA . GLY F 3 128 ? 48.75500 21.82600 23.15900 1.000 20.62000 128 GLY C CA 1
ATOM 7123 C C . GLY F 3 128 ? 48.23800 21.77300 24.57400 1.000 23.50000 128 GLY C C 1
ATOM 7124 O O . GLY F 3 128 ? 48.12300 20.70400 25.18100 1.000 22.46000 128 GLY C O 1
ATOM 7125 N N . GLY F 3 129 ? 47.94600 22.95600 25.10200 1.000 18.78000 129 GLY C N 1
ATOM 7126 C CA . GLY F 3 129 ? 47.22400 23.07500 26.34800 1.000 20.02000 129 GLY C CA 1
ATOM 7127 C C . GLY F 3 129 ? 46.20800 24.18900 26.23100 1.000 20.47000 129 GLY C C 1
ATOM 7128 O O . GLY F 3 129 ? 46.51300 25.23000 25.63800 1.000 22.49000 129 GLY C O 1
ATOM 7129 N N . ASN F 3 130 ? 45.00000 23.96900 26.75500 1.000 19.21000 130 ASN C N 1
ATOM 7130 C CA . ASN F 3 130 ? 43.95100 24.97900 26.84600 1.000 19.90000 130 ASN C CA 1
ATOM 7131 C C . ASN F 3 130 ? 43.71900 25.31600 28.31300 1.000 20.46000 130 ASN C C 1
ATOM 7132 O O . ASN F 3 130 ? 43.51900 24.41400 29.13000 1.000 17.54000 130 ASN C O 1
ATOM 7137 N N . LYS F 3 131 ? 43.74800 26.60500 28.64600 1.000 20.38000 131 LYS C N 1
ATOM 7138 C CA . LYS F 3 131 ? 43.31400 27.02400 29.97400 1.000 21.61000 131 LYS C CA 1
ATOM 7139 C C . LYS F 3 131 ? 41.86800 26.60600 30.21400 1.000 20.76000 131 LYS C C 1
ATOM 7140 O O . LYS F 3 131 ? 41.07900 26.44400 29.28000 1.000 15.94000 131 LYS C O 1
ATOM 7146 N N . SER F 3 132 ? 41.52000 26.43700 31.48100 1.000 20.85000 132 SER C N 1
ATOM 7147 C CA . SER F 3 132 ? 40.12200 26.27200 31.84700 1.000 20.58000 132 SER C CA 1
ATOM 7148 C C . SER F 3 132 ? 39.28700 27.45500 31.36100 1.000 19.82000 132 SER C C 1
ATOM 7149 O O . SER F 3 132 ? 39.68300 28.61600 31.51100 1.000 20.38000 132 SER C O 1
ATOM 7152 N N . LEU F 3 133 ? 38.13700 27.15300 30.75500 1.000 21.73000 133 LEU C N 1
ATOM 7153 C CA . LEU F 3 133 ? 37.19500 28.15600 30.27600 1.000 18.34000 133 LEU C CA 1
ATOM 7154 C C . LEU F 3 133 ? 35.90800 28.19700 31.08800 1.000 20.50000 133 LEU C C 1
ATOM 7155 O O . LEU F 3 133 ? 35.05900 29.05900 30.83600 1.000 18.34000 133 LEU C O 1
ATOM 7160 N N . PHE F 3 134 ? 35.73300 27.28600 32.04600 1.000 17.95000 134 PHE C N 1
ATOM 7161 C CA . PHE F 3 134 ? 34.53300 27.24000 32.86600 1.000 19.51000 134 PHE C CA 1
ATOM 7162 C C . PHE F 3 134 ? 34.94900 26.83000 34.26800 1.000 22.15000 134 PHE C C 1
ATOM 7163 O O . PHE F 3 134 ? 35.86800 26.02000 34.43700 1.000 18.34000 134 PHE C O 1
ATOM 7171 N N . ALA F 3 135 ? 34.25900 27.39200 35.26400 1.000 19.56000 135 ALA C N 1
ATOM 7172 C CA . ALA F 3 135 ? 34.72100 27.33100 36.64900 1.000 18.39000 135 ALA C CA 1
ATOM 7173 C C . ALA F 3 135 ? 35.06000 25.90700 37.10000 1.000 22.19000 135 ALA C C 1
ATOM 7174 O O . ALA F 3 135 ? 36.07000 25.68200 37.78100 1.000 19.47000 135 ALA C O 1
ATOM 7176 N N . GLN F 3 136 ? 34.23200 24.92600 36.74100 1.000 21.68000 136 GLN C N 1
ATOM 7177 C CA . GLN F 3 136 ? 34.41900 23.58100 37.27200 1.000 22.26000 136 GLN C CA 1
ATOM 7178 C C . GLN F 3 136 ? 35.09300 22.64800 36.28300 1.000 24.01000 136 GLN C C 1
ATOM 7179 O O . GLN F 3 136 ? 35.06200 21.42500 36.47300 1.000 25.40000 136 GLN C O 1
ATOM 7185 N N . GLU F 3 137 ? 35.70300 23.19200 35.23100 1.000 21.20000 137 GLU C N 1
ATOM 7186 C CA . GLU F 3 137 ? 36.32900 22.37100 34.20900 1.000 22.89000 137 GLU C CA 1
ATOM 7187 C C . GLU F 3 137 ? 37.84200 22.46200 34.31400 1.000 23.98000 137 GLU C C 1
ATOM 7188 O O . GLU F 3 137 ? 38.39700 23.56300 34.43100 1.000 19.60000 137 GLU C O 1
ATOM 7194 N N . PHE F 3 138 ? 38.50200 21.30400 34.27400 1.000 21.67000 138 PHE C N 1
ATOM 7195 C CA . PHE F 3 138 ? 39.95200 21.27600 34.29600 1.000 18.99000 138 PHE C CA 1
ATOM 7196 C C . PHE F 3 138 ? 40.51900 21.87500 33.01700 1.000 19.88000 138 PHE C C 1
ATOM 7197 O O . PHE F 3 138 ? 39.97100 21.70000 31.92800 1.000 20.71000 138 PHE C O 1
ATOM 7205 N N . ARG F 3 139 ? 41.67100 22.53300 33.15400 1.000 21.74000 139 ARG C N 1
ATOM 7206 C CA . ARG F 3 139 ? 42.48400 22.86200 31.99400 1.000 20.44000 139 ARG C CA 1
ATOM 7207 C C . ARG F 3 139 ? 42.67100 21.60900 31.15400 1.000 19.38000 139 ARG C C 1
ATOM 7208 O O . ARG F 3 139 ? 42.62100 20.48100 31.65200 1.000 18.32000 139 ARG C O 1
ATOM 7216 N N . GLU F 3 140 ? 42.87700 21.81100 29.86400 1.000 20.55000 140 GLU C N 1
ATOM 7217 C CA . GLU F 3 140 ? 42.90500 20.69900 28.92800 1.000 23.99000 140 GLU C CA 1
ATOM 7218 C C . GLU F 3 140 ? 44.27300 20.57500 28.28400 1.000 21.24000 140 GLU C C 1
ATOM 7219 O O . GLU F 3 140 ? 44.72300 21.49600 27.59400 1.000 24.86000 140 GLU C O 1
ATOM 7225 N N . VAL F 3 141 ? 44.88900 19.41100 28.44000 1.000 19.15000 141 VAL C N 1
ATOM 7226 C CA . VAL F 3 141 ? 46.17100 19.09300 27.82300 1.000 20.44000 141 VAL C CA 1
ATOM 7227 C C . VAL F 3 141 ? 45.88200 18.11800 26.69100 1.000 21.92000 141 VAL C C 1
ATOM 7228 O O . VAL F 3 141 ? 45.26000 17.07700 26.91600 1.000 22.14000 141 VAL C O 1
ATOM 7232 N N . PHE F 3 142 ? 46.28300 18.46100 25.46700 1.000 23.64000 142 PHE C N 1
ATOM 7233 C CA . PHE F 3 142 ? 45.86700 17.65000 24.32900 1.000 24.42000 142 PHE C CA 1
ATOM 7234 C C . PHE F 3 142 ? 47.01900 17.35900 23.38300 1.000 26.70000 142 PHE C C 1
ATOM 7235 O O . PHE F 3 142 ? 48.08800 17.97800 23.43600 1.000 23.62000 142 PHE C O 1
ATOM 7243 N N . LEU F 3 143 ? 46.73300 16.42500 22.47600 1.000 24.58000 143 LEU C N 1
ATOM 7244 C CA . LEU F 3 143 ? 47.65800 15.91000 21.48200 1.000 25.80000 143 LEU C CA 1
ATOM 7245 C C . LEU F 3 143 ? 46.88500 15.65000 20.19700 1.000 29.71000 143 LEU C C 1
ATOM 7246 O O . LEU F 3 143 ? 45.80300 15.05700 20.23500 1.000 30.36000 143 LEU C O 1
ATOM 7251 N N . LEU F 3 144 ? 47.44400 16.07700 19.06600 1.000 30.86000 144 LEU C N 1
ATOM 7252 C CA . LEU F 3 144 ? 46.87100 15.83900 17.74800 1.000 33.47000 144 LEU C CA 1
ATOM 7253 C C . LEU F 3 144 ? 47.87700 15.10400 16.87500 1.000 34.21000 144 LEU C C 1
ATOM 7254 O O . LEU F 3 144 ? 49.08600 15.36100 16.95400 1.000 30.11000 144 LEU C O 1
ATOM 7259 N N . GLU F 3 145 ? 47.38000 14.15700 16.07500 1.000 36.87000 145 GLU C N 1
ATOM 7260 C CA . GLU F 3 145 ? 48.18400 13.52300 15.03600 1.000 36.91000 145 GLU C CA 1
ATOM 7261 C C . GLU F 3 145 ? 47.86800 14.22100 13.72100 1.000 38.93000 145 GLU C C 1
ATOM 7262 O O . GLU F 3 145 ? 46.74500 14.13000 13.21500 1.000 41.23000 145 GLU C O 1
ATOM 7268 N N . THR F 3 146 ? 48.85600 14.92000 13.17500 1.000 38.87000 146 THR C N 1
ATOM 7269 C CA . THR F 3 146 ? 48.65400 15.72000 11.97600 1.000 42.19000 146 THR C CA 1
ATOM 7270 C C . THR F 3 146 ? 50.01700 16.11300 11.43300 1.000 43.40000 146 THR C C 1
ATOM 7271 O O . THR F 3 146 ? 50.97700 16.25700 12.19500 1.000 42.13000 146 THR C O 1
ATOM 7275 N N . GLU F 3 147 ? 50.09800 16.25400 10.11600 1.000 36.94000 147 GLU C N 1
ATOM 7276 C CA . GLU F 3 147 ? 51.32000 16.71400 9.47900 1.000 43.36000 147 GLU C CA 1
ATOM 7277 C C . GLU F 3 147 ? 51.28100 18.20800 9.19400 1.000 39.69000 147 GLU C C 1
ATOM 7278 O O . GLU F 3 147 ? 52.18100 18.73400 8.53300 1.000 44.17000 147 GLU C O 1
ATOM 7284 N N . GLN F 3 148 ? 50.27100 18.90300 9.71700 1.000 43.11000 148 GLN C N 1
ATOM 7285 C CA . GLN F 3 148 ? 50.02900 20.30200 9.37600 1.000 44.80000 148 GLN C CA 1
ATOM 7286 C C . GLN F 3 148 ? 51.20800 21.21200 9.70800 1.000 46.22000 148 GLN C C 1
ATOM 7287 O O . GLN F 3 148 ? 51.45700 22.18200 8.98300 1.000 48.39000 148 GLN C O 1
ATOM 7293 N N . LEU F 3 149 ? 51.93500 20.93900 10.79200 1.000 41.21000 149 LEU C N 1
ATOM 7294 C CA . LEU F 3 149 ? 53.02300 21.81000 11.23800 1.000 44.95000 149 LEU C CA 1
ATOM 7295 C C . LEU F 3 149 ? 54.40700 21.26500 10.88900 1.000 47.79000 149 LEU C C 1
ATOM 7296 O O . LEU F 3 149 ? 55.41200 21.86100 11.30500 1.000 47.15000 149 LEU C O 1
ATOM 7301 N N . LYS F 3 150 ? 54.45900 20.17900 10.12400 1.000 48.97000 150 LYS C N 1
ATOM 7302 C CA . LYS F 3 150 ? 55.75800 19.57700 9.72400 1.000 56.92000 150 LYS C CA 1
ATOM 7303 C C . LYS F 3 150 ? 56.68500 20.62700 9.08800 1.000 57.60000 150 LYS C C 1
ATOM 7304 O O . LYS F 3 150 ? 57.87300 20.57900 9.42500 1.000 58.48000 150 LYS C O 1
ATOM 7310 N N . PRO F 3 151 ? 56.27000 21.54300 8.17000 1.000 56.57000 151 PRO C N 1
ATOM 7311 C CA . PRO F 3 151 ? 57.23100 22.51200 7.63100 1.000 56.65000 151 PRO C CA 1
ATOM 7312 C C . PRO F 3 151 ? 58.01200 23.31800 8.66600 1.000 63.09000 151 PRO C C 1
ATOM 7313 O O . PRO F 3 151 ? 59.20700 23.56800 8.48300 1.000 63.94000 151 PRO C O 1
ATOM 7317 N N . PHE F 3 152 ? 57.36600 23.71100 9.77100 1.000 55.41000 152 PHE C N 1
ATOM 7318 C CA . PHE F 3 152 ? 58.04200 24.48800 10.80900 1.000 54.86000 152 PHE C CA 1
ATOM 7319 C C . PHE F 3 152 ? 59.10100 23.69700 11.58000 1.000 59.62000 152 PHE C C 1
ATOM 7320 O O . PHE F 3 152 ? 59.93300 24.31300 12.25200 1.000 62.07000 152 PHE C O 1
ATOM 7328 N N . ILE F 3 153 ? 59.02300 22.36400 11.60000 1.000 57.43000 153 ILE C N 1
ATOM 7329 C CA . ILE F 3 153 ? 59.97300 21.53400 12.33000 1.000 57.61000 153 ILE C CA 1
ATOM 7330 C C . ILE F 3 153 ? 60.90800 20.74100 11.41500 1.000 67.65000 153 ILE C C 1
ATOM 7331 O O . ILE F 3 153 ? 61.65900 19.88900 11.90000 1.000 67.55000 153 ILE C O 1
ATOM 7336 N N . GLN F 3 154 ? 60.76200 20.86000 10.09600 1.000 70.79000 154 GLN C N 1
ATOM 7337 C CA . GLN F 3 154 ? 61.71300 20.18900 9.21000 1.000 75.23000 154 GLN C CA 1
ATOM 7338 C C . GLN F 3 154 ? 62.45200 21.10800 8.24900 1.000 85.09000 154 GLN C C 1
ATOM 7339 O O . GLN F 3 154 ? 63.59600 20.83200 7.87900 1.000 95.46000 154 GLN C O 1
ATOM 7345 N N . SER F 3 155 ? 61.79100 22.18000 7.81700 1.000 88.09000 155 SER C N 1
ATOM 7346 C CA . SER F 3 155 ? 62.34600 23.12400 6.85500 1.000 95.97000 155 SER C CA 1
ATOM 7347 C C . SER F 3 155 ? 63.15400 24.23200 7.52200 1.000 97.92000 155 SER C C 1
ATOM 7348 O O . SER F 3 155 ? 63.46400 25.23400 6.87200 1.000 95.11000 155 SER C O 1
ATOM 7351 N N . HIS F 3 156 ? 63.46900 24.08700 8.81400 1.000 101.93000 156 HIS C N 1
ATOM 7352 C CA . HIS F 3 156 ? 64.23900 25.09600 9.54000 1.000 103.79000 156 HIS C CA 1
ATOM 7353 C C . HIS F 3 156 ? 65.56700 24.51300 10.01400 1.000 103.83000 156 HIS C C 1
ATOM 7354 O O . HIS F 3 156 ? 66.61200 24.89100 9.47700 1.000 106.80000 156 HIS C O 1
ATOM 7361 N N . VAL F 3 157 ? 65.54300 23.54700 10.94600 1.000 105.27000 157 VAL C N 1
ATOM 7362 C CA . VAL F 3 157 ? 66.81300 22.86300 11.36500 1.000 103.57000 157 VAL C CA 1
ATOM 7363 C C . VAL F 3 157 ? 66.56800 21.34800 11.49400 1.000 101.67000 157 VAL C C 1
ATOM 7364 O O . VAL F 3 157 ? 65.54000 20.96500 12.07600 1.000 99.59000 157 VAL C O 1
ATOM 7368 N N . PRO F 3 158 ? 67.42600 20.45700 10.95000 1.000 99.82000 158 PRO C N 1
ATOM 7369 C CA . PRO F 3 158 ? 67.27100 19.00800 11.15100 1.000 96.14000 158 PRO C CA 1
ATOM 7370 C C . PRO F 3 158 ? 67.66800 18.61200 12.57900 1.000 94.17000 158 PRO C C 1
ATOM 7371 O O . PRO F 3 158 ? 67.45400 17.46700 12.93600 1.000 87.68000 158 PRO C O 1
ATOM 7375 N N . ASP F 3 159 ? 68.21100 19.56800 13.34000 1.000 93.22000 159 ASP C N 1
ATOM 7376 C CA . ASP F 3 159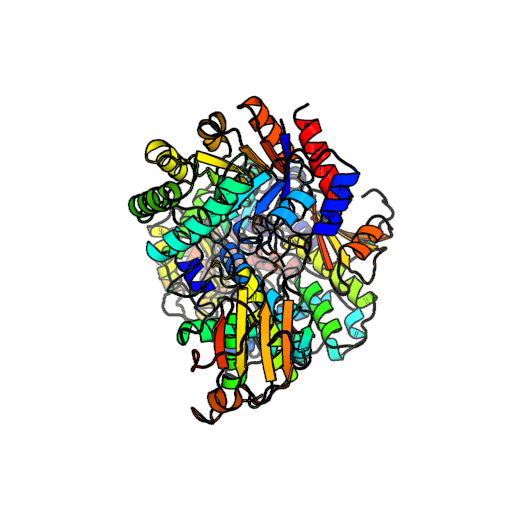 ? 68.65300 19.31000 14.73600 1.000 89.44000 159 ASP C CA 1
ATOM 7377 C C . ASP F 3 159 ? 67.43200 19.22000 15.66000 1.000 79.54000 159 ASP C C 1
ATOM 7378 O O . ASP F 3 159 ? 66.33300 19.57500 15.20900 1.000 73.50000 159 ASP C O 1
ATOM 7383 N N . GLY F 3 160 ? 67.63000 18.72900 16.89000 1.000 72.94000 160 GLY C N 1
ATOM 7384 C CA . GLY F 3 160 ? 66.52400 18.62400 17.85900 1.000 59.45000 160 GLY C CA 1
ATOM 7385 C C . GLY F 3 160 ? 66.21600 19.95200 18.52500 1.000 55.82000 160 GLY C C 1
ATOM 7386 O O . GLY F 3 160 ? 67.16100 20.58400 19.01200 1.000 54.82000 160 GLY C O 1
ATOM 7387 N N . TYR F 3 161 ? 64.94100 20.34600 18.54600 1.000 45.69000 161 TYR C N 1
ATOM 7388 C CA . TYR F 3 161 ? 64.55300 21.59700 19.17900 1.000 44.14000 161 TYR C CA 1
ATOM 7389 C C . TYR F 3 161 ? 63.03600 21.60700 19.30700 1.000 35.17000 161 TYR C C 1
ATOM 7390 O O . TYR F 3 161 ? 62.33100 20.98100 18.50800 1.000 35.43000 161 TYR C O 1
ATOM 7399 N N . PHE F 3 162 ? 62.54800 22.29400 20.33100 1.000 28.83000 162 PHE C N 1
ATOM 7400 C CA . PHE F 3 162 ? 61.13200 22.60100 20.42500 1.000 30.98000 162 PHE C CA 1
ATOM 7401 C C . PHE F 3 162 ? 60.82200 23.88200 19.66500 1.000 32.29000 162 PHE C C 1
ATOM 7402 O O . PHE F 3 162 ? 61.68800 24.73100 19.44600 1.000 35.41000 162 PHE C O 1
ATOM 7410 N N . VAL F 3 163 ? 59.55800 24.02000 19.28300 1.000 26.43000 163 VAL C N 1
ATOM 7411 C CA . VAL F 3 163 ? 59.01000 25.29300 18.83900 1.000 27.20000 163 VAL C CA 1
ATOM 7412 C C . VAL F 3 163 ? 57.63000 25.41300 19.46200 1.000 26.53000 163 VAL C C 1
ATOM 7413 O O . VAL F 3 163 ? 56.89300 24.42800 19.56200 1.000 25.13000 163 VAL C O 1
ATOM 7417 N N . TYR F 3 164 ? 57.27900 26.61300 19.90100 1.000 26.14000 164 TYR C N 1
ATOM 7418 C CA . TYR F 3 164 ? 56.01200 26.78000 20.58200 1.000 22.14000 164 TYR C CA 1
ATOM 7419 C C . TYR F 3 164 ? 55.35300 28.06500 20.11500 1.000 24.01000 164 TYR C C 1
ATOM 7420 O O . TYR F 3 164 ? 56.02000 28.98600 19.63700 1.000 23.72000 164 TYR C O 1
ATOM 7429 N N . TRP F 3 165 ? 54.02500 28.08200 20.21700 1.000 21.39000 165 TRP C N 1
ATOM 7430 C CA . TRP F 3 165 ? 53.19200 29.21500 19.85400 1.000 23.74000 165 TRP C CA 1
ATOM 7431 C C . TRP F 3 165 ? 52.18300 29.45100 20.96700 1.000 23.28000 165 TRP C C 1
ATOM 7432 O O . TRP F 3 165 ? 51.58000 28.50400 21.47300 1.000 22.40000 165 TRP C O 1
ATOM 7443 N N . ILE F 3 166 ? 51.96600 30.71200 21.30800 1.000 22.76000 166 ILE C N 1
ATOM 7444 C CA . ILE F 3 166 ? 50.87200 31.10600 22.18100 1.000 25.22000 166 ILE C CA 1
ATOM 7445 C C . ILE F 3 166 ? 49.76400 31.65200 21.29800 1.000 25.00000 166 ILE C C 1
ATOM 7446 O O . ILE F 3 166 ? 50.00500 32.54300 20.48000 1.000 24.46000 166 ILE C O 1
ATOM 7451 N N . LEU F 3 167 ? 48.55200 31.12900 21.46100 1.000 25.11000 167 LEU C N 1
ATOM 7452 C CA . LEU F 3 167 ? 47.43600 31.44500 20.58500 1.000 23.49000 167 LEU C CA 1
ATOM 7453 C C . LEU F 3 167 ? 46.25600 31.95800 21.39400 1.000 28.85000 167 LEU C C 1
ATOM 7454 O O . LEU F 3 167 ? 46.10700 31.63500 22.57600 1.000 28.32000 167 LEU C O 1
ATOM 7459 N N . ARG F 3 168 ? 45.39500 32.74300 20.72900 1.000 25.73000 168 ARG C N 1
ATOM 7460 C CA . ARG F 3 168 ? 44.22000 33.28800 21.40500 1.000 29.21000 168 ARG C CA 1
ATOM 7461 C C . ARG F 3 168 ? 43.26400 32.17700 21.82300 1.000 27.70000 168 ARG C C 1
ATOM 7462 O O . ARG F 3 168 ? 42.68700 32.22500 22.91600 1.000 23.78000 168 ARG C O 1
ATOM 7470 N N . ASP F 3 169 ? 43.12900 31.14700 20.99200 1.000 26.93000 169 ASP C N 1
ATOM 7471 C CA . ASP F 3 169 ? 42.31000 29.98200 21.29900 1.000 26.89000 169 ASP C CA 1
ATOM 7472 C C . ASP F 3 169 ? 42.82700 28.83500 20.44400 1.000 24.61000 169 ASP C C 1
ATOM 7473 O O . ASP F 3 169 ? 43.89600 28.93600 19.83800 1.000 24.14000 169 ASP C O 1
ATOM 7478 N N . ASP F 3 170 ? 42.08500 27.73100 20.39100 1.000 26.30000 170 ASP C N 1
ATOM 7479 C CA . ASP F 3 170 ? 42.54400 26.57200 19.63200 1.000 30.54000 170 ASP C CA 1
ATOM 7480 C C . ASP F 3 170 ? 41.75200 26.38100 18.34300 1.000 31.19000 170 ASP C C 1
ATOM 7481 O O . ASP F 3 170 ? 41.63800 25.26200 17.83900 1.000 34.65000 170 ASP C O 1
ATOM 7486 N N . SER F 3 171 ? 41.21400 27.46900 17.79400 1.000 28.40000 171 SER C N 1
ATOM 7487 C CA . SER F 3 171 ? 40.38600 27.35600 16.59900 1.000 31.83000 171 SER C CA 1
ATOM 7488 C C . SER F 3 171 ? 41.22000 27.06100 15.35700 1.000 34.81000 171 SER C C 1
ATOM 7489 O O . SER F 3 171 ? 40.76800 26.32800 14.47000 1.000 33.53000 171 SER C O 1
ATOM 7492 N N . GLU F 3 172 ? 42.43400 27.61400 15.27500 1.000 30.54000 172 GLU C N 1
ATOM 7493 C CA . GLU F 3 172 ? 43.28600 27.50500 14.09800 1.000 30.48000 172 GLU C CA 1
ATOM 7494 C C . GLU F 3 172 ? 44.67700 27.01800 14.47200 1.000 37.30000 172 GLU C C 1
ATOM 7495 O O . GLU F 3 172 ? 45.15200 27.23700 15.59000 1.000 38.22000 172 GLU C O 1
ATOM 7501 N N . TYR F 3 173 ? 45.31700 26.33600 13.52700 1.000 36.86000 173 TYR C N 1
ATOM 7502 C CA . TYR F 3 173 ? 46.74000 26.06800 13.63300 1.000 37.28000 173 TYR C CA 1
ATOM 7503 C C . TYR F 3 173 ? 47.53600 27.36100 13.47400 1.000 37.86000 173 TYR C C 1
ATOM 7504 O O . TYR F 3 173 ? 47.05300 28.32600 12.88000 1.000 37.62000 173 TYR C O 1
ATOM 7513 N N . PRO F 3 174 ? 48.75100 27.41800 14.01700 1.000 40.79000 174 PRO C N 1
ATOM 7514 C CA . PRO F 3 174 ? 49.63900 28.53500 13.68400 1.000 39.95000 174 PRO C CA 1
ATOM 7515 C C . PRO F 3 174 ? 49.97100 28.51400 12.20400 1.000 44.03000 174 PRO C C 1
ATOM 7516 O O . PRO F 3 174 ? 50.21300 27.45500 11.61800 1.000 42.79000 174 PRO C O 1
ATOM 7520 N N . SER F 3 175 ? 49.97700 29.69800 11.60400 1.000 51.35000 175 SER C N 1
ATOM 7521 C CA . SER F 3 175 ? 50.34900 29.84900 10.20400 1.000 50.74000 175 SER C CA 1
ATOM 7522 C C . SER F 3 175 ? 51.83100 30.15800 10.02900 1.000 54.13000 175 SER C C 1
ATOM 7523 O O . SER F 3 175 ? 52.40100 29.84200 8.97800 1.000 55.67000 175 SER C O 1
ATOM 7526 N N . THR F 3 176 ? 52.45200 30.81000 11.01100 1.000 47.01000 176 THR C N 1
ATOM 7527 C CA . THR F 3 176 ? 53.80700 31.34300 10.92300 1.000 47.59000 176 THR C CA 1
ATOM 7528 C C . THR F 3 176 ? 54.76200 30.49900 11.77500 1.000 50.97000 176 THR C C 1
ATOM 7529 O O . THR F 3 176 ? 54.35200 29.57200 12.48500 1.000 48.21000 176 THR C O 1
ATOM 7533 N N . MET F 3 177 ? 56.04500 30.86300 11.74800 1.000 47.28000 177 MET C N 1
ATOM 7534 C CA . MET F 3 177 ? 57.02800 30.23200 12.62200 1.000 44.34000 177 MET C CA 1
ATOM 7535 C C . MET F 3 177 ? 56.93200 30.74200 14.05700 1.000 42.56000 177 MET C C 1
ATOM 7536 O O . MET F 3 177 ? 56.79600 31.94400 14.30600 1.000 40.33000 177 MET C O 1
ATOM 7541 N N . GLY F 3 178 ? 57.01700 29.80900 15.00300 1.000 39.13000 178 GLY C N 1
ATOM 7542 C CA . GLY F 3 178 ? 57.02500 30.12000 16.41700 1.000 38.29000 178 GLY C CA 1
ATOM 7543 C C . GLY F 3 178 ? 58.43600 30.23500 16.95900 1.000 40.47000 178 GLY C C 1
ATOM 7544 O O . GLY F 3 178 ? 59.41400 30.35600 16.21200 1.000 35.69000 178 GLY C O 1
ATOM 7545 N N . GLU F 3 179 ? 58.54300 30.18500 18.28500 1.000 31.41000 179 GLU C N 1
ATOM 7546 C CA . GLU F 3 179 ? 59.81900 30.43300 18.93900 1.000 33.92000 179 GLU C CA 1
ATOM 7547 C C . GLU F 3 179 ? 60.61500 29.16300 19.21600 1.000 40.13000 179 GLU C C 1
ATOM 7548 O O . GLU F 3 179 ? 60.04800 28.12800 19.58900 1.000 34.19000 179 GLU C O 1
ATOM 7554 N N . LYS F 3 180 ? 61.94100 29.28900 19.09400 1.000 43.86000 180 LYS C N 1
ATOM 7555 C CA . LYS F 3 180 ? 62.91600 28.24600 19.34800 1.000 38.86000 180 LYS C CA 1
ATOM 7556 C C . LYS F 3 180 ? 62.83500 27.18500 18.27800 1.000 48.96000 180 LYS C C 1
ATOM 7557 O O . LYS F 3 180 ? 63.42900 27.33500 17.20700 1.000 57.15000 180 LYS C O 1
#

Secondary structure (DSSP, 8-state):
-EEEEEE-SSTTHHHHHHHHHHS---EEEEEGGG-TTS-HHHHHHHHTT--EEEE-S---GGGS-GGGGHHHHHHHHHHHHHH--S-EEEE--EEEETTEEEEEEEPP-TTTTHHHHHHHHHHHHHHSSS-EEEEPP---S--SS-HHHHHHHHHHHSS-EEEEEHHHHHHHHHHH---GGGGHHHHTT--EEEE---EEPGGG-SEE--S-SPPPHHHHHHHHHHHHHS---EEEE--SS---HHHHHHHHHHHHHHH-/-EEEEEE-SSTTHHHHHHHHHHS---EEEEEGGG-TTS-HHHHHHHHTT--EEEEES---GGG--HHHHHHHHHHHHHHHHHH--S-EEEE--EEEETTEEEEEEE---TTSSHHHHHHHHHHHHHHSSSPEEEEPP---S--SS-HHHHHHHHHHHSS-EEEEEHHHHHHHHHHH---GGGGHHHHTT--EEEE---EEPGGG-SEE--S-SPPPHHHHHHHHHHHHHS--SEEEE---S---HHHHHHHHHHHHHHH-/-HHHHHHHHSTT------HHHHHHHHHHHHHHHHHHHHH-GGGGGSGGGGSHHHHHHHHHHHHHHT---STTHHHHHHHHHHHH-S---HHHHHHHHHHHHHHHHHH--SS--EEEEEETT-TTEEEEEE---STTS--EEEEEE-STTHHHHHSS-SS--EEEEEESSSSS---S--B-/-HHHHHHHHSTT------HHHHHHHHHHHHHHHHHHHHH-GGGGGSGGGGSHHHHHHHHHHHHHTT---STTHHHHHHHHHHHH-S---HHHHHHHHHHHHHHHHHH--SS--EEEEEETT-TTEEEEEE---STT---EEEEEE-STTHHHHHHHS-TT-EEEEEESSSSS---S--B-/-TTS-EEEE--------SSPP--/--S--EEEE--------SSPP-

Sequence (925 aa):
MNVGVNWSGQRELPCINQLFLTRDIDFVELLIDNFLTTDVDSIKAFLAGRPCAFHIMNSQFLHKDERELLAMAKIINKLIHSLQPIYISDHIGKFYHRGQALPQMLEVDYGLQTHSTIKKVKAWSSLLDGKLLLENYPSIFPQDMSQIDFFKRILEETYCGLLFDISNAFIAEVNIKQSRTSWFDLIKHCQHFHIAGFENAPDNQFLVDTHSQCIEEPVLSFLQEVNNATSIATISVERDENFDVSDWALDIDNVRNRVSMNVGINWSGQRELPCINQLFLTRDIDFVELLIDNFLTTDVDSIKAFLAGRPCAFHIMNSQFLHKDERELLAMAKIINKLIHSLQPIYISDHIGKFYHRGQALPQMLEVDYGLQTHSTIKKVKAWSSLLDGKLLLENYPSIFPQDMSQIDFFKRILEETYCGLLFDISNAFIAEVNIKQSRTSWFDLIKHCQHFHIAGFENAPDNQFLVDTHSQCIEEPVLSFLQEVNNATSIATISVERDENFDVSDWALDIDNVRNRVSMEEILDRIINPLSAKPLTKKEHIYTSLVLQSSQSLILSACPSLQSQRQFCSFEYHQQFIDWCFFNKKRTDWCLALSFYQYLSYKNEQVSVEILKELIHLACSQWTYADKSTNQTVVICHTRLPSMVFGGNKSLFAQEFREVFLLETEQLKPFIQSHVPDGYFVYWILRDDSEYPSTMGEKMKNDKKVVVKVKDKEMTCGAFNKMKNDKKVVVKVKDKEMTCGAFNMEEILDRIINPLSAKPLTKKEHIYTSLVLQSSQSLILSACPSLQSQRQFCSFEYHQQFIDWCFFNKKRTDWCLALSFYQYLSYKNEQVSVEILKELIHLACSQWTYADKSTNQTVVICHTRLPSMVFGGNKSLFAQEFREVFLLETEQLKPFIQSHVPDGYFVYWILRDDSEYPSTMGEK

B-factor: mean 27.22, std 11.76, range [11.77, 106.8]

Solvent-accessible surface area: 37076 Å² total; per-residue (Å²): 85,71,1,0,0,12,1,4,4,24,68,2,7,92,8,0,52,95,0,31,154,77,86,106,8,42,0,0,1,0,9,0,3,34,2,19,20,10,57,42,101,23,0,93,77,16,7,74,76,61,69,3,0,0,2,0,11,11,0,32,3,29,26,37,54,56,92,54,4,72,66,9,4,125,15,0,40,130,7,11,136,38,19,122,21,74,13,6,0,2,14,2,2,37,22,30,12,89,37,12,16,18,43,42,41,6,30,13,65,3,39,100,69,14,115,50,20,0,107,54,0,79,9,0,12,84,40,9,83,45,135,1,14,0,7,1,16,17,2,19,37,88,66,155,40,32,12,6,67,0,0,64,70,0,46,135,68,18,203,6,5,7,0,0,0,0,0,5,3,23,0,3,42,69,15,37,171,36,54,39,94,40,4,46,87,13,0,113,145,5,93,16,0,0,0,0,2,8,44,73,2,71,97,111,53,6,15,4,12,4,2,5,72,38,10,82,95,67,0,8,44,0,0,81,69,0,49,120,34,25,84,14,31,2,0,0,0,2,3,2,60,81,50,68,33,74,51,0,6,86,1,0,40,44,0,68,104,63,38,125,87,68,1,0,0,11,0,4,3,23,67,4,8,80,5,0,51,80,0,26,154,78,94,105,9,39,0,0,1,0,9,0,3,35,2,18,24,10,59,38,102,24,0,97,76,13,6,75,74,56,69,2,0,0,2,0,9,15,0,31,4,24,68,49,86,123,194,82,11,76,56,7,5,138,18,0,40,142,8,10,134,45,19,114,21,75,14,6,0,2,13,1,3,44,19,72,24,137,65,12,15,19,49,41,40,6,30,11,59,3,44,122,134,13,109,37,17,0,112,80,0,99,47,0,12,87,56,10,83,43,126,1,13,0,5,1,18,18,4,19,35,46,63,164,39,31,13,6,72,0,0,65,74,0,54,140,65,18,201,3,4,9,0,0,0,0,0,4,3,23,0,5,44,61,7,23,104,36,52,38,99,43,5,44,99,16,0,118,158,5,90,16,0,0,0,0,2,10,39,70,0,18,30,67,35,8,21,5,10,5,3,4,47,36,9,69,100,66,0,6,46,0,0,81,69,0,49,119,30,23,81,13,32,3,0,0,0,3,6,3,61,79,49,68,38,77,52,0,5,90,2,1,52,44,0,67,106,59,32,121,171,70,65,8,26,24,11,2,8,25,14,65,37,104,85,117,41,82,123,44,38,99,26,17,6,25,18,6,3,56,12,9,9,26,50,3,44,56,10,0,87,26,0,99,89,74,201,97,8,22,52,57,92,32,5,31,63,0,10,13,30,0,20,83,50,52,52,49,19,42,20,2,10,1,2,4,6,9,22,6,0,54,93,106,43,186,142,8,55,47,86,2,0,45,38,0,0,17,0,0,0,0,17,1,14,28,29,28,30,28,85,47,50,0,0,0,0,0,6,24,74,26,29,33,26,0,0,0,0,14,16,18,59,106,0,103,101,112,27,51,0,2,22,3,84,18,110,108,9,64,88,41,3,115,83,104,10,78,132,33,98,0,0,4,11,49,35,188,49,43,64,94,24,12,111,74,55,16,16,42,14,123,160,62,166,47,82,88,34,198,14,146,24,61,14,54,15,24,13,36,50,29,92,23,136,53,111,133,80,92,85,33,199,12,156,26,76,11,61,16,28,10,33,59,63,180,99,57,12,23,30,20,2,7,24,4,55,26,70,104,70,26,16,38,6,39,27,32,16,4,16,6,5,4,52,11,8,20,38,44,3,40,50,10,0,86,23,0,95,78,78,131,95,8,18,9,12,14,30,5,12,63,0,10,11,34,0,33,138,78,123,55,93,20,43,24,2,10,2,2,4,5,14,41,8,0,55,145,118,41,186,155,9,55,45,92,2,0,46,38,0,0,17,1,0,0,0,15,1,15,26,44,31,23,31,86,18,51,0,0,0,0,0,6,23,97,15,37,40,41,1,0,0,0,15,14,18,62,100,0,98,103,117,28,44,0,0,24,0,115,24,110,104,3,48,72,30,4,96,92,99,63,130,95,60,25,0,0,20,18,63,34,166,59,22,75,131,44,10,101,90,64,19,102,96

Foldseek 3Di:
DQEAAEDEDDVLLVLVVVCVVPHDHQEYEYLCVSCLVPDLVVVCVSCVPHAYAYEHEPPQLLVDDLVVCLVVQVSQQVSCVSRVHPYYEYEQWDQDDPRHGDPDTHHDQCPPPVVSSLVSVQSNQVSHDHAYAYEDALDQEDHDDDVLVSVVCNVVPHSHAHAYELVSLVQNCQRVVPPSVSCLVRLAVDAHYEYADWDADVVNNGIGPQSAFAGDDVSLVSLQVSLVRYHHPYYHYYHDHPSDSVRSVVNSVSNVVSND/DQEAAEDEDDVLLVLVVVCVVPHDHQEYEYLCVSCLVPDVVVVCVSCVPRAYAYEHEPLQLLPDDDVSLLVVQVSQQVSCVVRVHPYYEYEQWDQDDPRHGDPDTHHDQCPPPVVSSLVSVQSNQVSHDHAYAYEDALDQEDHDDDVLNSVVCNVVPHSHAHAYELVSLVQNCQRYVPPPVSCLVRLAVDAHYEYADWDADVVNNGIGPQSAFAGDPVSLVSLCVSVVRYHHPYYHYYHDHDSDSVRSVVNSVSNVVSND/DVVLVCCLQAVPDPPDDDPVSVVVSLVSLVVLLCLLCVQQVVCVVPVVCNDSVVSNVLSNVCNVVVPDCALCVLVSSVLVCVVPDVDDDVSSVVSSLLSSQLRCLVPDDDLFFKKWKDALVQLQKIWMWGHDPDDPDHTDTDMDGHNPCSVVCVVPPPHSDMFMDTGNGDPDDDDDGGDD/DVPDDDDDDDDPDDDDDPDDDDD/DVVVPDDDDDDPDDDDDPDDDD/DVVLVCCLQQVPDPPDDDPVSNVVSLVSLVVLLCLLCVQQVVCVVPCVCNDSVNSNVLSNVCNVVVPDCALCVLVSSVVVCVVPDPDDDVSSVVSSLLSSQLRCLVPDDDLFFKKWKDKLVCQQKIWMWGHDPDDPDHTDTDMDGHNVCNCLNPVPDNDIDMFMDTGNGDPDDDPDGGDD

Nearest PDB structures (foldseek):
  7dz9-assembly1_A  TM=1.004E+00  e=5.488E-55  Vibrio caribbeanicus ATCC BAA-2122
  7dz9-assembly2_B  TM=1.002E+00  e=8.409E-53  Vibrio caribbeanicus ATCC BAA-2122
  7tcu-assembly2_B  TM=9.343E-01  e=7.110E-26  Methylosinus trichosporium OB3b
  7fc0-assembly1_B  TM=9.532E-01  e=1.598E-25  Rugamonas rubra
  7tcw-assembly2_B  TM=9.315E-01  e=4.575E-24  Methylosinus trichosporium OB3b